Protein AF-A0A936WSJ0-F1 (afdb_monomer)

Solvent-accessible surface area (backbone atoms only — not comparable to full-atom values): 41858 Å² total; per-residue (Å²): 113,62,82,58,49,63,44,75,95,77,45,32,23,40,40,39,38,55,78,35,60,88,35,41,70,76,33,56,67,56,87,48,56,66,60,22,50,51,35,43,51,45,50,39,52,34,29,43,53,52,43,52,55,78,79,51,72,85,82,70,47,81,29,35,66,50,32,38,31,75,76,70,65,37,48,60,80,51,62,91,44,16,68,74,74,42,73,43,69,84,79,43,48,41,74,40,31,39,40,36,34,35,60,49,96,51,84,63,17,32,24,38,35,41,37,22,61,19,29,40,42,50,46,87,44,37,64,72,45,89,43,28,62,64,73,50,87,38,64,82,44,43,40,38,76,60,61,66,48,46,47,52,54,20,41,58,75,37,27,67,35,37,41,42,39,21,20,10,69,92,45,58,56,39,31,18,34,38,46,32,33,76,43,72,54,56,91,94,45,97,61,50,23,43,24,32,40,24,33,63,47,100,86,66,46,84,35,50,44,74,42,72,64,66,70,66,48,70,53,89,73,40,82,52,43,91,66,85,50,66,49,78,32,5,36,39,41,34,28,37,50,26,46,38,80,76,24,58,45,74,78,43,86,38,74,47,7,50,55,32,48,48,18,34,45,27,23,44,37,87,64,42,26,29,43,31,42,40,58,44,56,83,65,35,44,78,46,83,42,51,15,28,52,36,59,50,47,50,48,73,75,37,64,84,72,49,50,98,81,50,47,61,43,74,77,45,74,48,66,49,42,68,40,62,36,52,88,49,99,52,62,33,34,36,40,30,37,38,30,36,50,28,44,43,82,49,99,93,42,76,38,77,44,84,53,28,26,34,52,47,35,60,74,73,26,33,32,40,34,25,50,66,23,31,50,35,33,68,41,59,48,61,57,33,46,76,51,76,30,63,67,44,42,32,21,27,40,34,44,35,41,42,63,66,47,53,75,67,43,44,62,36,35,34,40,97,82,43,83,25,57,34,67,90,30,67,30,37,46,44,45,51,52,50,51,38,48,57,58,58,72,34,66,67,58,54,53,50,26,53,54,48,52,52,53,51,50,55,48,49,53,52,52,52,50,53,50,37,51,51,52,29,52,50,55,42,40,74,73,68,34,42,78,70,71,80,79,80,77,85,76,82,86,83,84,85,83,88,83,79,87,80,73,80,78,71,81,77,70,83,74,75,67,47,78,48,40,67,78,80,43,67,88,55,58,39,66,70,30,65,82,66,60,47,79,44,43,63,86,43,76,48,65,43,34,36,43,32,23,34,30,49,85,51,42,86,40,49,48,77,51,50,48,60,81,44,55,42,80,73,47,75,48,71,43,49,58,17,31,36,35,39,29,38,26,57,35,94,87,59,58,64,73,49,63,36,37,43,39,38,36,39,53,42,88,88,71,51,71,46,69,34,74,41,42,38,35,30,36,69,64,82,81,73,81,88,72,94,72,90,46,75,59,66,56,69,47,74,41,81,43,45,90,90,40,90,61,34,66,78,74,51,51,73,93,81,47,86,56,68,42,70,42,39,57,55,67,46,82,54,99,76,30,38,43,31,39,32,39,56,54,12,49,77,58,36,54,48,46,54,56,30,48,77,74,34,60,69,59,28,53,49,28,53,51,38,32,51,29,47,48,40,43,52,44,57,51,50,62,53,56,52,73,74,53,80,84,66,87,93,59,76,72,66,54,52,58,54,51,48,56,47,38,36,52,51,48,57,52,33,50,53,50,15,50,52,51,41,54,50,54,52,50,52,53,53,51,56,61,71,77,102

pLDDT: mean 82.1, std 16.41, range [25.02, 98.31]

Structure (mmCIF, N/CA/C/O backbone):
data_AF-A0A936WSJ0-F1
#
_entry.id   AF-A0A936WSJ0-F1
#
loop_
_atom_site.group_PDB
_atom_site.id
_atom_site.type_symbol
_atom_site.label_atom_id
_atom_site.label_alt_id
_atom_site.label_comp_id
_atom_site.label_asym_id
_atom_site.label_entity_id
_atom_site.label_seq_id
_atom_site.pdbx_PDB_ins_code
_atom_site.Cartn_x
_atom_site.Cartn_y
_atom_site.Cartn_z
_atom_site.occupancy
_atom_site.B_iso_or_equiv
_atom_site.auth_seq_id
_atom_site.auth_comp_id
_atom_site.auth_asym_id
_atom_site.auth_atom_id
_atom_site.pdbx_PDB_model_num
ATOM 1 N N . MET A 1 1 ? 3.653 -20.282 -38.143 1.00 56.03 1 MET A N 1
ATOM 2 C CA . MET A 1 1 ? 4.941 -19.776 -38.675 1.00 56.03 1 MET A CA 1
ATOM 3 C C . MET A 1 1 ? 6.030 -20.316 -37.776 1.00 56.03 1 MET A C 1
ATOM 5 O O . MET A 1 1 ? 5.825 -20.297 -36.569 1.00 56.03 1 MET A O 1
ATOM 9 N N . GLY A 1 2 ? 7.131 -20.821 -38.331 1.00 66.38 2 GLY A N 1
ATOM 10 C CA . GLY A 1 2 ? 8.258 -21.251 -37.506 1.00 66.38 2 GLY A CA 1
ATOM 11 C C . GLY A 1 2 ? 8.861 -20.064 -36.755 1.00 66.38 2 GLY A C 1
ATOM 12 O O . GLY A 1 2 ? 8.845 -18.932 -37.249 1.00 66.38 2 GLY A O 1
ATOM 13 N N . ILE A 1 3 ? 9.405 -20.310 -35.565 1.00 78.44 3 ILE A N 1
ATOM 14 C CA . ILE A 1 3 ? 10.254 -19.325 -34.891 1.00 78.44 3 ILE A CA 1
ATOM 15 C C . ILE A 1 3 ? 11.417 -18.946 -35.822 1.00 78.44 3 ILE A C 1
ATOM 17 O O . ILE A 1 3 ? 11.889 -19.789 -36.585 1.00 78.44 3 ILE A O 1
ATOM 21 N N . ARG A 1 4 ? 11.819 -17.671 -35.844 1.00 86.50 4 ARG A N 1
ATOM 22 C CA . ARG A 1 4 ? 12.766 -17.100 -36.825 1.00 86.50 4 ARG A CA 1
ATOM 23 C C . ARG A 1 4 ? 12.368 -17.146 -38.310 1.00 86.50 4 ARG A C 1
ATOM 25 O O . ARG A 1 4 ? 13.192 -16.806 -39.149 1.00 86.50 4 ARG A O 1
ATOM 32 N N . SER A 1 5 ? 11.133 -17.508 -38.672 1.00 88.06 5 SER A N 1
ATOM 33 C CA . SER A 1 5 ? 10.676 -17.355 -40.065 1.00 88.06 5 SER A CA 1
ATOM 34 C C . SER A 1 5 ? 10.562 -15.862 -40.418 1.00 88.06 5 SER A C 1
ATOM 36 O O . SER A 1 5 ? 9.755 -15.182 -39.775 1.00 88.06 5 SER A O 1
ATOM 38 N N . PRO A 1 6 ? 11.329 -15.342 -41.400 1.00 90.75 6 PRO A N 1
ATOM 39 C CA . PRO A 1 6 ? 11.254 -13.938 -41.787 1.00 90.75 6 PRO A CA 1
ATOM 40 C C . PRO A 1 6 ? 9.900 -13.590 -42.408 1.00 90.75 6 PRO A C 1
ATOM 42 O O . PRO A 1 6 ? 9.301 -14.400 -43.119 1.00 90.75 6 PRO A O 1
ATOM 45 N N . PHE A 1 7 ? 9.417 -12.375 -42.161 1.00 91.62 7 PHE A N 1
ATOM 46 C CA . PHE A 1 7 ? 8.175 -11.857 -42.720 1.00 91.62 7 PHE A CA 1
ATOM 47 C C . PHE A 1 7 ? 8.258 -10.357 -43.029 1.00 91.62 7 PHE A C 1
ATOM 49 O O . PHE A 1 7 ? 9.036 -9.601 -42.443 1.00 91.62 7 PHE A O 1
ATOM 56 N N . GLY A 1 8 ? 7.400 -9.922 -43.957 1.00 88.25 8 GLY A N 1
ATOM 57 C CA . GLY A 1 8 ? 7.334 -8.536 -44.416 1.00 88.25 8 GLY A CA 1
ATOM 58 C C . GLY A 1 8 ? 8.533 -8.109 -45.268 1.00 88.25 8 GLY A C 1
ATOM 59 O O . GLY A 1 8 ? 9.490 -8.852 -45.477 1.00 88.25 8 GLY A O 1
ATOM 60 N N . THR A 1 9 ? 8.483 -6.877 -45.770 1.00 87.88 9 THR A N 1
ATOM 61 C CA . THR A 1 9 ? 9.547 -6.290 -46.605 1.00 87.88 9 THR A CA 1
ATOM 62 C C . THR A 1 9 ? 10.848 -6.073 -45.835 1.00 87.88 9 THR A C 1
ATOM 64 O O . THR A 1 9 ? 11.922 -6.144 -46.420 1.00 87.88 9 THR A O 1
ATOM 67 N N . SER A 1 10 ? 10.756 -5.859 -44.522 1.00 85.25 10 SER A N 1
ATOM 68 C CA . SER A 1 10 ? 11.901 -5.655 -43.630 1.00 85.25 10 SER A CA 1
ATOM 69 C C . SER A 1 10 ? 12.525 -6.958 -43.113 1.00 85.25 10 SER A C 1
ATOM 71 O O . SER A 1 10 ? 13.404 -6.887 -42.262 1.00 85.25 10 SER A O 1
ATOM 73 N N . GLN A 1 11 ? 12.083 -8.129 -43.599 1.00 91.12 11 GLN A N 1
ATOM 74 C CA . GLN A 1 11 ? 12.616 -9.446 -43.207 1.00 91.12 11 GLN A CA 1
ATOM 75 C C . GLN A 1 11 ? 12.666 -9.640 -41.678 1.00 91.12 11 GLN A C 1
ATOM 77 O O . GLN A 1 11 ? 13.619 -10.194 -41.130 1.00 91.12 11 GLN A O 1
ATOM 82 N N . LEU A 1 12 ? 11.635 -9.154 -40.979 1.00 94.69 12 LEU A N 1
ATOM 83 C CA . LEU A 1 12 ? 11.551 -9.248 -39.524 1.00 94.69 12 LEU A CA 1
ATOM 84 C C . LEU A 1 12 ? 11.225 -10.672 -39.107 1.00 94.69 12 LEU A C 1
ATOM 86 O O . LEU A 1 12 ? 10.547 -11.394 -39.832 1.00 94.69 12 LEU A O 1
ATOM 90 N N . PHE A 1 13 ? 11.642 -11.067 -37.913 1.00 94.44 13 PHE A N 1
ATOM 91 C CA . PHE A 1 13 ? 11.315 -12.377 -37.372 1.00 94.44 13 PHE A CA 1
ATOM 92 C C . PHE A 1 13 ? 11.165 -12.352 -35.851 1.00 94.44 13 PHE A C 1
ATOM 94 O O . PHE A 1 13 ? 11.501 -11.379 -35.179 1.00 94.44 13 PHE A O 1
ATOM 101 N N . TRP A 1 14 ? 10.628 -13.445 -35.309 1.00 93.94 14 TRP A N 1
ATOM 102 C CA . TRP A 1 14 ? 10.502 -13.660 -33.868 1.00 93.94 14 TRP A CA 1
ATOM 103 C C . TRP A 1 14 ? 11.724 -14.412 -33.341 1.00 93.94 14 TRP A C 1
ATOM 105 O O . TRP A 1 14 ? 11.955 -15.559 -33.732 1.00 93.94 14 TRP A O 1
ATOM 115 N N . GLU A 1 15 ? 12.482 -13.764 -32.462 1.00 94.94 15 GLU A N 1
ATOM 116 C CA . GLU A 1 15 ? 13.643 -14.315 -31.766 1.00 94.94 15 GLU A CA 1
ATOM 117 C C . GLU A 1 15 ? 13.230 -14.793 -30.364 1.00 94.94 15 GLU A C 1
ATOM 119 O O . GLU A 1 15 ? 12.604 -14.018 -29.634 1.00 94.94 15 GLU A O 1
ATOM 124 N N . PRO A 1 16 ? 13.545 -16.038 -29.953 1.00 93.00 16 PRO A N 1
ATOM 125 C CA . PRO A 1 16 ? 13.206 -16.508 -28.615 1.00 93.00 16 PRO A CA 1
ATOM 126 C C . PRO A 1 16 ? 13.753 -15.578 -27.526 1.00 93.00 16 PRO A C 1
ATOM 128 O O . PRO A 1 16 ? 14.921 -15.183 -27.545 1.00 93.00 16 PRO A O 1
ATOM 131 N N . TYR A 1 17 ? 12.921 -15.263 -26.536 1.00 91.00 17 TYR A N 1
ATOM 132 C CA . TYR A 1 17 ? 13.346 -14.509 -25.359 1.00 91.00 17 TYR A CA 1
ATOM 133 C C . TYR A 1 17 ? 14.484 -15.252 -24.641 1.00 91.00 17 TYR A C 1
ATOM 135 O O . TYR A 1 17 ? 14.452 -16.480 -24.542 1.00 91.00 17 TYR A O 1
ATOM 143 N N . ASP A 1 18 ? 15.498 -14.522 -24.166 1.00 88.88 18 ASP A N 1
ATOM 144 C CA . ASP A 1 18 ? 16.747 -15.074 -23.610 1.00 88.88 18 ASP A CA 1
ATOM 145 C C . ASP A 1 18 ? 17.560 -15.971 -24.575 1.00 88.88 18 ASP A C 1
ATOM 147 O O . ASP A 1 18 ? 18.516 -16.631 -24.170 1.00 88.88 18 ASP A O 1
ATOM 151 N N . GLY A 1 19 ? 17.208 -16.000 -25.867 1.00 88.25 19 GLY A N 1
ATOM 152 C CA . GLY A 1 19 ? 17.812 -16.898 -26.856 1.00 88.25 19 GLY A CA 1
ATOM 153 C C . GLY A 1 19 ? 17.431 -18.371 -26.665 1.00 88.25 19 GLY A C 1
ATOM 154 O O . GLY A 1 19 ? 18.076 -19.246 -27.240 1.00 88.25 19 GLY A O 1
ATOM 155 N N . ASN A 1 20 ? 16.402 -18.663 -25.861 1.00 86.62 20 ASN A N 1
ATOM 156 C CA . ASN A 1 20 ? 15.948 -20.019 -25.559 1.00 86.62 20 ASN A CA 1
ATOM 157 C C . ASN A 1 20 ? 14.430 -20.149 -25.764 1.00 86.62 20 ASN A C 1
ATOM 159 O O . ASN A 1 20 ? 13.658 -19.402 -25.170 1.00 86.62 20 ASN A O 1
ATOM 163 N N . ALA A 1 21 ? 13.992 -21.123 -26.568 1.00 85.38 21 ALA A N 1
ATOM 164 C CA . ALA A 1 21 ? 12.569 -21.401 -26.789 1.00 85.38 21 ALA A CA 1
ATOM 165 C C . ALA A 1 21 ? 11.871 -22.004 -25.549 1.00 85.38 21 ALA A C 1
ATOM 167 O O . ALA A 1 21 ? 10.668 -21.836 -25.383 1.00 85.38 21 ALA A O 1
ATOM 168 N N . PHE A 1 22 ? 12.614 -22.631 -24.630 1.00 85.44 22 PHE A N 1
ATOM 169 C CA . PHE A 1 22 ? 12.093 -23.185 -23.372 1.00 85.44 22 PHE A CA 1
ATOM 170 C C . PHE A 1 22 ? 12.038 -22.128 -22.258 1.00 85.44 22 PHE A C 1
ATOM 172 O O . PHE A 1 22 ? 12.638 -22.281 -21.193 1.00 85.44 22 PHE A O 1
ATOM 179 N N . ASN A 1 23 ? 11.346 -21.018 -22.513 1.00 87.44 23 ASN A N 1
ATOM 180 C CA . ASN A 1 23 ? 11.270 -19.881 -21.589 1.00 87.44 23 ASN A CA 1
ATOM 181 C C . ASN A 1 23 ? 9.906 -19.726 -20.898 1.00 87.44 23 ASN A C 1
ATOM 183 O O . ASN A 1 23 ? 9.778 -18.925 -19.967 1.00 87.44 23 ASN A O 1
ATOM 187 N N . MET A 1 24 ? 8.905 -20.513 -21.303 1.00 85.50 24 MET A N 1
ATOM 188 C CA . MET A 1 24 ? 7.531 -20.363 -20.834 1.00 85.50 24 MET A CA 1
ATOM 189 C C . MET A 1 24 ? 7.397 -20.643 -19.331 1.00 85.50 24 MET A C 1
ATOM 191 O O . MET A 1 24 ? 6.810 -19.834 -18.613 1.00 85.50 24 MET A O 1
ATOM 195 N N . GLY A 1 25 ? 8.021 -21.717 -18.830 1.00 80.12 25 GLY A N 1
ATOM 196 C CA . GLY A 1 25 ? 8.065 -22.023 -17.396 1.00 80.12 25 GLY A CA 1
ATOM 197 C C . GLY A 1 25 ? 8.745 -20.920 -16.578 1.00 80.12 25 GLY A C 1
ATOM 198 O O . GLY A 1 25 ? 8.178 -20.441 -15.601 1.00 80.12 25 GLY A O 1
ATOM 199 N N . SER A 1 26 ? 9.916 -20.449 -17.022 1.00 78.12 26 SER A N 1
ATOM 200 C CA . SER A 1 26 ? 10.701 -19.402 -16.345 1.00 78.12 26 SER A CA 1
ATOM 201 C C . SER A 1 26 ? 9.974 -18.055 -16.252 1.00 78.12 26 SER A C 1
ATOM 203 O O . SER A 1 26 ? 10.072 -17.374 -15.234 1.00 78.12 26 SER A O 1
ATOM 205 N N . ILE A 1 27 ? 9.243 -17.665 -17.300 1.00 80.69 27 ILE A N 1
ATOM 206 C CA . ILE A 1 27 ? 8.442 -16.428 -17.338 1.00 80.69 27 ILE A CA 1
ATOM 207 C C . ILE A 1 27 ? 7.110 -16.614 -16.594 1.00 80.69 27 ILE A C 1
ATOM 209 O O . ILE A 1 27 ? 6.604 -15.688 -15.958 1.00 80.69 27 ILE A O 1
ATOM 213 N N . GLY A 1 28 ? 6.563 -17.830 -16.626 1.00 66.88 28 GLY A N 1
ATOM 214 C CA . GLY A 1 28 ? 5.284 -18.196 -16.034 1.00 66.88 28 GLY A CA 1
ATOM 215 C C . GLY A 1 28 ? 5.245 -18.219 -14.504 1.00 66.88 28 GLY A C 1
ATOM 216 O O . GLY A 1 28 ? 4.147 -18.328 -13.962 1.00 66.88 28 GLY A O 1
ATOM 217 N N . PHE A 1 29 ? 6.379 -18.089 -13.805 1.00 62.78 29 PHE A N 1
ATOM 218 C CA . PHE A 1 29 ? 6.438 -18.118 -12.335 1.00 62.78 29 PHE A CA 1
ATOM 219 C C . PHE A 1 29 ? 5.736 -16.938 -11.639 1.00 62.78 29 PHE A C 1
ATOM 221 O O . PHE A 1 29 ? 5.418 -17.051 -10.459 1.00 62.78 29 PHE A O 1
ATOM 228 N N . GLY A 1 30 ? 5.451 -15.836 -12.345 1.00 60.38 30 GLY A N 1
ATOM 229 C CA . GLY A 1 30 ? 4.753 -14.684 -11.767 1.00 60.38 30 GLY A CA 1
ATOM 230 C C . GLY A 1 30 ? 3.344 -15.037 -11.290 1.00 60.38 30 GLY A C 1
ATOM 231 O O . GLY A 1 30 ? 2.450 -15.274 -12.101 1.00 60.38 30 GLY A O 1
ATOM 232 N N . SER A 1 31 ? 3.134 -15.044 -9.973 1.00 61.12 31 SER A N 1
ATOM 233 C CA . SER A 1 31 ? 1.866 -15.462 -9.357 1.00 61.12 31 SER A CA 1
ATOM 234 C C . SER A 1 31 ? 0.805 -14.354 -9.283 1.00 61.12 31 SER A C 1
ATOM 236 O O . SER A 1 31 ? -0.389 -14.650 -9.217 1.00 61.12 31 SER A O 1
ATOM 238 N N . LYS A 1 32 ? 1.208 -13.072 -9.292 1.00 76.06 32 LYS A N 1
ATOM 239 C CA . LYS A 1 32 ? 0.305 -11.914 -9.131 1.00 76.06 32 LYS A CA 1
ATOM 240 C C . LYS A 1 32 ? 0.703 -10.742 -10.033 1.00 76.06 32 LYS A C 1
ATOM 242 O O . LYS A 1 32 ? 1.798 -10.203 -9.886 1.00 76.06 32 LYS A O 1
ATOM 247 N N . SER A 1 33 ? -0.227 -10.270 -10.866 1.00 81.88 33 SER A N 1
ATOM 248 C CA . SER A 1 33 ? 0.013 -9.193 -11.843 1.00 81.88 33 SER A CA 1
ATOM 249 C C . SER A 1 33 ? 0.491 -7.880 -11.218 1.00 81.88 33 SER A C 1
ATOM 251 O O . SER A 1 33 ? 1.434 -7.265 -11.714 1.00 81.88 33 SER A O 1
ATOM 253 N N . GLY A 1 34 ? -0.084 -7.485 -10.077 1.00 82.81 34 GLY A N 1
ATOM 254 C CA . GLY A 1 34 ? 0.357 -6.301 -9.337 1.00 82.81 34 GLY A CA 1
ATOM 255 C C . GLY A 1 34 ? 1.824 -6.383 -8.897 1.00 82.81 34 GLY A C 1
ATOM 256 O O . GLY A 1 34 ? 2.570 -5.425 -9.074 1.00 82.81 34 GLY A O 1
ATOM 257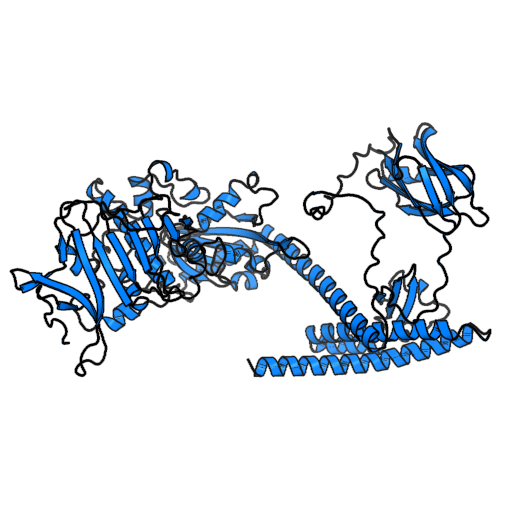 N N . ARG A 1 35 ? 2.279 -7.538 -8.388 1.00 83.00 35 ARG A N 1
ATOM 258 C CA . ARG A 1 35 ? 3.681 -7.711 -7.963 1.00 83.00 35 ARG A CA 1
ATOM 259 C C . ARG A 1 35 ? 4.642 -7.659 -9.150 1.00 83.00 35 ARG A C 1
ATOM 261 O O . ARG A 1 35 ? 5.696 -7.040 -9.044 1.00 83.00 35 ARG A O 1
ATOM 268 N N . SER A 1 36 ? 4.258 -8.220 -10.295 1.00 86.31 36 SER A N 1
ATOM 269 C CA . SER A 1 36 ? 5.034 -8.094 -11.534 1.00 86.31 36 SER A CA 1
ATOM 270 C C . SER A 1 36 ? 5.198 -6.632 -11.978 1.00 86.31 36 SER A C 1
ATOM 272 O O . SER A 1 36 ? 6.268 -6.253 -12.457 1.00 86.31 36 SER A O 1
ATOM 274 N N . LEU A 1 37 ? 4.184 -5.779 -11.774 1.00 90.31 37 LEU A N 1
ATOM 275 C CA . LEU A 1 37 ? 4.313 -4.331 -11.995 1.00 90.31 37 LEU A CA 1
ATOM 276 C C . LEU A 1 37 ? 5.252 -3.672 -10.977 1.00 90.31 37 LEU A C 1
ATOM 278 O O . LEU A 1 37 ? 6.065 -2.834 -11.367 1.00 90.31 37 LEU A O 1
ATOM 282 N N . THR A 1 38 ? 5.192 -4.065 -9.700 1.00 91.44 38 THR A N 1
ATOM 283 C CA . THR A 1 38 ? 6.138 -3.597 -8.673 1.00 91.44 38 THR A CA 1
ATOM 284 C C . THR A 1 38 ? 7.586 -3.840 -9.105 1.00 91.44 38 THR A C 1
ATOM 286 O O . THR A 1 38 ? 8.404 -2.934 -9.011 1.00 91.44 38 THR A O 1
ATOM 289 N N . GLU A 1 39 ? 7.892 -5.004 -9.684 1.00 90.31 39 GLU A N 1
ATOM 290 C CA . GLU A 1 39 ? 9.231 -5.311 -10.207 1.00 90.31 39 GLU A CA 1
ATOM 291 C C . GLU A 1 39 ? 9.656 -4.400 -11.366 1.00 90.31 39 GLU A C 1
ATOM 293 O O . GLU A 1 39 ? 10.820 -4.004 -11.464 1.00 90.31 39 GLU A O 1
ATOM 298 N N . ARG A 1 40 ? 8.737 -4.024 -12.262 1.00 92.69 40 ARG A N 1
ATOM 299 C CA . ARG A 1 40 ? 9.039 -3.045 -13.320 1.00 92.69 40 ARG A CA 1
ATOM 300 C C . ARG A 1 40 ? 9.336 -1.660 -12.742 1.00 92.69 40 ARG A C 1
ATOM 302 O O . ARG A 1 40 ? 10.271 -1.015 -13.204 1.00 92.69 40 ARG A O 1
ATOM 309 N N . ILE A 1 41 ? 8.616 -1.247 -11.701 1.00 95.31 41 ILE A N 1
ATOM 310 C CA . ILE A 1 41 ? 8.871 0.014 -10.988 1.00 95.31 41 ILE A CA 1
ATOM 311 C C . ILE A 1 41 ? 10.220 -0.041 -10.253 1.00 95.31 41 ILE A C 1
ATOM 313 O O . ILE A 1 41 ? 10.997 0.905 -10.336 1.00 95.31 41 ILE A O 1
ATOM 317 N N . THR A 1 42 ? 10.560 -1.159 -9.606 1.00 94.00 42 THR A N 1
ATOM 318 C CA . THR A 1 42 ? 11.886 -1.362 -8.996 1.00 94.00 42 THR A CA 1
ATOM 319 C C . THR A 1 42 ? 13.002 -1.273 -10.040 1.00 94.00 42 THR A C 1
ATOM 321 O O . THR A 1 42 ? 14.043 -0.675 -9.781 1.00 94.00 42 THR A O 1
ATOM 324 N N . ASN A 1 43 ? 12.789 -1.800 -11.251 1.00 93.62 43 ASN A N 1
ATOM 325 C CA . ASN A 1 43 ? 13.753 -1.658 -12.344 1.00 93.62 43 ASN A CA 1
ATOM 326 C C . ASN A 1 43 ? 13.906 -0.204 -12.823 1.00 93.62 43 ASN A C 1
ATOM 328 O O . ASN A 1 43 ? 15.031 0.205 -13.101 1.00 93.62 43 ASN A O 1
ATOM 332 N N . ALA A 1 44 ? 12.818 0.569 -12.875 1.00 96.25 44 ALA A N 1
ATOM 333 C CA . ALA A 1 44 ? 12.856 2.003 -13.169 1.00 96.25 44 ALA A CA 1
ATOM 334 C C . ALA A 1 44 ? 13.630 2.790 -12.092 1.00 96.25 44 ALA A C 1
ATOM 336 O O . ALA A 1 44 ? 14.467 3.630 -12.411 1.00 96.25 44 ALA A O 1
ATOM 337 N N . ILE A 1 45 ? 13.415 2.465 -10.812 1.00 96.12 45 ILE A N 1
ATOM 338 C CA . ILE A 1 45 ? 14.184 3.015 -9.682 1.00 96.12 45 ILE A CA 1
ATOM 339 C C . ILE A 1 45 ? 15.674 2.693 -9.835 1.00 96.12 45 ILE A C 1
ATOM 341 O O . ILE A 1 45 ? 16.511 3.590 -9.750 1.00 96.12 45 ILE A O 1
ATOM 345 N N . ASP A 1 46 ? 16.008 1.428 -10.101 1.00 95.38 46 ASP A N 1
ATOM 346 C CA . ASP A 1 46 ? 17.390 1.006 -10.321 1.00 95.38 46 ASP A CA 1
ATOM 347 C C . ASP A 1 46 ? 18.031 1.769 -11.490 1.00 95.38 46 ASP A C 1
ATOM 349 O O . ASP A 1 46 ? 19.197 2.136 -11.394 1.00 95.38 46 ASP A O 1
ATOM 353 N N . ALA A 1 47 ? 17.290 2.034 -12.572 1.00 95.38 47 ALA A N 1
ATOM 354 C CA . ALA A 1 47 ? 17.796 2.769 -13.732 1.00 95.38 47 ALA A CA 1
ATOM 355 C C . ALA A 1 47 ? 18.168 4.223 -13.396 1.00 95.38 47 ALA A C 1
ATOM 357 O O . ALA A 1 47 ? 19.167 4.724 -13.916 1.00 95.38 47 ALA A O 1
ATOM 358 N N . LEU A 1 48 ? 17.420 4.885 -12.504 1.00 95.88 48 LEU A N 1
ATOM 359 C CA . LEU A 1 48 ? 17.776 6.216 -11.993 1.00 95.88 48 LEU A CA 1
ATOM 360 C C . LEU A 1 48 ? 19.040 6.174 -11.128 1.00 95.88 48 LEU A C 1
ATOM 362 O O . LEU A 1 48 ? 19.915 7.032 -11.248 1.00 95.88 48 LEU A O 1
ATOM 366 N N . ILE A 1 49 ? 19.151 5.167 -10.258 1.00 95.81 49 ILE A N 1
ATOM 367 C CA . ILE A 1 49 ? 20.325 5.000 -9.395 1.00 95.81 49 ILE A CA 1
ATOM 368 C C . ILE A 1 49 ? 21.572 4.689 -10.245 1.00 95.81 49 ILE A C 1
ATOM 370 O O . ILE A 1 49 ? 22.645 5.243 -10.004 1.00 95.81 49 ILE A O 1
ATOM 374 N N . ASP A 1 50 ? 21.445 3.827 -11.256 1.00 94.12 50 ASP A N 1
ATOM 375 C CA . ASP A 1 50 ? 22.555 3.418 -12.122 1.00 94.12 50 ASP A CA 1
ATOM 376 C C . ASP A 1 50 ? 23.025 4.559 -13.042 1.00 94.12 50 ASP A C 1
ATOM 378 O O . ASP A 1 50 ? 24.229 4.681 -13.267 1.00 94.12 50 ASP A O 1
ATOM 382 N N . ALA A 1 51 ? 22.122 5.451 -13.477 1.00 94.25 51 ALA A N 1
ATOM 383 C CA . ALA A 1 51 ? 22.484 6.685 -14.190 1.00 94.25 51 ALA A CA 1
ATOM 384 C C . ALA A 1 51 ? 23.462 7.532 -13.364 1.00 94.25 51 ALA A C 1
ATOM 386 O O . ALA A 1 51 ? 24.508 7.985 -13.836 1.00 94.25 51 ALA A O 1
ATOM 387 N N . ARG A 1 52 ? 23.186 7.666 -12.062 1.00 93.38 52 ARG A N 1
ATOM 388 C 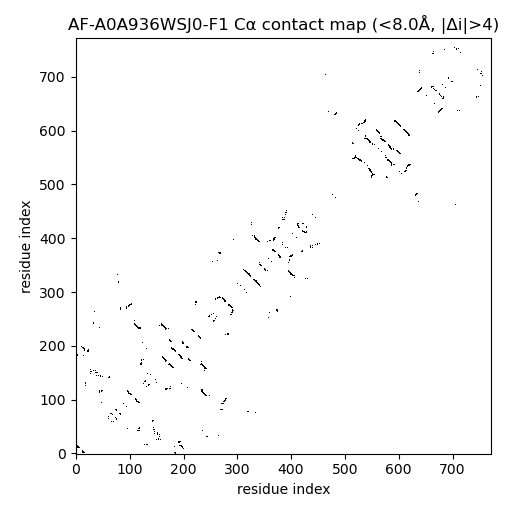CA . ARG A 1 52 ? 24.059 8.406 -11.149 1.00 93.38 52 ARG A CA 1
ATOM 389 C C . ARG A 1 52 ? 25.386 7.688 -10.896 1.00 93.38 52 ARG A C 1
ATOM 391 O O . ARG A 1 52 ? 26.421 8.348 -10.792 1.00 93.38 52 ARG A O 1
ATOM 398 N N . ALA A 1 53 ? 25.384 6.356 -10.871 1.00 92.00 53 ALA A N 1
ATOM 399 C CA . ALA A 1 53 ? 26.576 5.542 -10.635 1.00 92.00 53 ALA A CA 1
ATOM 400 C C . ALA A 1 53 ? 27.674 5.712 -11.703 1.00 92.00 53 ALA A C 1
ATOM 402 O O . ALA A 1 53 ? 28.849 5.491 -11.396 1.00 92.00 53 ALA A O 1
ATOM 403 N N . ALA A 1 54 ? 27.322 6.106 -12.934 1.00 83.44 54 ALA A N 1
ATOM 404 C CA . ALA A 1 54 ? 28.281 6.354 -14.015 1.00 83.44 54 ALA A CA 1
ATOM 405 C C . ALA A 1 54 ? 29.208 7.553 -13.736 1.00 83.44 54 ALA A C 1
ATOM 407 O O . ALA A 1 54 ? 30.358 7.552 -14.167 1.00 83.44 54 ALA A O 1
ATOM 408 N N . SER A 1 55 ? 28.725 8.543 -12.976 1.00 85.31 55 SER A N 1
ATOM 409 C CA . SER A 1 55 ? 29.464 9.765 -12.612 1.00 85.31 55 SER A CA 1
ATOM 410 C C . SER A 1 55 ? 29.944 9.786 -11.154 1.00 85.31 55 SER A C 1
ATOM 412 O O . SER A 1 55 ? 30.540 10.769 -10.712 1.00 85.31 55 SER A O 1
ATOM 414 N N . ALA A 1 56 ? 29.670 8.729 -10.384 1.00 87.94 56 ALA A N 1
ATOM 415 C CA . ALA A 1 56 ? 29.941 8.682 -8.952 1.00 87.94 56 ALA A CA 1
ATOM 416 C C . ALA A 1 56 ? 31.385 8.237 -8.630 1.00 87.94 56 ALA A C 1
ATOM 418 O O . ALA A 1 56 ? 31.915 7.341 -9.295 1.00 87.94 56 ALA A O 1
ATOM 419 N N . PRO A 1 57 ? 32.012 8.797 -7.576 1.00 83.88 57 PRO A N 1
ATOM 420 C CA . PRO A 1 57 ? 33.333 8.370 -7.125 1.00 83.88 57 PRO A CA 1
ATOM 421 C C . PRO A 1 57 ? 33.314 6.944 -6.547 1.00 83.88 57 PRO A C 1
ATOM 423 O O . PRO A 1 57 ? 32.291 6.453 -6.067 1.00 83.88 57 PRO A O 1
ATOM 426 N N . MET A 1 58 ? 34.476 6.285 -6.580 1.00 87.06 58 MET A N 1
ATOM 427 C CA . MET A 1 58 ? 34.704 4.986 -5.938 1.00 87.06 58 MET A CA 1
ATOM 428 C C . MET A 1 58 ? 35.184 5.162 -4.482 1.00 87.06 58 MET A C 1
ATOM 430 O O . MET A 1 58 ? 35.895 6.127 -4.207 1.00 87.06 58 MET A O 1
ATOM 434 N N . PRO A 1 59 ? 34.882 4.217 -3.567 1.00 88.81 59 PRO A N 1
ATOM 435 C CA . PRO A 1 59 ? 34.054 3.029 -3.776 1.00 88.81 59 PRO A CA 1
ATOM 436 C C . PRO A 1 59 ? 32.561 3.373 -3.858 1.00 88.81 59 PRO A C 1
ATOM 438 O O . PRO A 1 59 ? 32.080 4.289 -3.197 1.00 88.81 59 PRO A O 1
ATOM 441 N N . ARG A 1 60 ? 31.813 2.604 -4.657 1.00 92.00 60 ARG A N 1
ATOM 442 C CA . ARG A 1 60 ? 30.354 2.760 -4.729 1.00 92.00 60 ARG A CA 1
ATOM 443 C C . ARG A 1 60 ? 29.688 2.347 -3.405 1.00 92.00 60 ARG A C 1
ATOM 445 O O . ARG A 1 60 ? 30.206 1.452 -2.732 1.00 92.00 60 ARG A O 1
ATOM 452 N N . PRO A 1 61 ? 28.524 2.934 -3.066 1.00 93.38 61 PRO A N 1
ATOM 453 C CA . PRO A 1 61 ? 27.752 2.590 -1.878 1.00 93.38 61 PRO A CA 1
ATOM 454 C C . PRO A 1 61 ? 27.446 1.090 -1.767 1.00 93.38 61 PRO A C 1
ATOM 456 O O . PRO A 1 61 ? 27.220 0.395 -2.763 1.00 93.38 61 PRO A O 1
ATOM 459 N N . GLY A 1 62 ? 27.448 0.592 -0.529 1.00 91.94 62 GLY A N 1
ATOM 460 C CA . GLY A 1 62 ? 27.292 -0.830 -0.213 1.00 91.94 62 GLY A CA 1
ATOM 461 C C . GLY A 1 62 ? 25.846 -1.329 -0.194 1.00 91.94 62 GLY A C 1
ATOM 462 O O . GLY A 1 62 ? 25.637 -2.540 -0.098 1.00 91.94 62 GLY A O 1
ATOM 463 N N . SER A 1 63 ? 24.870 -0.426 -0.288 1.00 92.12 63 SER A N 1
ATOM 464 C CA . SER A 1 63 ? 23.440 -0.729 -0.309 1.00 92.12 63 SER A CA 1
ATOM 465 C C . SER A 1 63 ? 22.658 0.328 -1.104 1.00 92.12 63 SER A C 1
ATOM 467 O O . SER A 1 63 ? 23.174 1.428 -1.333 1.00 92.12 63 SER A O 1
ATOM 469 N N . PRO A 1 64 ? 21.404 0.045 -1.504 1.00 93.75 64 PRO A N 1
ATOM 470 C CA . PRO A 1 64 ? 20.560 1.038 -2.165 1.00 93.75 64 PRO A CA 1
ATOM 471 C C . PRO A 1 64 ? 20.228 2.222 -1.263 1.00 93.75 64 PRO A C 1
ATOM 473 O O . PRO A 1 64 ? 20.225 3.355 -1.724 1.00 93.75 64 PRO A O 1
ATOM 476 N N . GLN A 1 65 ? 20.016 1.987 0.034 1.00 91.62 65 GLN A N 1
ATOM 477 C CA . GLN A 1 65 ? 19.766 3.060 1.002 1.00 91.62 65 GLN A CA 1
ATOM 478 C C . GLN A 1 65 ? 20.968 4.011 1.111 1.00 91.62 65 GLN A C 1
ATOM 480 O O . GLN A 1 65 ? 20.793 5.230 1.084 1.00 91.62 65 GLN A O 1
ATOM 485 N N . ASP A 1 66 ? 22.191 3.470 1.144 1.00 93.19 66 ASP A N 1
ATOM 486 C CA . ASP A 1 66 ? 23.410 4.286 1.163 1.00 93.19 66 ASP A CA 1
ATOM 487 C C . ASP A 1 66 ? 23.567 5.080 -0.133 1.00 93.19 66 ASP A C 1
ATOM 489 O O . ASP A 1 66 ? 24.001 6.229 -0.098 1.00 93.19 66 ASP A O 1
ATOM 493 N N . ALA A 1 67 ? 23.190 4.501 -1.276 1.00 95.19 67 ALA A N 1
ATOM 494 C CA . ALA A 1 67 ? 23.205 5.196 -2.557 1.00 95.19 67 ALA A CA 1
ATOM 495 C C . ALA A 1 67 ? 22.192 6.340 -2.591 1.00 95.19 67 ALA A C 1
ATOM 497 O O . ALA A 1 67 ? 22.533 7.449 -2.993 1.00 95.19 67 ALA A O 1
ATOM 498 N N . MET A 1 68 ? 20.978 6.104 -2.095 1.00 95.31 68 MET A N 1
ATOM 499 C CA . MET A 1 68 ? 19.944 7.130 -1.994 1.00 95.31 68 MET A CA 1
ATOM 500 C C . MET A 1 68 ? 20.360 8.302 -1.102 1.00 95.31 68 MET A C 1
ATOM 502 O O . MET A 1 68 ? 20.184 9.459 -1.484 1.00 95.31 68 MET A O 1
ATOM 506 N N . SER A 1 69 ? 20.952 8.011 0.054 1.00 93.88 69 SER A N 1
ATOM 507 C CA . SER A 1 69 ? 21.467 9.037 0.963 1.00 93.88 69 SER A CA 1
ATOM 508 C C . SER A 1 69 ? 22.646 9.795 0.340 1.00 93.88 69 SER A C 1
ATOM 510 O O . SER A 1 69 ? 22.604 11.016 0.202 1.00 93.88 69 SER A O 1
ATOM 512 N N . THR A 1 70 ? 23.667 9.070 -0.129 1.00 93.75 70 THR A N 1
ATOM 513 C CA . THR A 1 70 ? 24.932 9.653 -0.615 1.00 93.75 70 THR A CA 1
ATOM 514 C C . THR A 1 70 ? 24.775 10.427 -1.920 1.00 93.75 70 THR A C 1
ATOM 516 O O . THR A 1 70 ? 25.418 11.456 -2.113 1.00 93.75 70 THR A O 1
ATOM 519 N N . TRP A 1 71 ? 23.975 9.915 -2.857 1.00 94.75 71 TRP A N 1
ATOM 520 C CA . TRP A 1 71 ? 23.915 10.459 -4.214 1.00 94.75 71 TRP A CA 1
ATOM 521 C C . TRP A 1 71 ? 22.742 11.400 -4.458 1.00 94.75 71 TRP A C 1
ATOM 523 O O . TRP A 1 71 ? 22.850 12.255 -5.338 1.00 94.75 71 TRP A O 1
ATOM 533 N N . PHE A 1 72 ? 21.651 11.240 -3.705 1.00 94.62 72 PHE A N 1
ATOM 534 C CA . PHE A 1 72 ? 20.399 11.971 -3.913 1.00 94.62 72 PHE A CA 1
ATOM 535 C C . PHE A 1 72 ? 19.934 12.749 -2.672 1.00 94.62 72 PHE A C 1
ATOM 537 O O . PHE A 1 72 ? 18.938 13.463 -2.745 1.00 94.62 72 PHE A O 1
ATOM 544 N N . GLY A 1 73 ? 20.631 12.627 -1.535 1.00 93.50 73 GLY A N 1
ATOM 545 C CA . GLY A 1 73 ? 20.280 13.337 -0.303 1.00 93.50 73 GLY A CA 1
ATOM 546 C C . GLY A 1 73 ? 18.986 12.849 0.355 1.00 93.50 73 GLY A C 1
ATOM 547 O O . GLY A 1 73 ? 18.411 13.570 1.169 1.00 93.50 73 GLY A O 1
ATOM 548 N N . ARG A 1 74 ? 18.503 11.643 0.018 1.00 94.69 74 ARG A N 1
ATOM 549 C CA . ARG A 1 74 ? 17.315 11.064 0.664 1.00 94.69 74 ARG A CA 1
ATOM 550 C C . ARG A 1 74 ? 17.636 10.751 2.132 1.00 94.69 74 ARG A C 1
ATOM 552 O O . ARG A 1 74 ? 18.540 9.950 2.378 1.00 94.69 74 ARG A O 1
ATOM 559 N N . PRO A 1 75 ? 16.866 11.264 3.107 1.00 93.75 75 PRO A N 1
ATOM 560 C CA . PRO A 1 75 ? 16.999 10.861 4.501 1.00 93.75 75 PRO A CA 1
ATOM 5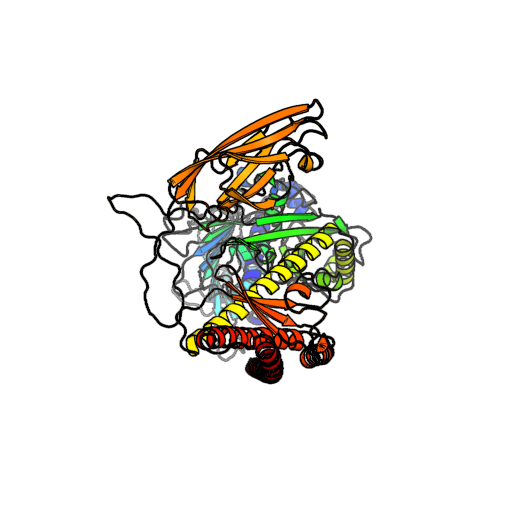61 C C . PRO A 1 75 ? 16.846 9.345 4.656 1.00 93.75 75 PRO A C 1
ATOM 563 O O . PRO A 1 75 ? 15.923 8.738 4.102 1.00 93.75 75 PRO A O 1
ATOM 566 N N . ALA A 1 76 ? 17.747 8.726 5.418 1.00 91.25 76 ALA A N 1
ATOM 567 C CA . ALA A 1 76 ? 17.671 7.300 5.701 1.00 91.25 76 ALA A CA 1
ATOM 568 C C . ALA A 1 76 ? 16.356 6.962 6.417 1.00 91.25 76 ALA A C 1
ATOM 570 O O . ALA A 1 76 ? 15.868 7.724 7.256 1.00 91.25 76 ALA A O 1
ATOM 571 N N . THR A 1 77 ? 15.797 5.797 6.107 1.00 90.25 77 THR A N 1
ATOM 572 C CA . THR A 1 77 ? 14.626 5.280 6.816 1.00 90.25 77 THR A CA 1
ATOM 573 C C . THR A 1 77 ? 15.003 4.998 8.271 1.00 90.25 77 THR A C 1
ATOM 575 O O . THR A 1 77 ? 15.985 4.300 8.558 1.00 90.25 77 THR A O 1
ATOM 578 N N . GLY A 1 78 ? 14.247 5.595 9.186 1.00 89.12 78 GLY A N 1
ATOM 579 C CA . GLY A 1 78 ? 14.462 5.509 10.624 1.00 89.12 78 GLY A CA 1
ATOM 580 C C . GLY A 1 78 ? 13.226 5.962 11.406 1.00 89.12 78 GLY A C 1
ATOM 581 O O . GLY A 1 78 ? 12.212 6.281 10.782 1.00 89.12 78 GLY A O 1
ATOM 582 N N . PRO A 1 79 ? 13.310 6.018 12.747 1.00 83.81 79 PRO A N 1
ATOM 583 C CA . PRO A 1 79 ? 12.159 6.251 13.627 1.00 83.81 79 PRO A CA 1
ATOM 584 C C . PRO A 1 79 ? 11.355 7.505 13.252 1.00 83.81 79 PRO A C 1
ATOM 586 O O . PRO A 1 79 ? 10.148 7.436 13.052 1.00 83.81 79 PRO A O 1
ATOM 589 N N . ASP A 1 80 ? 12.045 8.621 13.005 1.00 84.00 80 ASP A N 1
ATOM 590 C CA . ASP A 1 80 ? 11.423 9.889 12.600 1.00 84.00 80 ASP A CA 1
ATOM 591 C C . ASP A 1 80 ? 11.976 10.423 11.275 1.00 84.00 80 ASP A C 1
ATOM 593 O O . ASP A 1 80 ? 11.785 11.594 10.943 1.00 84.00 80 ASP A O 1
ATOM 597 N N . THR A 1 81 ? 12.659 9.577 10.502 1.00 89.50 81 THR A N 1
ATOM 598 C CA . THR A 1 81 ? 13.324 9.950 9.247 1.00 89.50 81 THR A CA 1
ATOM 599 C C . THR A 1 81 ? 12.898 9.057 8.085 1.00 89.50 81 THR A C 1
ATOM 601 O O . THR A 1 81 ? 12.435 7.923 8.257 1.00 89.50 81 THR A O 1
ATOM 604 N N . GLY A 1 82 ? 13.005 9.575 6.864 1.00 91.69 82 GLY A N 1
ATOM 605 C CA . GLY A 1 82 ? 12.722 8.821 5.644 1.00 91.69 82 GLY A CA 1
ATOM 606 C C . GLY A 1 82 ? 1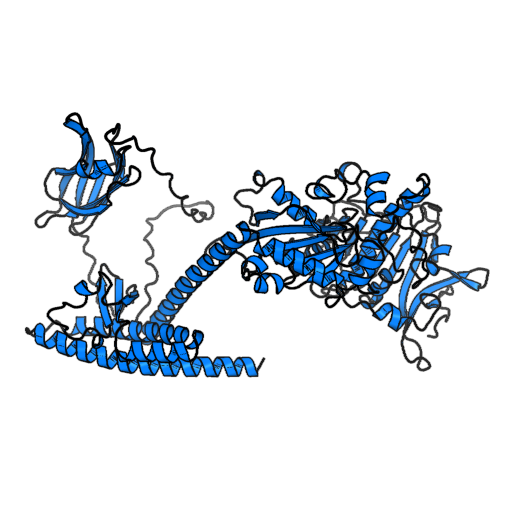2.177 9.694 4.521 1.00 91.69 82 GLY A C 1
ATOM 607 O O . GLY A 1 82 ? 12.290 10.920 4.553 1.00 91.69 82 GLY A O 1
ATOM 608 N N . LEU A 1 83 ? 11.543 9.052 3.537 1.00 93.62 83 LEU A N 1
ATOM 609 C CA . LEU A 1 83 ? 11.037 9.704 2.326 1.00 93.62 83 LEU A CA 1
ATOM 610 C C . LEU A 1 83 ? 10.042 10.847 2.612 1.00 93.62 83 LEU A C 1
ATOM 612 O O . LEU A 1 83 ? 10.049 11.844 1.901 1.00 93.62 83 LEU A O 1
ATOM 616 N N . HIS A 1 84 ? 9.223 10.753 3.661 1.00 91.38 84 HIS A N 1
ATOM 617 C CA . HIS A 1 84 ? 8.274 11.805 4.053 1.00 91.38 84 HIS A CA 1
ATOM 618 C C . HIS A 1 84 ? 8.927 13.150 4.438 1.00 91.38 84 HIS A C 1
ATOM 620 O O . HIS A 1 84 ? 8.240 14.164 4.437 1.00 91.38 84 HIS A O 1
ATOM 626 N N . GLN A 1 85 ? 10.227 13.182 4.754 1.00 92.62 85 GLN A N 1
ATOM 627 C CA . GLN A 1 85 ? 10.983 14.419 5.015 1.00 92.62 85 GLN A CA 1
ATOM 628 C C . GLN A 1 85 ? 11.793 14.907 3.813 1.00 92.62 85 GLN A C 1
ATOM 630 O O . GLN A 1 85 ? 12.423 15.961 3.880 1.00 92.62 85 GLN A O 1
ATOM 635 N N . TRP A 1 86 ? 11.845 14.129 2.736 1.00 94.56 86 TRP A N 1
ATOM 636 C CA . TRP A 1 86 ? 12.655 14.477 1.583 1.00 94.56 86 TRP A CA 1
ATOM 637 C C . TRP A 1 86 ? 11.923 15.499 0.710 1.00 94.56 86 TRP A C 1
ATOM 639 O O . TRP A 1 86 ? 10.816 15.235 0.248 1.00 94.56 86 TRP A O 1
ATOM 649 N N . ASP A 1 87 ? 12.554 16.641 0.429 1.00 94.25 87 ASP A N 1
ATOM 650 C CA . ASP A 1 87 ? 12.070 17.627 -0.550 1.00 94.25 87 ASP A CA 1
ATOM 651 C C . ASP A 1 87 ? 12.373 17.168 -1.990 1.00 94.25 87 ASP A C 1
ATOM 653 O O . ASP A 1 87 ? 13.093 17.808 -2.752 1.00 94.25 87 ASP A O 1
ATOM 657 N N . TYR A 1 88 ? 11.850 16.001 -2.366 1.00 95.00 88 TYR A N 1
ATOM 658 C CA . TYR A 1 88 ? 12.062 15.406 -3.690 1.00 95.00 88 TYR A CA 1
ATOM 659 C C . TYR A 1 88 ? 11.436 16.226 -4.827 1.00 95.00 88 TYR A C 1
ATOM 661 O O . TYR A 1 88 ? 11.837 16.081 -5.982 1.00 95.00 88 TYR A O 1
ATOM 669 N N . ALA A 1 89 ? 10.439 17.060 -4.516 1.00 94.19 89 ALA A N 1
ATOM 670 C CA . ALA A 1 89 ? 9.728 17.873 -5.495 1.00 94.19 89 ALA A CA 1
ATOM 671 C C . ALA A 1 89 ? 10.601 19.023 -6.019 1.00 94.19 89 ALA A C 1
ATOM 673 O O . ALA A 1 89 ? 10.503 19.355 -7.201 1.00 94.19 89 ALA A O 1
ATOM 674 N N . ARG A 1 90 ? 11.488 19.579 -5.177 1.00 93.44 90 ARG A N 1
ATOM 675 C CA . ARG A 1 90 ? 12.472 20.604 -5.564 1.00 93.44 90 ARG A CA 1
ATOM 676 C C . ARG A 1 90 ? 13.325 20.172 -6.756 1.00 93.44 90 ARG A C 1
ATOM 678 O O . ARG A 1 90 ? 13.477 20.939 -7.701 1.00 93.44 90 ARG A O 1
ATOM 685 N N . ASP A 1 91 ? 13.825 18.940 -6.724 1.00 92.00 91 ASP A N 1
ATOM 686 C CA . ASP A 1 91 ? 14.683 18.373 -7.776 1.00 92.00 91 ASP A CA 1
ATOM 687 C C . ASP A 1 91 ? 13.885 17.585 -8.839 1.00 92.00 91 ASP A C 1
ATOM 689 O O . ASP A 1 91 ? 14.443 17.025 -9.791 1.00 92.00 91 ASP A O 1
ATOM 693 N N . GLY A 1 92 ? 12.556 17.528 -8.687 1.00 94.62 92 GLY A N 1
ATOM 694 C CA . GLY A 1 92 ? 11.635 16.851 -9.597 1.00 94.62 92 GLY A CA 1
ATOM 695 C C . GLY A 1 92 ? 11.763 15.326 -9.614 1.00 94.62 92 GLY A C 1
ATOM 696 O O . GLY A 1 92 ? 11.425 14.704 -10.624 1.00 94.62 92 GLY A O 1
ATOM 697 N N . TYR A 1 93 ? 12.257 14.705 -8.537 1.00 96.00 93 TYR A N 1
ATOM 698 C CA . TYR A 1 93 ? 12.452 13.252 -8.474 1.00 96.00 93 TYR A CA 1
ATOM 699 C C . TYR A 1 93 ? 11.136 12.463 -8.540 1.00 96.00 93 TYR A C 1
ATOM 701 O O . TYR A 1 93 ? 11.109 11.379 -9.117 1.00 96.00 93 TYR A O 1
ATOM 709 N N . ASP A 1 94 ? 10.024 13.026 -8.056 1.00 95.56 94 ASP A N 1
ATOM 710 C CA . ASP A 1 94 ? 8.682 12.429 -8.160 1.00 95.56 94 ASP A CA 1
ATOM 711 C C . ASP A 1 94 ? 8.158 12.326 -9.600 1.00 95.56 94 ASP A C 1
ATOM 713 O O . ASP A 1 94 ? 7.161 11.653 -9.853 1.00 95.56 94 ASP A O 1
ATOM 717 N N . ARG A 1 95 ? 8.821 12.996 -10.548 1.00 95.06 95 ARG A N 1
ATOM 718 C CA . ARG A 1 95 ? 8.459 13.060 -11.971 1.00 95.06 95 ARG A CA 1
ATOM 719 C C . ARG A 1 95 ? 9.452 12.317 -12.862 1.00 95.06 95 ARG A C 1
ATOM 721 O O . ARG A 1 95 ? 9.451 12.524 -14.072 1.00 95.06 95 ARG A O 1
ATOM 728 N N . ARG A 1 96 ? 10.321 11.488 -12.279 1.00 96.38 96 ARG A N 1
ATOM 729 C CA . ARG A 1 96 ? 11.310 10.680 -13.012 1.00 96.38 96 ARG A CA 1
ATOM 730 C C . ARG A 1 96 ? 10.787 9.298 -13.393 1.00 96.38 96 ARG A C 1
ATOM 732 O O . ARG A 1 96 ? 11.358 8.668 -14.275 1.00 96.38 96 ARG A O 1
ATOM 739 N N . ILE A 1 97 ? 9.713 8.842 -12.743 1.00 97.88 97 ILE A N 1
ATOM 740 C CA . ILE A 1 97 ? 9.045 7.565 -13.015 1.00 97.88 97 ILE A CA 1
ATOM 741 C C . ILE A 1 97 ? 7.538 7.803 -13.087 1.00 97.88 97 ILE A C 1
ATOM 743 O O . ILE A 1 97 ? 6.951 8.385 -12.169 1.00 97.88 97 ILE A O 1
ATOM 747 N N . HIS A 1 98 ? 6.913 7.313 -14.155 1.00 97.50 98 HIS A N 1
ATOM 748 C CA . HIS A 1 98 ? 5.470 7.368 -14.352 1.00 97.50 98 HIS A CA 1
ATOM 749 C C . HIS A 1 98 ? 4.910 5.980 -14.680 1.00 97.50 98 HIS A C 1
ATOM 751 O O . HIS A 1 98 ? 5.470 5.249 -15.495 1.00 97.50 98 HIS A O 1
ATOM 757 N N . VAL A 1 99 ? 3.775 5.646 -14.067 1.00 97.38 99 VAL A N 1
ATOM 758 C CA . VAL A 1 99 ? 2.951 4.475 -14.390 1.00 97.38 99 VAL A CA 1
ATOM 759 C C . VAL A 1 99 ? 1.654 4.983 -15.013 1.00 97.38 99 VAL A C 1
ATOM 761 O O . VAL A 1 99 ? 0.808 5.508 -14.292 1.00 97.38 99 VAL A O 1
ATOM 764 N N . LEU A 1 100 ? 1.493 4.878 -16.331 1.00 96.12 100 LEU A N 1
ATOM 765 C CA . LEU A 1 100 ? 0.318 5.398 -17.032 1.00 96.12 100 LEU A CA 1
ATOM 766 C C . LEU A 1 100 ? -0.643 4.260 -17.379 1.00 96.12 100 LEU A C 1
ATOM 768 O O . LEU A 1 100 ? -0.245 3.271 -17.989 1.00 96.12 100 LEU A O 1
ATOM 772 N N . LEU A 1 101 ? -1.915 4.422 -17.022 1.00 95.38 101 LEU A N 1
ATOM 773 C CA . LEU A 1 101 ? -3.008 3.543 -17.415 1.00 95.38 101 LEU A CA 1
ATOM 774 C C . LEU A 1 101 ? -3.714 4.192 -18.599 1.00 95.38 101 LEU A C 1
ATOM 776 O O . LEU A 1 101 ? -4.405 5.198 -18.453 1.00 95.38 101 LEU A O 1
ATOM 780 N N . GLN A 1 102 ? -3.526 3.607 -19.767 1.00 93.31 102 GLN A N 1
ATOM 781 C CA . GLN A 1 102 ? -4.116 4.031 -21.025 1.00 93.31 102 GLN A CA 1
ATOM 782 C C . GLN A 1 102 ? -5.401 3.234 -21.298 1.00 93.31 102 GLN A C 1
ATOM 784 O O . GLN A 1 102 ? -5.521 2.085 -20.847 1.00 93.31 102 GLN A O 1
ATOM 789 N N . PRO A 1 103 ? -6.372 3.820 -22.020 1.00 91.00 103 PRO A N 1
ATOM 790 C CA . PRO A 1 103 ? -7.602 3.126 -22.362 1.00 91.00 103 PRO A CA 1
ATOM 791 C C . PRO A 1 103 ? -7.304 1.898 -23.231 1.00 91.00 103 PRO A C 1
ATOM 793 O O . PRO A 1 103 ? -6.311 1.843 -23.959 1.00 91.00 103 PRO A O 1
ATOM 796 N N . ASN A 1 104 ? -8.177 0.905 -23.126 1.00 87.44 104 ASN A N 1
ATOM 797 C CA . ASN A 1 104 ? -8.219 -0.258 -23.998 1.00 87.44 104 ASN A CA 1
ATOM 798 C C . ASN A 1 104 ? -9.691 -0.600 -24.253 1.00 87.44 104 ASN A C 1
ATOM 800 O O . ASN A 1 104 ? -10.537 -0.309 -23.405 1.00 87.44 104 ASN A O 1
ATOM 804 N N . ASP A 1 105 ? -9.984 -1.228 -25.387 1.00 84.25 105 ASP A N 1
ATOM 805 C CA . ASP A 1 105 ? -11.354 -1.587 -25.777 1.00 84.25 105 ASP A CA 1
ATOM 806 C C . ASP A 1 105 ? -11.944 -2.682 -24.873 1.00 84.25 105 ASP A C 1
ATOM 808 O O . ASP A 1 105 ? -13.161 -2.818 -24.747 1.00 84.25 105 ASP A O 1
ATOM 812 N N . LEU A 1 106 ? -11.078 -3.460 -24.218 1.00 82.62 106 LEU A N 1
ATOM 813 C CA . LEU A 1 106 ? -11.460 -4.507 -23.279 1.00 82.62 106 LEU A CA 1
ATOM 814 C C . LEU A 1 106 ? -11.511 -3.981 -21.829 1.00 82.62 106 LEU A C 1
ATOM 816 O O . LEU A 1 106 ? -10.560 -3.327 -21.374 1.00 82.62 106 LEU A O 1
ATOM 820 N N . PRO A 1 107 ? -12.586 -4.291 -21.074 1.00 78.38 107 PRO A N 1
ATOM 821 C CA . PRO A 1 107 ? -12.748 -3.844 -19.694 1.00 78.38 107 PRO A CA 1
ATOM 822 C C . PRO A 1 107 ? -11.673 -4.443 -18.781 1.00 78.38 107 PRO A C 1
ATOM 824 O O . PRO A 1 107 ? -11.227 -5.568 -18.981 1.00 78.38 107 PRO A O 1
ATOM 827 N N . ASP A 1 108 ? -11.266 -3.685 -17.760 1.00 82.06 108 ASP A N 1
ATOM 828 C CA . ASP A 1 108 ? -10.293 -4.084 -16.727 1.00 82.06 108 ASP A CA 1
ATOM 829 C C . ASP A 1 108 ? -8.906 -4.546 -17.224 1.00 82.06 108 ASP A C 1
ATOM 831 O O . ASP A 1 108 ? -8.064 -4.968 -16.424 1.00 82.06 108 ASP A O 1
ATOM 835 N N . THR A 1 109 ? -8.626 -4.383 -18.519 1.00 92.00 109 THR A N 1
ATOM 836 C CA . THR A 1 109 ? -7.351 -4.726 -19.160 1.00 92.00 109 THR A CA 1
ATOM 837 C C . THR A 1 109 ? -6.702 -3.511 -19.829 1.00 92.00 109 THR A C 1
ATOM 839 O O . THR A 1 109 ? -6.550 -3.495 -21.051 1.00 92.00 109 THR A O 1
ATOM 842 N N . PRO A 1 110 ? -6.361 -2.442 -19.088 1.00 93.81 110 PRO A N 1
ATOM 843 C CA . PRO A 1 110 ? -5.786 -1.247 -19.696 1.00 93.81 110 PRO A CA 1
ATOM 844 C C . PRO A 1 110 ? -4.414 -1.521 -20.314 1.00 93.81 110 PRO A C 1
ATOM 846 O O . PRO A 1 110 ? -3.726 -2.482 -19.961 1.00 93.81 110 PRO A O 1
ATOM 849 N N . THR A 1 111 ? -3.980 -0.626 -21.197 1.00 95.19 111 THR A N 1
ATOM 850 C CA . THR A 1 111 ? -2.566 -0.582 -21.582 1.00 95.19 111 THR A CA 1
ATOM 851 C C . THR A 1 111 ? -1.785 0.108 -20.463 1.00 95.19 111 THR A C 1
ATOM 853 O O . THR A 1 111 ? -2.181 1.182 -20.018 1.00 95.19 111 THR A O 1
ATOM 856 N N . ILE A 1 112 ? -0.705 -0.506 -19.974 1.00 96.12 112 ILE A N 1
ATOM 857 C CA . ILE A 1 112 ? 0.104 0.042 -18.876 1.00 96.12 112 ILE A CA 1
ATOM 858 C C . ILE A 1 112 ? 1.490 0.418 -19.375 1.00 96.12 112 ILE A C 1
ATOM 860 O O . ILE A 1 112 ? 2.285 -0.452 -19.737 1.00 96.12 112 ILE A O 1
ATOM 864 N N . ASP A 1 113 ? 1.798 1.706 -19.299 1.00 97.19 113 ASP A N 1
ATOM 865 C CA . ASP A 1 113 ? 3.124 2.243 -19.574 1.00 97.19 113 ASP A CA 1
ATOM 866 C C . ASP A 1 113 ? 3.892 2.429 -18.274 1.00 97.19 113 ASP A C 1
ATOM 868 O O . ASP A 1 113 ? 3.399 3.054 -17.337 1.00 97.19 113 ASP A O 1
ATOM 872 N N . ILE A 1 114 ? 5.120 1.925 -18.232 1.00 97.38 114 ILE A N 1
ATOM 873 C CA . ILE A 1 114 ? 6.093 2.269 -17.199 1.00 97.38 114 ILE A CA 1
ATOM 874 C C . ILE A 1 114 ? 7.209 3.030 -17.889 1.00 97.38 114 ILE A C 1
ATOM 876 O O . ILE A 1 114 ? 7.916 2.475 -18.729 1.00 97.38 114 ILE A O 1
ATOM 880 N N . LEU A 1 115 ? 7.303 4.310 -17.555 1.00 97.56 115 LEU A N 1
ATOM 881 C CA . LEU A 1 115 ? 8.246 5.259 -18.122 1.00 97.56 115 LEU A CA 1
ATOM 882 C C . LEU A 1 115 ? 9.219 5.701 -17.036 1.00 97.56 115 LEU A C 1
ATOM 884 O O . LEU A 1 115 ? 8.784 6.229 -16.012 1.00 97.56 115 LEU A O 1
ATOM 888 N N . ASP A 1 116 ? 10.514 5.550 -17.285 1.00 97.56 116 ASP A N 1
ATOM 889 C CA . ASP A 1 116 ? 11.580 6.117 -16.463 1.00 97.56 116 ASP A CA 1
ATOM 890 C C . ASP A 1 116 ? 12.466 7.068 -17.267 1.00 97.56 116 ASP A C 1
ATOM 892 O O . ASP A 1 116 ? 12.584 6.942 -18.485 1.00 97.56 116 ASP A O 1
ATOM 896 N N . SER A 1 117 ? 13.102 8.009 -16.569 1.00 96.06 117 SER A N 1
ATOM 897 C CA . SER A 1 117 ? 14.141 8.879 -17.126 1.00 96.06 117 SER A CA 1
ATOM 898 C C . SER A 1 117 ? 15.539 8.508 -16.611 1.00 96.06 117 SER A C 1
ATOM 900 O O . SER A 1 117 ? 16.296 9.394 -16.208 1.00 96.06 117 SER A O 1
ATOM 902 N N . GLY A 1 118 ? 15.825 7.210 -16.480 1.00 95.62 118 GLY A N 1
ATOM 903 C CA . GLY A 1 118 ? 17.110 6.694 -16.011 1.00 95.62 118 GLY A CA 1
ATOM 904 C C . GLY A 1 118 ? 18.132 6.503 -17.126 1.00 95.62 118 GLY A C 1
ATOM 905 O O . GLY A 1 118 ? 18.024 7.081 -18.205 1.00 95.62 118 GLY A O 1
ATOM 906 N N . VAL A 1 119 ? 19.112 5.634 -16.863 1.00 95.81 119 VAL A N 1
ATOM 907 C CA . VAL A 1 119 ? 20.290 5.432 -17.728 1.00 95.81 119 VAL A CA 1
ATOM 908 C C . VAL A 1 119 ? 19.951 4.964 -19.150 1.00 95.81 119 VAL A C 1
ATOM 910 O O . VAL A 1 119 ? 20.718 5.202 -20.082 1.00 95.81 119 VAL A O 1
ATOM 913 N N . GLY A 1 120 ? 18.797 4.314 -19.333 1.00 95.75 120 GLY A N 1
ATOM 914 C CA . GLY A 1 120 ? 18.402 3.691 -20.594 1.00 95.75 120 GLY A CA 1
ATOM 915 C C . GLY A 1 120 ? 19.284 2.497 -20.982 1.00 95.75 120 GLY A C 1
ATOM 916 O O . GLY A 1 120 ? 20.158 2.060 -20.236 1.00 95.75 120 GLY A O 1
ATOM 917 N N . ILE A 1 121 ? 19.008 1.912 -22.144 1.00 95.69 121 ILE A N 1
ATOM 918 C CA . ILE A 1 121 ? 19.656 0.694 -22.640 1.00 95.69 121 ILE A CA 1
ATOM 919 C C . ILE A 1 121 ? 20.021 0.922 -24.107 1.00 95.69 121 ILE A C 1
ATOM 921 O O . ILE A 1 121 ? 19.194 1.387 -24.891 1.00 95.69 121 ILE A O 1
ATOM 925 N N . THR A 1 122 ? 21.257 0.605 -24.497 1.00 95.81 122 THR A N 1
ATOM 926 C CA . THR A 1 122 ? 21.656 0.657 -25.912 1.00 95.81 122 THR A CA 1
ATOM 927 C C . THR A 1 122 ? 21.025 -0.513 -26.678 1.00 95.81 122 THR A C 1
ATOM 929 O O . THR A 1 122 ? 20.865 -1.585 -26.091 1.00 95.81 122 THR A O 1
ATOM 932 N N . PRO A 1 123 ? 20.707 -0.389 -27.982 1.00 94.94 123 PRO A N 1
ATOM 933 C CA . PRO A 1 123 ? 20.114 -1.491 -28.750 1.00 94.94 123 PRO A CA 1
ATOM 934 C C . PRO A 1 123 ? 20.893 -2.814 -28.649 1.00 94.94 123 PRO A C 1
ATOM 936 O O . PRO A 1 123 ? 20.303 -3.880 -28.478 1.00 94.94 123 PRO A O 1
ATOM 939 N N . ALA A 1 124 ? 22.228 -2.744 -28.659 1.00 93.50 124 ALA A N 1
ATOM 940 C CA . ALA A 1 124 ? 23.109 -3.907 -28.541 1.00 93.50 124 ALA A CA 1
ATOM 941 C C . ALA A 1 124 ? 23.027 -4.613 -27.171 1.00 93.50 124 ALA A C 1
ATOM 943 O O . ALA A 1 124 ? 23.346 -5.802 -27.060 1.00 93.50 124 ALA A O 1
ATOM 944 N N . ASP A 1 125 ? 22.591 -3.904 -26.127 1.00 93.44 125 ASP A N 1
ATOM 945 C CA . ASP A 1 125 ? 22.481 -4.434 -24.770 1.00 93.44 125 ASP A CA 1
ATOM 946 C C . ASP A 1 125 ? 21.101 -5.030 -24.463 1.00 93.44 125 ASP A C 1
ATOM 948 O O . ASP A 1 125 ? 20.980 -5.762 -23.477 1.00 93.44 125 ASP A O 1
ATOM 952 N N . PHE A 1 126 ? 20.069 -4.802 -25.291 1.00 94.25 126 PHE A N 1
ATOM 953 C CA . PHE A 1 126 ? 18.717 -5.349 -25.070 1.00 94.25 126 PHE A CA 1
ATOM 954 C C . PHE A 1 126 ? 18.731 -6.875 -24.841 1.00 94.25 126 PHE A C 1
ATOM 956 O O . PHE A 1 126 ? 18.235 -7.309 -23.792 1.00 94.25 126 PHE A O 1
ATOM 963 N N . PRO A 1 127 ? 19.352 -7.698 -25.720 1.00 91.50 127 PRO A N 1
ATOM 964 C CA . PRO A 1 127 ? 19.386 -9.159 -25.564 1.00 91.50 127 PRO A CA 1
ATOM 965 C C . PRO A 1 127 ? 20.147 -9.642 -24.326 1.00 91.50 127 PRO A C 1
ATOM 967 O O . PRO A 1 127 ? 19.953 -10.767 -23.877 1.00 91.50 127 PRO A O 1
ATOM 970 N N . LYS A 1 128 ? 21.035 -8.807 -23.773 1.00 89.06 128 LYS A N 1
ATOM 971 C CA . LYS A 1 128 ? 21.860 -9.129 -22.598 1.00 89.06 128 LYS A CA 1
ATOM 972 C C . LYS A 1 128 ? 21.259 -8.600 -21.297 1.00 89.06 128 LYS A C 1
ATOM 974 O O . LYS A 1 128 ? 21.784 -8.912 -20.229 1.00 89.06 128 LYS A O 1
ATOM 979 N N . THR A 1 129 ? 20.213 -7.777 -21.379 1.00 90.25 129 THR A N 1
ATOM 980 C CA . THR A 1 129 ? 19.614 -7.058 -20.250 1.00 90.25 129 THR A CA 1
ATOM 981 C C . THR A 1 129 ? 18.113 -7.331 -20.169 1.00 90.25 129 THR A C 1
ATOM 983 O O . THR A 1 129 ? 17.722 -8.388 -19.675 1.00 90.25 129 THR A O 1
ATOM 986 N N . ILE A 1 130 ? 17.270 -6.411 -20.643 1.00 90.75 130 ILE A N 1
ATOM 987 C CA . ILE A 1 130 ? 15.813 -6.430 -20.485 1.00 90.75 130 ILE A CA 1
ATOM 988 C C . ILE A 1 130 ? 15.132 -7.585 -21.222 1.00 90.75 130 ILE A C 1
ATOM 990 O O . ILE A 1 130 ? 14.024 -7.928 -20.833 1.00 90.75 130 ILE A O 1
ATOM 994 N N . LEU A 1 131 ? 15.782 -8.197 -22.222 1.00 91.88 131 LEU A N 1
ATOM 995 C CA . LEU A 1 131 ? 15.292 -9.376 -22.956 1.00 91.88 131 LEU A CA 1
ATOM 996 C C . LEU A 1 131 ? 15.978 -10.688 -22.535 1.00 91.88 131 LEU A C 1
ATOM 998 O O . LEU A 1 131 ? 15.865 -11.699 -23.228 1.00 91.88 131 LEU A O 1
ATOM 1002 N N . SER A 1 132 ? 16.712 -10.670 -21.422 1.00 88.12 132 SER A N 1
ATOM 1003 C CA . SER A 1 132 ? 17.408 -11.843 -20.884 1.00 88.12 132 SER A CA 1
ATOM 1004 C C . SER A 1 132 ? 16.788 -12.324 -19.576 1.00 88.12 132 SER A C 1
ATOM 1006 O O . SER A 1 132 ? 16.090 -11.567 -18.894 1.00 88.12 132 SER A O 1
ATOM 1008 N N . LEU A 1 133 ? 17.060 -13.576 -19.212 1.00 83.88 133 LEU A N 1
ATOM 1009 C CA . LEU A 1 133 ? 16.675 -14.167 -17.933 1.00 83.88 133 LEU A CA 1
ATOM 1010 C C . LEU A 1 133 ? 17.942 -14.513 -17.135 1.00 83.88 133 LEU A C 1
ATOM 1012 O O . LEU A 1 133 ? 18.906 -15.059 -17.654 1.00 83.88 133 LEU A O 1
ATOM 1016 N N . GLN A 1 134 ? 17.964 -14.180 -15.841 1.00 72.25 134 GLN A N 1
ATOM 1017 C CA . GLN A 1 134 ? 19.001 -14.613 -14.877 1.00 72.25 134 GLN A CA 1
ATOM 1018 C C . GLN A 1 134 ? 20.478 -14.273 -15.193 1.00 72.25 134 GLN A C 1
ATOM 1020 O O . GLN A 1 134 ? 21.364 -14.786 -14.514 1.00 72.25 134 GLN A O 1
ATOM 1025 N N . ARG A 1 135 ? 20.800 -13.349 -16.110 1.00 68.88 135 ARG A N 1
ATOM 1026 C CA . ARG A 1 135 ? 22.205 -13.054 -16.491 1.00 68.88 135 ARG A CA 1
ATOM 1027 C C . ARG A 1 135 ? 23.111 -12.415 -15.426 1.00 68.88 135 ARG A C 1
ATOM 1029 O O . ARG A 1 135 ? 24.278 -12.157 -15.686 1.00 68.88 135 ARG A O 1
ATOM 1036 N N . GLY A 1 136 ? 22.615 -12.158 -14.216 1.00 62.38 136 GLY A N 1
ATOM 1037 C CA . GLY A 1 136 ? 23.455 -11.748 -13.082 1.00 62.38 136 GLY A CA 1
ATOM 1038 C C . GLY A 1 136 ? 24.051 -10.333 -13.148 1.00 62.38 136 GLY A C 1
ATOM 1039 O O . GLY A 1 136 ? 24.762 -9.950 -12.223 1.00 62.38 136 GLY A O 1
ATOM 1040 N N . ASN A 1 137 ? 23.718 -9.516 -14.157 1.00 68.06 137 ASN A N 1
ATOM 1041 C CA . ASN A 1 137 ? 24.270 -8.161 -14.366 1.00 68.06 137 ASN A CA 1
ATOM 1042 C C . ASN A 1 137 ? 24.133 -7.210 -13.157 1.00 68.06 137 ASN A C 1
ATOM 1044 O O . ASN A 1 137 ? 24.871 -6.231 -13.047 1.00 68.06 137 ASN A O 1
ATOM 1048 N N . LYS A 1 138 ? 23.178 -7.478 -12.255 1.00 78.38 138 LYS A N 1
ATOM 1049 C CA . LYS A 1 138 ? 22.920 -6.682 -11.044 1.00 78.38 138 LYS A CA 1
ATOM 1050 C C . LYS A 1 138 ? 23.551 -7.259 -9.768 1.00 78.38 138 LYS A C 1
ATOM 1052 O O . LYS A 1 138 ? 23.635 -6.551 -8.773 1.00 78.38 138 LYS A O 1
ATOM 1057 N N . ILE A 1 139 ? 24.047 -8.503 -9.775 1.00 77.00 139 ILE A N 1
ATOM 1058 C CA . ILE A 1 139 ? 24.505 -9.211 -8.558 1.00 77.00 139 ILE A CA 1
ATOM 1059 C C . ILE A 1 139 ? 25.659 -8.481 -7.854 1.00 77.00 139 ILE A C 1
ATOM 1061 O O . ILE A 1 139 ? 25.740 -8.487 -6.625 1.00 77.00 139 ILE A O 1
ATOM 1065 N N . THR A 1 140 ? 26.552 -7.849 -8.615 1.00 82.62 140 THR A N 1
ATOM 1066 C CA . THR A 1 140 ? 27.719 -7.131 -8.079 1.00 82.62 140 THR A CA 1
ATOM 1067 C C . THR A 1 140 ? 27.427 -5.664 -7.748 1.00 82.62 140 THR A C 1
ATOM 1069 O O . THR A 1 140 ? 28.179 -5.045 -6.993 1.00 82.62 140 THR A O 1
ATOM 1072 N N . LYS A 1 141 ? 26.319 -5.105 -8.249 1.00 89.88 141 LYS A N 1
ATOM 1073 C CA . LYS A 1 141 ? 25.913 -3.707 -8.052 1.00 89.88 141 LYS A CA 1
ATOM 1074 C C . LYS A 1 141 ? 25.107 -3.557 -6.759 1.00 89.88 141 LYS A C 1
ATOM 1076 O O . LYS A 1 141 ? 23.896 -3.380 -6.786 1.00 89.88 141 LYS A O 1
ATOM 1081 N N . LYS A 1 142 ? 25.783 -3.622 -5.607 1.00 90.69 142 LYS A N 1
ATOM 1082 C CA . LYS A 1 142 ? 25.133 -3.590 -4.278 1.00 90.69 142 LYS A CA 1
ATOM 1083 C C . LYS A 1 142 ? 24.277 -2.340 -4.006 1.00 90.69 142 LYS A C 1
ATOM 1085 O O . LYS A 1 142 ? 23.411 -2.388 -3.143 1.00 90.69 142 LYS A O 1
ATOM 1090 N N . TYR A 1 143 ? 24.513 -1.253 -4.737 1.00 93.50 143 TYR A N 1
ATOM 1091 C CA . TYR A 1 143 ? 23.737 -0.015 -4.678 1.00 93.50 143 TYR A CA 1
ATOM 1092 C C . TYR A 1 143 ? 22.361 -0.101 -5.374 1.00 93.50 143 TYR A C 1
ATOM 1094 O O . TYR A 1 143 ? 21.599 0.855 -5.304 1.00 93.50 143 TYR A O 1
ATOM 1102 N N . LEU A 1 144 ? 22.028 -1.215 -6.041 1.00 93.06 144 LEU A N 1
ATOM 1103 C CA . LEU A 1 144 ? 20.728 -1.447 -6.686 1.00 93.06 144 LEU A CA 1
ATOM 1104 C C . LEU A 1 144 ? 19.829 -2.362 -5.845 1.00 93.06 144 LEU A C 1
ATOM 1106 O O . LEU A 1 144 ? 20.305 -3.270 -5.157 1.00 93.06 144 LEU A O 1
ATOM 1110 N N . ALA A 1 145 ? 18.518 -2.125 -5.893 1.00 88.75 145 ALA A N 1
ATOM 1111 C CA . ALA A 1 145 ? 17.533 -2.893 -5.135 1.00 88.75 145 ALA A CA 1
ATOM 1112 C C . ALA A 1 145 ? 17.210 -4.233 -5.813 1.00 88.75 145 ALA A C 1
ATOM 1114 O O . ALA A 1 145 ? 17.113 -5.270 -5.139 1.00 88.75 145 ALA A O 1
ATOM 1115 N N . GLY A 1 146 ? 17.085 -4.225 -7.143 1.00 81.44 146 GLY A N 1
ATOM 1116 C CA . GLY A 1 146 ? 16.819 -5.416 -7.938 1.00 81.44 146 GLY A CA 1
ATOM 1117 C C . GLY A 1 146 ? 18.010 -6.375 -7.946 1.00 81.44 146 GLY A C 1
ATOM 1118 O O . GLY A 1 146 ? 19.123 -6.005 -8.308 1.00 81.44 146 GLY A O 1
ATOM 1119 N N . ALA A 1 147 ? 17.778 -7.638 -7.582 1.00 61.41 147 ALA A N 1
ATOM 1120 C CA . ALA A 1 147 ? 18.832 -8.660 -7.532 1.00 61.41 147 ALA A CA 1
ATOM 1121 C C . ALA A 1 147 ? 18.704 -9.741 -8.619 1.00 61.41 147 ALA A C 1
ATOM 1123 O O . ALA A 1 147 ? 19.717 -10.299 -9.040 1.00 61.41 147 ALA A O 1
ATOM 1124 N N . TYR A 1 148 ? 17.482 -10.031 -9.082 1.00 59.09 148 TYR A N 1
ATOM 1125 C CA . TYR A 1 148 ? 17.203 -11.123 -10.016 1.00 59.09 148 TYR A CA 1
ATOM 1126 C C . TYR A 1 148 ? 16.691 -10.577 -11.350 1.00 59.09 148 TYR A C 1
ATOM 1128 O O . TYR A 1 148 ? 15.677 -9.886 -11.409 1.00 59.09 148 TYR A O 1
ATOM 1136 N N . GLY A 1 149 ? 17.378 -10.911 -12.445 1.00 58.44 149 GLY A N 1
ATOM 1137 C CA . GLY A 1 149 ? 17.017 -10.512 -13.812 1.00 58.44 149 GLY A CA 1
ATOM 1138 C C . GLY A 1 149 ? 15.812 -11.264 -14.389 1.00 58.44 149 GLY A C 1
ATOM 1139 O O . GLY A 1 149 ? 15.856 -11.654 -15.544 1.00 58.44 149 GLY A O 1
ATOM 1140 N N . GLN A 1 150 ? 14.785 -11.548 -13.583 1.00 62.94 150 GLN A N 1
ATOM 1141 C CA . GLN A 1 150 ? 13.568 -12.264 -14.003 1.00 62.94 150 GLN A CA 1
ATOM 1142 C C . GLN A 1 150 ? 12.275 -11.528 -13.638 1.00 62.94 150 GLN A C 1
ATOM 1144 O O . GLN A 1 150 ? 11.275 -11.700 -14.331 1.00 62.94 150 GLN A O 1
ATOM 1149 N N . GLY A 1 151 ? 12.290 -10.674 -12.604 1.00 71.62 151 GLY A N 1
ATOM 1150 C CA . GLY A 1 151 ? 11.080 -10.025 -12.085 1.00 71.62 151 GLY A CA 1
ATOM 1151 C C . GLY A 1 151 ? 10.316 -9.236 -13.150 1.00 71.62 151 GLY A C 1
ATOM 1152 O O . GLY A 1 151 ? 9.101 -9.365 -13.264 1.00 71.62 151 GLY A O 1
ATOM 1153 N N . GLY A 1 152 ? 11.027 -8.510 -14.020 1.00 75.25 152 GLY A N 1
ATOM 1154 C CA . GLY A 1 152 ? 10.408 -7.779 -15.128 1.00 75.25 152 GLY A CA 1
ATOM 1155 C C . GLY A 1 152 ? 9.694 -8.695 -16.128 1.00 75.25 152 GLY A C 1
ATOM 1156 O O . GLY A 1 152 ? 8.559 -8.414 -16.504 1.00 75.25 152 GLY A O 1
ATOM 1157 N N . ALA A 1 153 ? 10.307 -9.814 -16.522 1.00 85.69 153 ALA A N 1
ATOM 1158 C CA . ALA A 1 153 ? 9.749 -10.720 -17.529 1.00 85.69 153 ALA A CA 1
ATOM 1159 C C . ALA A 1 153 ? 8.413 -11.345 -17.094 1.00 85.69 153 ALA A C 1
ATOM 1161 O O . ALA A 1 153 ? 7.564 -11.596 -17.941 1.00 85.69 153 ALA A O 1
ATOM 1162 N N . SER A 1 154 ? 8.172 -11.496 -15.786 1.00 87.19 154 SER A N 1
ATOM 1163 C CA . SER A 1 154 ? 6.910 -12.031 -15.247 1.00 87.19 154 SER A CA 1
ATOM 1164 C C . SER A 1 154 ? 5.658 -11.250 -15.685 1.00 87.19 154 SER A C 1
ATOM 1166 O O . SER A 1 154 ? 4.570 -11.817 -15.759 1.00 87.19 154 SER A O 1
ATOM 1168 N N . THR A 1 155 ? 5.807 -9.967 -16.046 1.00 89.38 155 THR A N 1
ATOM 1169 C CA . THR A 1 155 ? 4.713 -9.148 -16.605 1.00 89.38 155 THR A CA 1
ATOM 1170 C C . THR A 1 155 ? 4.149 -9.693 -17.916 1.00 89.38 155 THR A C 1
ATOM 1172 O O . THR A 1 155 ? 2.966 -9.490 -18.181 1.00 89.38 155 THR A O 1
ATOM 1175 N N . LEU A 1 156 ? 4.954 -10.418 -18.703 1.00 91.25 156 LEU A N 1
ATOM 1176 C CA . LEU A 1 156 ? 4.558 -10.974 -20.001 1.00 91.25 156 LEU A CA 1
ATOM 1177 C C . LEU A 1 156 ? 3.376 -11.944 -19.893 1.00 91.25 156 LEU A C 1
ATOM 1179 O O . LEU A 1 156 ? 2.598 -12.053 -20.829 1.00 91.25 156 LEU A O 1
ATOM 1183 N N . ARG A 1 157 ? 3.203 -12.610 -18.744 1.00 89.94 157 ARG A N 1
ATOM 1184 C CA . ARG A 1 157 ? 2.077 -13.524 -18.503 1.00 89.94 157 ARG A CA 1
ATOM 1185 C C . ARG A 1 157 ? 0.724 -12.808 -18.420 1.00 89.94 157 ARG A C 1
ATOM 1187 O O . ARG A 1 157 ? -0.310 -13.441 -18.607 1.00 89.94 157 ARG A O 1
ATOM 1194 N N . PHE A 1 158 ? 0.724 -11.518 -18.097 1.00 91.12 158 PHE A N 1
ATOM 1195 C CA . PHE A 1 158 ? -0.485 -10.752 -17.795 1.00 91.12 158 PHE A CA 1
ATOM 1196 C C . PHE A 1 158 ? -0.878 -9.783 -18.911 1.00 91.12 158 PHE A C 1
ATOM 1198 O O . PHE A 1 158 ? -1.733 -8.938 -18.682 1.00 91.12 158 PHE A O 1
ATOM 1205 N N . CYS A 1 159 ? -0.250 -9.857 -20.084 1.00 91.50 159 CYS A N 1
ATOM 1206 C CA . CYS A 1 159 ? -0.526 -8.983 -21.222 1.00 91.50 159 CYS A CA 1
ATOM 1207 C C . CYS A 1 159 ? -0.319 -9.727 -22.543 1.00 91.50 159 CYS A C 1
ATOM 1209 O O . CYS A 1 159 ? 0.384 -10.734 -22.592 1.00 91.50 159 CYS A O 1
ATOM 1211 N N . ASP A 1 160 ? -0.910 -9.213 -23.619 1.00 91.62 160 ASP A N 1
ATOM 1212 C CA . ASP A 1 160 ? -0.817 -9.841 -24.943 1.00 91.62 160 ASP A CA 1
ATOM 1213 C C . ASP A 1 160 ? 0.522 -9.526 -25.624 1.00 91.62 160 ASP A C 1
ATOM 1215 O O . ASP A 1 160 ? 1.148 -10.373 -26.269 1.00 91.62 160 ASP A O 1
ATOM 1219 N N . TYR A 1 161 ? 0.969 -8.280 -25.457 1.00 94.50 161 TYR A N 1
ATOM 1220 C CA . TYR A 1 161 ? 2.192 -7.752 -26.042 1.00 94.50 161 TYR A CA 1
ATOM 1221 C C . TYR A 1 161 ? 2.896 -6.813 -25.066 1.00 94.50 161 TYR A C 1
ATOM 1223 O O . TYR A 1 161 ? 2.252 -6.065 -24.326 1.00 94.50 161 TYR A O 1
ATOM 1231 N N . VAL A 1 162 ? 4.226 -6.774 -25.141 1.00 96.81 162 VAL A N 1
ATOM 1232 C CA . VAL A 1 162 ? 5.048 -5.766 -24.465 1.00 96.81 162 VAL A CA 1
ATOM 1233 C C . VAL A 1 162 ? 5.924 -5.047 -25.476 1.00 96.81 162 VAL A C 1
ATOM 1235 O O . VAL A 1 162 ? 6.783 -5.657 -26.103 1.00 96.81 162 VAL A O 1
ATOM 1238 N N . LEU A 1 163 ? 5.728 -3.743 -25.624 1.00 97.62 163 LEU A N 1
ATOM 1239 C CA . LEU A 1 163 ? 6.618 -2.879 -26.391 1.00 97.62 163 LEU A CA 1
ATOM 1240 C C . LEU A 1 163 ? 7.671 -2.301 -25.447 1.00 97.62 163 LEU A C 1
ATOM 1242 O O . LEU A 1 163 ? 7.341 -1.637 -24.466 1.00 97.62 163 LEU A O 1
ATOM 1246 N N . VAL A 1 164 ? 8.937 -2.553 -25.757 1.00 97.75 164 VAL A N 1
ATOM 1247 C CA . VAL A 1 164 ? 10.080 -1.964 -25.058 1.00 97.75 164 VAL A CA 1
ATOM 1248 C C . VAL A 1 164 ? 10.696 -0.922 -25.975 1.00 97.75 164 VAL A C 1
ATOM 1250 O O . VAL A 1 164 ? 11.054 -1.251 -27.104 1.00 97.75 164 VAL A O 1
ATOM 1253 N N . ILE A 1 165 ? 10.838 0.307 -25.490 1.00 97.31 165 ILE A N 1
ATOM 1254 C CA . ILE A 1 165 ? 11.566 1.396 -26.150 1.00 97.31 165 ILE A CA 1
ATOM 1255 C C . ILE A 1 165 ? 12.579 1.933 -25.147 1.00 97.31 165 ILE A C 1
ATOM 1257 O O . ILE A 1 165 ? 12.225 2.189 -24.000 1.00 97.31 165 ILE A O 1
ATOM 1261 N N . SER A 1 166 ? 13.831 2.116 -25.546 1.00 97.44 166 SER A N 1
ATOM 1262 C CA . SER A 1 166 ? 14.848 2.679 -24.660 1.00 97.44 166 SER A CA 1
ATOM 1263 C C . SER A 1 166 ? 15.794 3.596 -25.412 1.00 97.44 166 SER A C 1
ATOM 1265 O O . SER A 1 166 ? 16.145 3.340 -26.567 1.00 97.44 166 SER A O 1
ATOM 1267 N N . ARG A 1 167 ? 16.210 4.663 -24.734 1.00 95.94 167 ARG A N 1
ATOM 1268 C CA . ARG A 1 167 ? 17.211 5.613 -25.205 1.00 95.94 167 ARG A CA 1
ATOM 1269 C C . ARG A 1 167 ? 18.270 5.768 -24.122 1.00 95.94 167 ARG A C 1
ATOM 1271 O O . ARG A 1 167 ? 17.987 6.280 -23.039 1.00 95.94 167 ARG A O 1
ATOM 1278 N N . SER A 1 168 ? 19.474 5.298 -24.425 1.00 95.25 168 SER A N 1
ATOM 1279 C CA . SER A 1 168 ? 20.600 5.302 -23.492 1.00 95.25 168 SER A CA 1
ATOM 1280 C C . SER A 1 168 ? 21.197 6.697 -23.331 1.00 95.25 168 SER A C 1
ATOM 1282 O O . SER A 1 168 ? 21.433 7.382 -24.323 1.00 95.25 168 SER A O 1
ATOM 1284 N N . GLU A 1 169 ? 21.554 7.077 -22.105 1.00 93.56 169 GLU A N 1
ATOM 1285 C CA . GLU A 1 169 ? 22.355 8.280 -21.836 1.00 93.56 169 GLU A CA 1
ATOM 1286 C C . GLU A 1 169 ? 23.723 8.230 -22.536 1.00 93.56 169 GLU A C 1
ATOM 1288 O O . GLU A 1 169 ? 24.249 9.263 -22.944 1.00 93.56 169 GLU A O 1
ATOM 1293 N N . SER A 1 170 ? 24.290 7.032 -22.719 1.00 93.44 170 SER A N 1
ATOM 1294 C CA . SER A 1 170 ? 25.576 6.846 -23.407 1.00 93.44 170 SER A CA 1
ATOM 1295 C C . SER A 1 170 ? 25.490 6.963 -24.931 1.00 93.44 170 SER A C 1
ATOM 1297 O O . SER A 1 170 ? 26.514 7.155 -25.582 1.00 93.44 170 SER A O 1
ATOM 1299 N N . ASN A 1 171 ? 24.290 6.831 -25.504 1.00 93.12 171 ASN A N 1
ATOM 1300 C CA . ASN A 1 171 ? 24.048 6.971 -26.937 1.00 93.12 171 ASN A CA 1
ATOM 1301 C C . ASN A 1 171 ? 22.661 7.598 -27.185 1.00 93.12 171 ASN A C 1
ATOM 1303 O O . ASN A 1 171 ? 21.737 6.905 -27.614 1.00 93.12 171 ASN A O 1
ATOM 1307 N N . PRO A 1 172 ? 22.491 8.903 -26.903 1.00 90.12 172 PRO A N 1
ATOM 1308 C CA . PRO A 1 172 ? 21.187 9.562 -26.962 1.00 90.12 172 PRO A CA 1
ATOM 1309 C C . PRO A 1 172 ? 20.675 9.766 -28.394 1.00 90.12 172 PRO A C 1
ATOM 1311 O O . PRO A 1 172 ? 19.493 10.047 -28.582 1.00 90.12 172 PRO A O 1
ATOM 1314 N N . ALA A 1 173 ? 21.551 9.630 -29.396 1.00 91.88 173 ALA A N 1
ATOM 1315 C CA . ALA A 1 173 ? 21.218 9.800 -30.807 1.00 91.88 173 ALA A CA 1
ATOM 1316 C C . ALA A 1 173 ? 20.456 8.608 -31.404 1.00 91.88 173 ALA A C 1
ATOM 1318 O O . ALA A 1 173 ? 19.930 8.718 -32.505 1.00 91.88 173 ALA A O 1
ATOM 1319 N N . GLN A 1 174 ? 20.398 7.482 -30.690 1.00 93.75 174 GLN A N 1
ATOM 1320 C CA . GLN A 1 174 ? 19.785 6.256 -31.173 1.00 93.75 174 GLN A CA 1
ATOM 1321 C C . GLN A 1 174 ? 18.794 5.700 -30.152 1.00 93.75 174 GLN A C 1
ATOM 1323 O O . GLN A 1 174 ? 19.075 5.601 -28.956 1.00 93.75 174 GLN A O 1
ATOM 1328 N N . ILE A 1 175 ? 17.629 5.292 -30.642 1.00 95.38 175 ILE A N 1
ATOM 1329 C CA . ILE A 1 175 ? 16.599 4.593 -29.877 1.00 95.38 175 ILE A CA 1
ATOM 1330 C C . ILE A 1 175 ? 16.606 3.124 -30.283 1.00 95.38 175 ILE A C 1
ATOM 1332 O O . ILE A 1 175 ? 16.607 2.810 -31.473 1.00 95.38 175 ILE A O 1
ATOM 1336 N N . GLY A 1 176 ? 16.557 2.230 -29.297 1.00 95.94 176 GLY A N 1
ATOM 1337 C CA . GLY A 1 176 ? 16.266 0.812 -29.503 1.00 95.94 176 GLY A CA 1
ATOM 1338 C C . GLY A 1 176 ? 14.815 0.501 -29.169 1.00 95.94 176 GLY A C 1
ATOM 1339 O O . GLY A 1 176 ? 14.287 1.010 -28.176 1.00 95.94 176 GLY A O 1
ATOM 1340 N N . PHE A 1 177 ? 14.164 -0.347 -29.961 1.00 96.94 177 PHE A N 1
ATOM 1341 C CA . PHE A 1 177 ? 12.828 -0.834 -29.643 1.00 96.94 177 PHE A CA 1
ATOM 1342 C C . PHE A 1 177 ? 12.566 -2.260 -30.130 1.00 96.94 177 PHE A C 1
ATOM 1344 O O . PHE A 1 177 ? 13.153 -2.750 -31.093 1.00 96.94 177 PHE A O 1
ATOM 1351 N N . THR A 1 178 ? 11.661 -2.951 -29.444 1.00 97.56 178 THR A N 1
ATOM 1352 C CA . THR A 1 178 ? 11.188 -4.281 -29.841 1.00 97.56 178 THR A CA 1
ATOM 1353 C C . THR A 1 178 ? 9.799 -4.559 -29.272 1.00 97.56 178 THR A C 1
ATOM 1355 O O . THR A 1 178 ? 9.387 -3.959 -28.278 1.00 97.56 178 THR A O 1
ATOM 1358 N N . LEU A 1 179 ? 9.085 -5.492 -29.893 1.00 97.25 179 LEU A N 1
ATOM 1359 C CA . LEU A 1 179 ? 7.804 -6.005 -29.425 1.00 97.25 179 LEU A CA 1
ATOM 1360 C C . LEU A 1 179 ? 7.997 -7.438 -28.934 1.00 97.25 179 LEU A C 1
ATOM 1362 O O . LEU A 1 179 ? 8.548 -8.256 -29.659 1.00 97.25 179 LEU A O 1
ATOM 1366 N N . VAL A 1 180 ? 7.523 -7.753 -27.736 1.00 96.25 180 VAL A N 1
ATOM 1367 C CA . VAL A 1 180 ? 7.570 -9.089 -27.136 1.00 96.25 180 VAL A CA 1
ATOM 1368 C C . VAL A 1 180 ? 6.158 -9.656 -27.072 1.00 96.25 180 VAL A C 1
ATOM 1370 O O . VAL A 1 180 ? 5.229 -8.930 -26.720 1.00 96.25 180 VAL A O 1
ATOM 1373 N N . ARG A 1 181 ? 5.986 -10.940 -27.395 1.00 93.94 181 ARG A N 1
ATOM 1374 C CA . ARG A 1 181 ? 4.705 -11.650 -27.256 1.00 93.94 181 ARG A CA 1
ATOM 1375 C C . ARG A 1 181 ? 4.904 -13.141 -27.027 1.00 93.94 181 ARG A C 1
ATOM 1377 O O . ARG A 1 181 ? 5.988 -13.668 -27.279 1.00 93.94 181 ARG A O 1
ATOM 1384 N N . ASN A 1 182 ? 3.835 -13.825 -26.636 1.00 92.56 182 ASN A N 1
ATOM 1385 C CA . ASN A 1 182 ? 3.763 -15.276 -26.747 1.00 92.56 182 ASN A CA 1
ATOM 1386 C C . ASN A 1 182 ? 3.532 -15.679 -28.221 1.00 92.56 182 ASN A C 1
ATOM 1388 O O . ASN A 1 182 ? 2.634 -15.162 -28.892 1.00 92.56 182 ASN A O 1
ATOM 1392 N N . VAL A 1 183 ? 4.387 -16.551 -28.750 1.00 90.44 183 VAL A N 1
ATOM 1393 C CA . VAL A 1 183 ? 4.338 -17.066 -30.118 1.00 90.44 183 VAL A CA 1
ATOM 1394 C C . VAL A 1 183 ? 3.971 -18.536 -30.069 1.00 90.44 183 VAL A C 1
ATOM 1396 O O . VAL A 1 183 ? 4.705 -19.342 -29.493 1.00 90.44 183 VAL A O 1
ATOM 1399 N N . ARG A 1 184 ? 2.872 -18.868 -30.754 1.00 85.69 184 ARG A N 1
ATOM 1400 C CA . ARG A 1 184 ? 2.469 -20.253 -30.966 1.00 85.69 184 ARG A CA 1
ATOM 1401 C C . ARG A 1 184 ? 3.500 -20.986 -31.800 1.00 85.69 184 ARG A C 1
ATOM 1403 O O . ARG A 1 184 ? 3.734 -20.613 -32.956 1.00 85.69 184 ARG A O 1
ATOM 1410 N N . LEU A 1 185 ? 4.106 -22.000 -31.201 1.00 81.44 185 LEU A N 1
ATOM 1411 C CA . LEU A 1 185 ? 5.014 -22.892 -31.905 1.00 81.44 185 LEU A CA 1
ATOM 1412 C C . LEU A 1 185 ? 4.199 -23.992 -32.604 1.00 81.44 185 LEU A C 1
ATOM 1414 O O . LEU A 1 185 ? 3.043 -24.227 -32.266 1.00 81.44 185 LEU A O 1
ATOM 1418 N N . GLY A 1 186 ? 4.751 -24.577 -33.671 1.00 75.94 186 GLY A N 1
ATOM 1419 C CA . GLY A 1 186 ? 4.075 -25.654 -34.406 1.00 75.94 186 GLY A CA 1
ATOM 1420 C C . GLY A 1 186 ? 3.996 -26.951 -33.596 1.00 75.94 186 GLY A C 1
ATOM 1421 O O . GLY A 1 186 ? 4.584 -27.039 -32.521 1.00 75.94 186 GLY A O 1
ATOM 1422 N N . ASP A 1 187 ? 3.339 -27.970 -34.157 1.00 77.19 187 ASP A N 1
ATOM 1423 C CA . ASP A 1 187 ? 3.057 -29.254 -33.487 1.00 77.19 187 ASP A CA 1
ATOM 1424 C C . ASP A 1 187 ? 4.310 -30.011 -32.990 1.00 77.19 187 ASP A C 1
ATOM 1426 O O . ASP A 1 187 ? 4.211 -30.879 -32.124 1.00 77.19 187 ASP A O 1
ATOM 1430 N N . ASP A 1 188 ? 5.500 -29.655 -33.485 1.00 76.94 188 ASP A N 1
ATOM 1431 C CA . ASP A 1 188 ? 6.791 -30.189 -33.025 1.00 76.94 188 ASP A CA 1
ATOM 1432 C C . ASP A 1 188 ? 7.169 -29.745 -31.595 1.00 76.94 188 ASP A C 1
ATOM 1434 O O . ASP A 1 188 ? 8.086 -30.305 -30.985 1.00 76.94 188 ASP A O 1
ATOM 1438 N N . TYR A 1 189 ? 6.486 -28.737 -31.042 1.00 74.81 189 TYR A N 1
ATOM 1439 C CA . TYR A 1 189 ? 6.759 -28.173 -29.722 1.00 74.81 189 TYR A CA 1
ATOM 1440 C C . TYR A 1 189 ? 5.610 -28.449 -28.750 1.00 74.81 189 TYR A C 1
ATOM 1442 O O . TYR A 1 189 ? 4.438 -28.275 -29.062 1.00 74.81 189 TYR A O 1
ATOM 1450 N N . LYS A 1 190 ? 5.959 -28.848 -27.521 1.00 76.56 190 LYS A N 1
ATOM 1451 C CA . LYS A 1 190 ? 4.979 -29.124 -26.454 1.00 76.56 190 LYS A CA 1
ATOM 1452 C C . LYS A 1 190 ? 4.379 -27.866 -25.825 1.00 76.56 190 LYS A C 1
ATOM 1454 O O . LYS A 1 190 ? 3.314 -27.946 -25.223 1.00 76.56 190 LYS A O 1
ATOM 1459 N N . GLU A 1 191 ? 5.092 -26.748 -25.900 1.00 82.25 191 GLU A N 1
ATOM 1460 C CA . GLU A 1 191 ? 4.714 -25.471 -25.298 1.00 82.25 191 GLU A CA 1
ATOM 1461 C C . GLU A 1 191 ? 5.021 -24.333 -26.272 1.00 82.25 191 GLU A C 1
ATOM 1463 O O . GLU A 1 191 ? 5.953 -24.423 -27.076 1.00 82.25 191 GLU A O 1
ATOM 1468 N N . ASP A 1 192 ? 4.256 -23.250 -26.159 1.00 88.69 192 ASP A N 1
ATOM 1469 C CA . ASP A 1 192 ? 4.549 -21.984 -26.825 1.00 88.69 192 ASP A CA 1
ATOM 1470 C C . ASP A 1 192 ? 5.780 -21.314 -26.196 1.00 88.69 192 ASP A C 1
ATOM 1472 O O . ASP A 1 192 ? 6.255 -21.700 -25.126 1.00 88.69 192 ASP A O 1
ATOM 1476 N N . CYS A 1 193 ? 6.292 -20.256 -26.824 1.00 90.88 193 CYS A N 1
ATOM 1477 C CA . CYS A 1 193 ? 7.406 -19.498 -26.256 1.00 90.88 193 CYS A CA 1
ATOM 1478 C C . CYS A 1 193 ? 7.158 -17.995 -26.302 1.00 90.88 193 CYS A C 1
ATOM 1480 O O . CYS A 1 193 ? 6.461 -17.483 -27.176 1.00 90.88 193 CYS A O 1
ATOM 1482 N N . TYR A 1 194 ? 7.774 -17.262 -25.381 1.00 93.12 194 TYR A N 1
ATOM 1483 C CA . TYR A 1 194 ? 7.886 -15.818 -25.524 1.00 93.12 194 TYR A CA 1
ATOM 1484 C C . TYR A 1 194 ? 9.025 -15.487 -26.485 1.00 93.12 194 TYR A C 1
ATOM 1486 O O . TYR A 1 194 ? 10.123 -16.040 -26.386 1.00 93.12 194 TYR A O 1
ATOM 1494 N N . ALA A 1 195 ? 8.770 -14.567 -27.406 1.00 94.38 195 ALA A N 1
ATOM 1495 C CA . ALA A 1 195 ? 9.738 -14.117 -28.393 1.00 94.38 195 ALA A CA 1
ATOM 1496 C C . ALA A 1 195 ? 9.641 -12.605 -28.588 1.00 94.38 195 ALA A C 1
ATOM 1498 O O . ALA A 1 195 ? 8.575 -12.011 -28.402 1.00 94.38 195 ALA A O 1
ATOM 1499 N N . PHE A 1 196 ? 10.755 -11.991 -28.972 1.00 95.88 196 PHE A N 1
ATOM 1500 C CA . PHE A 1 196 ? 10.834 -10.577 -29.307 1.00 95.88 196 PHE A CA 1
ATOM 1501 C C . PHE A 1 196 ? 11.039 -10.377 -30.809 1.00 95.88 196 PHE A C 1
ATOM 1503 O O . PHE A 1 196 ? 11.586 -11.232 -31.504 1.00 95.88 196 PHE A O 1
ATOM 1510 N N . LEU A 1 197 ? 10.555 -9.251 -31.317 1.00 96.19 197 LEU A N 1
ATOM 1511 C CA . LEU A 1 197 ? 10.670 -8.877 -32.717 1.00 96.19 197 LEU A CA 1
ATOM 1512 C C . LEU A 1 197 ? 12.095 -8.403 -33.009 1.00 96.19 197 LEU A C 1
ATOM 1514 O O . LEU A 1 197 ? 12.591 -7.474 -32.363 1.00 96.19 197 LEU A O 1
ATOM 1518 N N . ALA A 1 198 ? 12.728 -9.030 -33.990 1.00 95.81 198 ALA A N 1
ATOM 1519 C CA . ALA A 1 198 ? 14.108 -8.780 -34.369 1.00 95.81 198 ALA A CA 1
ATOM 1520 C C . ALA A 1 198 ? 14.261 -8.710 -35.893 1.00 95.81 198 ALA A C 1
ATOM 1522 O O . ALA A 1 198 ? 13.364 -9.092 -36.651 1.00 95.81 198 ALA A O 1
ATOM 1523 N N . TYR A 1 199 ? 15.423 -8.235 -36.326 1.00 93.88 199 TYR A N 1
ATOM 1524 C CA . TYR A 1 199 ? 15.917 -8.382 -37.691 1.00 93.88 199 TYR A CA 1
ATOM 1525 C C . TYR A 1 199 ? 17.322 -8.997 -37.661 1.00 93.88 199 TYR A C 1
ATOM 1527 O O . TYR A 1 199 ? 17.958 -9.052 -36.606 1.00 93.88 199 TYR A O 1
ATOM 1535 N N . ALA A 1 200 ? 17.792 -9.488 -38.806 1.00 91.44 200 ALA A N 1
ATOM 1536 C CA . ALA A 1 200 ? 19.152 -9.993 -38.942 1.00 91.44 200 ALA A CA 1
ATOM 1537 C C . ALA A 1 200 ? 20.069 -8.824 -39.304 1.00 91.44 200 ALA A C 1
ATOM 1539 O O . ALA A 1 200 ? 19.870 -8.185 -40.340 1.00 91.44 200 ALA A O 1
ATOM 1540 N N . ASP A 1 201 ? 21.053 -8.535 -38.456 1.00 87.69 201 ASP A N 1
ATOM 1541 C CA . ASP A 1 201 ? 22.074 -7.540 -38.766 1.00 87.69 201 ASP A CA 1
ATOM 1542 C C . ASP A 1 201 ? 23.008 -8.015 -39.899 1.00 87.69 201 ASP A C 1
ATOM 1544 O O . ASP A 1 201 ? 22.867 -9.111 -40.448 1.00 87.69 201 ASP A O 1
ATOM 1548 N N . SER A 1 202 ? 23.996 -7.193 -40.258 1.00 85.88 202 SER A N 1
ATOM 1549 C CA . SER A 1 202 ? 24.970 -7.524 -41.308 1.00 85.88 202 SER A CA 1
ATOM 1550 C C . SER A 1 202 ? 25.796 -8.786 -41.023 1.00 85.88 202 SER A C 1
ATOM 1552 O O . SER A 1 202 ? 26.369 -9.352 -41.953 1.00 85.88 202 SER A O 1
ATOM 1554 N N . SER A 1 203 ? 25.851 -9.243 -39.768 1.00 85.94 203 SER A N 1
ATOM 1555 C CA . SER A 1 203 ? 26.510 -10.488 -39.359 1.00 85.94 203 SER A CA 1
ATOM 1556 C C . SER A 1 203 ? 25.572 -11.702 -39.365 1.00 85.94 203 SER A C 1
ATOM 1558 O O . SER A 1 203 ? 26.016 -12.820 -39.109 1.00 85.94 203 SER A O 1
ATOM 1560 N N . GLY A 1 204 ? 24.281 -11.502 -39.652 1.00 84.06 204 GLY A N 1
ATOM 1561 C CA . GLY A 1 204 ? 23.245 -12.527 -39.536 1.00 84.06 204 GLY A CA 1
ATOM 1562 C C . GLY A 1 204 ? 22.783 -12.772 -38.095 1.00 84.06 204 GLY A C 1
ATOM 1563 O O . GLY A 1 204 ? 22.063 -13.739 -37.842 1.00 84.06 204 GLY A O 1
ATOM 1564 N N . THR A 1 205 ? 23.180 -11.919 -37.146 1.00 88.19 205 THR A N 1
ATOM 1565 C CA . THR A 1 205 ? 22.792 -12.025 -35.735 1.00 88.19 205 THR A CA 1
ATOM 1566 C C . THR A 1 205 ? 21.470 -11.298 -35.502 1.00 88.19 205 THR A C 1
ATOM 1568 O O . THR A 1 205 ? 21.200 -10.259 -36.103 1.00 88.19 205 THR A O 1
ATOM 1571 N N . ALA A 1 206 ? 20.625 -11.839 -34.622 1.00 90.81 206 ALA A N 1
ATOM 1572 C CA . ALA A 1 206 ? 19.380 -11.186 -34.241 1.00 90.81 206 ALA A CA 1
ATOM 1573 C C . ALA A 1 206 ? 19.659 -9.878 -33.480 1.00 90.81 206 ALA A C 1
ATOM 1575 O O . ALA A 1 206 ? 20.275 -9.889 -32.411 1.00 90.81 206 ALA A O 1
ATOM 1576 N N . ALA A 1 207 ? 19.160 -8.766 -34.012 1.00 93.00 207 ALA A N 1
ATOM 1577 C CA . ALA A 1 207 ? 19.252 -7.437 -33.425 1.00 93.00 207 ALA A CA 1
ATOM 1578 C C . ALA A 1 207 ? 17.855 -6.826 -33.227 1.00 93.00 207 ALA A C 1
ATOM 1580 O O . ALA A 1 207 ? 16.910 -7.120 -33.964 1.00 93.00 207 ALA A O 1
ATOM 1581 N N . VAL A 1 208 ? 17.717 -5.970 -32.210 1.00 95.44 208 VAL A N 1
ATOM 1582 C CA . VAL A 1 208 ? 16.487 -5.192 -31.982 1.00 95.44 208 VAL A CA 1
ATOM 1583 C C . VAL A 1 208 ? 16.413 -4.014 -32.946 1.00 95.44 208 VAL A C 1
ATOM 1585 O O . VAL A 1 208 ? 17.443 -3.528 -33.407 1.00 95.44 208 VAL A O 1
ATOM 1588 N N . LEU A 1 209 ? 15.203 -3.534 -33.230 1.00 95.31 209 LEU A N 1
ATOM 1589 C CA . LEU A 1 209 ? 14.981 -2.425 -34.155 1.00 95.31 209 LEU A CA 1
ATOM 1590 C C . LEU A 1 209 ? 15.578 -1.128 -33.602 1.00 95.31 209 LEU A C 1
ATOM 1592 O O . LEU A 1 209 ? 15.553 -0.886 -32.392 1.00 95.31 209 LEU A O 1
ATOM 1596 N N . THR A 1 210 ? 16.088 -0.287 -34.498 1.00 94.94 210 THR A N 1
ATOM 1597 C CA . THR A 1 210 ? 16.708 0.991 -34.145 1.00 94.94 210 THR A CA 1
ATOM 1598 C C . THR A 1 210 ? 16.125 2.142 -34.947 1.00 94.94 210 THR A C 1
ATOM 1600 O O . THR A 1 210 ? 15.673 1.964 -36.077 1.00 94.94 210 THR A O 1
ATOM 1603 N N . SER A 1 211 ? 16.154 3.333 -34.361 1.00 92.88 211 SER A N 1
ATOM 1604 C CA . SER A 1 211 ? 15.877 4.594 -35.044 1.00 92.88 211 SER A CA 1
ATOM 1605 C C . SER A 1 211 ? 16.877 5.641 -34.576 1.00 92.88 211 SER A C 1
ATOM 1607 O O . SER A 1 211 ? 17.097 5.769 -33.372 1.00 92.88 211 SER A O 1
ATOM 1609 N N . ASP A 1 212 ? 17.436 6.408 -35.508 1.00 93.12 212 ASP A N 1
ATOM 1610 C CA . ASP A 1 212 ? 18.346 7.522 -35.210 1.00 93.12 212 ASP A CA 1
ATOM 1611 C C . ASP A 1 212 ? 17.576 8.848 -35.004 1.00 93.12 212 ASP A C 1
ATOM 1613 O O . ASP A 1 212 ? 18.111 9.949 -35.142 1.00 93.12 212 ASP A O 1
ATOM 1617 N N . ASP A 1 213 ? 16.275 8.749 -34.701 1.00 85.06 213 ASP A N 1
ATOM 1618 C CA . ASP A 1 213 ? 15.428 9.890 -34.372 1.00 85.06 213 ASP A CA 1
ATOM 1619 C C . ASP A 1 213 ? 15.756 10.438 -32.973 1.00 85.06 213 ASP A C 1
ATOM 1621 O O . ASP A 1 213 ? 15.592 9.783 -31.935 1.00 85.06 213 ASP A O 1
ATOM 1625 N N . THR A 1 214 ? 16.204 11.690 -32.958 1.00 83.62 214 THR A N 1
ATOM 1626 C CA . THR A 1 214 ? 16.585 12.424 -31.748 1.00 83.62 214 THR A CA 1
ATOM 1627 C C . THR A 1 214 ? 15.411 13.154 -31.097 1.00 83.62 214 THR A C 1
ATOM 1629 O O . THR A 1 214 ? 15.526 13.604 -29.951 1.00 83.62 214 THR A O 1
ATOM 1632 N N . SER A 1 215 ? 14.259 13.242 -31.772 1.00 87.06 215 SER A N 1
ATOM 1633 C CA . SER A 1 215 ? 13.077 13.923 -31.248 1.00 87.06 215 SER A CA 1
ATOM 1634 C C . SER A 1 215 ? 12.566 13.250 -29.962 1.00 87.06 215 SER A C 1
ATOM 1636 O O . SER A 1 215 ? 12.677 12.030 -29.808 1.00 87.06 215 SER A O 1
ATOM 1638 N N . PRO A 1 216 ? 12.064 14.005 -28.968 1.00 84.69 216 PRO A N 1
ATOM 1639 C CA . PRO A 1 216 ? 11.470 13.407 -27.776 1.00 84.69 216 PRO A CA 1
ATOM 1640 C C . PRO A 1 216 ? 10.277 12.519 -28.141 1.00 84.69 216 PRO A C 1
ATOM 1642 O O . PRO A 1 216 ? 9.360 12.961 -28.833 1.00 84.69 216 PRO A O 1
ATOM 1645 N N . LEU A 1 217 ? 10.247 11.283 -27.636 1.00 89.75 217 LEU A N 1
ATOM 1646 C CA . LEU A 1 217 ? 9.111 10.395 -27.877 1.00 89.75 217 LEU A CA 1
ATOM 1647 C C . LEU A 1 217 ? 7.968 10.763 -26.925 1.00 89.75 217 LEU A C 1
ATOM 1649 O O . LEU A 1 217 ? 8.034 10.492 -25.726 1.00 89.75 217 LEU A O 1
ATOM 1653 N N . VAL A 1 218 ? 6.934 11.408 -27.466 1.00 91.69 218 VAL A N 1
ATOM 1654 C CA . VAL A 1 218 ? 5.764 11.873 -26.710 1.00 91.69 218 VAL A CA 1
ATOM 1655 C C . VAL A 1 218 ? 4.737 10.752 -26.566 1.00 91.69 218 VAL A C 1
ATOM 1657 O O . VAL A 1 218 ? 4.243 10.197 -27.550 1.00 91.69 218 VAL A O 1
ATOM 1660 N N . ILE A 1 219 ? 4.371 10.436 -25.327 1.00 91.62 219 ILE A N 1
ATOM 1661 C CA . ILE A 1 219 ? 3.278 9.521 -25.009 1.00 91.62 219 ILE A CA 1
ATOM 1662 C C . ILE A 1 219 ? 1.986 10.326 -25.010 1.00 91.62 219 ILE A C 1
ATOM 1664 O O . ILE A 1 219 ? 1.771 11.186 -24.157 1.00 91.62 219 ILE A O 1
ATOM 1668 N N . LYS A 1 220 ? 1.121 10.035 -25.983 1.00 87.88 220 LYS A N 1
ATOM 1669 C CA . LYS A 1 220 ? -0.183 10.687 -26.092 1.00 87.88 220 LYS A CA 1
ATOM 1670 C C . LYS A 1 220 ? -1.043 10.383 -24.865 1.00 87.88 220 LYS A C 1
ATOM 1672 O O . LYS A 1 220 ? -1.191 9.228 -24.458 1.00 87.88 220 LYS A O 1
ATOM 1677 N N . THR A 1 221 ? -1.641 11.431 -24.323 1.00 88.56 221 THR A N 1
ATOM 1678 C CA . THR A 1 221 ? -2.620 11.390 -23.237 1.00 88.56 221 THR A CA 1
ATOM 1679 C C . THR A 1 221 ? -3.822 12.254 -23.599 1.00 88.56 221 THR A C 1
ATOM 1681 O O . THR A 1 221 ? -3.771 13.011 -24.567 1.00 88.56 221 THR A O 1
ATOM 1684 N N . SER A 1 222 ? -4.929 12.116 -22.868 1.00 85.06 222 SER A N 1
ATOM 1685 C CA . SER A 1 222 ? -6.098 12.972 -23.092 1.00 85.06 222 SER A CA 1
ATOM 1686 C C . SER A 1 222 ? -5.807 14.427 -22.710 1.00 85.06 222 SER A C 1
ATOM 1688 O O . SER A 1 222 ? -4.963 14.688 -21.855 1.00 85.06 222 SER A O 1
ATOM 1690 N N . GLU A 1 223 ? -6.547 15.371 -23.300 1.00 82.81 223 GLU A N 1
ATOM 1691 C CA . GLU A 1 223 ? -6.426 16.812 -23.008 1.00 82.81 223 GLU A CA 1
ATOM 1692 C C . GLU A 1 223 ? -6.708 17.158 -21.536 1.00 82.81 223 GLU A C 1
ATOM 1694 O O . GLU A 1 223 ? -6.239 18.176 -21.028 1.00 82.81 223 GLU A O 1
ATOM 1699 N N . SER A 1 224 ? -7.452 16.299 -20.827 1.00 84.50 224 SER A N 1
ATOM 1700 C CA . SER A 1 224 ? -7.709 16.459 -19.393 1.00 84.50 224 SER A CA 1
ATOM 1701 C C . SER A 1 224 ? -6.427 16.375 -18.549 1.00 84.50 224 SER A C 1
ATOM 1703 O O . SER A 1 224 ? -6.328 17.017 -17.498 1.00 84.50 224 SER A O 1
ATOM 1705 N N . LEU A 1 225 ? -5.411 15.653 -19.033 1.00 83.88 225 LEU A N 1
ATOM 1706 C CA . LEU A 1 225 ? -4.073 15.633 -18.457 1.00 83.88 225 LEU A CA 1
ATOM 1707 C C . LEU A 1 225 ? -3.267 16.802 -19.030 1.00 83.88 225 LEU A C 1
ATOM 1709 O O . LEU A 1 225 ? -2.824 16.791 -20.171 1.00 83.88 225 LEU A O 1
ATOM 1713 N N . LYS A 1 226 ? -3.042 17.823 -18.199 1.00 76.31 226 LYS A N 1
ATOM 1714 C CA . LYS A 1 226 ? -2.392 19.096 -18.574 1.00 76.31 226 LYS A CA 1
ATOM 1715 C C . LYS A 1 226 ? -0.889 18.992 -18.881 1.00 76.31 226 LYS A C 1
ATOM 1717 O O . LYS A 1 226 ? -0.218 20.019 -18.976 1.00 76.31 226 LYS A O 1
ATOM 1722 N N . ARG A 1 227 ? -0.329 17.784 -18.939 1.00 83.56 227 ARG A N 1
ATOM 1723 C CA . ARG A 1 227 ? 1.112 17.545 -19.039 1.00 83.56 227 ARG A CA 1
ATOM 1724 C C . ARG A 1 227 ? 1.411 16.492 -20.092 1.00 83.56 227 ARG A C 1
ATOM 1726 O O . ARG A 1 227 ? 0.758 15.457 -20.141 1.00 83.56 227 ARG A O 1
ATOM 1733 N N . GLU A 1 228 ? 2.459 16.745 -20.865 1.00 85.94 228 GLU A N 1
ATOM 1734 C CA . GLU A 1 228 ? 3.035 15.763 -21.776 1.00 85.94 228 GLU A CA 1
ATOM 1735 C C . GLU A 1 228 ? 4.025 14.853 -21.044 1.00 85.94 228 GLU A C 1
ATOM 1737 O O . GLU A 1 228 ? 4.852 15.308 -20.245 1.00 85.94 228 GLU A O 1
ATOM 1742 N N . TYR A 1 229 ? 3.963 13.560 -21.351 1.00 92.06 229 TYR A N 1
ATOM 1743 C CA . TYR A 1 229 ? 4.910 12.567 -20.857 1.00 92.06 229 TYR A CA 1
ATOM 1744 C C . TYR A 1 229 ? 5.836 12.189 -22.004 1.00 92.06 229 TYR A C 1
ATOM 1746 O O . TYR A 1 229 ? 5.382 11.705 -23.039 1.00 92.06 229 TYR A O 1
ATOM 1754 N N . THR A 1 230 ? 7.131 12.437 -21.840 1.00 92.44 230 THR A N 1
ATOM 1755 C CA . THR A 1 230 ? 8.109 12.281 -22.917 1.00 92.44 230 THR A CA 1
ATOM 1756 C C . THR A 1 230 ? 9.270 11.399 -22.484 1.00 92.44 230 THR A C 1
ATOM 1758 O O . THR A 1 230 ? 9.752 11.483 -21.354 1.00 92.44 230 THR A O 1
ATOM 1761 N N . LEU A 1 231 ? 9.725 10.545 -23.399 1.00 92.25 231 LEU A N 1
ATOM 1762 C CA . LEU A 1 231 ? 10.958 9.785 -23.250 1.00 92.25 231 LEU A CA 1
ATOM 1763 C C . LEU A 1 231 ? 12.084 10.546 -23.960 1.00 92.25 231 LEU A C 1
ATOM 1765 O O . LEU A 1 231 ? 12.233 10.470 -25.181 1.00 92.25 231 LEU A O 1
ATOM 1769 N N . THR A 1 232 ? 12.863 11.303 -23.188 1.00 90.25 232 THR A N 1
ATOM 1770 C CA . THR A 1 232 ? 14.089 11.967 -23.669 1.00 90.25 232 THR A CA 1
ATOM 1771 C C . THR A 1 232 ? 15.334 11.119 -23.453 1.00 90.25 232 THR A C 1
ATOM 1773 O O . THR A 1 232 ? 16.280 11.240 -24.224 1.00 90.25 232 THR A O 1
ATOM 1776 N N . THR A 1 233 ? 15.306 10.284 -22.416 1.00 93.62 233 THR A N 1
ATOM 1777 C CA . THR A 1 233 ? 16.322 9.318 -21.980 1.00 93.62 233 THR A CA 1
ATOM 1778 C C . THR A 1 233 ? 15.634 8.321 -21.052 1.00 93.62 233 THR A C 1
ATOM 1780 O O . THR A 1 233 ? 14.592 8.659 -20.490 1.00 93.62 233 THR A O 1
ATOM 1783 N N . GLY A 1 234 ? 16.182 7.117 -20.895 1.00 96.06 234 GLY A N 1
ATOM 1784 C CA . GLY A 1 234 ? 15.599 6.069 -20.054 1.00 96.06 234 GLY A CA 1
ATOM 1785 C C . GLY A 1 234 ? 14.839 5.020 -20.857 1.00 96.06 234 GLY A C 1
ATOM 1786 O O . GLY A 1 234 ? 15.153 4.769 -22.025 1.00 96.06 234 GLY A O 1
ATOM 1787 N N . THR A 1 235 ? 13.851 4.378 -20.233 1.00 97.62 235 THR A N 1
ATOM 1788 C CA . THR A 1 235 ? 13.096 3.273 -20.844 1.00 97.62 235 THR A CA 1
ATOM 1789 C C . THR A 1 235 ? 11.585 3.460 -20.704 1.00 97.62 235 THR A C 1
ATOM 1791 O O . THR A 1 235 ? 11.074 3.860 -19.662 1.00 97.62 235 THR A O 1
ATOM 1794 N N . LEU A 1 236 ? 10.857 3.124 -21.769 1.00 97.56 236 LEU A N 1
ATOM 1795 C CA . LEU A 1 236 ? 9.415 2.911 -21.786 1.00 97.56 236 LEU A CA 1
ATOM 1796 C C . LEU A 1 236 ? 9.140 1.416 -21.970 1.00 97.56 236 LEU A C 1
ATOM 1798 O O . LEU A 1 236 ? 9.551 0.812 -22.963 1.00 97.56 236 LEU A O 1
ATOM 1802 N N . VAL A 1 237 ? 8.395 0.831 -21.037 1.00 97.56 237 VAL A N 1
ATOM 1803 C CA . VAL A 1 237 ? 7.849 -0.524 -21.159 1.00 97.56 237 VAL A CA 1
ATOM 1804 C C . VAL A 1 237 ? 6.328 -0.434 -21.172 1.00 97.56 237 VAL A C 1
ATOM 1806 O O . VAL A 1 237 ? 5.705 -0.174 -20.142 1.00 97.56 237 VAL A O 1
ATOM 1809 N N . ARG A 1 238 ? 5.736 -0.650 -22.346 1.00 97.69 238 ARG A N 1
ATOM 1810 C CA . ARG A 1 238 ? 4.291 -0.616 -22.583 1.00 97.69 238 ARG A CA 1
ATOM 1811 C C . ARG A 1 238 ? 3.730 -2.028 -22.628 1.00 97.69 238 ARG A C 1
ATOM 1813 O O . ARG A 1 238 ? 4.151 -2.821 -23.463 1.00 97.69 238 ARG A O 1
ATOM 1820 N N . HIS A 1 239 ? 2.754 -2.316 -21.781 1.00 96.50 239 HIS A N 1
ATOM 1821 C CA . HIS A 1 239 ? 2.084 -3.609 -21.689 1.00 96.50 239 HIS A CA 1
ATOM 1822 C C . HIS A 1 239 ? 0.660 -3.473 -22.230 1.00 96.50 239 HIS A C 1
ATOM 1824 O O . HIS A 1 239 ? -0.140 -2.739 -21.655 1.00 96.50 239 HIS A O 1
ATOM 1830 N N . TYR A 1 240 ? 0.340 -4.154 -23.326 1.00 95.38 240 TYR A N 1
ATOM 1831 C CA . TYR A 1 240 ? -0.978 -4.085 -23.963 1.00 95.38 240 TYR A CA 1
ATOM 1832 C C . TYR A 1 240 ? -1.940 -5.107 -23.353 1.00 95.38 240 TYR A C 1
ATOM 1834 O O . TYR A 1 240 ? -1.575 -6.271 -23.197 1.00 95.38 240 TYR A O 1
ATOM 1842 N N . GLY A 1 241 ? -3.164 -4.684 -23.026 1.00 93.88 241 GLY A N 1
ATOM 1843 C CA . GLY A 1 241 ? -4.176 -5.591 -22.473 1.00 93.88 241 GLY A CA 1
ATOM 1844 C C . GLY A 1 241 ? -3.813 -6.143 -21.091 1.00 93.88 241 GLY A C 1
ATOM 1845 O O . GLY A 1 241 ? -4.005 -7.327 -20.828 1.00 93.88 241 GLY A O 1
ATOM 1846 N N . PHE A 1 242 ? -3.240 -5.320 -20.206 1.00 94.12 242 PHE A N 1
ATOM 1847 C CA . PHE A 1 242 ? -2.681 -5.812 -18.948 1.00 94.12 242 PHE A CA 1
ATOM 1848 C C . PHE A 1 242 ? -3.760 -6.192 -17.925 1.00 94.12 242 PHE A C 1
ATOM 1850 O O . PHE A 1 242 ? -4.561 -5.361 -17.502 1.00 94.12 242 PHE A O 1
ATOM 1857 N N . GLN A 1 243 ? -3.735 -7.432 -17.447 1.00 91.94 243 GLN A N 1
ATOM 1858 C CA . GLN A 1 243 ? -4.717 -7.999 -16.523 1.00 91.94 243 GLN A CA 1
ATOM 1859 C C . GLN A 1 243 ? -4.488 -7.531 -15.075 1.00 91.94 243 GLN A C 1
ATOM 1861 O O . GLN A 1 243 ? -3.806 -8.180 -14.273 1.00 91.94 243 GLN A O 1
ATOM 1866 N N . LEU A 1 244 ? -5.111 -6.415 -14.690 1.00 85.56 244 LEU A N 1
ATOM 1867 C CA . LEU A 1 244 ? -4.964 -5.812 -13.356 1.00 85.56 244 LEU A CA 1
ATOM 1868 C C . LEU A 1 244 ? -5.681 -6.550 -12.212 1.00 85.56 244 LEU A C 1
ATOM 1870 O O . LEU A 1 244 ? -5.566 -6.102 -11.076 1.00 85.56 244 LEU A O 1
ATOM 1874 N N . SER A 1 245 ? -6.411 -7.639 -12.474 1.00 77.50 245 SER A N 1
ATOM 1875 C CA . SER A 1 245 ? -7.004 -8.583 -11.499 1.00 77.50 245 SER A CA 1
ATOM 1876 C C . SER A 1 245 ? -7.199 -8.034 -10.069 1.00 77.50 245 SER A C 1
ATOM 1878 O O . SER A 1 245 ? -6.286 -8.075 -9.245 1.00 77.50 245 SER A O 1
ATOM 1880 N N . ASN A 1 246 ? -8.403 -7.542 -9.751 1.00 81.50 246 ASN A N 1
ATOM 1881 C CA . ASN A 1 246 ? -8.776 -6.912 -8.466 1.00 81.50 246 ASN A CA 1
ATOM 1882 C C . ASN A 1 246 ? -8.137 -5.539 -8.163 1.00 81.50 246 ASN A C 1
ATOM 1884 O O . ASN A 1 246 ? -8.360 -4.996 -7.080 1.00 81.50 246 ASN A O 1
ATOM 1888 N N . THR A 1 247 ? -7.375 -4.950 -9.092 1.00 87.38 247 THR A N 1
ATOM 1889 C CA . THR A 1 247 ? -6.801 -3.593 -8.954 1.00 87.38 247 THR A CA 1
ATOM 1890 C C . THR A 1 247 ? -7.163 -2.645 -10.104 1.00 87.38 247 THR A C 1
ATOM 1892 O O . THR A 1 247 ? -6.592 -1.563 -10.225 1.00 87.38 247 THR A O 1
ATOM 1895 N N . ALA A 1 248 ? -8.156 -3.011 -10.919 1.00 87.69 248 ALA A N 1
ATOM 1896 C CA . ALA A 1 248 ? -8.619 -2.220 -12.060 1.00 87.69 248 ALA A CA 1
ATOM 1897 C C . ALA A 1 248 ? -9.527 -1.028 -11.684 1.00 87.69 248 ALA A C 1
ATOM 1899 O O . ALA A 1 248 ? -9.882 -0.237 -12.555 1.00 87.69 248 ALA A O 1
ATOM 1900 N N . GLY A 1 249 ? -9.895 -0.841 -10.411 1.00 89.94 249 GLY A N 1
ATOM 1901 C CA . GLY A 1 249 ? -10.728 0.289 -9.989 1.00 89.94 249 GLY A CA 1
ATOM 1902 C C . GLY A 1 249 ? -10.107 1.666 -10.283 1.00 89.94 249 GLY A C 1
ATOM 1903 O O . GLY A 1 249 ? -8.917 1.792 -10.586 1.00 89.94 249 GLY A O 1
ATOM 1904 N N . LYS A 1 250 ? -10.913 2.730 -10.166 1.00 91.00 250 LYS A N 1
ATOM 1905 C CA . LYS A 1 250 ? -10.420 4.118 -10.241 1.00 91.00 250 LYS A CA 1
ATOM 1906 C C . LYS A 1 250 ? -9.399 4.381 -9.131 1.00 91.00 250 LYS A C 1
ATOM 1908 O O . LYS A 1 250 ? -9.574 3.892 -8.012 1.00 91.00 250 LYS A O 1
ATOM 1913 N N . LEU A 1 251 ? -8.368 5.177 -9.420 1.00 92.69 251 LEU A N 1
ATOM 1914 C CA . LEU A 1 251 ? -7.353 5.535 -8.424 1.00 92.69 251 LEU A CA 1
ATOM 1915 C C . LEU A 1 251 ? -8.005 6.237 -7.230 1.00 92.69 251 LEU A C 1
ATOM 1917 O O . LEU A 1 251 ? -8.674 7.257 -7.394 1.00 92.69 251 LEU A O 1
ATOM 1921 N N . ALA A 1 252 ? -7.832 5.682 -6.034 1.00 89.81 252 ALA A N 1
ATOM 1922 C CA . ALA A 1 252 ? -8.365 6.238 -4.798 1.00 89.81 252 ALA A CA 1
ATOM 1923 C C . ALA A 1 252 ? -7.651 5.622 -3.582 1.00 89.81 252 ALA A C 1
ATOM 1925 O O . ALA A 1 252 ? -7.208 4.474 -3.654 1.00 89.81 252 ALA A O 1
ATOM 1926 N N . PRO A 1 253 ? -7.587 6.319 -2.431 1.00 87.19 253 PRO A N 1
ATOM 1927 C CA . PRO A 1 253 ? -6.981 5.810 -1.196 1.00 87.19 253 PRO A CA 1
ATOM 1928 C C . PRO A 1 253 ? -7.865 4.760 -0.487 1.00 87.19 253 PRO A C 1
ATOM 1930 O O . PRO A 1 253 ? -8.130 4.856 0.707 1.00 87.19 253 PRO A O 1
ATOM 1933 N N . GLN A 1 254 ? -8.334 3.759 -1.232 1.00 88.88 254 GLN A N 1
ATOM 1934 C CA . GLN A 1 254 ? -9.186 2.655 -0.789 1.00 88.88 254 GLN A CA 1
ATOM 1935 C C . GLN A 1 254 ? -8.814 1.366 -1.545 1.00 88.88 254 GLN A C 1
ATOM 1937 O O . GLN A 1 254 ? -8.280 1.464 -2.648 1.00 88.88 254 GLN A O 1
ATOM 1942 N N . PRO A 1 255 ? -9.098 0.169 -1.003 1.00 90.56 255 PRO A N 1
ATOM 1943 C CA . PRO A 1 255 ? -8.850 -1.098 -1.689 1.00 90.56 255 PRO A CA 1
ATOM 1944 C C . PRO A 1 255 ? -9.490 -1.203 -3.076 1.00 90.56 255 PRO A C 1
ATOM 1946 O O . PRO A 1 255 ? -10.497 -0.554 -3.359 1.00 90.56 255 PRO A O 1
ATOM 1949 N N . GLY A 1 256 ? -8.939 -2.084 -3.914 1.00 90.25 256 GLY A N 1
ATOM 1950 C CA . GLY A 1 256 ? -9.513 -2.435 -5.221 1.00 90.25 256 GLY A CA 1
ATOM 1951 C C . GLY A 1 256 ? -8.976 -1.637 -6.414 1.00 90.25 256 GLY A C 1
ATOM 1952 O O . GLY A 1 256 ? -9.517 -1.740 -7.512 1.00 90.25 256 GLY A O 1
ATOM 1953 N N . ASN A 1 257 ? -7.925 -0.835 -6.229 1.00 93.00 257 ASN A N 1
ATOM 1954 C CA . ASN A 1 257 ? -7.276 -0.093 -7.312 1.00 93.00 257 ASN A CA 1
ATOM 1955 C C . ASN A 1 257 ? -5.744 -0.128 -7.205 1.00 93.00 257 ASN A C 1
ATOM 1957 O O . ASN A 1 257 ? -5.187 -0.403 -6.136 1.00 93.00 257 ASN A O 1
ATOM 1961 N N . LEU A 1 258 ? -5.076 0.172 -8.321 1.00 93.81 258 LEU A N 1
ATOM 1962 C CA . LEU A 1 258 ? -3.619 0.124 -8.430 1.00 93.81 258 LEU A CA 1
ATOM 1963 C C . LEU A 1 258 ? -2.914 1.160 -7.538 1.00 93.81 258 LEU A C 1
ATOM 1965 O O . LEU A 1 258 ? -1.849 0.862 -7.010 1.00 93.81 258 LEU A O 1
ATOM 1969 N N . TYR A 1 259 ? -3.512 2.333 -7.293 1.00 94.94 259 TYR A N 1
ATOM 1970 C CA . TYR A 1 259 ? -2.936 3.338 -6.387 1.00 94.94 259 TYR A CA 1
ATOM 1971 C C . TYR A 1 259 ? -2.779 2.784 -4.965 1.00 94.94 259 TYR A C 1
ATOM 1973 O O . TYR A 1 259 ? -1.688 2.822 -4.395 1.00 94.94 259 TYR A O 1
ATOM 1981 N N . HIS A 1 260 ? -3.842 2.205 -4.403 1.00 94.75 260 HIS A N 1
ATOM 1982 C CA . HIS A 1 260 ? -3.765 1.570 -3.089 1.00 94.75 260 HIS A CA 1
ATOM 1983 C C . HIS A 1 260 ? -2.780 0.394 -3.088 1.00 94.75 260 HIS A C 1
ATOM 1985 O O . HIS A 1 260 ? -1.982 0.283 -2.157 1.00 94.75 260 HIS A O 1
ATOM 1991 N N . PHE A 1 261 ? -2.795 -0.437 -4.138 1.00 94.81 261 PHE A N 1
ATOM 1992 C CA . PHE A 1 261 ? -1.865 -1.557 -4.264 1.00 94.81 261 PHE A CA 1
ATOM 1993 C C . PHE A 1 261 ? -0.401 -1.106 -4.211 1.00 94.81 261 PHE A C 1
ATOM 1995 O O . PHE A 1 261 ? 0.369 -1.608 -3.394 1.00 94.81 261 PHE A O 1
ATOM 2002 N N . LEU A 1 262 ? -0.033 -0.114 -5.022 1.00 95.94 262 LEU A N 1
ATOM 2003 C CA . LEU A 1 262 ? 1.341 0.374 -5.105 1.00 95.94 262 LEU A CA 1
ATOM 2004 C C . LEU A 1 262 ? 1.814 1.020 -3.802 1.00 95.94 262 LEU A C 1
ATOM 2006 O O . LEU A 1 262 ? 2.984 0.888 -3.455 1.00 95.94 262 LEU A O 1
ATOM 2010 N N . HIS A 1 263 ? 0.919 1.654 -3.040 1.00 96.31 263 HIS A N 1
ATOM 2011 C CA . HIS A 1 263 ? 1.263 2.192 -1.725 1.00 96.31 263 HIS A CA 1
ATOM 2012 C C . HIS A 1 263 ? 1.672 1.111 -0.719 1.00 96.31 263 HIS A C 1
ATOM 2014 O O . HIS A 1 263 ? 2.605 1.339 0.048 1.00 96.31 263 HIS A O 1
ATOM 2020 N N . TYR A 1 264 ? 1.020 -0.054 -0.709 1.00 94.19 264 TYR A N 1
ATOM 2021 C CA . TYR A 1 264 ? 1.408 -1.115 0.224 1.00 94.19 264 TYR A CA 1
ATOM 2022 C C . TYR A 1 264 ? 2.480 -2.054 -0.347 1.00 94.19 264 TYR A C 1
ATOM 2024 O O . TYR A 1 264 ? 3.265 -2.606 0.423 1.00 94.19 264 TYR A O 1
ATOM 2032 N N . SER A 1 265 ? 2.552 -2.236 -1.673 1.00 94.25 265 SER A N 1
ATOM 2033 C CA . SER A 1 265 ? 3.599 -3.048 -2.308 1.00 94.25 265 SER A CA 1
ATOM 2034 C C . SER A 1 265 ? 4.957 -2.345 -2.275 1.00 94.25 265 SER A C 1
ATOM 2036 O O . SER A 1 265 ? 5.987 -2.985 -2.096 1.00 94.25 265 SER A O 1
ATOM 2038 N N . MET A 1 266 ? 4.964 -1.021 -2.439 1.00 95.50 266 MET A N 1
ATOM 2039 C CA . MET A 1 266 ? 6.128 -0.154 -2.260 1.00 95.50 266 MET A CA 1
ATOM 2040 C C . MET A 1 266 ? 5.932 0.628 -0.965 1.00 95.50 266 MET A C 1
ATOM 2042 O O . MET A 1 266 ? 5.633 1.816 -0.998 1.00 95.50 266 MET A O 1
ATOM 2046 N N . PHE A 1 267 ? 6.011 -0.059 0.174 1.00 96.81 267 PHE A N 1
ATOM 2047 C CA . PHE A 1 267 ? 5.621 0.483 1.476 1.00 96.81 267 PHE A CA 1
ATOM 2048 C C . PHE A 1 267 ? 6.451 1.712 1.901 1.00 96.81 267 PHE A C 1
ATOM 2050 O O . PHE A 1 267 ? 5.884 2.662 2.446 1.00 96.81 267 PHE A O 1
ATOM 2057 N N . ASP A 1 268 ? 7.755 1.731 1.594 1.00 96.31 268 ASP A N 1
ATOM 2058 C CA . ASP A 1 268 ? 8.663 2.877 1.792 1.00 96.31 268 ASP A CA 1
ATOM 2059 C C . ASP A 1 268 ? 9.677 3.010 0.633 1.00 96.31 268 ASP A C 1
ATOM 2061 O O . ASP A 1 268 ? 10.860 2.718 0.803 1.00 96.31 268 ASP A O 1
ATOM 2065 N N . PRO A 1 269 ? 9.244 3.408 -0.575 1.00 96.25 269 PRO A N 1
ATOM 2066 C CA . PRO A 1 269 ? 10.070 3.319 -1.769 1.00 96.25 269 PRO A CA 1
ATOM 2067 C C . PRO A 1 269 ? 11.335 4.185 -1.676 1.00 96.25 269 PRO A C 1
ATOM 2069 O O . PRO A 1 269 ? 11.386 5.202 -0.976 1.00 96.25 269 PRO A O 1
ATOM 2072 N N . LEU A 1 270 ? 12.362 3.796 -2.438 1.00 96.31 270 LEU A N 1
ATOM 2073 C CA . LEU A 1 270 ? 13.589 4.586 -2.567 1.00 96.31 270 LEU A CA 1
ATOM 2074 C C . LEU A 1 270 ? 13.304 5.933 -3.248 1.00 96.31 270 LEU A C 1
ATOM 2076 O O . LEU A 1 270 ? 13.696 6.966 -2.719 1.00 96.31 270 LEU A O 1
ATOM 2080 N N . PHE A 1 271 ? 12.546 5.936 -4.347 1.00 97.38 271 PHE A N 1
ATOM 2081 C CA . PHE A 1 271 ? 12.052 7.151 -5.001 1.00 97.38 271 PHE A CA 1
ATOM 2082 C C . PHE A 1 271 ? 10.522 7.216 -4.980 1.00 97.38 271 PHE A C 1
ATOM 2084 O O . PHE A 1 271 ? 9.870 6.185 -5.171 1.00 97.38 271 PHE A O 1
ATOM 2091 N N . PRO A 1 272 ? 9.929 8.409 -4.806 1.00 97.19 272 PRO A N 1
ATOM 2092 C CA . PRO A 1 272 ? 8.526 8.603 -5.125 1.00 97.19 272 PRO A CA 1
ATOM 2093 C C . PRO A 1 272 ? 8.324 8.534 -6.643 1.00 97.19 272 PRO A C 1
ATOM 2095 O O . PRO A 1 272 ? 9.229 8.828 -7.422 1.00 97.19 272 PRO A O 1
ATOM 2098 N N . PHE A 1 273 ? 7.123 8.166 -7.065 1.00 97.94 273 PHE A N 1
ATOM 2099 C CA . PHE A 1 273 ? 6.761 8.094 -8.478 1.00 97.94 273 PHE A CA 1
ATOM 2100 C C . PHE A 1 273 ? 5.293 8.455 -8.666 1.00 97.94 273 PHE A C 1
ATOM 2102 O O . PHE A 1 273 ? 4.532 8.535 -7.699 1.00 97.94 273 PHE A O 1
ATOM 2109 N N . ARG A 1 274 ? 4.877 8.680 -9.911 1.00 97.00 274 ARG A N 1
ATOM 2110 C CA . ARG A 1 274 ? 3.506 9.095 -10.223 1.00 97.00 274 ARG A CA 1
ATOM 2111 C C . ARG A 1 274 ? 2.751 8.010 -10.967 1.00 97.00 274 ARG A C 1
ATOM 2113 O O . ARG A 1 274 ? 3.293 7.351 -11.849 1.00 97.00 274 ARG A O 1
ATOM 2120 N N . ILE A 1 275 ? 1.488 7.837 -10.606 1.00 96.56 275 ILE A N 1
ATOM 2121 C CA . ILE A 1 275 ? 0.535 7.009 -11.340 1.00 96.56 275 ILE A CA 1
ATOM 2122 C C . ILE A 1 275 ? -0.467 7.928 -12.035 1.00 96.56 275 ILE A C 1
ATOM 2124 O O . ILE A 1 275 ? -0.981 8.871 -11.434 1.00 96.56 275 ILE A O 1
ATOM 2128 N N . VAL A 1 276 ? -0.714 7.666 -13.311 1.00 95.56 276 VAL A N 1
ATOM 2129 C CA . VAL A 1 276 ? -1.539 8.497 -14.185 1.00 95.56 276 VAL A CA 1
ATOM 2130 C C . VAL A 1 276 ? -2.653 7.625 -14.740 1.00 95.56 276 VAL A C 1
ATOM 2132 O O . VAL A 1 276 ? -2.393 6.662 -15.452 1.00 95.56 276 VAL A O 1
ATOM 2135 N N . ASP A 1 277 ? -3.899 7.934 -14.412 1.00 94.69 277 ASP A N 1
ATOM 2136 C CA . ASP A 1 277 ? -5.073 7.277 -14.974 1.00 94.69 277 ASP A CA 1
ATOM 2137 C C . ASP A 1 277 ? -5.593 8.104 -16.145 1.00 94.69 277 ASP A C 1
ATOM 2139 O O . ASP A 1 277 ? -6.176 9.168 -15.945 1.00 94.69 277 ASP A O 1
ATOM 2143 N N . ASN A 1 278 ? -5.346 7.622 -17.361 1.00 93.44 278 ASN A N 1
ATOM 2144 C CA . ASN A 1 278 ? -5.820 8.210 -18.611 1.00 93.44 278 ASN A CA 1
ATOM 2145 C C . ASN A 1 278 ? -6.928 7.359 -19.261 1.00 93.44 278 ASN A C 1
ATOM 2147 O O . ASN A 1 278 ? -7.245 7.542 -20.434 1.00 93.44 278 ASN A O 1
ATOM 2151 N N . ARG A 1 279 ? -7.514 6.399 -18.533 1.00 91.69 279 ARG A N 1
ATOM 2152 C CA . ARG A 1 279 ? -8.554 5.512 -19.084 1.00 91.69 279 ARG A CA 1
ATOM 2153 C C . ARG A 1 279 ? -9.873 6.242 -19.339 1.00 91.69 279 ARG A C 1
ATOM 2155 O O . ARG A 1 279 ? -10.626 5.835 -20.214 1.00 91.69 279 ARG A O 1
ATOM 2162 N N . ASP A 1 280 ? -10.141 7.303 -18.580 1.00 88.00 280 ASP A N 1
ATOM 2163 C CA . ASP A 1 280 ? -11.255 8.225 -18.800 1.00 88.00 280 ASP A CA 1
ATOM 2164 C C . ASP A 1 280 ? -10.715 9.532 -19.391 1.00 88.00 280 ASP A C 1
ATOM 2166 O O . ASP A 1 280 ? -10.052 10.310 -18.703 1.00 88.00 280 ASP A O 1
ATOM 2170 N N . SER A 1 281 ? -11.004 9.776 -20.672 1.00 79.12 281 SER A N 1
ATOM 2171 C CA . SER A 1 281 ? -10.491 10.930 -21.416 1.00 79.12 281 SER A CA 1
ATOM 2172 C C . SER A 1 281 ? -10.969 12.282 -20.879 1.00 79.12 281 SER A C 1
ATOM 2174 O O . SER A 1 281 ? -10.344 13.302 -21.165 1.00 79.12 281 SER A O 1
ATOM 2176 N N . ASN A 1 282 ? -12.063 12.303 -20.112 1.00 83.56 282 ASN A N 1
ATOM 2177 C CA . ASN A 1 282 ? -12.653 13.525 -19.565 1.00 83.56 282 ASN A CA 1
ATOM 2178 C C . ASN A 1 282 ? -12.225 13.790 -18.117 1.00 83.56 282 ASN A C 1
ATOM 2180 O O . ASN A 1 282 ? -12.409 14.901 -17.619 1.00 83.56 282 ASN A O 1
ATOM 2184 N N . SER A 1 283 ? -11.696 12.780 -17.420 1.00 84.50 283 SER A N 1
ATOM 2185 C CA . SER A 1 283 ? -11.354 12.871 -15.998 1.00 84.50 283 SER A CA 1
ATOM 2186 C C . SER A 1 283 ? -10.006 12.232 -15.666 1.00 84.50 283 SER A C 1
ATOM 2188 O O . SER A 1 283 ? -9.857 11.526 -14.665 1.00 84.50 283 SER A O 1
ATOM 2190 N N . GLY A 1 284 ? -9.002 12.514 -16.501 1.00 86.31 284 GLY A N 1
ATOM 2191 C CA . GLY A 1 284 ? -7.632 12.085 -16.274 1.00 86.31 284 GLY A CA 1
ATOM 2192 C C . GLY A 1 284 ? -7.135 12.494 -14.887 1.00 86.31 284 GLY A C 1
ATOM 2193 O O . GLY A 1 284 ? -7.351 13.621 -14.432 1.00 86.31 284 GLY A O 1
ATOM 2194 N N . ARG A 1 285 ? -6.485 11.560 -14.189 1.00 91.44 285 ARG A N 1
ATOM 2195 C CA . ARG A 1 285 ? -6.048 11.749 -12.801 1.00 91.44 285 ARG A CA 1
ATOM 2196 C C . ARG A 1 285 ? -4.579 11.399 -12.648 1.00 91.44 285 ARG A C 1
ATOM 2198 O O . ARG A 1 285 ? -4.152 10.335 -13.071 1.00 91.44 285 ARG A O 1
ATOM 2205 N N . GLU A 1 286 ? -3.823 12.261 -11.987 1.00 93.25 286 GLU A N 1
ATOM 2206 C CA . GLU A 1 286 ? -2.414 12.034 -11.671 1.00 93.25 286 GLU A CA 1
ATOM 2207 C C . GLU A 1 286 ? -2.230 12.046 -10.154 1.00 93.25 286 GLU A C 1
ATOM 2209 O O . GLU A 1 286 ? -2.604 13.009 -9.487 1.00 93.25 286 GLU A O 1
ATOM 2214 N N . GLU A 1 287 ? -1.669 10.970 -9.609 1.00 95.19 287 GLU A N 1
ATOM 2215 C CA . GLU A 1 287 ? -1.490 10.779 -8.172 1.00 95.19 287 GLU A CA 1
ATOM 2216 C C . GLU A 1 287 ? -0.042 10.438 -7.829 1.00 95.19 287 GLU A C 1
ATOM 2218 O O . GLU A 1 287 ? 0.653 9.726 -8.559 1.00 95.19 287 GLU A O 1
ATOM 2223 N N . LEU A 1 288 ? 0.406 10.936 -6.679 1.00 96.56 288 LEU A N 1
ATOM 2224 C CA . LEU A 1 288 ? 1.742 10.687 -6.156 1.00 96.56 288 LEU A CA 1
ATOM 2225 C C . LEU A 1 288 ? 1.760 9.413 -5.309 1.00 96.56 288 LEU A C 1
ATOM 2227 O O . LEU A 1 288 ? 1.010 9.296 -4.342 1.00 96.56 288 LEU A O 1
ATOM 2231 N N . VAL A 1 289 ? 2.692 8.509 -5.599 1.00 97.44 289 VAL A N 1
ATOM 2232 C CA . VAL A 1 289 ? 2.952 7.314 -4.797 1.00 97.44 289 VAL A CA 1
ATOM 2233 C C . VAL A 1 289 ? 4.276 7.463 -4.059 1.00 97.44 289 VAL A C 1
ATOM 2235 O O . VAL A 1 289 ? 5.351 7.554 -4.646 1.00 97.44 289 VAL A O 1
ATOM 2238 N N . ARG A 1 290 ? 4.182 7.448 -2.730 1.00 95.94 290 ARG A N 1
ATOM 2239 C CA . ARG A 1 290 ? 5.315 7.502 -1.790 1.00 95.94 290 ARG A CA 1
ATOM 2240 C C . ARG A 1 290 ? 5.279 6.383 -0.749 1.00 95.94 290 ARG A C 1
ATOM 2242 O O . ARG A 1 290 ? 5.975 6.455 0.251 1.00 95.94 290 ARG A O 1
ATOM 2249 N N . GLY A 1 291 ? 4.444 5.368 -0.954 1.00 97.00 291 GLY A N 1
ATOM 2250 C CA . GLY A 1 291 ? 4.292 4.251 -0.022 1.00 97.00 291 GLY A CA 1
ATOM 2251 C C . GLY A 1 291 ? 3.407 4.536 1.191 1.00 97.00 291 GLY A C 1
ATOM 2252 O O . GLY A 1 291 ? 3.084 5.685 1.508 1.00 97.00 291 GLY A O 1
ATOM 2253 N N . SER A 1 292 ? 2.904 3.473 1.811 1.00 97.06 292 SER A N 1
ATOM 2254 C CA . SER A 1 292 ? 1.995 3.544 2.956 1.00 97.06 292 SER A CA 1
ATOM 2255 C C . SER A 1 292 ? 2.684 4.052 4.215 1.00 97.06 292 SER A C 1
ATOM 2257 O O . SER A 1 292 ? 2.062 4.832 4.933 1.00 97.06 292 SER A O 1
ATOM 2259 N N . ARG A 1 293 ? 3.965 3.720 4.438 1.00 96.50 293 ARG A N 1
ATOM 2260 C CA . ARG A 1 293 ? 4.748 4.245 5.567 1.00 96.50 293 ARG A CA 1
ATOM 2261 C C . ARG A 1 293 ? 4.709 5.767 5.601 1.00 96.50 293 ARG A C 1
ATOM 2263 O O . ARG A 1 293 ? 4.351 6.364 6.605 1.00 96.50 293 ARG A O 1
ATOM 2270 N N . ASN A 1 294 ? 5.017 6.405 4.474 1.00 94.88 294 ASN A N 1
ATOM 2271 C CA . ASN A 1 294 ? 5.110 7.862 4.404 1.00 94.88 294 ASN A CA 1
ATOM 2272 C C . ASN A 1 294 ? 3.742 8.544 4.534 1.00 94.88 294 ASN A C 1
ATOM 2274 O O . ASN A 1 294 ? 3.664 9.632 5.084 1.00 94.88 294 ASN A O 1
ATOM 2278 N N . ARG A 1 295 ? 2.651 7.886 4.116 1.00 93.38 295 ARG A N 1
ATOM 2279 C CA . ARG A 1 295 ? 1.287 8.357 4.418 1.00 93.38 295 ARG A CA 1
ATOM 2280 C C . ARG A 1 295 ? 0.950 8.248 5.907 1.00 93.38 295 ARG A C 1
ATOM 2282 O O . ARG A 1 295 ? 0.240 9.106 6.409 1.00 93.38 295 ARG A O 1
ATOM 2289 N N . LEU A 1 296 ? 1.420 7.205 6.594 1.00 94.69 296 LEU A N 1
ATOM 2290 C CA . LEU A 1 296 ? 1.223 7.023 8.037 1.00 94.69 296 LEU A CA 1
ATOM 2291 C C . LEU A 1 296 ? 2.042 8.039 8.850 1.00 94.69 296 LEU A C 1
ATOM 2293 O O . LEU A 1 296 ? 1.521 8.612 9.803 1.00 94.69 296 LEU A O 1
ATOM 2297 N N . MET A 1 297 ? 3.277 8.328 8.428 1.00 93.44 297 MET A N 1
ATOM 2298 C CA . MET A 1 297 ? 4.144 9.318 9.081 1.00 93.44 297 MET A CA 1
ATOM 2299 C C . MET A 1 297 ? 3.587 10.743 9.034 1.00 93.44 297 MET A C 1
ATOM 2301 O O . MET A 1 297 ? 3.783 11.494 9.986 1.00 93.44 297 MET A O 1
ATOM 2305 N N . ASP A 1 298 ? 2.854 11.114 7.983 1.00 89.69 298 ASP A N 1
ATOM 2306 C CA . ASP A 1 298 ? 2.166 12.409 7.941 1.00 89.69 298 ASP A CA 1
ATOM 2307 C C . ASP A 1 298 ? 1.147 12.557 9.077 1.00 89.69 298 ASP A C 1
ATOM 2309 O O . ASP A 1 298 ? 1.088 13.606 9.715 1.00 89.69 298 ASP A O 1
ATOM 2313 N N . TYR A 1 299 ? 0.391 11.493 9.378 1.00 88.00 299 TYR A N 1
ATOM 2314 C CA . TYR A 1 299 ? -0.538 11.496 10.510 1.00 88.00 299 TYR A CA 1
ATOM 2315 C C . TYR A 1 299 ? 0.192 11.550 11.857 1.00 88.00 299 TYR A C 1
ATOM 2317 O O . TYR A 1 299 ? -0.325 12.142 12.799 1.00 88.00 299 TYR A O 1
ATOM 2325 N N . ALA A 1 300 ? 1.382 10.950 11.955 1.00 85.50 300 ALA A N 1
ATOM 2326 C CA . ALA A 1 300 ? 2.183 10.974 13.178 1.00 85.50 300 ALA A CA 1
ATOM 2327 C C . ALA A 1 300 ? 2.801 12.352 13.462 1.00 85.50 300 ALA A C 1
ATOM 2329 O O . ALA A 1 300 ? 2.916 12.739 14.621 1.00 85.50 300 ALA A O 1
ATOM 2330 N N . LYS A 1 301 ? 3.186 13.102 12.421 1.00 76.94 301 LYS A N 1
ATOM 2331 C CA . LYS A 1 301 ? 3.881 14.394 12.563 1.00 76.94 301 LYS A CA 1
ATOM 2332 C C . LYS A 1 301 ? 2.974 15.612 12.592 1.00 76.94 301 LYS A C 1
ATOM 2334 O O . LYS A 1 301 ? 3.377 16.637 13.130 1.00 76.94 301 LYS A O 1
ATOM 2339 N N . ALA A 1 302 ? 1.784 15.519 12.011 1.00 67.19 302 ALA A N 1
ATOM 2340 C CA . ALA A 1 302 ? 0.849 16.633 11.948 1.00 67.19 302 ALA A CA 1
ATOM 2341 C C . ALA A 1 302 ? -0.543 16.236 12.471 1.00 67.19 302 ALA A C 1
ATOM 2343 O O . ALA A 1 302 ? -1.519 16.326 11.721 1.00 67.19 302 ALA A O 1
ATOM 2344 N N . PRO A 1 303 ? -0.671 15.821 13.751 1.00 58.06 303 PRO A N 1
ATOM 2345 C CA . PRO A 1 303 ? -1.975 15.510 14.339 1.00 58.06 303 PRO A CA 1
ATOM 2346 C C . PRO A 1 303 ? -2.928 16.717 14.297 1.00 58.06 303 PRO A C 1
ATOM 2348 O O . PRO A 1 303 ? -4.129 16.530 14.152 1.00 58.06 303 PRO A O 1
ATOM 2351 N N . GLU A 1 304 ? -2.396 17.945 14.326 1.00 48.38 304 GLU A N 1
ATOM 2352 C CA . GLU A 1 304 ? -3.163 19.200 14.247 1.00 48.38 304 GLU A CA 1
ATOM 2353 C C . GLU A 1 304 ? -3.615 19.579 12.823 1.00 48.38 304 GLU A C 1
ATOM 2355 O O . GLU A 1 304 ? -4.553 20.354 12.665 1.00 48.38 304 GLU A O 1
ATOM 2360 N N . MET A 1 305 ? -2.984 19.032 11.770 1.00 43.69 305 MET A N 1
ATOM 2361 C CA . MET A 1 305 ? -3.443 19.211 10.378 1.00 43.69 305 MET A CA 1
ATOM 2362 C C . MET A 1 305 ? -4.471 18.160 9.952 1.00 43.69 305 MET A C 1
ATOM 2364 O O . MET A 1 305 ? -4.981 18.209 8.828 1.00 43.69 305 MET A O 1
ATOM 2368 N N . ALA A 1 306 ? -4.788 17.200 10.826 1.00 48.88 306 ALA A N 1
ATOM 2369 C CA . ALA A 1 306 ? -5.980 16.395 10.661 1.00 48.88 306 ALA A CA 1
ATOM 2370 C C . ALA A 1 306 ? -7.180 17.313 10.910 1.00 48.88 306 ALA A C 1
ATOM 2372 O O . ALA A 1 306 ? -7.617 17.490 12.040 1.00 48.88 306 ALA A O 1
ATOM 2373 N N . ASP A 1 307 ? -7.670 17.916 9.825 1.00 43.66 307 ASP A N 1
ATOM 2374 C CA . ASP A 1 307 ? -8.954 18.609 9.738 1.00 43.66 307 ASP A CA 1
ATOM 2375 C C . ASP A 1 307 ? -9.970 17.894 10.652 1.00 43.66 307 ASP A C 1
ATOM 2377 O O . ASP A 1 307 ? -10.027 16.661 10.625 1.00 43.66 307 ASP A O 1
ATOM 2381 N N . GLU A 1 308 ? -10.786 18.593 11.450 1.00 47.47 308 GLU A N 1
ATOM 2382 C CA . GLU A 1 308 ? -11.798 17.937 12.315 1.00 47.47 308 GLU A CA 1
ATOM 2383 C C . GLU A 1 308 ? -12.755 17.032 11.497 1.00 47.47 308 GLU A C 1
ATOM 2385 O O . GLU A 1 308 ? -13.416 16.136 12.023 1.00 47.47 308 GLU A O 1
ATOM 2390 N N . ASN A 1 309 ? -12.775 17.224 10.172 1.00 47.75 309 ASN A N 1
ATOM 2391 C CA . ASN A 1 309 ? -13.479 16.426 9.170 1.00 47.75 309 ASN A CA 1
ATOM 2392 C C . ASN A 1 309 ? -12.678 15.247 8.573 1.00 47.75 309 ASN A C 1
ATOM 2394 O O . ASN A 1 309 ? -13.202 14.520 7.717 1.00 47.75 309 ASN A O 1
ATOM 2398 N N . SER A 1 310 ? -11.421 15.036 8.972 1.00 65.12 310 SER A N 1
ATOM 2399 C CA . SER A 1 310 ? -10.587 13.935 8.499 1.00 65.12 310 SER A CA 1
ATOM 2400 C C . SER A 1 310 ? -11.188 12.615 8.954 1.00 65.12 310 SER A C 1
ATOM 2402 O O . SER A 1 310 ? -11.275 12.289 10.137 1.00 65.12 310 SER A O 1
ATOM 2404 N N . ARG A 1 311 ? -11.563 11.798 7.971 1.00 83.88 311 ARG A N 1
ATOM 2405 C CA . ARG A 1 311 ? -12.096 10.454 8.208 1.00 83.88 311 ARG A CA 1
ATOM 2406 C C . ARG A 1 311 ? -11.064 9.509 8.808 1.00 83.88 311 ARG A C 1
ATOM 2408 O O . ARG A 1 311 ? -11.457 8.437 9.239 1.00 83.88 311 ARG A O 1
ATOM 2415 N N . THR A 1 312 ? -9.780 9.852 8.805 1.00 89.31 312 THR A N 1
ATOM 2416 C CA . THR A 1 312 ? -8.695 9.000 9.299 1.00 89.31 312 THR A CA 1
ATOM 2417 C C . THR A 1 312 ? -8.008 9.679 10.473 1.00 89.31 312 THR A C 1
ATOM 2419 O O . THR A 1 312 ? -7.568 10.819 10.344 1.00 89.31 312 THR A O 1
ATOM 2422 N N . GLN A 1 313 ? -7.893 8.960 11.586 1.00 90.31 313 GLN A N 1
ATOM 2423 C CA . GLN A 1 313 ? -7.311 9.432 12.837 1.00 90.31 313 GLN A CA 1
ATOM 2424 C C . GLN A 1 313 ? -6.268 8.433 13.339 1.00 90.31 313 GLN A C 1
ATOM 2426 O O . GLN A 1 313 ? -6.544 7.233 13.432 1.00 90.31 313 GLN A O 1
ATOM 2431 N N . LEU A 1 314 ? -5.086 8.935 13.690 1.00 92.62 314 LEU A N 1
ATOM 2432 C CA . LEU A 1 314 ? -4.056 8.166 14.380 1.00 92.62 314 LEU A CA 1
ATOM 2433 C C . LEU A 1 314 ? -4.405 8.074 15.863 1.00 92.62 314 LEU A C 1
ATOM 2435 O O . LEU A 1 314 ? -4.580 9.092 16.520 1.00 92.62 314 LEU A O 1
ATOM 2439 N N . GLN A 1 315 ? -4.528 6.850 16.366 1.00 94.06 315 GLN A N 1
ATOM 2440 C CA . GLN A 1 315 ? -4.813 6.579 17.777 1.00 94.06 315 GLN A CA 1
ATOM 2441 C C . GLN A 1 315 ? -3.535 6.306 18.560 1.00 94.06 315 GLN A C 1
ATOM 2443 O O . GLN A 1 315 ? -3.434 6.647 19.733 1.00 94.06 315 GLN A O 1
ATOM 2448 N N . HIS A 1 316 ? -2.564 5.669 17.907 1.00 95.06 316 HIS A N 1
ATOM 2449 C CA . HIS A 1 316 ? -1.294 5.312 18.516 1.00 95.06 316 HIS A CA 1
ATOM 2450 C C . HIS A 1 316 ? -0.214 5.154 17.455 1.00 95.06 316 HIS A C 1
ATOM 2452 O O . HIS A 1 316 ? -0.486 4.646 16.364 1.00 95.06 316 HIS A O 1
ATOM 2458 N N . TYR A 1 317 ? 1.007 5.549 17.790 1.00 95.06 317 TYR A N 1
ATOM 2459 C CA . TYR A 1 317 ? 2.203 5.299 16.997 1.00 95.06 317 TYR A CA 1
ATOM 2460 C C . TYR A 1 317 ? 3.328 4.868 17.931 1.00 95.06 317 TYR A C 1
ATOM 2462 O O . TYR A 1 317 ? 3.689 5.606 18.847 1.00 95.06 317 TYR A O 1
ATOM 2470 N N . ARG A 1 318 ? 3.897 3.689 17.671 1.00 93.69 318 ARG A N 1
ATOM 2471 C CA . ARG A 1 318 ? 5.149 3.255 18.283 1.00 93.69 318 ARG A CA 1
ATOM 2472 C C . ARG A 1 318 ? 6.274 3.403 17.273 1.00 93.69 318 ARG A C 1
ATOM 2474 O O . ARG A 1 318 ? 6.247 2.780 16.210 1.00 93.69 318 ARG A O 1
ATOM 2481 N N . SER A 1 319 ? 7.238 4.239 17.643 1.00 92.56 319 SER A N 1
ATOM 2482 C CA . SER A 1 319 ? 8.402 4.562 16.825 1.00 92.56 319 SER A CA 1
ATOM 2483 C C . SER A 1 319 ? 9.298 3.345 16.588 1.00 92.56 319 SER A C 1
ATOM 2485 O O . SER A 1 319 ? 9.256 2.376 17.345 1.00 92.56 319 SER A O 1
ATOM 2487 N N . MET A 1 320 ? 10.097 3.390 15.521 1.00 94.00 320 MET A N 1
ATOM 2488 C CA . MET A 1 320 ? 10.908 2.252 15.088 1.00 94.00 320 MET A CA 1
ATOM 2489 C C . MET A 1 320 ? 11.958 1.836 16.118 1.00 94.00 320 MET A C 1
ATOM 2491 O O . MET A 1 320 ? 12.888 2.583 16.421 1.00 94.00 320 MET A O 1
ATOM 2495 N N . GLU A 1 321 ? 11.865 0.586 16.559 1.00 93.19 321 GLU A N 1
ATOM 2496 C CA . GLU A 1 321 ? 12.835 -0.085 17.418 1.00 93.19 321 GLU A CA 1
ATOM 2497 C C . GLU A 1 321 ? 13.628 -1.121 16.614 1.00 93.19 321 GLU A C 1
ATOM 2499 O O . GLU A 1 321 ? 13.085 -1.816 15.756 1.00 93.19 321 GLU A O 1
ATOM 2504 N N . TRP A 1 322 ? 14.933 -1.227 16.867 1.00 91.94 322 TRP A N 1
ATOM 2505 C CA . TRP A 1 322 ? 15.793 -2.185 16.170 1.00 91.94 322 TRP A CA 1
ATOM 2506 C C . TRP A 1 322 ? 15.920 -3.469 16.979 1.00 91.94 322 TRP A C 1
ATOM 2508 O O . TRP A 1 322 ? 16.464 -3.463 18.081 1.00 91.94 322 TRP A O 1
ATOM 2518 N N . VAL A 1 323 ? 15.471 -4.578 16.400 1.00 91.25 323 VAL A N 1
ATOM 2519 C CA . VAL A 1 323 ? 15.498 -5.905 17.013 1.00 91.25 323 VAL A CA 1
ATOM 2520 C C . VAL A 1 323 ? 16.632 -6.754 16.438 1.00 91.25 323 VAL A C 1
ATOM 2522 O O . VAL A 1 323 ? 17.056 -6.590 15.284 1.00 91.25 323 VAL A O 1
ATOM 2525 N N . THR A 1 324 ? 17.132 -7.679 17.255 1.00 89.62 324 THR A N 1
ATOM 2526 C CA . THR A 1 324 ? 18.174 -8.642 16.874 1.00 89.62 324 THR A CA 1
ATOM 2527 C C . THR A 1 324 ? 17.517 -9.966 16.492 1.00 89.62 324 THR A C 1
ATOM 2529 O O . THR A 1 324 ? 17.106 -10.711 17.381 1.00 89.62 324 THR A O 1
ATOM 2532 N N . PRO A 1 325 ? 17.392 -10.290 15.193 1.00 90.25 325 PRO A N 1
ATOM 2533 C CA . PRO A 1 325 ? 16.820 -11.564 14.783 1.00 90.25 325 PRO A CA 1
ATOM 2534 C C . PRO A 1 325 ? 17.800 -12.718 15.036 1.00 90.25 325 PRO A C 1
ATOM 2536 O O . PRO A 1 325 ? 19.019 -12.522 15.106 1.00 90.25 325 PRO A O 1
ATOM 2539 N N . ALA A 1 326 ? 17.282 -13.946 15.089 1.00 85.62 326 ALA A N 1
ATOM 2540 C CA . ALA A 1 326 ? 18.109 -15.145 15.172 1.00 85.62 326 ALA A CA 1
ATOM 2541 C C . ALA A 1 326 ? 19.143 -15.193 14.031 1.00 85.62 326 ALA A C 1
ATOM 2543 O O . ALA A 1 326 ? 18.825 -14.957 12.864 1.00 85.62 326 ALA A O 1
ATOM 2544 N N . GLY A 1 327 ? 20.394 -15.511 14.372 1.00 83.25 327 GLY A N 1
ATOM 2545 C CA . GLY A 1 327 ? 21.509 -15.544 13.421 1.00 83.25 327 GLY A CA 1
ATOM 2546 C C . GLY A 1 327 ? 22.180 -14.190 13.160 1.00 83.25 327 GLY A C 1
ATOM 2547 O O . GLY A 1 327 ? 23.122 -14.141 12.372 1.00 83.25 327 GLY A O 1
ATOM 2548 N N . SER A 1 328 ? 21.745 -13.107 13.817 1.00 88.75 328 SER A N 1
ATOM 2549 C CA . SER A 1 328 ? 22.454 -11.822 13.816 1.00 88.75 328 SER A CA 1
ATOM 2550 C C . SER A 1 328 ? 23.149 -11.565 15.157 1.00 88.75 328 SER A C 1
ATOM 2552 O O . SER A 1 328 ? 22.528 -11.768 16.198 1.00 88.75 328 SER A O 1
ATOM 2554 N N . PRO A 1 329 ? 24.397 -11.059 15.170 1.00 83.94 329 PRO A N 1
ATOM 2555 C CA . PRO A 1 329 ? 25.058 -10.615 16.397 1.00 83.94 329 PRO A CA 1
ATOM 2556 C C . PRO A 1 329 ? 24.646 -9.197 16.830 1.00 83.94 329 PRO A C 1
ATOM 2558 O O . PRO A 1 329 ? 25.001 -8.769 17.924 1.00 83.94 329 PRO A O 1
ATOM 2561 N N . VAL A 1 330 ? 23.944 -8.447 15.972 1.00 87.25 330 VAL A N 1
ATOM 2562 C CA . VAL A 1 330 ? 23.568 -7.041 16.201 1.00 87.25 330 VAL A CA 1
ATOM 2563 C C . VAL A 1 330 ? 22.115 -6.761 15.786 1.00 87.25 330 VAL A C 1
ATOM 2565 O O . VAL A 1 330 ? 21.596 -7.453 14.896 1.00 87.25 330 VAL A O 1
ATOM 2568 N N . PRO A 1 331 ? 21.465 -5.729 16.359 1.00 90.12 331 PRO A N 1
ATOM 2569 C CA . PRO A 1 331 ? 20.157 -5.275 15.902 1.00 90.12 331 PRO A CA 1
ATOM 2570 C C . PRO A 1 331 ? 20.205 -4.835 14.437 1.00 90.12 331 PRO A C 1
ATOM 2572 O O . PRO A 1 331 ? 21.033 -4.008 14.052 1.00 90.12 331 PRO A O 1
ATOM 2575 N N . CYS A 1 332 ? 19.338 -5.401 13.598 1.00 92.12 332 CYS A N 1
ATOM 2576 C CA . CYS A 1 332 ? 19.343 -5.114 12.156 1.00 92.12 332 CYS A CA 1
ATOM 2577 C C . CYS A 1 332 ? 17.966 -5.175 11.483 1.00 92.12 332 CYS A C 1
ATOM 2579 O O . CYS A 1 332 ? 17.880 -4.991 10.268 1.00 92.12 332 CYS A O 1
ATOM 2581 N N . VAL A 1 333 ? 16.903 -5.410 12.253 1.00 95.69 333 VAL A N 1
ATOM 2582 C CA . VAL A 1 333 ? 15.518 -5.384 11.775 1.00 95.69 333 VAL A CA 1
ATOM 2583 C C . VAL A 1 333 ? 14.785 -4.270 12.509 1.00 95.69 333 VAL A C 1
ATOM 2585 O O . VAL A 1 333 ? 14.752 -4.283 13.732 1.00 95.69 333 VAL A O 1
ATOM 2588 N N . GLY A 1 334 ? 14.236 -3.300 11.784 1.00 96.06 334 GLY A N 1
ATOM 2589 C CA . GLY A 1 334 ? 13.437 -2.225 12.373 1.00 96.06 334 GLY A CA 1
ATOM 2590 C C . GLY A 1 334 ? 11.980 -2.655 12.518 1.00 96.06 334 GLY A C 1
ATOM 2591 O O . GLY A 1 334 ? 11.426 -3.210 11.574 1.00 96.06 334 GLY A O 1
ATOM 2592 N N . VAL A 1 335 ? 11.356 -2.405 13.666 1.00 97.38 335 VAL A N 1
ATOM 2593 C CA . VAL A 1 335 ? 9.941 -2.695 13.937 1.00 97.38 335 VAL A CA 1
ATOM 2594 C C . VAL A 1 335 ? 9.256 -1.427 14.434 1.00 97.38 335 VAL A C 1
ATOM 2596 O O . VAL A 1 335 ? 9.664 -0.855 15.438 1.00 97.38 335 VAL A O 1
ATOM 2599 N N . GLU A 1 336 ? 8.205 -0.998 13.745 1.00 96.62 336 GLU A N 1
ATOM 2600 C CA . GLU A 1 336 ? 7.344 0.135 14.122 1.00 96.62 336 GLU A CA 1
ATOM 2601 C C . GLU A 1 336 ? 5.878 -0.213 13.841 1.00 96.62 336 GLU A C 1
ATOM 2603 O O . GLU A 1 336 ? 5.589 -1.088 13.014 1.00 96.62 336 GLU A O 1
ATOM 2608 N N . TYR A 1 337 ? 4.934 0.459 14.503 1.00 97.56 337 TYR A N 1
ATOM 2609 C CA . TYR A 1 337 ? 3.516 0.262 14.198 1.00 97.56 337 TYR A CA 1
ATOM 2610 C C . TYR A 1 337 ? 2.631 1.471 14.485 1.00 97.56 337 TYR A C 1
ATOM 2612 O O . TYR A 1 337 ? 2.890 2.279 15.373 1.00 97.56 337 TYR A O 1
ATOM 2620 N N . TRP A 1 338 ? 1.525 1.542 13.746 1.00 97.44 338 TRP A N 1
ATOM 2621 C CA . TRP A 1 338 ? 0.490 2.566 13.864 1.00 97.44 338 TRP A CA 1
ATOM 2622 C C . TRP A 1 338 ? -0.862 1.911 14.104 1.00 97.44 338 TRP A C 1
ATOM 2624 O O . TRP A 1 338 ? -1.188 0.916 13.458 1.00 97.44 338 TRP A O 1
ATOM 2634 N N . VAL A 1 339 ? -1.689 2.511 14.956 1.00 97.38 339 VAL A N 1
ATOM 2635 C CA . VAL A 1 339 ? -3.112 2.183 15.073 1.00 97.38 339 VAL A CA 1
ATOM 2636 C C . VAL A 1 339 ? -3.923 3.330 14.493 1.00 97.38 339 VAL A C 1
ATOM 2638 O O . VAL A 1 339 ? -3.862 4.460 14.977 1.00 97.38 339 VAL A O 1
ATOM 2641 N N . ILE A 1 340 ? -4.685 3.037 13.442 1.00 95.19 340 ILE A N 1
ATOM 2642 C CA . ILE A 1 340 ? -5.467 4.022 12.697 1.00 95.19 340 ILE A CA 1
ATOM 2643 C C . ILE A 1 340 ? -6.949 3.682 12.796 1.00 95.19 340 ILE A C 1
ATOM 2645 O O . ILE A 1 340 ? -7.377 2.577 12.455 1.00 95.19 340 ILE A O 1
ATOM 2649 N N . PHE A 1 341 ? -7.763 4.668 13.155 1.00 94.38 341 PHE A N 1
ATOM 2650 C CA . PHE A 1 341 ? -9.212 4.604 13.021 1.00 94.38 341 PHE A CA 1
ATOM 2651 C C . PHE A 1 341 ? -9.647 5.368 11.780 1.00 94.38 341 PHE A C 1
ATOM 2653 O O . PHE A 1 341 ? -9.304 6.532 11.595 1.00 94.38 341 PHE A O 1
ATOM 2660 N N . ASN A 1 342 ? -10.393 4.698 10.904 1.00 92.56 342 ASN A N 1
ATOM 2661 C CA . ASN A 1 342 ? -10.994 5.320 9.741 1.00 92.56 342 ASN A CA 1
ATOM 2662 C C . ASN A 1 342 ? -12.516 5.244 9.843 1.00 92.56 342 ASN A C 1
ATOM 2664 O O . ASN A 1 342 ? -13.059 4.179 10.114 1.00 92.56 342 ASN A O 1
ATOM 2668 N N . TYR A 1 343 ? -13.203 6.352 9.601 1.00 90.25 343 TYR A N 1
ATOM 2669 C CA . TYR A 1 343 ? -14.645 6.472 9.725 1.00 90.25 343 TYR A CA 1
ATOM 2670 C C . TYR A 1 343 ? -15.302 6.625 8.353 1.00 90.25 343 TYR A C 1
ATOM 2672 O O . TYR A 1 343 ? -14.961 7.502 7.556 1.00 90.25 343 TYR A O 1
ATOM 2680 N N . GLU A 1 344 ? -16.300 5.793 8.077 1.00 85.88 344 GLU A N 1
ATOM 2681 C CA . GLU A 1 344 ? -17.112 5.859 6.867 1.00 85.88 344 GLU A CA 1
ATOM 2682 C C . GLU A 1 344 ? -18.459 6.532 7.139 1.00 85.88 344 GLU A C 1
ATOM 2684 O O . GLU A 1 344 ? -19.104 6.305 8.164 1.00 85.88 344 GLU A O 1
ATOM 2689 N N . LYS A 1 345 ? -18.903 7.377 6.206 1.00 81.94 345 LYS A N 1
ATOM 2690 C CA . LYS A 1 345 ? -20.207 8.035 6.297 1.00 81.94 345 LYS A CA 1
ATOM 2691 C C . LYS A 1 345 ? -21.306 7.042 5.906 1.00 81.94 345 LYS A C 1
ATOM 2693 O O . LYS A 1 345 ? -21.342 6.588 4.765 1.00 81.94 345 LYS A O 1
ATOM 2698 N N . LYS A 1 346 ? -22.223 6.750 6.829 1.00 80.56 346 LYS A N 1
ATOM 2699 C CA . LYS A 1 346 ? -23.469 5.994 6.604 1.00 80.56 346 LYS A CA 1
ATOM 2700 C C . LYS A 1 346 ? -24.688 6.886 6.848 1.00 80.56 346 LYS A C 1
ATOM 2702 O O . LYS A 1 346 ? -24.552 8.017 7.311 1.00 80.56 346 LYS A O 1
ATOM 2707 N N . LYS A 1 347 ? -25.893 6.376 6.548 1.00 71.56 347 LYS A N 1
ATOM 2708 C CA . LYS A 1 347 ? -27.166 7.105 6.738 1.00 71.56 347 LYS A CA 1
ATOM 2709 C C . LYS A 1 347 ? -27.327 7.667 8.162 1.00 71.56 347 LYS A C 1
ATOM 2711 O O . LYS A 1 347 ? -27.823 8.774 8.308 1.00 71.56 347 LYS A O 1
ATOM 2716 N N . ALA A 1 348 ? -26.860 6.935 9.176 1.00 66.88 348 ALA A N 1
ATOM 2717 C CA . ALA A 1 348 ? -26.948 7.306 10.591 1.00 66.88 348 ALA A CA 1
ATOM 2718 C C . ALA A 1 348 ? -25.740 8.114 11.127 1.00 66.88 348 ALA A C 1
ATOM 2720 O O . ALA A 1 348 ? -25.649 8.341 12.327 1.00 66.88 348 ALA A O 1
ATOM 2721 N N . GLY A 1 349 ? -24.797 8.536 10.271 1.00 79.38 349 GLY A N 1
ATOM 2722 C CA . GLY A 1 349 ? -23.599 9.289 10.675 1.00 79.38 349 GLY A CA 1
ATOM 2723 C C . GLY A 1 349 ? -22.281 8.590 10.332 1.00 79.38 349 GLY A C 1
ATOM 2724 O O . GLY A 1 349 ? -22.236 7.675 9.504 1.00 79.38 349 GLY A O 1
ATOM 2725 N N . TYR A 1 350 ? -21.187 9.036 10.946 1.00 81.75 350 TYR A N 1
ATOM 2726 C CA . TYR A 1 350 ? -19.859 8.449 10.757 1.00 81.75 350 TYR A CA 1
ATOM 2727 C C . TYR A 1 350 ? -19.681 7.208 11.629 1.00 81.75 350 TYR A C 1
ATOM 2729 O O . TYR A 1 350 ? -19.922 7.246 12.830 1.00 81.75 350 TYR A O 1
ATOM 2737 N N . HIS A 1 351 ? -19.258 6.107 11.017 1.00 84.38 351 HIS A N 1
ATOM 2738 C CA . HIS A 1 351 ? -19.060 4.830 11.692 1.00 84.38 351 HIS A CA 1
ATOM 2739 C C . HIS A 1 351 ? -17.629 4.366 11.498 1.00 84.38 351 HIS A C 1
ATOM 2741 O O . HIS A 1 351 ? -17.109 4.435 10.386 1.00 84.38 351 HIS A O 1
ATOM 2747 N N . LEU A 1 352 ? -17.009 3.861 12.564 1.00 87.50 352 LEU A N 1
ATOM 2748 C CA . LEU A 1 352 ? -15.696 3.232 12.468 1.00 87.50 352 LEU A CA 1
ATOM 2749 C C . LEU A 1 352 ? -15.761 2.079 11.459 1.00 87.50 352 LEU A C 1
ATOM 2751 O O . LEU A 1 352 ? -16.591 1.172 11.590 1.00 87.50 352 LEU A O 1
ATOM 2755 N N . ARG A 1 353 ? -14.894 2.136 10.452 1.00 89.19 353 ARG A N 1
ATOM 2756 C CA . ARG A 1 353 ? -14.724 1.102 9.439 1.00 89.19 353 ARG A CA 1
ATOM 2757 C C . ARG A 1 353 ? -14.276 -0.193 10.124 1.00 89.19 353 ARG A C 1
ATOM 2759 O O . ARG A 1 353 ? -13.376 -0.136 10.955 1.00 89.19 353 ARG A O 1
ATOM 2766 N N . PRO A 1 354 ? -14.816 -1.364 9.741 1.00 86.50 354 PRO A N 1
ATOM 2767 C CA . PRO A 1 354 ? -14.448 -2.623 10.386 1.00 86.50 354 PRO A CA 1
ATOM 2768 C C . PRO A 1 354 ? -12.960 -2.975 10.263 1.00 86.50 354 PRO A C 1
ATOM 2770 O O . PRO A 1 354 ? -12.392 -3.531 11.188 1.00 86.50 354 PRO A O 1
ATOM 2773 N N . ASP A 1 355 ? -12.335 -2.659 9.126 1.00 90.75 355 ASP A N 1
ATOM 2774 C CA . ASP A 1 355 ? -10.911 -2.893 8.868 1.00 90.75 355 ASP A CA 1
ATOM 2775 C C . ASP A 1 355 ? -10.262 -1.574 8.412 1.00 90.75 355 ASP A C 1
ATOM 2777 O O . ASP A 1 355 ? -10.199 -1.281 7.213 1.00 90.75 355 ASP A O 1
ATOM 2781 N N . SER A 1 356 ? -9.850 -0.730 9.361 1.00 94.44 356 SER A N 1
ATOM 2782 C CA . SER A 1 356 ? -9.215 0.566 9.059 1.00 94.44 356 SER A CA 1
ATOM 2783 C C . SER A 1 356 ? -7.832 0.393 8.431 1.00 94.44 356 SER A C 1
ATOM 2785 O O . SER A 1 356 ? -7.463 1.148 7.529 1.00 94.44 356 SER A O 1
ATOM 2787 N N . ASN A 1 357 ? -7.077 -0.620 8.871 1.00 95.19 357 ASN A N 1
ATOM 2788 C CA . ASN A 1 357 ? -5.726 -0.878 8.369 1.00 95.19 357 ASN A CA 1
ATOM 2789 C C . ASN A 1 357 ? -5.700 -1.243 6.878 1.00 95.19 357 ASN A C 1
ATOM 2791 O O . ASN A 1 357 ? -4.737 -0.930 6.180 1.00 95.19 357 ASN A O 1
ATOM 2795 N N . ALA A 1 358 ? -6.798 -1.793 6.354 1.00 94.38 358 ALA A N 1
ATOM 2796 C CA . ALA A 1 358 ? -6.940 -2.170 4.954 1.00 94.38 358 ALA A CA 1
ATOM 2797 C C . ALA A 1 358 ? -6.818 -0.986 3.976 1.00 94.38 358 ALA A C 1
ATOM 2799 O O . ALA A 1 358 ? -6.773 -1.206 2.776 1.00 94.38 358 ALA A O 1
ATOM 2800 N N . LEU A 1 359 ? -6.774 0.269 4.439 1.00 94.19 359 LEU A N 1
ATOM 2801 C CA . LEU A 1 359 ? -6.483 1.433 3.588 1.00 94.19 359 LEU A CA 1
ATOM 2802 C C . LEU A 1 359 ? -4.985 1.617 3.282 1.00 94.19 359 LEU A C 1
ATOM 2804 O O . LEU A 1 359 ? -4.631 2.354 2.352 1.00 94.19 359 LEU A O 1
ATOM 2808 N N . PHE A 1 360 ? -4.122 0.950 4.049 1.00 96.31 360 PHE A N 1
ATOM 2809 C CA . PHE A 1 360 ? -2.665 1.096 4.015 1.00 96.31 360 PHE A CA 1
ATOM 2810 C C . PHE A 1 360 ? -1.934 -0.226 3.766 1.00 96.31 360 PHE A C 1
ATOM 2812 O O . PHE A 1 360 ? -0.811 -0.200 3.271 1.00 96.31 360 PHE A O 1
ATOM 2819 N N . VAL A 1 361 ? -2.555 -1.362 4.080 1.00 95.62 361 VAL A N 1
ATOM 2820 C CA . VAL A 1 361 ? -1.975 -2.700 3.900 1.00 95.62 361 VAL A CA 1
ATOM 2821 C C . VAL A 1 361 ? -2.975 -3.670 3.289 1.00 95.62 361 VAL A C 1
ATOM 2823 O O . VAL A 1 361 ? -4.172 -3.382 3.201 1.00 95.62 361 VAL A O 1
ATOM 2826 N N . GLN A 1 362 ? -2.491 -4.847 2.889 1.00 91.50 362 GLN A N 1
ATOM 2827 C CA . GLN A 1 362 ? -3.357 -5.916 2.418 1.00 91.50 362 GLN A CA 1
ATOM 2828 C C . GLN A 1 362 ? -4.336 -6.336 3.527 1.00 91.50 362 GLN A C 1
ATOM 2830 O O . GLN A 1 362 ? -3.961 -6.613 4.667 1.00 91.50 362 GLN A O 1
ATOM 2835 N N . LYS A 1 363 ? -5.627 -6.402 3.186 1.00 89.19 363 LYS A N 1
ATOM 2836 C CA . LYS A 1 363 ? -6.694 -6.751 4.132 1.00 89.19 363 LYS A CA 1
ATOM 2837 C C . LYS A 1 363 ? -6.379 -8.071 4.852 1.00 89.19 363 LYS A C 1
ATOM 2839 O O . LYS A 1 363 ? -6.088 -9.060 4.189 1.00 89.19 363 LYS A O 1
ATOM 2844 N N . ARG A 1 364 ? -6.521 -8.095 6.186 1.00 88.19 364 ARG A N 1
ATOM 2845 C CA . ARG A 1 364 ? -6.208 -9.226 7.098 1.00 88.19 364 ARG A CA 1
ATOM 2846 C C . ARG A 1 364 ? -4.719 -9.558 7.279 1.00 88.19 364 ARG A C 1
ATOM 2848 O O . ARG A 1 364 ? -4.424 -10.446 8.076 1.00 88.19 364 ARG A O 1
ATOM 2855 N N . HIS A 1 365 ? -3.810 -8.841 6.624 1.00 93.88 365 HIS A N 1
ATOM 2856 C CA . HIS A 1 365 ? -2.366 -8.996 6.795 1.00 93.88 365 HIS A CA 1
ATOM 2857 C C . HIS A 1 365 ? -1.758 -7.689 7.334 1.00 93.88 365 HIS A C 1
ATOM 2859 O O . HIS A 1 365 ? -1.245 -6.881 6.562 1.00 93.88 365 HIS A O 1
ATOM 2865 N N . PRO A 1 366 ? -1.889 -7.419 8.649 1.00 95.75 366 PRO A N 1
ATOM 2866 C CA . PRO A 1 366 ? -1.465 -6.152 9.241 1.00 95.75 366 PRO A CA 1
ATOM 2867 C C . PRO A 1 366 ? 0.055 -5.967 9.319 1.00 95.75 366 PRO A C 1
ATOM 2869 O O . PRO A 1 366 ? 0.500 -4.841 9.521 1.00 95.75 366 PRO A O 1
ATOM 2872 N N . ILE A 1 367 ? 0.841 -7.040 9.201 1.00 97.19 367 ILE A N 1
ATOM 2873 C CA . ILE A 1 367 ? 2.294 -7.017 9.398 1.00 97.19 367 ILE A CA 1
ATOM 2874 C C . ILE A 1 367 ? 2.983 -7.129 8.042 1.00 97.19 367 ILE A C 1
ATOM 2876 O O . ILE A 1 367 ? 2.843 -8.149 7.370 1.00 97.19 367 ILE A O 1
ATOM 2880 N N . VAL A 1 368 ? 3.746 -6.106 7.663 1.00 96.94 368 VAL A N 1
ATOM 2881 C CA . VAL A 1 368 ? 4.406 -6.000 6.357 1.00 96.94 368 VAL A CA 1
ATOM 2882 C C . VAL A 1 368 ? 5.918 -6.071 6.525 1.00 96.94 368 VAL A C 1
ATOM 2884 O O . VAL A 1 368 ? 6.504 -5.250 7.231 1.00 96.94 368 VAL A O 1
ATOM 2887 N N . PHE A 1 369 ? 6.556 -7.018 5.838 1.00 96.94 369 PHE A N 1
ATOM 2888 C CA . PHE A 1 369 ? 8.010 -7.144 5.780 1.00 96.94 369 PHE A CA 1
ATOM 2889 C C . PHE A 1 369 ? 8.544 -6.474 4.524 1.00 96.94 369 PHE A C 1
ATOM 2891 O O . PHE A 1 369 ? 8.177 -6.838 3.402 1.00 96.94 369 PHE A O 1
ATOM 2898 N N . THR A 1 370 ? 9.455 -5.524 4.703 1.00 95.31 370 THR A N 1
ATOM 2899 C CA . THR A 1 370 ? 10.055 -4.790 3.593 1.00 95.31 370 THR A CA 1
ATOM 2900 C C . THR A 1 370 ? 11.546 -5.060 3.462 1.00 95.31 370 THR A C 1
ATOM 2902 O O . THR A 1 370 ? 12.253 -5.356 4.425 1.00 95.31 370 THR A O 1
ATOM 2905 N N . PHE A 1 371 ? 12.041 -4.954 2.232 1.00 93.38 371 PHE A N 1
ATOM 2906 C CA . PHE A 1 371 ? 13.465 -4.944 1.924 1.00 93.38 371 PHE A CA 1
ATOM 2907 C C . PHE A 1 371 ? 13.732 -3.858 0.885 1.00 93.38 371 PHE A C 1
ATOM 2909 O O . PHE A 1 371 ? 13.168 -3.898 -0.210 1.00 93.38 371 PHE A O 1
ATOM 2916 N N . ASN A 1 372 ? 14.565 -2.873 1.233 1.00 92.50 372 ASN A N 1
ATOM 2917 C CA . ASN A 1 372 ? 14.758 -1.639 0.462 1.00 92.50 372 ASN A CA 1
ATOM 2918 C C . ASN A 1 372 ? 13.431 -0.924 0.147 1.00 92.50 372 ASN A C 1
ATOM 2920 O O . ASN A 1 372 ? 13.255 -0.386 -0.945 1.00 92.50 372 ASN A O 1
ATOM 2924 N N . GLY A 1 373 ? 12.478 -0.966 1.085 1.00 92.56 373 GLY A N 1
ATOM 2925 C CA . GLY A 1 373 ? 11.190 -0.289 0.938 1.00 92.56 373 GLY A CA 1
ATOM 2926 C C . GLY A 1 373 ? 10.111 -1.035 0.155 1.00 92.56 373 GLY A C 1
ATOM 2927 O O . GLY A 1 373 ? 8.943 -0.648 0.206 1.00 92.56 373 GLY A O 1
ATOM 2928 N N . GLN A 1 374 ? 10.475 -2.105 -0.552 1.00 93.44 374 GLN A N 1
ATOM 2929 C CA . GLN A 1 374 ? 9.534 -2.984 -1.242 1.00 93.44 374 GLN A CA 1
ATOM 2930 C C . GLN A 1 374 ? 9.012 -4.045 -0.274 1.00 93.44 374 GLN A C 1
ATOM 2932 O O . GLN A 1 374 ? 9.796 -4.656 0.450 1.00 93.44 374 GLN A O 1
ATOM 2937 N N . ASN A 1 375 ? 7.709 -4.302 -0.293 1.00 94.19 375 ASN A N 1
ATOM 2938 C CA . ASN A 1 375 ? 7.081 -5.403 0.425 1.00 94.19 375 ASN A CA 1
ATOM 2939 C C . ASN A 1 375 ? 7.483 -6.753 -0.198 1.00 94.19 375 ASN A C 1
ATOM 2941 O O . ASN A 1 375 ? 7.235 -6.993 -1.381 1.00 94.19 375 ASN A O 1
ATOM 2945 N N . GLN A 1 376 ? 8.080 -7.623 0.614 1.00 91.19 376 GLN A N 1
ATOM 2946 C CA . GLN A 1 376 ? 8.524 -8.970 0.236 1.00 91.19 376 GLN A CA 1
ATOM 2947 C C . GLN A 1 376 ? 7.683 -10.076 0.904 1.00 91.19 376 GLN A C 1
ATOM 2949 O O . GLN A 1 376 ? 7.880 -11.262 0.638 1.00 91.19 376 GLN A O 1
ATOM 2954 N N . GLY A 1 377 ? 6.742 -9.717 1.779 1.00 91.81 377 GLY A N 1
ATOM 2955 C CA . GLY A 1 377 ? 5.836 -10.657 2.424 1.00 91.81 377 GLY A CA 1
ATOM 2956 C C . GLY A 1 377 ? 5.027 -10.036 3.557 1.00 91.81 377 GLY A C 1
ATOM 2957 O O . GLY A 1 377 ? 5.427 -9.047 4.168 1.00 91.81 377 GLY A O 1
ATOM 2958 N N . ASP A 1 378 ? 3.886 -10.655 3.845 1.00 93.44 378 ASP A N 1
ATOM 2959 C CA . ASP A 1 378 ? 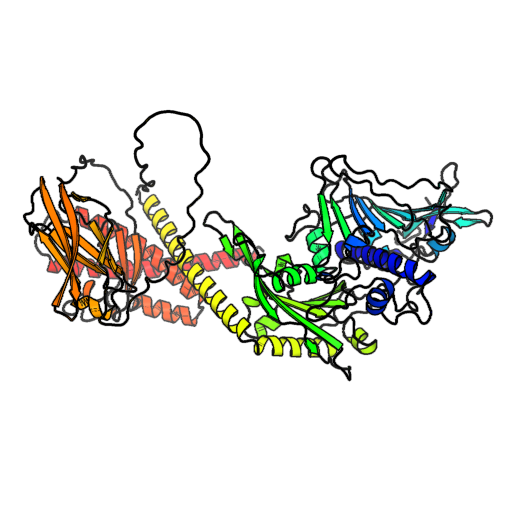2.905 -10.139 4.791 1.00 93.44 378 ASP A CA 1
ATOM 2960 C C . ASP A 1 378 ? 2.458 -11.243 5.755 1.00 93.44 378 ASP A C 1
ATOM 2962 O O . ASP A 1 378 ? 2.130 -12.346 5.319 1.00 93.44 378 ASP A O 1
ATOM 2966 N N . ILE A 1 379 ? 2.363 -10.938 7.048 1.00 93.69 379 ILE A N 1
ATOM 2967 C CA . ILE A 1 379 ? 1.882 -11.871 8.074 1.00 93.69 379 ILE A CA 1
ATOM 2968 C C . ILE A 1 379 ? 0.451 -11.510 8.493 1.00 93.69 379 ILE A C 1
ATOM 2970 O O . ILE A 1 379 ? 0.070 -10.341 8.607 1.00 93.69 379 ILE A O 1
ATOM 2974 N N . GLY A 1 380 ? -0.363 -12.550 8.694 1.00 91.38 380 GLY A N 1
ATOM 2975 C CA . GLY A 1 380 ? -1.746 -12.436 9.150 1.00 91.38 380 GLY A CA 1
ATOM 2976 C C . GLY A 1 380 ? -1.883 -11.946 10.596 1.00 91.38 380 GLY A C 1
ATOM 2977 O O . GLY A 1 380 ? -0.921 -11.735 11.326 1.00 91.38 380 GLY A O 1
ATOM 2978 N N . ASN A 1 381 ? -3.123 -11.803 11.053 1.00 89.56 381 ASN A N 1
ATOM 2979 C CA . ASN A 1 381 ? -3.428 -11.235 12.369 1.00 89.56 381 ASN A CA 1
ATOM 2980 C C . ASN A 1 381 ? -3.308 -12.202 13.568 1.00 89.56 381 ASN A C 1
ATOM 2982 O O . ASN A 1 381 ? -3.779 -11.875 14.657 1.00 89.56 381 ASN A O 1
ATOM 2986 N N . TYR A 1 382 ? -2.719 -13.391 13.406 1.00 86.88 382 TYR A N 1
ATOM 2987 C CA . TYR A 1 382 ? -2.706 -14.407 14.469 1.00 86.88 382 TYR A CA 1
ATOM 2988 C C . TYR A 1 382 ? -1.893 -13.989 15.701 1.00 86.88 382 TYR A C 1
ATOM 2990 O O . TYR A 1 382 ? -2.268 -14.354 16.810 1.00 86.88 382 TYR A O 1
ATOM 2998 N N . ILE A 1 383 ? -0.841 -13.184 15.526 1.00 88.56 383 ILE A N 1
ATOM 2999 C CA . ILE A 1 383 ? -0.004 -12.691 16.634 1.00 88.56 383 ILE A CA 1
ATOM 3000 C C . ILE A 1 383 ? -0.829 -11.827 17.586 1.00 88.56 383 ILE A C 1
ATOM 3002 O O . ILE A 1 383 ? -0.778 -12.003 18.796 1.00 88.56 383 ILE A O 1
ATOM 3006 N N . PHE A 1 384 ? -1.683 -10.963 17.039 1.00 88.12 384 PHE A N 1
ATOM 3007 C CA . PHE A 1 384 ? -2.589 -10.144 17.840 1.00 88.12 384 PHE A CA 1
ATOM 3008 C C . PHE A 1 384 ? -3.627 -10.985 18.585 1.00 88.12 384 PHE A C 1
ATOM 3010 O O . PHE A 1 384 ? -3.987 -10.656 19.708 1.00 88.12 384 PHE A O 1
ATOM 3017 N N . LYS A 1 385 ? -4.086 -12.102 18.005 1.00 82.00 385 LYS A N 1
ATOM 3018 C CA . LYS A 1 385 ? -4.975 -13.035 18.717 1.00 82.00 385 LYS A CA 1
ATOM 3019 C C . LYS A 1 385 ? -4.261 -13.708 19.889 1.00 82.00 385 LYS A C 1
ATOM 3021 O O . LYS A 1 385 ? -4.849 -13.820 20.954 1.00 82.00 385 LYS A O 1
ATOM 3026 N N . GLN A 1 386 ? -3.012 -14.132 19.697 1.00 80.56 386 GLN A N 1
ATOM 3027 C CA . GLN A 1 386 ? -2.194 -14.737 20.756 1.00 80.56 386 GLN A CA 1
ATOM 3028 C C . GLN A 1 386 ? -1.870 -13.743 21.878 1.00 80.56 386 GLN A C 1
ATOM 3030 O O . GLN A 1 386 ? -1.824 -14.135 23.038 1.00 80.56 386 GLN A O 1
ATOM 3035 N N . ALA A 1 387 ? -1.716 -12.462 21.541 1.00 80.44 387 ALA A N 1
ATOM 3036 C CA . ALA A 1 387 ? -1.516 -11.376 22.497 1.00 80.44 387 ALA A CA 1
ATOM 3037 C C . ALA A 1 387 ? -2.823 -10.849 23.134 1.00 80.44 387 ALA A C 1
ATOM 3039 O O . ALA A 1 387 ? -2.795 -9.817 23.797 1.00 80.44 387 ALA A O 1
ATOM 3040 N N . ASN A 1 388 ? -3.976 -11.510 22.936 1.00 81.62 388 ASN A N 1
ATOM 3041 C CA . ASN A 1 388 ? -5.292 -11.056 23.419 1.00 81.62 388 ASN A CA 1
ATOM 3042 C C . ASN A 1 388 ? -5.664 -9.625 22.966 1.00 81.62 388 ASN A C 1
ATOM 3044 O O . ASN A 1 388 ? -6.193 -8.834 23.747 1.00 81.62 388 ASN A O 1
ATOM 3048 N N . ARG A 1 389 ? -5.369 -9.282 21.704 1.00 87.12 389 ARG A N 1
ATOM 3049 C CA . ARG A 1 389 ? -5.728 -8.011 21.039 1.00 87.12 389 ARG A CA 1
ATOM 3050 C C . ARG A 1 389 ? -6.441 -8.207 19.676 1.00 87.12 389 ARG A C 1
ATOM 3052 O O . ARG A 1 389 ? -6.005 -7.649 18.659 1.00 87.12 389 ARG A O 1
ATOM 3059 N N . PRO A 1 390 ? -7.468 -9.077 19.562 1.00 86.50 390 PRO A N 1
ATOM 3060 C CA . PRO A 1 390 ? -8.094 -9.409 18.278 1.00 86.50 390 PRO A CA 1
ATOM 3061 C C . PRO A 1 390 ? -8.811 -8.242 17.574 1.00 86.50 390 PRO A C 1
ATOM 3063 O O . PRO A 1 390 ? -8.875 -8.252 16.338 1.00 86.50 390 PRO A O 1
ATOM 3066 N N . MET A 1 391 ? -9.354 -7.259 18.298 1.00 86.25 391 MET A N 1
ATOM 3067 C CA . MET A 1 391 ? -10.056 -6.105 17.722 1.00 86.25 391 MET A CA 1
ATOM 3068 C C . MET A 1 391 ? -9.070 -5.091 17.142 1.00 86.25 391 MET A C 1
ATOM 3070 O O . MET A 1 391 ? -9.207 -4.689 15.981 1.00 86.25 391 MET A O 1
ATOM 3074 N N . VAL A 1 392 ? -8.021 -4.742 17.890 1.00 92.69 392 VAL A N 1
ATOM 3075 C CA . VAL A 1 392 ? -6.934 -3.851 17.448 1.00 92.69 392 VAL A CA 1
ATOM 3076 C C . VAL A 1 392 ? -6.270 -4.369 16.173 1.00 92.69 392 VAL A C 1
ATOM 3078 O O . VAL A 1 392 ? -5.897 -3.579 15.302 1.00 92.69 392 VAL A O 1
ATOM 3081 N N . ALA A 1 393 ? -6.201 -5.690 15.993 1.00 91.12 393 ALA A N 1
ATOM 3082 C CA . ALA A 1 393 ? -5.625 -6.332 14.812 1.00 91.12 393 ALA A CA 1
ATOM 3083 C C . ALA A 1 393 ? -6.228 -5.869 13.464 1.00 91.12 393 ALA A C 1
ATOM 3085 O O . ALA A 1 393 ? -5.624 -6.056 12.404 1.00 91.12 393 ALA A O 1
ATOM 3086 N N . ARG A 1 394 ? -7.430 -5.279 13.483 1.00 92.06 394 ARG A N 1
ATOM 3087 C CA . ARG A 1 394 ? -8.147 -4.745 12.309 1.00 92.06 394 ARG A CA 1
ATOM 3088 C C . ARG A 1 394 ? -7.832 -3.272 12.015 1.00 92.06 394 ARG A C 1
ATOM 3090 O O . ARG A 1 394 ? -8.234 -2.727 10.984 1.00 92.06 394 ARG A O 1
ATOM 3097 N N . HIS A 1 395 ? -7.110 -2.622 12.917 1.00 95.81 395 HIS A N 1
ATOM 3098 C CA . HIS A 1 395 ? -6.819 -1.189 12.896 1.00 95.81 395 HIS A CA 1
ATOM 3099 C C . HIS A 1 395 ? -5.319 -0.885 12.963 1.00 95.81 395 HIS A C 1
ATOM 3101 O O . HIS A 1 395 ? -4.909 0.231 12.653 1.00 95.81 395 HIS A O 1
ATOM 3107 N N . VAL A 1 396 ? -4.504 -1.881 13.307 1.00 97.31 396 VAL A N 1
ATOM 3108 C CA . VAL A 1 396 ? -3.046 -1.782 13.387 1.00 97.31 396 VAL A CA 1
ATOM 3109 C C . VAL A 1 396 ? -2.356 -2.090 12.055 1.00 97.31 396 VAL A C 1
ATOM 3111 O O . VAL A 1 396 ? -2.790 -2.965 11.298 1.00 97.31 396 VAL A O 1
ATOM 3114 N N . ILE A 1 397 ? -1.272 -1.365 11.787 1.00 98.25 397 ILE A N 1
ATOM 3115 C CA . ILE A 1 397 ? -0.302 -1.602 10.719 1.00 98.25 397 ILE A CA 1
ATOM 3116 C C . ILE A 1 397 ? 1.062 -1.769 11.385 1.00 98.25 397 ILE A C 1
ATOM 3118 O O . ILE A 1 397 ? 1.505 -0.846 12.061 1.00 98.25 397 ILE A O 1
ATOM 3122 N N . VAL A 1 398 ? 1.729 -2.902 11.176 1.00 98.31 398 VAL A N 1
ATOM 3123 C CA . VAL A 1 398 ? 3.091 -3.164 11.664 1.00 98.31 398 VAL A CA 1
ATOM 3124 C C . VAL A 1 398 ? 4.037 -3.203 10.475 1.00 98.31 398 VAL A C 1
ATOM 3126 O O . VAL A 1 398 ? 3.789 -3.916 9.502 1.00 98.31 398 VAL A O 1
ATOM 3129 N N . HIS A 1 399 ? 5.128 -2.454 10.557 1.00 98.19 399 HIS A N 1
ATOM 3130 C CA . HIS A 1 399 ? 6.177 -2.440 9.551 1.00 98.19 399 HIS A CA 1
ATOM 3131 C C . HIS A 1 399 ? 7.444 -3.078 10.107 1.00 98.19 399 HIS A C 1
ATOM 3133 O O . HIS A 1 399 ? 7.926 -2.698 11.172 1.00 98.19 399 HIS A O 1
ATOM 3139 N N . VAL A 1 400 ? 7.973 -4.043 9.357 1.00 97.75 400 VAL A N 1
ATOM 3140 C CA . VAL A 1 400 ? 9.233 -4.724 9.639 1.00 97.75 400 VAL A CA 1
ATOM 3141 C C . VAL A 1 400 ? 10.230 -4.388 8.528 1.00 97.75 400 VAL A C 1
ATOM 3143 O O . VAL A 1 400 ? 10.149 -4.941 7.429 1.00 97.75 400 VAL A O 1
ATOM 3146 N N . ASP A 1 401 ? 11.165 -3.480 8.802 1.00 96.50 401 ASP A N 1
ATOM 3147 C CA . ASP A 1 401 ? 12.215 -3.069 7.865 1.00 96.50 401 ASP A CA 1
ATOM 3148 C C . ASP A 1 401 ? 13.433 -3.997 7.966 1.00 96.50 401 ASP A C 1
ATOM 3150 O O . ASP A 1 401 ? 14.208 -3.946 8.925 1.00 96.50 401 ASP A O 1
ATOM 3154 N N . ALA A 1 402 ? 13.633 -4.829 6.943 1.00 95.19 402 ALA A N 1
ATOM 3155 C CA . ALA A 1 402 ? 14.786 -5.716 6.829 1.00 95.19 402 ALA A CA 1
ATOM 3156 C C . ALA A 1 402 ? 15.914 -5.132 5.954 1.00 95.19 402 ALA A C 1
ATOM 3158 O O . ALA A 1 402 ? 16.836 -5.851 5.571 1.00 95.19 402 ALA A O 1
ATOM 3159 N N . SER A 1 403 ? 15.903 -3.843 5.604 1.00 92.19 403 SER A N 1
ATOM 3160 C CA . SER A 1 403 ? 16.902 -3.259 4.687 1.00 92.19 403 SER A CA 1
ATOM 3161 C C . SER A 1 403 ? 18.341 -3.332 5.222 1.00 92.19 403 SER A C 1
ATOM 3163 O O . SER A 1 403 ? 19.285 -3.347 4.432 1.00 92.19 403 SER A O 1
ATOM 3165 N N . ARG A 1 404 ? 18.526 -3.436 6.548 1.00 91.44 404 ARG A N 1
ATOM 3166 C CA . ARG A 1 404 ? 19.846 -3.530 7.202 1.00 91.44 404 ARG A CA 1
ATOM 3167 C C . ARG A 1 404 ? 20.316 -4.964 7.469 1.00 91.44 404 ARG A C 1
ATOM 3169 O O . ARG A 1 404 ? 21.407 -5.148 8.006 1.00 91.44 404 ARG A O 1
ATOM 3176 N N . VAL A 1 405 ? 19.547 -5.992 7.090 1.00 91.50 405 VAL A N 1
ATOM 3177 C CA . VAL A 1 405 ? 19.938 -7.377 7.390 1.00 91.50 405 VAL A CA 1
ATOM 3178 C C . VAL A 1 405 ? 21.107 -7.860 6.524 1.00 91.50 405 VAL A C 1
ATOM 3180 O O . VAL A 1 405 ? 21.166 -7.638 5.302 1.00 91.50 405 VAL A O 1
ATOM 3183 N N . GLY A 1 406 ? 22.016 -8.604 7.159 1.00 89.31 406 GLY A N 1
ATOM 3184 C CA . GLY A 1 406 ? 23.105 -9.320 6.496 1.00 89.31 406 GLY A CA 1
ATOM 3185 C C . GLY A 1 406 ? 22.612 -10.451 5.582 1.00 89.31 406 GLY A C 1
ATOM 3186 O O . GLY A 1 406 ? 21.449 -10.853 5.619 1.00 89.31 406 GLY A O 1
ATOM 3187 N N . LYS A 1 407 ? 23.507 -10.985 4.741 1.00 87.94 407 LYS A N 1
ATOM 3188 C CA . LYS A 1 407 ? 23.174 -11.998 3.720 1.00 87.94 407 LYS 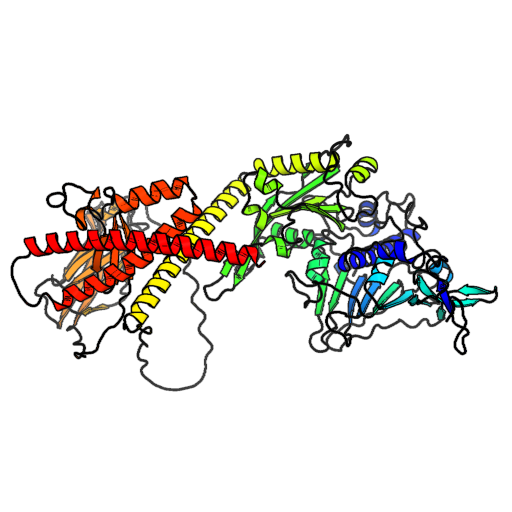A CA 1
ATOM 3189 C C . LYS A 1 407 ? 22.559 -13.274 4.310 1.00 87.94 407 LYS A C 1
ATOM 3191 O O . LYS A 1 407 ? 21.635 -13.814 3.708 1.00 87.94 407 LYS A O 1
ATOM 3196 N N . ASP A 1 408 ? 23.056 -13.741 5.452 1.00 87.75 408 ASP A N 1
ATOM 3197 C CA . ASP A 1 408 ? 22.618 -15.011 6.045 1.00 87.75 408 ASP A CA 1
ATOM 3198 C C . ASP A 1 408 ? 21.237 -14.887 6.692 1.00 87.75 408 ASP A C 1
ATOM 3200 O O . ASP A 1 408 ? 20.336 -15.657 6.366 1.00 87.75 408 ASP A O 1
ATOM 3204 N N . VAL A 1 409 ? 21.021 -13.831 7.482 1.00 90.56 409 VAL A N 1
ATOM 3205 C CA . VAL A 1 409 ? 19.701 -13.473 8.029 1.00 90.56 409 VAL A CA 1
ATOM 3206 C C . VAL A 1 409 ? 18.685 -13.291 6.897 1.00 90.56 409 VAL A C 1
ATOM 3208 O O . VAL A 1 409 ? 17.588 -13.838 6.952 1.00 90.56 4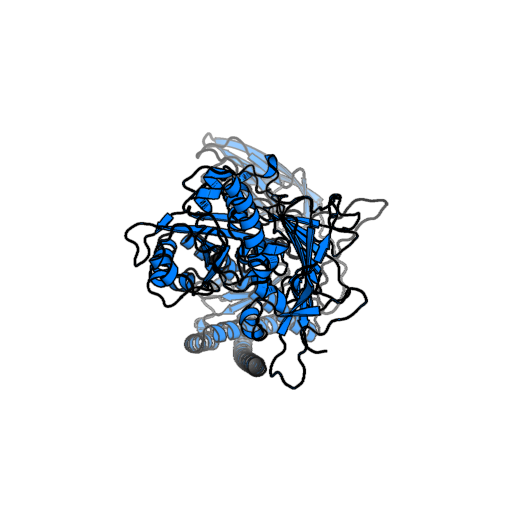09 VAL A O 1
ATOM 3211 N N . ARG A 1 410 ? 19.067 -12.611 5.806 1.00 90.00 410 ARG A N 1
ATOM 3212 C CA . ARG A 1 410 ? 18.205 -12.410 4.629 1.00 90.00 410 ARG A CA 1
ATOM 3213 C C . ARG A 1 410 ? 17.736 -13.717 3.995 1.00 90.00 410 ARG A C 1
ATOM 3215 O O . ARG A 1 410 ? 16.570 -13.815 3.626 1.00 90.00 410 ARG A O 1
ATOM 3222 N N . LYS A 1 411 ? 18.629 -14.704 3.863 1.00 88.44 411 LYS A N 1
ATOM 3223 C CA . LYS A 1 411 ? 18.297 -16.036 3.327 1.00 88.44 411 LYS A CA 1
ATOM 3224 C C . LYS A 1 411 ? 17.353 -16.820 4.237 1.00 88.44 411 LYS A C 1
ATOM 3226 O O . LYS A 1 411 ? 16.642 -17.681 3.741 1.00 88.44 411 LYS A O 1
ATOM 3231 N N . GLY A 1 412 ? 17.374 -16.549 5.542 1.00 89.75 412 GLY A N 1
ATOM 3232 C CA . GLY A 1 412 ? 16.441 -17.133 6.505 1.00 89.75 412 GLY A CA 1
ATOM 3233 C C . GLY A 1 412 ? 15.099 -16.399 6.605 1.00 89.75 412 GLY A C 1
ATOM 3234 O O . GLY A 1 412 ? 14.162 -16.957 7.167 1.00 89.75 412 GLY A O 1
ATOM 3235 N N . LEU A 1 413 ? 15.001 -15.171 6.079 1.00 90.81 413 LEU A N 1
ATOM 3236 C CA . LEU A 1 413 ? 13.777 -14.359 6.082 1.00 90.81 413 LEU A CA 1
ATOM 3237 C C . LEU A 1 413 ? 12.916 -14.579 4.843 1.00 90.81 413 LEU A C 1
ATOM 3239 O O . LEU A 1 413 ? 11.720 -14.834 4.962 1.00 90.81 413 LEU A O 1
ATOM 3243 N N . PHE A 1 414 ? 13.517 -14.454 3.661 1.00 89.94 414 PHE A N 1
ATOM 3244 C CA . PHE A 1 414 ? 12.794 -14.427 2.393 1.00 89.94 414 PHE A CA 1
ATOM 3245 C C . PHE A 1 414 ? 13.070 -15.682 1.574 1.00 89.94 414 PHE A C 1
ATOM 3247 O O . PHE A 1 414 ? 14.189 -16.196 1.546 1.00 89.94 414 PHE A O 1
ATOM 3254 N N . THR A 1 415 ? 12.050 -16.136 0.851 1.00 84.69 415 THR A N 1
ATOM 3255 C CA . THR A 1 415 ? 12.189 -17.180 -0.171 1.00 84.69 415 THR A CA 1
ATOM 3256 C C . THR A 1 415 ? 13.193 -16.766 -1.257 1.00 84.69 415 THR A C 1
ATOM 3258 O O . THR A 1 415 ? 13.492 -15.585 -1.444 1.00 84.69 415 THR A O 1
ATOM 3261 N N . SER A 1 416 ? 13.728 -17.733 -2.008 1.00 71.00 416 SER A N 1
ATOM 3262 C CA . SER A 1 416 ? 14.717 -17.472 -3.070 1.00 71.00 416 SER A CA 1
ATOM 3263 C C . SER A 1 416 ? 14.184 -16.573 -4.191 1.00 71.00 416 SER A C 1
ATOM 3265 O O . SER A 1 416 ? 14.949 -15.793 -4.756 1.00 71.00 416 SER A O 1
ATOM 3267 N N . THR A 1 417 ? 12.881 -16.642 -4.472 1.00 65.44 417 THR A N 1
ATOM 3268 C CA . THR A 1 417 ? 12.172 -15.762 -5.414 1.00 65.44 417 THR A CA 1
ATOM 3269 C C . THR A 1 417 ? 11.828 -14.400 -4.808 1.00 65.44 417 THR A C 1
ATOM 3271 O O . THR A 1 417 ? 11.410 -13.504 -5.531 1.00 65.44 417 THR A O 1
ATOM 3274 N N . ARG A 1 418 ? 12.014 -14.235 -3.489 1.00 67.00 418 ARG A N 1
ATOM 3275 C CA . ARG A 1 418 ? 11.558 -13.096 -2.677 1.00 67.00 418 ARG A CA 1
ATOM 3276 C C . ARG A 1 418 ? 10.052 -12.820 -2.787 1.00 67.00 418 ARG A C 1
ATOM 3278 O O . ARG A 1 418 ? 9.587 -11.756 -2.418 1.00 67.00 418 ARG A O 1
ATOM 3285 N N . GLU A 1 419 ? 9.259 -13.801 -3.218 1.00 69.69 419 GLU A N 1
ATOM 3286 C CA . GLU A 1 419 ? 7.798 -13.663 -3.310 1.00 69.69 419 GLU A CA 1
ATOM 3287 C C . GLU A 1 419 ? 7.073 -13.957 -1.983 1.00 69.69 419 GLU A C 1
ATOM 3289 O O . GLU A 1 419 ? 5.841 -13.993 -1.927 1.00 69.69 419 GLU A O 1
ATOM 3294 N N . GLY A 1 420 ? 7.809 -14.163 -0.896 1.00 82.62 420 GLY A N 1
ATOM 3295 C CA . GLY A 1 420 ? 7.229 -14.452 0.408 1.00 82.62 420 GLY A CA 1
ATOM 3296 C C . GLY A 1 420 ? 8.273 -14.723 1.478 1.00 82.62 420 GLY A C 1
ATOM 3297 O O . GLY A 1 420 ? 9.476 -14.813 1.200 1.00 82.62 420 GLY A O 1
ATOM 3298 N N . LEU A 1 421 ? 7.779 -14.885 2.701 1.00 89.50 421 LEU A N 1
ATOM 3299 C CA . LEU A 1 421 ? 8.567 -15.186 3.889 1.00 89.50 421 LEU A CA 1
ATOM 3300 C C . LEU A 1 421 ? 8.761 -16.693 4.048 1.00 89.50 421 LEU A C 1
ATOM 3302 O O . LEU A 1 421 ? 7.907 -17.491 3.664 1.00 89.50 421 LEU A O 1
ATOM 3306 N N . ILE A 1 422 ? 9.869 -17.084 4.669 1.00 89.62 422 ILE A N 1
ATOM 3307 C CA . ILE A 1 422 ? 10.047 -18.441 5.191 1.00 89.62 422 ILE A CA 1
ATOM 3308 C C . ILE A 1 422 ? 9.399 -18.464 6.579 1.00 89.62 422 ILE A C 1
ATOM 3310 O O . ILE A 1 422 ? 10.088 -18.370 7.592 1.00 89.62 422 ILE A O 1
ATOM 3314 N N . GLU A 1 423 ? 8.063 -18.508 6.622 1.00 84.06 423 GLU A N 1
ATOM 3315 C CA . GLU A 1 423 ? 7.280 -18.316 7.857 1.00 84.06 423 GLU A CA 1
ATOM 3316 C C . GLU A 1 423 ? 7.679 -19.288 8.978 1.00 84.06 423 GLU A C 1
ATOM 3318 O O . GLU A 1 423 ? 7.771 -18.904 10.144 1.00 84.06 423 GLU A O 1
ATOM 3323 N N . ASP A 1 424 ? 8.008 -20.532 8.621 1.00 84.38 424 ASP A N 1
ATOM 3324 C CA . ASP A 1 424 ? 8.447 -21.551 9.574 1.00 84.38 424 ASP A CA 1
ATOM 3325 C C . ASP A 1 424 ? 9.915 -21.450 10.003 1.00 84.38 424 ASP A C 1
ATOM 3327 O O . ASP A 1 424 ? 10.346 -22.184 10.902 1.00 84.38 424 ASP A O 1
ATOM 3331 N N . GLY A 1 425 ? 10.676 -20.541 9.394 1.00 89.69 425 GLY A N 1
ATOM 3332 C CA . GLY A 1 425 ? 12.095 -20.349 9.646 1.00 89.69 425 GLY A CA 1
ATOM 3333 C C . GLY A 1 425 ? 12.383 -19.749 11.030 1.00 89.69 425 GLY A C 1
ATOM 3334 O O . GLY A 1 425 ? 11.595 -18.955 11.550 1.00 89.69 425 GLY A O 1
ATOM 3335 N N . PRO A 1 426 ? 13.548 -20.066 11.630 1.00 89.69 426 PRO A N 1
ATOM 3336 C CA . PRO A 1 426 ? 13.915 -19.573 12.960 1.00 89.69 426 PRO A CA 1
ATOM 3337 C C . PRO A 1 426 ? 14.032 -18.044 13.008 1.00 89.69 426 PRO A C 1
ATOM 3339 O O . PRO A 1 426 ? 13.719 -17.431 14.026 1.00 89.69 426 PRO A O 1
ATOM 3342 N N . VAL A 1 427 ? 14.438 -17.418 11.898 1.00 92.31 427 VAL A N 1
ATOM 3343 C CA . VAL A 1 427 ? 14.604 -15.963 11.808 1.00 92.31 427 VAL A CA 1
ATOM 3344 C C . VAL A 1 427 ? 13.251 -15.253 11.887 1.00 92.31 427 VAL A C 1
ATOM 3346 O O . VAL A 1 427 ? 13.073 -14.390 12.745 1.00 92.31 427 VAL A O 1
ATOM 3349 N N . VAL A 1 428 ? 12.274 -15.660 11.066 1.00 94.19 428 VAL A N 1
ATOM 3350 C CA . VAL A 1 428 ? 10.916 -15.091 11.099 1.00 94.19 428 VAL A CA 1
ATOM 3351 C C . VAL A 1 428 ? 10.274 -15.330 12.465 1.00 94.19 428 VAL A C 1
ATOM 3353 O O . VAL A 1 428 ? 9.811 -14.377 13.083 1.00 94.19 428 VAL A O 1
ATOM 3356 N N . LYS A 1 429 ? 10.341 -16.558 12.999 1.00 92.25 429 LYS A N 1
ATOM 3357 C CA . LYS A 1 429 ? 9.810 -16.883 14.335 1.00 92.25 429 LYS A CA 1
ATOM 3358 C C . LYS A 1 429 ? 10.397 -15.995 15.437 1.00 92.25 429 LYS A C 1
ATOM 3360 O O . LYS A 1 429 ? 9.632 -15.495 16.254 1.00 92.25 429 LYS A O 1
ATOM 3365 N N . SER A 1 430 ? 11.709 -15.737 15.426 1.00 92.56 430 SER A N 1
ATOM 3366 C CA . SER A 1 430 ? 12.348 -14.856 16.418 1.00 92.56 430 SER A CA 1
ATOM 3367 C C . SER A 1 430 ? 11.848 -13.407 16.352 1.00 92.56 430 SER A C 1
ATOM 3369 O O . SER A 1 430 ? 11.575 -12.805 17.385 1.00 92.56 430 SER A O 1
ATOM 3371 N N . ILE A 1 431 ? 11.646 -12.862 15.146 1.00 93.94 431 ILE A N 1
ATOM 3372 C CA . ILE A 1 431 ? 11.113 -11.502 14.966 1.00 93.94 431 ILE A CA 1
ATOM 3373 C C . ILE A 1 431 ? 9.655 -11.440 15.415 1.00 93.94 431 ILE A C 1
ATOM 3375 O O . ILE A 1 431 ? 9.247 -10.488 16.068 1.00 93.94 431 ILE A O 1
ATOM 3379 N N . LEU A 1 432 ? 8.859 -12.458 15.089 1.00 94.19 432 LEU A N 1
ATOM 3380 C CA . LEU A 1 432 ? 7.451 -12.495 15.472 1.00 94.19 432 LEU A CA 1
ATOM 3381 C C . LEU A 1 432 ? 7.253 -12.658 16.982 1.00 94.19 432 LEU A C 1
ATOM 3383 O O . LEU A 1 432 ? 6.313 -12.084 17.526 1.00 94.19 432 LEU A O 1
ATOM 3387 N N . GLN A 1 433 ? 8.135 -13.395 17.661 1.00 90.81 433 GLN A N 1
ATOM 3388 C CA . GLN A 1 433 ? 8.168 -13.457 19.125 1.00 90.81 433 GLN A CA 1
ATOM 3389 C C . GLN A 1 433 ? 8.441 -12.078 19.729 1.00 90.81 433 GLN A C 1
ATOM 3391 O O . GLN A 1 433 ? 7.743 -11.670 20.654 1.00 90.81 433 GLN A O 1
ATOM 3396 N N . GLU A 1 434 ? 9.397 -11.339 19.165 1.00 90.94 434 GLU A N 1
ATOM 3397 C CA . GLU A 1 434 ? 9.703 -9.978 19.602 1.00 90.94 434 GLU A CA 1
ATOM 3398 C C . GLU A 1 434 ? 8.524 -9.024 19.368 1.00 90.94 434 GLU A C 1
ATOM 3400 O O . GLU A 1 434 ? 8.102 -8.330 20.286 1.00 90.94 434 GLU A O 1
ATOM 3405 N N . ILE A 1 435 ? 7.904 -9.068 18.184 1.00 94.25 435 ILE A N 1
ATOM 3406 C CA . ILE A 1 435 ? 6.684 -8.302 17.882 1.00 94.25 435 ILE A CA 1
ATOM 3407 C C . ILE A 1 435 ? 5.559 -8.660 18.865 1.00 94.25 435 ILE A C 1
ATOM 3409 O O . ILE A 1 435 ? 4.866 -7.773 19.357 1.00 94.25 435 ILE A O 1
ATOM 3413 N N . SER A 1 436 ? 5.377 -9.945 19.186 1.00 91.75 436 SER A N 1
ATOM 3414 C CA . SER A 1 436 ? 4.371 -10.388 20.157 1.00 91.75 436 SER A CA 1
ATOM 3415 C C . SER A 1 436 ? 4.632 -9.821 21.552 1.00 91.75 436 SER A C 1
ATOM 3417 O O . SER A 1 436 ? 3.681 -9.423 22.228 1.00 91.75 436 SER A O 1
ATOM 3419 N N . ARG A 1 437 ? 5.900 -9.768 21.981 1.00 87.69 437 ARG A N 1
ATOM 3420 C CA . ARG A 1 437 ? 6.302 -9.142 23.245 1.00 87.69 437 ARG A CA 1
ATOM 3421 C C . ARG A 1 437 ? 5.990 -7.648 23.228 1.00 87.69 437 ARG A C 1
ATOM 3423 O O . ARG A 1 437 ? 5.257 -7.183 24.093 1.00 87.69 437 ARG A O 1
ATOM 3430 N N . MET A 1 438 ? 6.435 -6.942 22.186 1.00 91.00 438 MET A N 1
ATOM 3431 C CA . MET A 1 438 ? 6.172 -5.515 21.993 1.00 91.00 438 MET A CA 1
ATOM 3432 C C . MET A 1 438 ? 4.672 -5.188 22.061 1.00 91.00 438 MET A C 1
ATOM 3434 O O . MET A 1 438 ? 4.296 -4.232 22.730 1.00 91.00 438 MET A O 1
ATOM 3438 N N . ILE A 1 439 ? 3.816 -5.986 21.411 1.00 92.19 439 ILE A N 1
ATOM 3439 C CA . ILE A 1 439 ? 2.354 -5.805 21.432 1.00 92.19 439 ILE A CA 1
ATOM 3440 C C . ILE A 1 439 ? 1.771 -6.053 22.830 1.00 92.19 439 ILE A C 1
ATOM 3442 O O . ILE A 1 439 ? 0.852 -5.348 23.238 1.00 92.19 439 ILE A O 1
ATOM 3446 N N . SER A 1 440 ? 2.266 -7.067 23.544 1.00 86.56 440 SER A N 1
ATOM 3447 C CA . SER A 1 440 ? 1.723 -7.463 24.852 1.00 86.56 440 SER A CA 1
ATOM 3448 C C . SER A 1 440 ? 2.073 -6.464 25.957 1.00 86.56 440 SER A C 1
ATOM 3450 O O . SER A 1 440 ? 1.282 -6.279 26.875 1.00 86.56 440 SER A O 1
ATOM 3452 N N . GLU A 1 441 ? 3.236 -5.820 25.861 1.00 88.12 441 GLU A N 1
ATOM 3453 C CA . GLU A 1 441 ? 3.727 -4.825 26.826 1.00 88.12 441 GLU A CA 1
ATOM 3454 C C . GLU A 1 441 ? 3.136 -3.419 26.607 1.00 88.12 441 GLU A C 1
ATOM 3456 O O . GLU A 1 441 ? 3.306 -2.537 27.445 1.00 88.12 441 GLU A O 1
ATOM 3461 N N . ASP A 1 442 ? 2.447 -3.178 25.488 1.00 88.75 442 ASP A N 1
ATOM 3462 C CA . ASP A 1 442 ? 1.918 -1.858 25.147 1.00 88.75 442 ASP A CA 1
ATOM 3463 C C . ASP A 1 442 ? 0.528 -1.611 25.767 1.00 88.75 442 ASP A C 1
ATOM 3465 O O . ASP A 1 442 ? -0.511 -2.024 25.237 1.00 88.75 442 ASP A O 1
ATOM 3469 N N . GLU A 1 443 ? 0.507 -0.874 26.881 1.00 91.50 443 GLU A N 1
ATOM 3470 C CA . GLU A 1 443 ? -0.714 -0.485 27.605 1.00 91.50 443 GLU A CA 1
ATOM 3471 C C . GLU A 1 443 ? -1.698 0.339 26.752 1.00 91.50 443 GLU A C 1
ATOM 3473 O O . GLU A 1 443 ? -2.905 0.363 27.015 1.00 91.50 443 GLU A O 1
ATOM 3478 N N . VAL A 1 444 ? -1.229 1.039 25.709 1.00 93.69 444 VAL A N 1
ATOM 3479 C CA . VAL A 1 444 ? -2.117 1.784 24.803 1.00 93.69 444 VAL A CA 1
ATOM 3480 C C . VAL A 1 444 ? -2.951 0.812 23.976 1.00 93.69 444 VAL A C 1
ATOM 3482 O O . VAL A 1 444 ? -4.155 1.024 23.818 1.00 93.69 444 VAL A O 1
ATOM 3485 N N . LEU A 1 445 ? -2.349 -0.280 23.498 1.00 91.19 445 LEU A N 1
ATOM 3486 C CA . LEU A 1 445 ? -3.072 -1.309 22.749 1.00 91.19 445 LEU A CA 1
ATOM 3487 C C . LEU A 1 445 ? -4.107 -2.020 23.622 1.00 91.19 445 LEU A C 1
ATOM 3489 O O . LEU A 1 445 ? -5.187 -2.339 23.132 1.00 91.19 445 LEU A O 1
ATOM 3493 N N . GLU A 1 446 ? -3.818 -2.226 24.908 1.00 88.12 446 GLU A N 1
ATOM 3494 C CA . GLU A 1 446 ? -4.792 -2.765 25.864 1.00 88.12 446 GLU A CA 1
ATOM 3495 C C . GLU A 1 446 ? -6.014 -1.858 26.023 1.00 88.12 446 GLU A C 1
ATOM 3497 O O . GLU A 1 446 ? -7.155 -2.313 25.912 1.00 88.12 446 GLU A O 1
ATOM 3502 N N . ARG A 1 447 ? -5.785 -0.556 26.226 1.00 92.56 447 ARG A N 1
ATOM 3503 C CA . ARG A 1 447 ? -6.872 0.425 26.343 1.00 92.56 447 ARG A CA 1
ATOM 3504 C C . ARG A 1 447 ? -7.713 0.498 25.070 1.00 92.56 447 ARG A C 1
ATOM 3506 O O . ARG A 1 447 ? -8.939 0.541 25.157 1.00 92.56 447 ARG A O 1
ATOM 3513 N N . LEU A 1 448 ? -7.070 0.482 23.901 1.00 90.94 448 LEU A N 1
ATOM 3514 C CA . LEU A 1 448 ? -7.760 0.506 22.609 1.00 90.94 448 LEU A CA 1
ATOM 3515 C C . LEU A 1 448 ? -8.562 -0.777 22.354 1.00 90.94 448 LEU A C 1
ATOM 3517 O O . LEU A 1 448 ? -9.662 -0.692 21.813 1.00 90.94 448 LEU A O 1
ATOM 3521 N N . GLU A 1 449 ? -8.056 -1.945 22.759 1.00 89.06 449 GLU A N 1
ATOM 3522 C CA . GLU A 1 449 ? -8.798 -3.208 22.669 1.00 89.06 449 GLU A CA 1
ATOM 3523 C C . GLU A 1 449 ? -10.091 -3.132 23.484 1.00 89.06 449 GLU A C 1
ATOM 3525 O O . GLU A 1 449 ? -11.172 -3.324 22.928 1.00 89.06 449 GLU A O 1
ATOM 3530 N N . LYS A 1 450 ? -9.998 -2.732 24.760 1.00 84.50 450 LYS A N 1
ATOM 3531 C CA . LYS A 1 450 ? -11.163 -2.575 25.640 1.00 84.50 450 LYS A CA 1
ATOM 3532 C C . LYS A 1 450 ? -12.175 -1.569 25.082 1.00 84.50 450 LYS A C 1
ATOM 3534 O O . LYS A 1 450 ? -13.371 -1.848 25.053 1.00 84.50 450 LYS A O 1
ATOM 3539 N N . GLN A 1 451 ? -11.704 -0.427 24.576 1.00 87.81 451 GLN A N 1
ATOM 3540 C CA . GLN A 1 451 ? -12.564 0.577 23.942 1.00 87.81 451 GLN A CA 1
ATOM 3541 C C . GLN A 1 451 ? -13.317 0.008 22.726 1.00 87.81 451 GLN A C 1
ATOM 3543 O O . GLN A 1 451 ? -14.499 0.300 22.528 1.00 87.81 451 GLN A O 1
ATOM 3548 N N . LEU A 1 452 ? -12.645 -0.793 21.894 1.00 84.00 452 LEU A N 1
ATOM 3549 C CA . LEU A 1 452 ? -13.259 -1.426 20.728 1.00 84.00 452 LEU A CA 1
ATOM 3550 C C . LEU A 1 452 ? -14.267 -2.510 21.136 1.00 84.00 452 LEU A C 1
ATOM 3552 O O . LEU A 1 452 ? -15.347 -2.574 20.547 1.00 84.00 452 LEU A O 1
ATOM 3556 N N . GLU A 1 453 ? -13.958 -3.323 22.147 1.00 80.12 453 GLU A N 1
ATOM 3557 C CA . GLU A 1 453 ? -14.868 -4.340 22.693 1.00 80.12 453 GLU A CA 1
ATOM 3558 C C . GLU A 1 453 ? -16.142 -3.721 23.283 1.00 80.12 453 GLU A C 1
ATOM 3560 O O . GLU A 1 453 ? -17.255 -4.168 22.978 1.00 80.12 453 GLU A O 1
ATOM 3565 N N . GLU A 1 454 ? -16.006 -2.652 24.071 1.00 77.19 454 GLU A N 1
ATOM 3566 C CA . GLU A 1 454 ? -17.133 -1.897 24.627 1.00 77.19 454 GLU A CA 1
ATOM 3567 C C . GLU A 1 454 ? -17.999 -1.299 23.511 1.00 77.19 454 GLU A C 1
ATOM 3569 O O . GLU A 1 454 ? -19.225 -1.446 23.527 1.00 77.19 454 GLU A O 1
ATOM 3574 N N . ALA A 1 455 ? -17.376 -0.703 22.488 1.00 74.19 455 ALA A N 1
ATOM 3575 C CA . ALA A 1 455 ? -18.086 -0.131 21.346 1.00 74.19 455 ALA A CA 1
ATOM 3576 C C . ALA A 1 455 ? -18.844 -1.190 20.523 1.00 74.19 455 ALA A C 1
ATOM 3578 O O . ALA A 1 455 ? -19.953 -0.928 20.050 1.00 74.19 455 ALA A O 1
ATOM 3579 N N . VAL A 1 456 ? -18.276 -2.388 20.345 1.00 70.88 456 VAL A N 1
ATOM 3580 C CA . VAL A 1 456 ? -18.953 -3.510 19.671 1.00 70.88 456 VAL A CA 1
ATOM 3581 C C . VAL A 1 456 ? -20.109 -4.033 20.519 1.00 70.88 456 VAL A C 1
ATOM 3583 O O . VAL A 1 456 ? -21.188 -4.285 19.982 1.00 70.88 456 VAL A O 1
ATOM 3586 N N . THR A 1 457 ? -19.918 -4.154 21.833 1.00 66.00 457 THR A N 1
ATOM 3587 C CA . THR A 1 457 ? -20.950 -4.637 22.761 1.00 66.00 457 THR A CA 1
ATOM 3588 C C . THR A 1 457 ? -22.149 -3.693 22.788 1.00 66.00 457 THR A C 1
ATOM 3590 O O . THR A 1 457 ? -23.278 -4.139 22.602 1.00 66.00 457 THR A O 1
ATOM 3593 N N . GLN A 1 458 ? -21.913 -2.384 22.914 1.00 63.94 458 GLN A N 1
ATOM 3594 C CA . GLN A 1 458 ? -22.974 -1.372 22.885 1.00 63.94 458 GLN A CA 1
ATOM 3595 C C . GLN A 1 458 ? -23.745 -1.378 21.559 1.00 63.94 458 GLN A C 1
ATOM 3597 O O . GLN A 1 458 ? -24.974 -1.340 21.565 1.00 63.94 458 GLN A O 1
ATOM 3602 N N . ARG A 1 459 ? -23.045 -1.486 20.418 1.00 62.81 459 ARG A N 1
ATOM 3603 C CA . ARG A 1 459 ? -23.702 -1.595 19.104 1.00 62.81 459 ARG A CA 1
ATOM 3604 C C . ARG A 1 459 ? -24.524 -2.867 18.975 1.00 62.81 459 ARG A C 1
ATOM 3606 O O . ARG A 1 459 ? -25.651 -2.796 18.508 1.00 62.81 459 ARG A O 1
ATOM 3613 N N . THR A 1 460 ? -23.986 -4.006 19.406 1.00 56.06 460 THR A N 1
ATOM 3614 C CA . THR A 1 460 ? -24.688 -5.294 19.316 1.00 56.06 460 THR A CA 1
ATOM 3615 C C . THR A 1 460 ? -25.955 -5.281 20.169 1.00 56.06 460 THR A C 1
ATOM 3617 O O . THR A 1 460 ? -26.990 -5.762 19.716 1.00 56.06 460 THR A O 1
ATOM 3620 N N . SER A 1 461 ? -25.910 -4.695 21.371 1.00 54.88 461 SER A N 1
ATOM 3621 C CA . SER A 1 461 ? -27.097 -4.523 22.217 1.00 54.88 461 SER A CA 1
ATOM 3622 C C . SER A 1 461 ? -28.155 -3.652 21.537 1.00 54.88 461 SER A C 1
ATOM 3624 O O . SER A 1 461 ? -29.305 -4.074 21.444 1.00 54.88 461 SER A O 1
ATOM 3626 N N . GLN A 1 462 ? -27.756 -2.504 20.977 1.00 59.06 462 GLN A N 1
ATOM 3627 C CA . GLN A 1 462 ? -28.671 -1.598 20.278 1.00 59.06 462 GLN A CA 1
ATOM 3628 C C . GLN A 1 462 ? -29.275 -2.234 19.012 1.00 59.06 462 GLN A C 1
ATOM 3630 O O . GLN A 1 462 ? -30.477 -2.145 18.792 1.00 59.06 462 GLN A O 1
ATOM 3635 N N . GLU A 1 463 ? -28.465 -2.921 18.199 1.00 59.91 463 GLU A N 1
ATOM 3636 C CA . GLU A 1 463 ? -28.923 -3.617 16.987 1.00 59.91 463 GLU A CA 1
ATOM 3637 C C . GLU A 1 463 ? -29.869 -4.779 17.321 1.00 59.91 463 GLU A C 1
ATOM 3639 O O . GLU A 1 463 ? -30.876 -4.967 16.640 1.00 59.91 463 GLU A O 1
ATOM 3644 N N . THR A 1 464 ? -29.589 -5.526 18.396 1.00 61.44 464 THR A N 1
ATOM 3645 C CA . THR A 1 464 ? -30.463 -6.614 18.864 1.00 61.44 464 THR A CA 1
ATOM 3646 C C . THR A 1 464 ? -31.807 -6.065 19.350 1.00 61.44 464 THR A C 1
ATOM 3648 O O . THR A 1 464 ? -32.848 -6.661 19.081 1.00 61.44 464 THR A O 1
ATOM 3651 N N . GLU A 1 465 ? -31.817 -4.925 20.045 1.00 66.44 465 GLU A N 1
ATOM 3652 C CA . GLU A 1 465 ? -33.049 -4.262 20.490 1.00 66.44 465 GLU A CA 1
ATOM 3653 C C . GLU A 1 465 ? -33.873 -3.707 19.319 1.00 66.44 465 GLU A C 1
ATOM 3655 O O . GLU A 1 465 ? -35.087 -3.928 19.270 1.00 66.44 465 GLU A O 1
ATOM 3660 N N . ASP A 1 466 ? -33.223 -3.075 18.339 1.00 67.75 466 ASP A N 1
ATOM 3661 C CA . ASP A 1 466 ? -33.870 -2.574 17.121 1.00 67.75 466 ASP A CA 1
ATOM 3662 C C . ASP A 1 466 ? -34.466 -3.722 16.281 1.00 67.75 466 ASP A C 1
ATOM 3664 O O . ASP A 1 466 ? -35.572 -3.604 15.738 1.00 67.75 466 ASP A O 1
ATOM 3668 N N . GLU A 1 467 ? -33.770 -4.861 16.184 1.00 73.00 467 GLU A N 1
ATOM 3669 C CA . GLU A 1 467 ? -34.259 -6.051 15.480 1.00 73.00 467 GLU A CA 1
ATOM 3670 C C . GLU A 1 467 ? -35.481 -6.663 16.181 1.00 73.00 467 GLU A C 1
ATOM 3672 O O . GLU A 1 467 ? -36.486 -6.953 15.522 1.00 73.00 467 GLU A O 1
ATOM 3677 N N . VAL A 1 468 ? -35.442 -6.781 17.513 1.00 77.12 468 VAL A N 1
ATOM 3678 C CA . VAL A 1 468 ? -36.582 -7.239 18.326 1.00 77.12 468 VAL A CA 1
ATOM 3679 C C . VAL A 1 468 ? -37.791 -6.319 18.130 1.00 77.12 468 VAL A C 1
ATOM 3681 O O . VAL A 1 468 ? -38.892 -6.804 17.857 1.00 77.12 468 VAL A O 1
ATOM 3684 N N . GLN A 1 469 ? -37.607 -4.995 18.184 1.00 77.06 469 GLN A N 1
ATOM 3685 C CA . GLN A 1 469 ? -38.694 -4.033 17.950 1.00 77.06 469 GLN A CA 1
ATOM 3686 C C . GLN A 1 469 ? -39.272 -4.134 16.535 1.00 77.06 469 GLN A C 1
ATOM 3688 O O . GLN A 1 469 ? -40.493 -4.060 16.352 1.00 77.06 469 GLN A O 1
ATOM 3693 N N . LYS A 1 470 ? -38.423 -4.331 15.521 1.00 81.25 470 LYS A N 1
ATOM 3694 C CA . LYS A 1 470 ? -38.858 -4.481 14.128 1.00 81.25 470 LYS A CA 1
ATOM 3695 C C . LYS A 1 470 ? -39.674 -5.757 13.920 1.00 81.25 470 LYS A C 1
ATOM 3697 O O . LYS A 1 470 ? -40.700 -5.700 13.241 1.00 81.25 470 LYS A O 1
ATOM 3702 N N . GLN A 1 471 ? -39.254 -6.878 14.508 1.00 81.44 471 GLN A N 1
ATOM 3703 C CA . GLN A 1 471 ? -39.984 -8.147 14.423 1.00 81.44 471 GLN A CA 1
ATOM 3704 C C . GLN A 1 471 ? -41.336 -8.073 15.145 1.00 81.44 471 GLN A C 1
ATOM 3706 O O . GLN A 1 471 ? -42.352 -8.441 14.557 1.00 81.44 471 GLN A O 1
ATOM 3711 N N . ILE A 1 472 ? -41.389 -7.502 16.355 1.00 82.12 472 ILE A N 1
ATOM 3712 C CA . ILE A 1 472 ? -42.659 -7.288 17.070 1.00 82.12 472 ILE A CA 1
ATOM 3713 C C . ILE A 1 472 ? -43.586 -6.371 16.258 1.00 82.12 472 ILE A C 1
ATOM 3715 O O . ILE A 1 472 ? -44.766 -6.669 16.097 1.00 82.12 472 ILE A O 1
ATOM 3719 N N . SER A 1 473 ? -43.058 -5.286 15.682 1.00 79.69 473 SER A N 1
ATOM 3720 C CA . SER A 1 473 ? -43.846 -4.374 14.841 1.00 79.69 473 SER A CA 1
ATOM 3721 C C . SER A 1 473 ? -44.407 -5.060 13.591 1.00 79.69 473 SER A C 1
ATOM 3723 O O . SER A 1 473 ? -45.512 -4.733 13.167 1.00 79.69 473 SER A O 1
ATOM 3725 N N . ALA A 1 474 ? -43.670 -6.000 12.992 1.00 80.19 474 ALA A N 1
ATOM 3726 C CA . ALA A 1 474 ? -44.142 -6.781 11.850 1.00 80.19 474 ALA A CA 1
ATOM 3727 C C . ALA A 1 474 ? -45.282 -7.735 12.243 1.00 80.19 474 ALA A C 1
ATOM 3729 O O . ALA A 1 474 ? -46.312 -7.741 11.573 1.00 80.19 474 ALA A O 1
ATOM 3730 N N . LEU A 1 475 ? -45.137 -8.454 13.361 1.00 82.25 475 LEU A N 1
ATOM 3731 C CA . LEU A 1 475 ? -46.182 -9.339 13.890 1.00 82.25 475 LEU A CA 1
ATOM 3732 C C . LEU A 1 475 ? -47.453 -8.562 14.265 1.00 82.25 475 LEU A C 1
ATOM 3734 O O . LEU A 1 475 ? -48.562 -8.997 13.972 1.00 82.25 475 LEU A O 1
ATOM 3738 N N . LEU A 1 476 ? -47.310 -7.370 14.855 1.00 79.94 476 LEU A N 1
ATOM 3739 C CA . LEU A 1 476 ? -48.451 -6.499 15.156 1.00 79.94 476 LEU A CA 1
ATOM 3740 C C . LEU A 1 476 ? -49.154 -6.009 13.880 1.00 79.94 476 LEU A C 1
ATOM 3742 O O . LEU A 1 476 ? -50.379 -5.947 13.851 1.00 79.94 476 LEU A O 1
ATOM 3746 N N . LYS A 1 477 ? -48.417 -5.703 12.804 1.00 78.25 477 LYS A N 1
ATOM 3747 C CA . LYS A 1 477 ? -49.028 -5.355 11.507 1.00 78.25 477 LYS A CA 1
ATOM 3748 C C . LYS A 1 477 ? -49.820 -6.517 10.914 1.00 78.25 477 LYS A C 1
ATOM 3750 O O . LYS A 1 477 ? -50.933 -6.306 10.443 1.00 78.25 477 LYS A O 1
ATOM 3755 N N . GLU A 1 478 ? -49.271 -7.728 10.964 1.00 75.56 478 GLU A N 1
ATOM 3756 C CA . GLU A 1 478 ? -49.956 -8.945 10.509 1.00 75.56 478 GLU A CA 1
ATOM 3757 C C . GLU A 1 478 ? -51.229 -9.224 11.324 1.00 75.56 478 GLU A C 1
ATOM 3759 O O . GLU A 1 478 ? -52.256 -9.598 10.765 1.00 75.56 478 GLU A O 1
ATOM 3764 N N . ALA A 1 479 ? -51.207 -8.918 12.624 1.00 71.00 479 ALA A N 1
ATOM 3765 C CA . ALA A 1 479 ? -52.372 -8.971 13.507 1.00 71.00 479 ALA A CA 1
ATOM 3766 C C . ALA A 1 479 ? -53.400 -7.835 13.281 1.00 71.00 479 ALA A C 1
ATOM 3768 O O . ALA A 1 479 ? -54.336 -7.691 14.069 1.00 71.00 479 ALA A O 1
ATOM 3769 N N . GLY A 1 480 ? -53.246 -7.019 12.229 1.00 62.94 480 GLY A N 1
ATOM 3770 C CA . GLY A 1 480 ? -54.210 -5.987 11.830 1.00 62.94 480 GLY A CA 1
ATOM 3771 C C . GLY A 1 480 ? -54.002 -4.609 12.467 1.00 62.94 480 GLY A C 1
ATOM 3772 O O . GLY A 1 480 ? -54.949 -3.824 12.527 1.00 62.94 480 GLY A O 1
ATOM 3773 N N . TYR A 1 481 ? -52.798 -4.299 12.960 1.00 66.38 481 TYR A N 1
ATOM 3774 C CA . TYR A 1 481 ? -52.484 -2.989 13.536 1.00 66.38 481 TYR A CA 1
ATOM 3775 C C . TYR A 1 481 ? -51.843 -2.049 12.497 1.00 66.38 481 TYR A C 1
ATOM 3777 O O . TYR A 1 481 ? -50.923 -2.430 11.772 1.00 66.38 481 TYR A O 1
ATOM 3785 N N . GLU A 1 482 ? -52.265 -0.783 12.466 1.00 55.31 482 GLU A N 1
ATOM 3786 C CA . GLU A 1 482 ? -51.719 0.233 11.559 1.00 55.31 482 GLU A CA 1
ATOM 3787 C C . GLU A 1 482 ? -50.474 0.923 12.148 1.00 55.31 482 GLU A C 1
ATOM 3789 O O . GLU A 1 482 ? -50.429 1.318 13.321 1.00 55.31 482 GLU A O 1
ATOM 3794 N N . SER A 1 483 ? -49.442 1.083 11.312 1.00 45.62 483 SER A N 1
ATOM 3795 C CA . SER A 1 483 ? -48.220 1.826 11.643 1.00 45.62 483 SER A CA 1
ATOM 3796 C C . SER A 1 483 ? -48.544 3.312 11.768 1.00 45.62 483 SER A C 1
ATOM 3798 O O . SER A 1 483 ? -49.131 3.887 10.859 1.00 45.62 483 SER A O 1
ATOM 3800 N N . THR A 1 484 ? -48.089 3.971 12.828 1.00 41.41 484 THR A N 1
ATOM 3801 C CA . THR A 1 484 ? -47.959 5.429 12.801 1.00 41.41 484 THR A CA 1
ATOM 3802 C C . THR A 1 484 ? -46.835 5.788 11.829 1.00 41.41 484 THR A C 1
ATOM 3804 O O . THR A 1 484 ? -45.658 5.561 12.112 1.00 41.41 484 THR A O 1
ATOM 3807 N N . GLU A 1 485 ? -47.174 6.335 10.660 1.00 36.91 485 GLU A N 1
ATOM 3808 C CA . GLU A 1 485 ? -46.252 7.274 10.025 1.00 36.91 485 GLU A CA 1
ATOM 3809 C C . GLU A 1 485 ? -46.051 8.433 11.006 1.00 36.91 485 GLU A C 1
ATOM 3811 O O . GLU A 1 485 ? -46.987 8.874 11.681 1.00 36.91 485 GLU A O 1
ATOM 3816 N N . LYS A 1 486 ? -44.793 8.851 11.173 1.00 30.53 486 LYS A N 1
ATOM 3817 C CA . LYS A 1 486 ? -44.446 10.020 11.982 1.00 30.53 486 LYS A CA 1
ATOM 3818 C C . LYS A 1 486 ? -45.320 11.176 11.514 1.00 30.53 486 LYS A C 1
ATOM 3820 O O . LYS A 1 486 ? -45.273 11.507 10.337 1.00 30.53 486 LYS A O 1
ATOM 3825 N N . ALA A 1 487 ? -46.085 11.748 12.440 1.00 27.97 487 ALA A N 1
ATOM 3826 C CA . ALA A 1 487 ? -46.929 12.901 12.186 1.00 27.97 487 ALA A CA 1
ATOM 3827 C C . ALA A 1 487 ? -46.147 13.964 11.405 1.00 27.97 487 ALA A C 1
ATOM 3829 O O . ALA A 1 487 ? -45.137 14.488 11.887 1.00 27.97 487 ALA A O 1
ATOM 3830 N N . GLU A 1 488 ? -46.620 14.233 10.191 1.00 28.02 488 GLU A N 1
ATOM 3831 C CA . GLU A 1 488 ? -46.376 15.477 9.485 1.00 28.02 488 GLU A CA 1
ATOM 3832 C C . GLU A 1 488 ? -46.775 16.615 10.424 1.00 28.02 488 GLU A C 1
ATOM 3834 O O . GLU A 1 488 ? -47.904 16.699 10.904 1.00 28.02 488 GLU A O 1
ATOM 3839 N N . THR A 1 489 ? -45.809 17.458 10.762 1.00 27.52 489 THR A N 1
ATOM 3840 C CA . THR A 1 489 ? -46.091 18.760 11.350 1.00 27.52 489 THR A CA 1
ATOM 3841 C C . THR A 1 489 ? -46.633 19.655 10.248 1.00 27.52 489 THR A C 1
ATOM 3843 O O . THR A 1 489 ? -45.907 19.949 9.294 1.00 27.52 489 THR A O 1
ATOM 3846 N N . ASP A 1 490 ? -47.886 20.080 10.410 1.00 25.25 490 ASP A N 1
ATOM 3847 C CA . ASP A 1 490 ? -48.531 21.138 9.639 1.00 25.25 490 ASP A CA 1
ATOM 3848 C C . ASP A 1 490 ? -47.585 22.325 9.428 1.00 25.25 490 ASP A C 1
ATOM 3850 O O . ASP A 1 490 ? -46.997 22.872 10.366 1.00 25.25 490 ASP A O 1
ATOM 3854 N N . THR A 1 491 ? -47.452 22.732 8.170 1.00 25.02 491 THR A N 1
ATOM 3855 C CA . THR A 1 491 ? -46.825 23.999 7.786 1.00 25.02 491 THR A CA 1
ATOM 3856 C C . THR A 1 491 ? -47.944 25.015 7.559 1.00 25.02 491 THR A C 1
ATOM 3858 O O . THR A 1 491 ? -48.877 24.699 6.823 1.00 25.02 491 THR A O 1
ATOM 3861 N N . PRO A 1 492 ? -47.876 26.246 8.092 1.00 29.09 492 PRO A N 1
ATOM 3862 C CA . PRO A 1 492 ? -48.585 27.361 7.480 1.00 29.09 492 PRO A CA 1
ATOM 3863 C C . PRO A 1 492 ? -47.843 27.771 6.196 1.00 29.09 492 PRO A C 1
ATOM 3865 O O . PRO A 1 492 ? -46.610 27.821 6.191 1.00 29.09 492 PRO A O 1
ATOM 3868 N N . GLY A 1 493 ? -48.587 28.069 5.121 1.00 25.30 493 GLY A N 1
ATOM 3869 C CA . GLY A 1 493 ? -48.070 28.747 3.918 1.00 25.30 493 GLY A CA 1
ATOM 3870 C C . GLY A 1 493 ? -47.400 30.087 4.272 1.00 25.30 493 GLY A C 1
ATOM 3871 O O . GLY A 1 493 ? -47.600 30.612 5.361 1.00 25.30 493 GLY A O 1
ATOM 3872 N N . GLU A 1 494 ? -46.569 30.708 3.440 1.00 25.98 494 GLU A N 1
ATOM 3873 C CA . GLU A 1 494 ? -46.666 30.898 1.992 1.00 25.98 494 GLU A CA 1
ATOM 3874 C C . GLU A 1 494 ? -45.314 31.457 1.466 1.00 25.98 494 GLU A C 1
ATOM 3876 O O . GLU A 1 494 ? -44.574 32.091 2.218 1.00 25.98 494 GLU A O 1
ATOM 3881 N N . ASN A 1 495 ? -45.069 31.295 0.160 1.00 25.78 495 ASN A N 1
ATOM 3882 C CA . ASN A 1 495 ? -44.148 32.049 -0.717 1.00 25.78 495 ASN A CA 1
ATOM 3883 C C . ASN A 1 495 ? -42.623 31.772 -0.720 1.00 25.78 495 ASN A C 1
ATOM 3885 O O . ASN A 1 495 ? -41.834 32.340 0.024 1.00 25.78 495 ASN A O 1
ATOM 3889 N N . ASP A 1 496 ? -42.267 30.933 -1.699 1.00 28.12 496 ASP A N 1
ATOM 3890 C CA . ASP A 1 496 ? -41.362 31.158 -2.842 1.00 28.12 496 ASP A CA 1
ATOM 3891 C C . ASP A 1 496 ? -39.852 31.470 -2.671 1.00 28.12 496 ASP A C 1
ATOM 3893 O O . ASP A 1 496 ? -39.405 32.346 -1.940 1.00 28.12 496 ASP A O 1
ATOM 3897 N N . ASN A 1 497 ? -39.097 30.764 -3.520 1.00 25.81 497 ASN A N 1
ATOM 3898 C CA . ASN A 1 497 ? -37.710 30.932 -3.956 1.00 25.81 497 ASN A CA 1
ATOM 3899 C C . ASN A 1 497 ? -36.544 30.755 -2.966 1.00 25.81 497 ASN A C 1
ATOM 3901 O O . ASN A 1 497 ? -35.981 31.696 -2.420 1.00 25.81 497 ASN A O 1
ATOM 3905 N N . GLY A 1 498 ? -36.052 29.507 -2.965 1.00 36.84 498 GLY A N 1
ATOM 3906 C CA . GLY A 1 498 ? -34.630 29.160 -2.958 1.00 36.84 498 GLY A CA 1
ATOM 3907 C C . GLY A 1 498 ? -33.906 29.285 -1.622 1.00 36.84 498 GLY A C 1
ATOM 3908 O O . GLY A 1 498 ? -33.622 30.387 -1.196 1.00 36.84 498 GLY A O 1
ATOM 3909 N N . ILE A 1 499 ? -33.499 28.152 -1.026 1.00 25.19 499 ILE A N 1
ATOM 3910 C CA . ILE A 1 499 ? -32.226 27.952 -0.297 1.00 25.19 499 ILE A CA 1
ATOM 3911 C C . ILE A 1 499 ? -32.112 26.474 0.147 1.00 25.19 499 ILE A C 1
ATOM 3913 O O . ILE A 1 499 ? -32.963 25.932 0.840 1.00 25.19 499 ILE A O 1
ATOM 3917 N N . ARG A 1 500 ? -31.014 25.865 -0.319 1.00 26.77 500 ARG A N 1
ATOM 3918 C CA . ARG A 1 500 ? -30.212 24.695 0.109 1.00 26.77 500 ARG A CA 1
ATOM 3919 C C . ARG A 1 500 ? -30.741 23.731 1.202 1.00 26.77 500 ARG A C 1
ATOM 3921 O O . ARG A 1 500 ? -31.216 24.169 2.246 1.00 26.77 500 ARG A O 1
ATOM 3928 N N . PRO A 1 501 ? -30.481 22.411 1.057 1.00 27.59 501 PRO A N 1
ATOM 3929 C CA . PRO A 1 501 ? -30.796 21.418 2.083 1.00 27.59 501 PRO A CA 1
ATOM 3930 C C . PRO A 1 501 ? -30.089 21.744 3.406 1.00 27.59 501 PRO A C 1
ATOM 3932 O O . PRO A 1 501 ? -28.862 21.859 3.461 1.00 27.59 501 PRO A O 1
ATOM 3935 N N . ARG A 1 502 ? -30.874 21.882 4.482 1.00 27.08 502 ARG A N 1
ATOM 3936 C CA . ARG A 1 502 ? -30.374 22.037 5.852 1.00 27.08 502 ARG A CA 1
ATOM 3937 C C . ARG A 1 502 ? -29.629 20.769 6.263 1.00 27.08 502 ARG A C 1
ATOM 3939 O O . ARG A 1 502 ? -30.195 19.680 6.329 1.00 27.08 502 ARG A O 1
ATOM 3946 N N . THR A 1 503 ? -28.344 20.940 6.537 1.00 29.47 503 THR A N 1
ATOM 3947 C CA . THR A 1 503 ? -27.459 19.961 7.160 1.00 29.47 503 THR A CA 1
ATOM 3948 C C . THR A 1 503 ? -28.076 19.406 8.451 1.00 29.47 503 THR A C 1
ATOM 3950 O O . THR A 1 503 ? -28.654 20.171 9.229 1.00 29.47 503 THR A O 1
ATOM 3953 N N . PRO A 1 504 ? -27.927 18.097 8.731 1.00 31.31 504 PRO A N 1
ATOM 3954 C CA . PRO A 1 504 ? -28.214 17.564 10.056 1.00 31.31 504 PRO A CA 1
ATOM 3955 C C . PRO A 1 504 ? -27.316 18.295 11.055 1.00 31.31 504 PRO A C 1
ATOM 3957 O O . PRO A 1 504 ? -26.103 18.378 10.842 1.00 31.31 504 PRO A O 1
ATOM 3960 N N . ARG A 1 505 ? -27.898 18.853 12.121 1.00 26.89 505 ARG A N 1
ATOM 3961 C CA . ARG A 1 505 ? -27.095 19.451 13.191 1.00 26.89 505 ARG A CA 1
ATOM 3962 C C . ARG A 1 505 ? -26.179 18.366 13.771 1.00 26.89 505 ARG A C 1
ATOM 3964 O O . ARG A 1 505 ? -26.682 17.284 14.081 1.00 26.89 505 ARG A O 1
ATOM 3971 N N . PRO A 1 506 ? -24.870 18.636 13.913 1.00 31.89 506 PRO A N 1
ATOM 3972 C CA . PRO A 1 506 ? -23.966 17.718 14.588 1.00 31.89 506 PRO A CA 1
ATOM 3973 C C . PRO A 1 506 ? -24.474 17.446 16.013 1.00 31.89 506 PRO A C 1
ATOM 3975 O O . PRO A 1 506 ? -25.165 18.300 16.589 1.00 31.89 506 PRO A O 1
ATOM 3978 N N . PRO A 1 507 ? -24.163 16.272 16.591 1.00 34.41 507 PRO A N 1
ATOM 3979 C CA . PRO A 1 507 ? -24.403 16.048 18.008 1.00 34.41 507 PRO A CA 1
ATOM 3980 C C . PRO A 1 507 ? -23.725 17.184 18.773 1.00 34.41 507 PRO A C 1
ATOM 3982 O O . PRO A 1 507 ? -22.570 17.512 18.497 1.00 34.41 507 PRO A O 1
ATOM 3985 N N . LYS A 1 508 ? -24.471 17.847 19.668 1.00 27.83 508 LYS A N 1
ATOM 3986 C CA . LYS A 1 508 ? -23.900 18.926 20.478 1.00 27.83 508 LYS A CA 1
ATOM 3987 C C . LYS A 1 508 ? -22.664 18.361 21.191 1.00 27.83 508 LYS A C 1
ATOM 3989 O O . LYS A 1 508 ? -22.798 17.296 21.799 1.00 27.83 508 LYS A O 1
ATOM 3994 N N . PRO A 1 509 ? -21.504 19.038 21.125 1.00 34.44 509 PRO A N 1
ATOM 3995 C CA . PRO A 1 509 ? -20.352 18.646 21.924 1.00 34.44 509 PRO A CA 1
ATOM 3996 C C . PRO A 1 509 ? -20.780 18.538 23.396 1.00 34.44 509 PRO A C 1
ATOM 3998 O O . PRO A 1 509 ? -21.707 19.258 23.802 1.00 34.44 509 PRO A O 1
ATOM 4001 N N . PRO A 1 510 ? -20.176 17.633 24.189 1.00 41.91 510 PRO A N 1
ATOM 4002 C CA . PRO A 1 510 ? -20.440 17.578 25.621 1.00 41.91 510 PRO A CA 1
ATOM 4003 C C . PRO A 1 510 ? -20.253 18.989 26.181 1.00 41.91 510 PRO A C 1
ATOM 4005 O O . PRO A 1 510 ? -19.186 19.578 26.047 1.00 41.91 510 PRO A O 1
ATOM 4008 N N . GLN A 1 511 ? -21.337 19.578 26.697 1.00 44.47 511 GLN A N 1
ATOM 4009 C CA . GLN A 1 511 ? -21.296 20.952 27.184 1.00 44.47 511 GLN A CA 1
ATOM 4010 C C . GLN A 1 511 ? -20.309 21.005 28.343 1.00 44.47 511 GLN A C 1
ATOM 4012 O O . GLN A 1 511 ? -20.526 20.319 29.345 1.00 44.47 511 GLN A O 1
ATOM 4017 N N . GLU A 1 512 ? -19.265 21.822 28.208 1.00 51.44 512 GLU A N 1
ATOM 4018 C CA . GLU A 1 512 ? -18.297 22.044 29.277 1.00 51.44 512 GLU A CA 1
ATOM 4019 C C . GLU A 1 512 ? -19.047 22.359 30.588 1.00 51.44 512 GLU A C 1
ATOM 4021 O O . GLU A 1 512 ? -20.069 23.075 30.576 1.00 51.44 512 GLU A O 1
ATOM 4026 N N . PRO A 1 513 ? -18.649 21.747 31.719 1.00 58.00 513 PRO A N 1
ATOM 4027 C CA . PRO A 1 513 ? -19.236 22.075 33.010 1.00 58.00 513 PRO A CA 1
ATOM 4028 C C . PRO A 1 513 ? -19.060 23.577 33.254 1.00 58.00 513 PRO A C 1
ATOM 4030 O O . PRO A 1 513 ? -18.000 24.131 32.971 1.00 58.00 513 PRO A O 1
ATOM 4033 N N . LEU A 1 514 ? -20.115 24.253 33.725 1.00 68.94 514 LEU A N 1
ATOM 4034 C CA . LEU A 1 514 ? -19.982 25.662 34.099 1.00 68.94 514 LEU A CA 1
ATOM 4035 C C . LEU A 1 514 ? -18.918 25.762 35.196 1.00 68.94 514 LEU A C 1
ATOM 4037 O O . LEU A 1 514 ? -18.861 24.895 36.068 1.00 68.94 514 LEU A O 1
ATOM 4041 N N . HIS A 1 515 ? -18.082 26.800 35.145 1.00 77.81 515 HIS A N 1
ATOM 4042 C CA . HIS A 1 515 ? -17.108 27.065 36.198 1.00 77.81 515 HIS A CA 1
ATOM 4043 C C . HIS A 1 515 ? -17.855 27.333 37.512 1.00 77.81 515 HIS A C 1
ATOM 4045 O O . HIS A 1 515 ? -18.478 28.382 37.671 1.00 77.81 515 HIS A O 1
ATOM 4051 N N . THR A 1 516 ? -17.840 26.359 38.421 1.00 84.44 516 THR A N 1
ATOM 4052 C CA . THR A 1 516 ? -18.442 26.481 39.751 1.00 84.44 516 THR A CA 1
ATOM 4053 C C . THR A 1 516 ? -17.424 27.039 40.734 1.00 84.44 516 THR A C 1
ATOM 4055 O O . THR A 1 516 ? -16.277 26.588 40.749 1.00 84.44 516 THR A O 1
ATOM 4058 N N . LEU A 1 517 ? -17.845 27.979 41.576 1.00 85.56 517 LEU A N 1
ATOM 4059 C CA . LEU A 1 517 ? -17.041 28.469 42.685 1.00 85.56 517 LEU A CA 1
ATOM 4060 C C . LEU A 1 517 ? -16.918 27.401 43.788 1.00 85.56 517 LEU A C 1
ATOM 4062 O O . LEU A 1 517 ? -17.793 26.536 43.920 1.00 85.56 517 LEU A O 1
ATOM 4066 N N . PRO A 1 518 ? -15.844 27.436 44.595 1.00 83.62 518 PRO A N 1
ATOM 4067 C CA . PRO A 1 518 ? -15.724 26.582 45.767 1.00 83.62 518 PRO A CA 1
ATOM 4068 C C . PRO A 1 518 ? -16.873 26.829 46.752 1.00 83.62 518 PRO A C 1
ATOM 4070 O O . PRO A 1 518 ? -17.241 27.966 47.033 1.00 83.62 518 PRO A O 1
ATOM 4073 N N . TYR A 1 519 ? -17.420 25.760 47.330 1.00 83.88 519 TYR A N 1
ATOM 4074 C CA . TYR A 1 519 ? -18.421 25.878 48.393 1.00 83.88 519 TYR A CA 1
ATOM 4075 C C . TYR A 1 519 ? -17.912 26.753 49.563 1.00 83.88 519 TYR A C 1
ATOM 4077 O O . TYR A 1 519 ? -16.795 26.499 50.028 1.00 83.88 519 TYR A O 1
ATOM 4085 N N . PRO A 1 520 ? -18.720 27.689 50.116 1.00 84.75 520 PRO A N 1
ATOM 4086 C CA . PRO A 1 520 ? -20.141 27.964 49.841 1.00 84.75 520 PRO A CA 1
ATOM 4087 C C . PRO A 1 520 ? -20.394 29.201 48.947 1.00 84.75 520 PRO A C 1
ATOM 4089 O O . PRO A 1 520 ? -21.422 29.867 49.096 1.00 84.75 520 PRO A O 1
ATOM 4092 N N . GLU A 1 521 ? -19.455 29.570 48.076 1.00 86.94 521 GLU A N 1
ATOM 4093 C CA . GLU A 1 521 ? -19.557 30.789 47.267 1.00 86.94 521 GLU A CA 1
ATOM 4094 C C . GLU A 1 521 ? -20.518 30.627 46.072 1.00 86.94 521 GLU A C 1
ATOM 4096 O O . GLU A 1 521 ? -20.565 29.586 45.417 1.00 86.94 521 GLU A O 1
ATOM 4101 N N . VAL A 1 522 ? -21.290 31.682 45.779 1.00 91.06 522 VAL A N 1
ATOM 4102 C CA . VAL A 1 522 ? -22.167 31.789 44.598 1.00 91.06 522 VAL A CA 1
ATOM 4103 C C . VAL A 1 522 ? -22.332 33.257 44.204 1.00 91.06 522 VAL A C 1
ATOM 4105 O O . VAL A 1 522 ? -22.758 34.093 45.015 1.00 91.06 522 VAL A O 1
ATOM 4108 N N . SER A 1 523 ? -22.015 33.596 42.956 1.00 89.56 523 SER A N 1
ATOM 4109 C CA . SER A 1 523 ? -22.093 34.971 42.457 1.00 89.56 523 SER A CA 1
ATOM 4110 C C . SER A 1 523 ? -23.331 35.225 41.600 1.00 89.56 523 SER A C 1
ATOM 4112 O O . SER A 1 523 ? -23.850 36.342 41.656 1.00 89.56 523 SER A O 1
ATOM 4114 N N . PHE A 1 524 ? -23.867 34.218 40.895 1.00 92.19 524 PHE A N 1
ATOM 4115 C CA . PHE A 1 524 ? -25.015 34.413 40.005 1.00 92.19 524 PHE A CA 1
ATOM 4116 C C . PHE A 1 524 ? -26.025 33.257 39.996 1.00 92.19 524 PHE A C 1
ATOM 4118 O O . PHE A 1 524 ? -25.712 32.094 40.250 1.00 92.19 524 PHE A O 1
ATOM 4125 N N . LEU A 1 525 ? -27.262 33.600 39.638 1.00 91.75 525 LEU A N 1
ATOM 4126 C CA . LEU A 1 525 ? -28.366 32.681 39.382 1.00 91.75 525 LEU A CA 1
ATOM 4127 C C . LEU A 1 525 ? -29.162 33.220 38.193 1.00 91.75 525 LEU A C 1
ATOM 4129 O O . LEU A 1 525 ? -29.521 34.395 38.199 1.00 91.75 525 LEU A O 1
ATOM 4133 N N . LYS A 1 526 ? -29.424 32.382 37.185 1.00 91.69 526 LYS A N 1
ATOM 4134 C CA . LYS A 1 526 ? -30.204 32.778 36.009 1.00 91.69 526 LYS A CA 1
ATOM 4135 C C . LYS A 1 526 ? -31.056 31.638 35.453 1.00 91.69 526 LYS A C 1
ATOM 4137 O O . LYS A 1 526 ? -30.546 30.536 35.246 1.00 91.69 526 LYS A O 1
ATOM 4142 N N . ILE A 1 527 ? -32.317 31.911 35.143 1.00 89.44 527 ILE A N 1
ATOM 4143 C CA . ILE A 1 527 ? -33.212 31.073 34.348 1.00 89.44 527 ILE A CA 1
ATOM 4144 C C . ILE A 1 527 ? -32.809 31.232 32.881 1.00 89.44 527 ILE A C 1
ATOM 4146 O O . ILE A 1 527 ? -32.793 32.322 32.318 1.00 89.44 527 ILE A O 1
ATOM 4150 N N . VAL A 1 528 ? -32.415 30.121 32.266 1.00 84.94 528 VAL A N 1
ATOM 4151 C CA . VAL A 1 528 ? -31.946 30.081 30.871 1.00 84.94 528 VAL A CA 1
ATOM 4152 C C . VAL A 1 528 ? -32.941 29.402 29.941 1.00 84.94 528 VAL A C 1
ATOM 4154 O O . VAL A 1 528 ? -32.779 29.440 28.726 1.00 84.94 528 VAL A O 1
ATOM 4157 N N . TYR A 1 529 ? -33.948 28.737 30.503 1.00 77.44 529 TYR A N 1
ATOM 4158 C CA . TYR A 1 529 ? -35.070 28.211 29.747 1.00 77.44 529 TYR A CA 1
ATOM 4159 C C . TYR A 1 529 ? -36.291 28.092 30.662 1.00 77.44 529 TYR A C 1
ATOM 4161 O O . TYR A 1 529 ? -36.158 27.484 31.726 1.00 77.44 529 TYR A O 1
ATOM 4169 N N . PRO A 1 530 ? -37.474 28.558 30.242 1.00 77.06 530 PRO A N 1
ATOM 4170 C CA . PRO A 1 530 ? -37.717 29.407 29.066 1.00 77.06 530 PRO A CA 1
ATOM 4171 C C . PRO A 1 530 ? -36.998 30.769 29.189 1.00 77.06 530 PRO A C 1
ATOM 4173 O O . PRO A 1 530 ? -36.537 31.110 30.269 1.00 77.06 530 PRO A O 1
ATOM 4176 N N . GLU A 1 531 ? -36.809 31.514 28.095 1.00 72.12 531 GLU A N 1
ATOM 4177 C CA . GLU A 1 531 ? -36.023 32.770 28.127 1.00 72.12 531 GLU A CA 1
ATOM 4178 C C . GLU A 1 531 ? -36.852 34.021 28.470 1.00 72.12 531 GLU A C 1
ATOM 4180 O O . GLU A 1 531 ? -36.274 35.030 28.862 1.00 72.12 531 GLU A O 1
ATOM 4185 N N . VAL A 1 532 ? -38.183 33.981 28.306 1.00 77.75 532 VAL A N 1
ATOM 4186 C CA . VAL A 1 532 ? -39.050 35.169 28.453 1.00 77.75 532 VAL A CA 1
ATOM 4187 C C . VAL A 1 532 ? -40.292 34.870 29.292 1.00 77.75 532 VAL A C 1
ATOM 4189 O O . VAL A 1 532 ? -40.394 35.317 30.424 1.00 77.75 532 VAL A O 1
ATOM 4192 N N . ALA A 1 533 ? -41.231 34.106 28.742 1.00 87.44 533 ALA A N 1
ATOM 4193 C CA . ALA A 1 533 ? -42.450 33.659 29.403 1.00 87.44 533 ALA A CA 1
ATOM 4194 C C . ALA A 1 533 ? -42.899 32.345 28.756 1.00 87.44 533 ALA A C 1
ATOM 4196 O O . ALA A 1 533 ? -42.445 32.014 27.653 1.00 87.44 533 ALA A O 1
ATOM 4197 N N . PHE A 1 534 ? -43.770 31.583 29.416 1.00 85.56 534 PHE A N 1
ATOM 4198 C CA . PHE A 1 534 ? -44.292 30.341 28.845 1.00 85.56 534 PHE A CA 1
ATOM 4199 C C . PHE A 1 534 ? -45.785 30.131 29.096 1.00 85.56 534 PHE A C 1
ATOM 4201 O O . PHE A 1 534 ? -46.327 30.486 30.138 1.00 85.56 534 PHE A O 1
ATOM 4208 N N . GLU A 1 535 ? -46.443 29.479 28.144 1.00 86.62 535 GLU A N 1
ATOM 4209 C CA . GLU A 1 535 ? -47.824 29.025 28.291 1.00 86.62 535 GLU A CA 1
ATOM 4210 C C . GLU A 1 535 ? -47.836 27.548 28.700 1.00 86.62 535 GLU A C 1
ATOM 4212 O O . GLU A 1 535 ? -47.116 26.727 28.123 1.00 86.62 535 GLU A O 1
ATOM 4217 N N . LEU A 1 536 ? -48.633 27.204 29.711 1.00 81.94 536 LEU A N 1
ATOM 4218 C CA . LEU A 1 536 ? -48.775 25.842 30.217 1.00 81.94 536 LEU A CA 1
ATOM 4219 C C . LEU A 1 536 ? -50.226 25.376 30.079 1.00 81.94 536 LEU A C 1
ATOM 4221 O O . LEU A 1 536 ? -51.137 25.928 30.691 1.00 81.94 536 LEU A O 1
ATOM 4225 N N . GLU A 1 537 ? -50.442 24.327 29.291 1.00 81.25 537 GLU A N 1
ATOM 4226 C CA . GLU A 1 537 ? -51.747 23.668 29.187 1.00 81.25 537 GLU A CA 1
ATOM 4227 C C . GLU A 1 537 ? -52.105 22.967 30.508 1.00 81.25 537 GLU A C 1
ATOM 4229 O O . GLU A 1 537 ? -51.248 22.331 31.134 1.00 81.25 537 GLU A O 1
ATOM 4234 N N . LEU A 1 538 ? -53.375 23.051 30.928 1.00 72.44 538 LEU A N 1
ATOM 4235 C CA . LEU A 1 538 ? -53.867 22.291 32.085 1.00 72.44 538 LEU A CA 1
ATOM 4236 C C . LEU A 1 538 ? -53.562 20.792 31.892 1.00 72.44 538 LEU A C 1
ATOM 4238 O O . LEU A 1 538 ? -53.885 20.222 30.850 1.00 72.44 538 LEU A O 1
ATOM 4242 N N . ASN A 1 539 ? -52.960 20.158 32.905 1.00 63.66 539 ASN A N 1
ATOM 4243 C CA . ASN A 1 539 ? -52.468 18.767 32.897 1.00 63.66 539 ASN A CA 1
ATOM 4244 C C . ASN A 1 539 ? -51.213 18.486 32.039 1.00 63.66 539 ASN A C 1
ATOM 4246 O O . ASN A 1 539 ? -50.869 17.320 31.833 1.00 63.66 539 ASN A O 1
ATOM 4250 N N . SER A 1 540 ? -50.495 19.514 31.578 1.00 69.12 540 SER A N 1
ATOM 4251 C CA . SER A 1 540 ? -49.192 19.374 30.908 1.00 69.12 540 SER A CA 1
ATOM 4252 C C . SER A 1 540 ? -48.013 19.666 31.852 1.00 69.12 540 SER A C 1
ATOM 4254 O O . SER A 1 540 ? -48.193 20.017 33.021 1.00 69.12 540 SER A O 1
ATOM 4256 N N . THR A 1 541 ? -46.782 19.502 31.354 1.00 78.06 541 THR A N 1
ATOM 4257 C CA . THR A 1 541 ? -45.554 19.834 32.093 1.00 78.06 541 THR A CA 1
ATOM 4258 C C . THR A 1 541 ? -44.630 20.737 31.285 1.00 78.06 541 THR A C 1
ATOM 4260 O O . THR A 1 541 ? -44.488 20.569 30.076 1.00 78.06 541 THR A O 1
ATOM 4263 N N . VAL A 1 542 ? -43.928 21.641 31.964 1.00 78.88 542 VAL A N 1
ATOM 4264 C CA . VAL A 1 542 ? -42.911 22.530 31.377 1.00 78.88 542 VAL A CA 1
ATOM 4265 C C . VAL A 1 542 ? -41.609 22.422 32.159 1.00 78.88 542 VAL A C 1
ATOM 4267 O O . VAL A 1 542 ? -41.616 22.162 33.359 1.00 78.88 542 VAL A O 1
ATOM 4270 N N . SER A 1 543 ? -40.468 22.579 31.487 1.00 81.44 543 SER A N 1
ATOM 4271 C CA . SER A 1 543 ? -39.157 22.573 32.147 1.00 81.44 543 SER A CA 1
ATOM 4272 C C . SER A 1 543 ? -38.661 23.993 32.383 1.00 81.44 543 SER A C 1
ATOM 4274 O O . SER A 1 543 ? -38.639 24.773 31.440 1.00 81.44 543 SER A O 1
ATOM 4276 N N . VAL A 1 544 ? -38.178 24.273 33.592 1.00 85.06 544 VAL A N 1
ATOM 4277 C CA . VAL A 1 544 ? -37.424 25.479 33.952 1.00 85.06 544 VAL A CA 1
ATOM 4278 C C . VAL A 1 544 ? -35.976 25.071 34.232 1.00 85.06 544 VAL A C 1
ATOM 4280 O O . VAL A 1 544 ? -35.718 24.275 35.139 1.00 85.06 544 VAL A O 1
ATOM 4283 N N . LEU A 1 545 ? -35.033 25.545 33.416 1.00 87.06 545 LEU A N 1
ATOM 4284 C CA . LEU A 1 545 ? -33.595 25.284 33.535 1.00 87.06 545 LEU A CA 1
ATOM 4285 C C . LEU A 1 545 ? -32.893 26.534 34.057 1.00 87.06 545 LEU A C 1
ATOM 4287 O O . LEU A 1 545 ? -33.090 27.621 33.517 1.00 87.06 545 LEU A O 1
ATOM 4291 N N . ILE A 1 546 ? -32.009 26.348 35.034 1.00 91.69 546 ILE A N 1
ATOM 4292 C CA . ILE A 1 546 ? -31.164 27.419 35.556 1.00 91.69 546 ILE A CA 1
ATOM 4293 C C . ILE A 1 546 ? -29.680 27.146 35.344 1.00 91.69 546 ILE A C 1
ATOM 4295 O O . ILE A 1 546 ? -29.244 25.989 35.321 1.00 91.69 546 ILE A O 1
ATOM 4299 N N . HIS A 1 547 ? -28.916 28.229 35.257 1.00 91.94 547 HIS A N 1
ATOM 4300 C CA . HIS A 1 547 ? -27.465 28.264 35.370 1.00 91.94 547 HIS A CA 1
ATOM 4301 C C . HIS A 1 547 ? -27.061 29.072 36.611 1.00 91.94 547 HIS A C 1
ATOM 4303 O O . HIS A 1 547 ? -27.636 30.122 36.901 1.00 91.94 547 HIS A O 1
ATOM 4309 N N . THR A 1 548 ? -26.057 28.580 37.326 1.00 91.25 548 THR A N 1
ATOM 4310 C CA . THR A 1 548 ? -25.432 29.212 38.491 1.00 91.25 548 THR A CA 1
ATOM 4311 C C . THR A 1 548 ? -23.981 28.741 38.593 1.00 91.25 548 THR A C 1
ATOM 4313 O O . THR A 1 548 ? -23.628 27.693 38.053 1.00 91.25 548 THR A O 1
ATOM 4316 N N . ASP A 1 549 ? -23.134 29.493 39.279 1.00 90.44 549 ASP A N 1
ATOM 4317 C CA . ASP A 1 549 ? -21.777 29.091 39.658 1.00 90.44 549 ASP A CA 1
ATOM 4318 C C . ASP A 1 549 ? -21.715 28.370 41.014 1.00 90.44 549 ASP A C 1
ATOM 4320 O O . ASP A 1 549 ? -20.628 28.083 41.502 1.00 90.44 549 ASP A O 1
ATOM 4324 N N . ALA A 1 550 ? -22.852 28.038 41.627 1.00 88.81 550 ALA A N 1
ATOM 4325 C CA . ALA A 1 550 ? -22.878 27.327 42.900 1.00 88.81 550 ALA A CA 1
ATOM 4326 C C . ALA A 1 550 ? -22.367 25.869 42.801 1.00 88.81 550 ALA A C 1
ATOM 4328 O O . ALA A 1 550 ? -22.725 25.116 41.886 1.00 88.81 550 ALA A O 1
ATOM 4329 N N . ASP A 1 551 ? -21.584 25.449 43.801 1.00 89.12 551 ASP A N 1
ATOM 4330 C CA . ASP A 1 551 ? -21.200 24.048 44.037 1.00 89.12 551 ASP A CA 1
ATOM 4331 C C . ASP A 1 551 ? -22.442 23.164 44.276 1.00 89.12 551 ASP A C 1
ATOM 4333 O O . ASP A 1 551 ? -23.439 23.605 44.851 1.00 89.12 551 ASP A O 1
ATOM 4337 N N . ALA A 1 552 ? -22.387 21.886 43.884 1.00 86.56 552 ALA A N 1
ATOM 4338 C CA . ALA A 1 552 ? -23.500 20.941 44.031 1.00 86.56 552 ALA A CA 1
ATOM 4339 C C . ALA A 1 552 ? -24.019 20.813 45.481 1.00 86.56 552 ALA A C 1
ATOM 4341 O O . ALA A 1 552 ? -25.214 20.589 45.692 1.00 86.56 552 ALA A O 1
ATOM 4342 N N . ARG A 1 553 ? -23.156 21.021 46.489 1.00 85.75 553 ARG A N 1
ATOM 4343 C CA . ARG A 1 553 ? -23.527 21.040 47.917 1.00 85.75 553 ARG A CA 1
ATOM 4344 C C . ARG A 1 553 ? -24.505 22.160 48.273 1.00 85.75 553 ARG A C 1
ATOM 4346 O O . ARG A 1 553 ? -25.227 22.026 49.257 1.00 85.75 553 ARG A O 1
ATOM 4353 N N . MET A 1 554 ? -24.586 23.221 47.467 1.00 86.50 554 MET A N 1
ATOM 4354 C CA . MET A 1 554 ? -25.545 24.313 47.658 1.00 86.50 554 MET A CA 1
ATOM 4355 C C . MET A 1 554 ? -26.968 23.986 47.170 1.00 86.50 554 MET A C 1
ATOM 4357 O O . MET A 1 554 ? -27.857 24.839 47.209 1.00 86.50 554 MET A O 1
ATOM 4361 N N . HIS A 1 555 ? -27.226 22.755 46.707 1.00 88.38 555 HIS A N 1
ATOM 4362 C CA . HIS A 1 555 ? -28.560 22.342 46.264 1.00 88.38 555 HIS A CA 1
ATOM 4363 C C . HIS A 1 555 ? -29.633 22.554 47.346 1.00 88.38 555 HIS A C 1
ATOM 4365 O O . HIS A 1 555 ? -30.754 22.954 47.037 1.00 88.38 555 HIS A O 1
ATOM 4371 N N . ALA A 1 556 ? -29.286 22.349 48.621 1.00 85.81 556 ALA A N 1
ATOM 4372 C CA . ALA A 1 556 ? -30.208 22.523 49.740 1.00 85.81 556 ALA A CA 1
ATOM 4373 C C . ALA A 1 556 ? -30.653 23.984 49.949 1.00 85.81 556 ALA A C 1
ATOM 4375 O O . ALA A 1 556 ? -31.695 24.204 50.567 1.00 85.81 556 ALA A O 1
ATOM 4376 N N . GLN A 1 557 ? -29.917 24.962 49.419 1.00 89.75 557 GLN A N 1
ATOM 4377 C CA . GLN A 1 557 ? -30.191 26.401 49.489 1.00 89.75 557 GLN A CA 1
ATOM 4378 C C . GLN A 1 557 ? -30.947 26.923 48.257 1.00 89.75 557 GLN A C 1
ATOM 4380 O O . GLN A 1 557 ? -31.325 28.096 48.226 1.00 89.75 557 GLN A O 1
ATOM 4385 N N . LEU A 1 558 ? -31.174 26.059 47.262 1.00 90.69 558 LEU A N 1
ATOM 4386 C CA . LEU A 1 558 ? -31.893 26.358 46.031 1.00 90.69 558 LEU A CA 1
ATOM 4387 C C . LEU A 1 558 ? -33.397 26.076 46.210 1.00 90.69 558 LEU A C 1
ATOM 4389 O O . LEU A 1 558 ? -33.792 24.992 46.656 1.00 90.69 558 LEU A O 1
ATOM 4393 N N . ARG A 1 559 ? -34.259 27.039 45.877 1.00 91.69 559 ARG A N 1
ATOM 4394 C CA . ARG A 1 559 ? -35.724 26.923 45.994 1.00 91.69 559 ARG A CA 1
ATOM 4395 C C . ARG A 1 559 ? -36.416 27.456 44.746 1.00 91.69 559 ARG A C 1
ATOM 4397 O O . ARG A 1 559 ? -35.919 28.367 44.096 1.00 91.69 559 ARG A O 1
ATOM 4404 N N . VAL A 1 560 ? -37.579 26.889 44.440 1.00 92.25 560 VAL A N 1
ATOM 4405 C CA . VAL A 1 560 ? -38.520 27.416 43.446 1.00 92.25 560 VAL A CA 1
ATOM 4406 C C . VAL A 1 560 ? -39.853 27.671 44.141 1.00 92.25 560 VAL A C 1
ATOM 4408 O O . VAL A 1 560 ? -40.288 26.848 44.949 1.00 92.25 560 VAL A O 1
ATOM 4411 N N . ARG A 1 561 ? -40.475 28.814 43.859 1.00 92.25 561 ARG A N 1
ATOM 4412 C CA . ARG A 1 561 ? -41.805 29.190 44.353 1.00 92.25 561 ARG A CA 1
ATOM 4413 C C . ARG A 1 561 ? -42.649 29.766 43.216 1.00 92.25 561 ARG A C 1
ATOM 4415 O O . ARG A 1 561 ? -42.104 30.212 42.207 1.00 92.25 561 ARG A O 1
ATOM 4422 N N . PHE A 1 562 ? -43.966 29.745 43.388 1.00 91.81 562 PHE A N 1
ATOM 4423 C CA . PHE A 1 562 ? -44.936 30.136 42.365 1.00 91.81 562 PHE A CA 1
ATOM 4424 C C . PHE A 1 562 ? -45.872 31.204 42.921 1.00 91.81 562 PHE A C 1
ATOM 4426 O O . PHE A 1 562 ? -46.388 31.059 44.030 1.00 91.81 562 PHE A O 1
ATOM 4433 N N . GLU A 1 563 ? -46.083 32.270 42.159 1.00 90.44 563 GLU A N 1
ATOM 4434 C CA . GLU A 1 563 ? -46.930 33.398 42.543 1.00 90.44 563 GLU A CA 1
ATOM 4435 C C . GLU A 1 563 ? -47.915 33.684 41.392 1.00 90.44 563 GLU A C 1
ATOM 4437 O O . GLU A 1 563 ? -47.496 34.275 40.402 1.00 90.44 563 GLU A O 1
ATOM 4442 N N . PRO A 1 564 ? -49.199 33.262 41.452 1.00 86.00 564 PRO A N 1
ATOM 4443 C CA . PRO A 1 564 ? -49.873 32.558 42.548 1.00 86.00 564 PRO A CA 1
ATOM 4444 C C . PRO A 1 564 ? -49.522 31.055 42.623 1.00 86.00 564 PRO A C 1
ATOM 4446 O O . PRO A 1 564 ? -48.989 30.479 41.676 1.00 86.00 564 PRO A O 1
ATOM 4449 N N . ASP A 1 565 ? -49.848 30.405 43.748 1.00 88.06 565 ASP A N 1
ATOM 4450 C CA . ASP A 1 565 ? -49.586 28.976 44.034 1.00 88.06 565 ASP A CA 1
ATOM 4451 C C . ASP A 1 565 ? -50.526 28.030 43.249 1.00 88.06 565 ASP A C 1
ATOM 4453 O O . ASP A 1 565 ? -51.345 27.298 43.807 1.00 88.06 565 ASP A O 1
ATOM 4457 N N . VAL A 1 566 ? -50.440 28.099 41.919 1.00 89.00 566 VAL A N 1
ATOM 4458 C CA . VAL A 1 566 ? -51.258 27.334 40.954 1.00 89.00 566 VAL A CA 1
ATOM 4459 C C . VAL A 1 566 ? -50.445 26.281 40.188 1.00 89.00 566 VAL A C 1
ATOM 4461 O O . VAL A 1 566 ? -50.995 25.514 39.389 1.00 89.00 566 VAL A O 1
ATOM 4464 N N . LEU A 1 567 ? -49.136 26.224 40.440 1.00 87.56 567 LEU A N 1
ATOM 4465 C CA . LEU A 1 567 ? -48.197 25.244 39.898 1.00 87.56 567 LEU A CA 1
ATOM 4466 C C . LEU A 1 567 ? -47.603 24.403 41.030 1.00 87.56 567 LEU A C 1
ATOM 4468 O O . LEU A 1 567 ? -47.509 24.844 42.170 1.00 87.56 567 LEU A O 1
ATOM 4472 N N . GLU A 1 568 ? -47.151 23.201 40.702 1.00 87.44 568 GLU A N 1
ATOM 4473 C CA . GLU A 1 568 ? -46.378 22.351 41.601 1.00 87.44 568 GLU A CA 1
ATOM 4474 C C . GLU A 1 568 ? -45.201 21.699 40.865 1.00 87.44 568 GLU A C 1
ATOM 4476 O O . GLU A 1 568 ? -45.180 21.567 39.636 1.00 87.44 568 GLU A O 1
ATOM 4481 N N . VAL A 1 569 ? -44.186 21.287 41.621 1.00 85.56 569 VAL A N 1
ATOM 4482 C CA . VAL A 1 569 ? -42.998 20.632 41.067 1.00 85.56 569 VAL A CA 1
ATOM 4483 C C . VAL A 1 569 ? -43.319 19.169 40.759 1.00 85.56 569 VAL A C 1
ATOM 4485 O O . VAL A 1 569 ? -43.558 18.374 41.660 1.00 85.56 569 VAL A O 1
ATOM 4488 N N . ALA A 1 570 ? -43.276 18.793 39.481 1.00 73.25 570 ALA A N 1
ATOM 4489 C CA . ALA A 1 570 ? -43.443 17.413 39.028 1.00 73.25 570 ALA A CA 1
ATOM 4490 C C . ALA A 1 570 ? -42.162 16.577 39.185 1.00 73.25 570 ALA A C 1
ATOM 4492 O O . ALA A 1 570 ? -42.229 15.385 39.462 1.00 73.25 570 ALA A O 1
ATOM 4493 N N . SER A 1 571 ? -40.988 17.178 38.968 1.00 58.69 571 SER A N 1
ATOM 4494 C CA . SER A 1 571 ? -39.689 16.512 39.157 1.00 58.69 571 SER A CA 1
ATOM 4495 C C . SER A 1 571 ? -38.551 17.528 39.238 1.00 58.69 571 SER A C 1
ATOM 4497 O O . SER A 1 571 ? -38.642 18.589 38.615 1.00 58.69 571 SER A O 1
ATOM 4499 N N . VAL A 1 572 ? -37.450 17.175 39.907 1.00 75.75 572 VAL A N 1
ATOM 4500 C CA . VAL A 1 572 ? -36.238 18.007 40.011 1.00 75.75 572 VAL A CA 1
ATOM 4501 C C . VAL A 1 572 ? -35.019 17.219 39.548 1.00 75.75 572 VAL A C 1
ATOM 4503 O O . VAL A 1 572 ? -34.816 16.084 39.969 1.00 75.75 572 VAL A O 1
ATOM 4506 N N . LYS A 1 573 ? -34.177 17.831 38.711 1.00 77.88 573 LYS A N 1
ATOM 4507 C CA . LYS A 1 573 ? -32.784 17.413 38.532 1.00 77.88 573 LYS A CA 1
ATOM 4508 C C . LYS A 1 573 ? -31.924 18.232 39.505 1.00 77.88 573 LYS A C 1
ATOM 4510 O O . LYS A 1 573 ? -31.892 19.457 39.337 1.00 77.88 573 LYS A O 1
ATOM 4515 N N . PRO A 1 574 ? -31.250 17.594 40.483 1.00 82.00 574 PRO A N 1
ATOM 4516 C CA . PRO A 1 574 ? -30.419 18.293 41.459 1.00 82.00 574 PRO A CA 1
ATOM 4517 C C . PRO A 1 574 ? -29.319 19.130 40.804 1.00 82.00 574 PRO A C 1
ATOM 4519 O O . PRO A 1 574 ? -28.927 18.873 39.662 1.00 82.00 574 PRO A O 1
ATOM 4522 N N . LEU A 1 575 ? -28.815 20.120 41.544 1.00 84.12 575 LEU A N 1
ATOM 4523 C CA . LEU A 1 575 ? -27.730 20.983 41.085 1.00 84.12 575 LEU A CA 1
ATOM 4524 C C . LEU A 1 575 ? -26.469 20.146 40.818 1.00 84.12 575 LEU A C 1
ATOM 4526 O O . LEU A 1 575 ? -25.935 19.508 41.720 1.00 84.12 575 LEU A O 1
ATOM 4530 N N . SER A 1 576 ? -25.991 20.154 39.575 1.00 79.62 576 SER A N 1
ATOM 4531 C CA . SER A 1 576 ? -24.763 19.468 39.167 1.00 79.62 576 SER A CA 1
ATOM 4532 C C . SER A 1 576 ? -24.072 20.260 38.060 1.00 79.62 576 SER A C 1
ATOM 4534 O O . SER A 1 576 ? -24.706 20.629 37.068 1.00 79.62 576 SER A O 1
ATOM 4536 N N . GLY A 1 577 ? -22.783 20.566 38.248 1.00 79.94 577 GLY A N 1
ATOM 4537 C CA . GLY A 1 577 ? -21.990 21.365 37.304 1.00 79.94 577 GLY A CA 1
ATOM 4538 C C . GLY A 1 577 ? -22.594 22.742 37.008 1.00 79.94 577 GLY A C 1
ATOM 4539 O O . GLY A 1 577 ? -22.647 23.138 35.842 1.00 79.94 577 GLY A O 1
ATOM 4540 N N . GLY A 1 578 ? -23.139 23.409 38.035 1.00 84.25 578 GLY A N 1
ATOM 4541 C CA . GLY A 1 578 ? -23.771 24.728 37.923 1.00 84.25 578 GLY A CA 1
ATOM 4542 C C . GLY A 1 578 ? -25.159 24.740 37.267 1.00 84.25 578 GLY A C 1
ATOM 4543 O O . GLY A 1 578 ? -25.679 25.799 36.923 1.00 84.25 578 GLY A O 1
ATOM 4544 N N . ARG A 1 579 ? -25.777 23.573 37.038 1.00 88.12 579 ARG A N 1
ATOM 4545 C CA . ARG A 1 579 ? -27.071 23.456 36.344 1.00 88.12 579 ARG A CA 1
ATOM 4546 C C . ARG A 1 579 ? -28.090 22.711 37.197 1.00 88.12 579 ARG A C 1
ATOM 4548 O O . ARG A 1 579 ? -27.792 21.633 37.709 1.00 88.12 579 ARG A O 1
ATOM 4555 N N . ALA A 1 580 ? -29.306 23.239 37.287 1.00 85.19 580 ALA A N 1
ATOM 4556 C CA . ALA A 1 580 ? -30.451 22.559 37.897 1.00 85.19 580 ALA A CA 1
ATOM 4557 C C . ALA A 1 580 ? -31.695 22.727 37.020 1.00 85.19 580 ALA A C 1
ATOM 4559 O O . ALA A 1 580 ? -31.805 23.689 36.256 1.00 85.19 580 ALA A O 1
ATOM 4560 N N . ARG A 1 581 ? -32.625 21.770 37.093 1.00 87.31 581 ARG A N 1
ATOM 4561 C CA . ARG A 1 581 ? -33.859 21.794 36.295 1.00 87.31 581 ARG A CA 1
ATOM 4562 C C . ARG A 1 581 ? -35.055 21.386 37.139 1.00 87.31 581 ARG A C 1
ATOM 4564 O O . ARG A 1 581 ? -35.031 20.312 37.732 1.00 87.31 581 ARG A O 1
ATOM 4571 N N . TRP A 1 582 ? -36.128 22.162 37.074 1.00 88.00 582 TRP A N 1
ATOM 4572 C CA . TRP A 1 582 ? -37.447 21.759 37.559 1.00 88.00 582 TRP A CA 1
ATOM 4573 C C . TRP A 1 582 ? -38.357 21.436 36.383 1.00 88.00 582 TRP A C 1
ATOM 4575 O O . TRP A 1 582 ? -38.326 22.124 35.365 1.00 88.00 582 TRP A O 1
ATOM 4585 N N . ARG A 1 583 ? -39.177 20.393 36.513 1.00 77.25 583 ARG A N 1
ATOM 4586 C CA . ARG A 1 583 ? -40.390 20.248 35.704 1.00 77.25 583 ARG A CA 1
ATOM 4587 C C . ARG A 1 583 ? -41.570 20.680 36.547 1.00 77.25 583 ARG A C 1
ATOM 4589 O O . ARG A 1 583 ? -41.730 20.176 37.656 1.00 77.25 583 ARG A O 1
ATOM 4596 N N . LEU A 1 584 ? -42.362 21.596 36.020 1.00 84.50 584 LEU A N 1
ATOM 4597 C CA . LEU A 1 584 ? -43.533 22.162 36.671 1.00 84.50 584 LEU A CA 1
ATOM 4598 C C . LEU A 1 584 ? -44.787 21.589 36.017 1.00 84.50 584 LEU A C 1
ATOM 4600 O O . LEU A 1 584 ? -44.796 21.378 34.802 1.00 84.50 584 LEU A O 1
ATOM 4604 N N . LYS A 1 585 ? -45.821 21.340 36.817 1.00 82.94 585 LYS A N 1
ATOM 4605 C CA . LYS A 1 585 ? -47.165 20.960 36.366 1.00 82.94 585 LYS A CA 1
ATOM 4606 C C . LYS A 1 585 ? -48.209 21.823 37.065 1.00 82.94 585 LYS A C 1
ATOM 4608 O O . LYS A 1 585 ? -47.914 22.465 38.069 1.00 82.94 585 LYS A O 1
ATOM 4613 N N . THR A 1 586 ? -49.426 21.835 36.543 1.00 85.31 586 THR A N 1
ATOM 4614 C CA . THR A 1 586 ? -50.553 22.537 37.170 1.00 85.31 586 THR A CA 1
ATOM 4615 C C . THR A 1 586 ? -51.026 21.804 38.425 1.00 85.31 586 THR A C 1
ATOM 4617 O O . THR A 1 586 ? -51.155 20.580 38.406 1.00 85.31 586 THR A O 1
ATOM 4620 N N . LYS A 1 587 ? -51.310 22.545 39.500 1.00 83.81 587 LYS A N 1
ATOM 4621 C CA . LYS A 1 587 ? -51.893 22.016 40.743 1.00 83.81 587 LYS A CA 1
ATOM 4622 C C . LYS A 1 587 ? -53.361 21.611 40.525 1.00 83.81 587 LYS A C 1
ATOM 4624 O O . LYS A 1 587 ? -54.030 22.133 39.631 1.00 83.81 587 LYS A O 1
ATOM 4629 N N . GLN A 1 588 ? -53.886 20.680 41.326 1.00 73.38 588 GLN A N 1
ATOM 4630 C CA . GLN A 1 588 ? -55.317 20.348 41.278 1.00 73.38 588 GLN A CA 1
ATOM 4631 C C . GLN A 1 588 ? -56.158 21.569 41.687 1.00 73.38 588 GLN A C 1
ATOM 4633 O O . GLN A 1 588 ? -55.939 22.143 42.750 1.00 73.38 588 GLN A O 1
ATOM 4638 N N . GLY A 1 589 ? -57.114 21.958 40.837 1.00 72.62 589 GLY A N 1
ATOM 4639 C CA . GLY A 1 589 ? -57.978 23.127 41.049 1.00 72.62 589 GLY A CA 1
ATOM 4640 C C . GLY A 1 589 ? -57.565 24.400 40.297 1.00 72.62 589 GLY A C 1
ATOM 4641 O O . GLY A 1 589 ? -58.311 25.376 40.336 1.00 72.62 589 GLY A O 1
ATOM 4642 N N . SER A 1 590 ? -56.432 24.403 39.585 1.00 81.38 590 SER A N 1
ATOM 4643 C CA . SER A 1 590 ? -56.028 25.530 38.730 1.00 81.38 590 SER A CA 1
ATOM 4644 C C . SER A 1 590 ? -56.953 25.676 37.514 1.00 81.38 590 SER A C 1
ATOM 4646 O O . SER A 1 590 ? -57.361 24.682 36.909 1.00 81.38 590 SER A O 1
ATOM 4648 N N . THR A 1 591 ? -57.279 26.914 37.135 1.00 81.94 591 THR A N 1
ATOM 4649 C CA . THR A 1 591 ? -58.204 27.223 36.031 1.00 81.94 591 THR A CA 1
ATOM 4650 C C . THR A 1 591 ? -57.479 27.860 34.846 1.00 81.94 591 THR A C 1
ATOM 4652 O O . THR A 1 591 ? -56.479 28.561 34.998 1.00 81.94 591 THR A O 1
ATOM 4655 N N . ALA A 1 592 ? -57.978 27.608 33.632 1.00 78.75 592 ALA A N 1
ATOM 4656 C CA . ALA A 1 592 ? -57.449 28.237 32.424 1.00 78.75 592 ALA A CA 1
ATOM 4657 C C . ALA A 1 592 ? -57.642 29.763 32.494 1.00 78.75 592 ALA A C 1
ATOM 4659 O O . ALA A 1 592 ? -58.695 30.236 32.920 1.00 78.75 592 ALA A O 1
ATOM 4660 N N . GLY A 1 593 ? -56.628 30.522 32.076 1.00 79.06 593 GLY A N 1
ATOM 4661 C CA . GLY A 1 593 ? -56.590 31.986 32.136 1.00 79.06 593 GLY A CA 1
ATOM 4662 C C . GLY A 1 593 ? -55.854 32.568 33.349 1.00 79.06 593 GLY A C 1
ATOM 4663 O O . GLY A 1 593 ? -55.675 33.780 33.410 1.00 79.06 593 GLY A O 1
ATOM 4664 N N . GLN A 1 594 ? -55.401 31.745 34.301 1.00 85.44 594 GLN A N 1
ATOM 4665 C CA . GLN A 1 594 ? -54.541 32.209 35.397 1.00 85.44 594 GLN A CA 1
ATOM 4666 C C . GLN A 1 594 ? -53.115 32.472 34.895 1.00 85.44 594 GLN A C 1
ATOM 4668 O O . GLN A 1 594 ? -52.536 31.635 34.205 1.00 85.44 594 GLN A O 1
ATOM 4673 N N . SER A 1 595 ? -52.532 33.607 35.274 1.00 89.00 595 SER A N 1
ATOM 4674 C CA . SER A 1 595 ? -51.141 33.967 34.981 1.00 89.00 595 SER A CA 1
ATOM 4675 C C . SER A 1 595 ? -50.385 34.322 36.257 1.00 89.00 595 SER A C 1
ATOM 4677 O O . SER A 1 595 ? -50.994 34.716 37.255 1.00 89.00 595 SER A O 1
ATOM 4679 N N . GLY A 1 596 ? -49.065 34.190 36.225 1.00 91.31 596 GLY A N 1
ATOM 4680 C CA . GLY A 1 596 ? -48.207 34.477 37.365 1.00 91.31 596 GLY A CA 1
ATOM 4681 C C . GLY A 1 596 ? -46.735 34.275 37.060 1.00 91.31 596 GLY A C 1
ATOM 4682 O O . GLY A 1 596 ? -46.338 34.199 35.902 1.00 91.31 596 GLY A O 1
ATOM 4683 N N . ASN A 1 597 ? -45.933 34.151 38.112 1.00 92.12 597 ASN A N 1
ATOM 4684 C CA . ASN A 1 597 ? -44.483 34.156 38.039 1.00 92.12 597 ASN A CA 1
ATOM 4685 C C . ASN A 1 597 ? -43.901 32.919 38.738 1.00 92.12 597 ASN A C 1
ATOM 4687 O O . ASN A 1 597 ? -44.321 32.530 39.833 1.00 92.12 597 ASN A O 1
ATOM 4691 N N . VAL A 1 598 ? -42.902 32.302 38.112 1.00 93.50 598 VAL A N 1
ATOM 4692 C CA . VAL A 1 598 ? -42.027 31.299 38.726 1.00 93.50 598 VAL A CA 1
ATOM 4693 C C . VAL A 1 598 ? -40.783 32.016 39.228 1.00 93.50 598 VAL A C 1
ATOM 4695 O O . VAL A 1 598 ? -40.045 32.593 38.435 1.00 93.50 598 VAL A O 1
ATOM 4698 N N . VAL A 1 599 ? -40.529 31.943 40.531 1.00 93.69 599 VAL A N 1
ATOM 4699 C CA . VAL A 1 599 ? -39.392 32.599 41.184 1.00 93.69 599 VAL A CA 1
ATOM 4700 C C . VAL A 1 599 ? -38.412 31.530 41.664 1.00 93.69 599 VAL A C 1
ATOM 4702 O O . VAL A 1 599 ? -38.780 30.651 42.448 1.00 93.69 599 VAL A O 1
ATOM 4705 N N . VAL A 1 600 ? -37.159 31.595 41.212 1.00 94.50 600 VAL A N 1
ATOM 4706 C CA . VAL A 1 600 ? -36.074 30.705 41.654 1.00 94.50 600 VAL A CA 1
ATOM 4707 C C . VAL A 1 600 ? -35.104 31.488 42.529 1.00 94.50 600 VAL A C 1
ATOM 4709 O O . VAL A 1 600 ? -34.657 32.562 42.134 1.00 94.50 600 VAL A O 1
ATOM 4712 N N . THR A 1 601 ? -34.745 30.943 43.694 1.00 94.62 601 THR A N 1
ATOM 4713 C CA . THR A 1 601 ? -33.815 31.579 44.636 1.00 94.62 601 THR A CA 1
ATOM 4714 C C . THR A 1 601 ? -32.674 30.659 45.066 1.00 94.62 601 THR A C 1
ATOM 4716 O O . THR A 1 601 ? -32.863 29.454 45.237 1.00 94.62 601 THR A O 1
ATOM 4719 N N . VAL A 1 602 ? -31.483 31.232 45.276 1.00 93.19 602 VAL A N 1
ATOM 4720 C CA . VAL A 1 602 ? -30.344 30.609 45.977 1.00 93.19 602 VAL A CA 1
ATOM 4721 C C . VAL A 1 602 ? -30.017 31.452 47.201 1.00 93.19 602 VAL A C 1
ATOM 4723 O O . VAL A 1 602 ? -29.762 32.649 47.072 1.00 93.19 602 VAL A O 1
ATOM 4726 N N . THR A 1 603 ? -29.984 30.829 48.379 1.00 91.38 603 THR A N 1
ATOM 4727 C CA . THR A 1 603 ? -29.571 31.498 49.625 1.00 91.38 603 THR A CA 1
ATOM 4728 C C . THR A 1 603 ? -28.060 31.368 49.831 1.00 91.38 603 THR A C 1
ATOM 4730 O O . THR A 1 603 ? -27.531 30.257 49.875 1.00 91.38 603 THR A O 1
ATOM 4733 N N . ARG A 1 604 ? -27.363 32.500 49.955 1.00 88.75 604 ARG A N 1
ATOM 4734 C CA . ARG A 1 604 ? -25.933 32.575 50.284 1.00 88.75 604 ARG A CA 1
ATOM 4735 C C . ARG A 1 604 ? -25.693 32.293 51.768 1.00 88.75 604 ARG A C 1
ATOM 4737 O O . ARG A 1 604 ? -26.600 32.389 52.592 1.00 88.75 604 ARG A O 1
ATOM 4744 N N . HIS A 1 605 ? -24.446 31.982 52.121 1.00 83.44 605 HIS A N 1
ATOM 4745 C CA . HIS A 1 605 ? -24.055 31.728 53.512 1.00 83.44 605 HIS A CA 1
ATOM 4746 C C . HIS A 1 605 ? -24.224 32.958 54.430 1.00 83.44 605 HIS A C 1
ATOM 4748 O O . HIS A 1 605 ? -24.422 32.805 55.631 1.00 83.44 605 HIS A O 1
ATOM 4754 N N . ASP A 1 606 ? -24.180 34.174 53.880 1.00 84.75 606 ASP A N 1
ATOM 4755 C CA . ASP A 1 606 ? -24.429 35.429 54.608 1.00 84.75 606 ASP A CA 1
ATOM 4756 C C . ASP A 1 606 ? -25.928 35.736 54.821 1.00 84.75 606 ASP A C 1
ATOM 4758 O O . ASP A 1 606 ? -26.274 36.760 55.407 1.00 84.75 606 ASP A O 1
ATOM 4762 N N . GLY A 1 607 ? -26.823 34.857 54.353 1.00 83.31 607 GLY A N 1
ATOM 4763 C CA . GLY A 1 607 ? -28.276 35.014 54.439 1.00 83.31 607 GLY A CA 1
ATOM 4764 C C . GLY A 1 607 ? -28.903 35.829 53.302 1.00 83.31 607 GLY A C 1
ATOM 4765 O O . GLY A 1 607 ? -30.130 35.879 53.209 1.00 83.31 607 GLY A O 1
ATOM 4766 N N . SER A 1 608 ? -28.111 36.431 52.409 1.00 89.88 608 SER A N 1
ATOM 4767 C CA . SER A 1 608 ? -28.636 37.125 51.227 1.00 89.88 608 SER A CA 1
ATOM 4768 C C . SER A 1 608 ? -29.121 36.134 50.157 1.00 89.88 608 SER A C 1
ATOM 4770 O O . SER A 1 608 ? -28.669 34.989 50.092 1.00 89.88 608 SER A O 1
ATOM 4772 N N . GLN A 1 609 ? -30.076 36.544 49.316 1.00 91.00 609 GLN A N 1
ATOM 4773 C CA . GLN A 1 609 ? -30.659 35.684 48.279 1.00 91.00 609 GLN A CA 1
ATOM 4774 C C . GLN A 1 609 ? -30.407 36.241 46.880 1.00 91.00 609 GLN A C 1
ATOM 4776 O O . GLN A 1 609 ? -30.681 37.408 46.606 1.00 91.00 609 GLN A O 1
ATOM 4781 N N . LEU A 1 610 ? -29.941 35.379 45.978 1.00 92.62 610 LEU A N 1
ATOM 4782 C CA . LEU A 1 610 ? -29.988 35.625 44.539 1.00 92.62 610 LEU A CA 1
ATOM 4783 C C . LEU A 1 610 ? -31.315 35.098 44.009 1.00 92.62 610 LEU A C 1
ATOM 4785 O O . LEU A 1 610 ? -31.697 33.980 44.350 1.00 92.62 610 LEU A O 1
ATOM 4789 N N . THR A 1 611 ? -32.006 35.895 43.198 1.00 94.25 611 THR A N 1
ATOM 4790 C CA . THR A 1 611 ? -33.349 35.582 42.697 1.00 94.25 611 THR A CA 1
ATOM 4791 C C . THR A 1 611 ? -33.425 35.839 41.201 1.00 94.25 611 THR A C 1
ATOM 4793 O O . THR A 1 611 ? -32.919 36.858 40.738 1.00 94.25 611 THR A O 1
ATOM 4796 N N . ASP A 1 612 ? -34.090 34.946 40.473 1.00 94.31 612 ASP A N 1
ATOM 4797 C CA . ASP A 1 612 ? -34.498 35.177 39.089 1.00 94.31 612 ASP A CA 1
ATOM 4798 C C . ASP A 1 612 ? -35.944 34.710 38.873 1.00 94.31 612 ASP A C 1
ATOM 4800 O O . ASP A 1 612 ? -36.421 33.813 39.575 1.00 94.31 612 ASP A O 1
ATOM 4804 N N . THR A 1 613 ? -36.666 35.359 37.961 1.00 93.62 613 THR A N 1
ATOM 4805 C CA . THR A 1 613 ? -38.123 35.209 37.810 1.00 93.62 613 THR A CA 1
ATOM 4806 C C . THR A 1 613 ? -38.529 35.080 36.348 1.00 93.62 613 THR A C 1
ATOM 4808 O O . THR A 1 613 ? -37.959 35.745 35.490 1.00 93.62 613 THR A O 1
ATOM 4811 N N . ILE A 1 614 ? -39.535 34.246 36.070 1.00 93.62 614 ILE A N 1
ATOM 4812 C CA . ILE A 1 614 ? -40.110 34.087 34.731 1.00 93.62 614 ILE A CA 1
ATOM 4813 C C . ILE A 1 614 ? -41.640 34.012 34.761 1.00 93.62 614 ILE A C 1
ATOM 4815 O O . ILE A 1 614 ? -42.211 33.339 35.620 1.00 93.62 614 ILE A O 1
ATOM 4819 N N . ASP A 1 615 ? -42.295 34.668 33.805 1.00 92.00 615 ASP A N 1
ATOM 4820 C CA . ASP A 1 615 ? -43.756 34.744 33.730 1.00 92.00 615 ASP A CA 1
ATOM 4821 C C . ASP A 1 615 ? -44.371 33.492 33.072 1.00 92.00 615 ASP A C 1
ATOM 4823 O O . ASP A 1 615 ? -43.780 32.864 32.184 1.00 92.00 615 ASP A O 1
ATOM 4827 N N . PHE A 1 616 ? -45.589 33.133 33.483 1.00 92.94 616 PHE A N 1
ATOM 4828 C CA . PHE A 1 616 ? -46.368 32.036 32.913 1.00 92.94 616 PHE A CA 1
ATOM 4829 C C . PHE A 1 616 ? -47.859 32.356 32.766 1.00 92.94 616 PHE A C 1
ATOM 4831 O O . PHE A 1 616 ? -48.419 33.155 33.519 1.00 92.94 616 PHE A O 1
ATOM 4838 N N . ALA A 1 617 ? -48.524 31.666 31.835 1.00 88.88 617 ALA A N 1
ATOM 4839 C CA . ALA A 1 617 ? -49.979 31.696 31.663 1.00 88.88 617 ALA A CA 1
ATOM 4840 C C . ALA A 1 617 ? -50.558 30.284 31.469 1.00 88.88 617 ALA A C 1
ATOM 4842 O O . ALA A 1 617 ? -50.000 29.471 30.733 1.00 88.88 617 ALA A O 1
ATOM 4843 N N . LEU A 1 618 ? -51.683 29.980 32.123 1.00 87.75 618 LEU A N 1
ATOM 4844 C CA . LEU A 1 618 ? -52.389 28.706 31.986 1.00 87.75 618 LEU A CA 1
ATOM 4845 C C . LEU A 1 618 ? -53.397 28.764 30.840 1.00 87.75 618 LEU A C 1
ATOM 4847 O O . LEU A 1 618 ? -54.277 29.624 30.830 1.00 87.75 618 LEU A O 1
ATOM 4851 N N . ILE A 1 619 ? -53.327 27.810 29.915 1.00 85.31 619 ILE A N 1
ATOM 4852 C CA . ILE A 1 619 ? -54.242 27.727 28.769 1.00 85.31 619 ILE A CA 1
ATOM 4853 C C . ILE A 1 619 ? -55.110 26.463 28.833 1.00 85.31 619 ILE A C 1
ATOM 4855 O O . ILE A 1 619 ? -54.730 25.443 29.415 1.00 85.31 619 ILE A O 1
ATOM 4859 N N . ALA A 1 620 ? -56.318 26.545 28.267 1.00 73.69 620 ALA A N 1
ATOM 4860 C CA . ALA A 1 620 ? -57.254 25.425 28.235 1.00 73.69 620 ALA A CA 1
ATOM 4861 C C . ALA A 1 620 ? -56.674 24.250 27.423 1.00 73.69 620 ALA A C 1
ATOM 4863 O O . ALA A 1 620 ? -56.000 24.482 26.414 1.00 73.69 620 ALA A O 1
ATOM 4864 N N . PRO A 1 621 ? -56.939 22.993 27.824 1.00 63.41 621 PRO A N 1
ATOM 4865 C CA . PRO A 1 621 ? -56.482 21.835 27.073 1.00 63.41 621 PRO A CA 1
ATOM 4866 C C . PRO A 1 621 ? -57.155 21.848 25.698 1.00 63.41 621 PRO A C 1
ATOM 4868 O O . PRO A 1 621 ? -58.381 21.928 25.596 1.00 63.41 621 PRO A O 1
ATOM 4871 N N . LYS A 1 622 ? -56.360 21.788 24.627 1.00 50.50 622 LYS A N 1
ATOM 4872 C CA . LYS A 1 622 ? -56.889 21.727 23.261 1.00 50.50 622 LYS A CA 1
ATOM 4873 C C . LYS A 1 622 ? -57.698 20.440 23.103 1.00 50.50 622 LYS A C 1
ATOM 4875 O O . LYS A 1 622 ? -57.145 19.343 23.152 1.00 50.50 622 LYS A O 1
ATOM 4880 N N . SER A 1 623 ? -59.010 20.567 22.913 1.00 38.78 623 SER A N 1
ATOM 4881 C CA . SER A 1 623 ? -59.883 19.434 22.617 1.00 38.78 623 SER A CA 1
ATOM 4882 C C . SER A 1 623 ? -59.496 18.847 21.261 1.00 38.78 623 SER A C 1
ATOM 4884 O O . SER A 1 623 ? -59.733 19.468 20.224 1.00 38.78 623 SER A O 1
ATOM 4886 N N . GLN A 1 624 ? -58.902 17.655 21.254 1.00 35.56 624 GLN A N 1
ATOM 4887 C CA . GLN A 1 624 ? -58.800 16.878 20.024 1.00 35.56 624 GLN A CA 1
ATOM 4888 C C . GLN A 1 624 ? -60.205 16.378 19.657 1.00 35.56 624 GLN A C 1
ATOM 4890 O O . GLN A 1 624 ? -60.888 15.825 20.526 1.00 35.56 624 GLN A O 1
ATOM 4895 N N . PRO A 1 625 ? -60.672 16.565 18.411 1.00 30.45 625 PRO A N 1
ATOM 4896 C CA . PRO A 1 625 ? -61.936 15.990 17.989 1.00 30.45 625 PRO A CA 1
ATOM 4897 C C . PRO A 1 625 ? -61.850 14.464 18.072 1.00 30.45 625 PRO A C 1
ATOM 4899 O O . PRO A 1 625 ? -60.887 13.846 17.614 1.00 30.45 625 PRO A O 1
ATOM 4902 N N . ALA A 1 626 ? -62.869 13.862 18.681 1.00 33.62 626 ALA A N 1
ATOM 4903 C CA . ALA A 1 626 ? -63.005 12.422 18.792 1.00 33.62 626 ALA A CA 1
ATOM 4904 C C . ALA A 1 626 ? -63.098 11.798 17.392 1.00 33.62 626 ALA A C 1
ATOM 4906 O O . ALA A 1 626 ? -64.063 12.025 16.665 1.00 33.62 626 ALA A O 1
ATOM 4907 N N . GLN A 1 627 ? -62.110 10.981 17.030 1.00 32.16 627 GLN A N 1
ATOM 4908 C CA . GLN A 1 627 ? -62.218 10.059 15.906 1.00 32.16 627 GLN A CA 1
ATOM 4909 C C . GLN A 1 627 ? -62.216 8.627 16.429 1.00 32.16 627 GLN A C 1
ATOM 4911 O O . GLN A 1 627 ? -61.208 8.098 16.894 1.00 32.16 627 GLN A O 1
ATOM 4916 N N . GLN A 1 628 ? -63.388 8.005 16.328 1.00 38.31 628 GLN A N 1
ATOM 4917 C CA . GLN A 1 628 ? -63.538 6.559 16.304 1.00 38.31 628 GLN A CA 1
ATOM 4918 C C . GLN A 1 628 ? -62.772 6.023 15.085 1.00 38.31 628 GLN A C 1
ATOM 4920 O O . GLN A 1 628 ? -63.132 6.309 13.946 1.00 38.31 628 GLN A O 1
ATOM 4925 N N . GLY A 1 629 ? -61.702 5.263 15.315 1.00 35.38 629 GLY A N 1
ATOM 4926 C CA . GLY A 1 629 ? -60.902 4.660 14.250 1.00 35.38 629 GLY A CA 1
ATOM 4927 C C . GLY A 1 629 ? -59.976 3.582 14.803 1.00 35.38 629 GLY A C 1
ATOM 4928 O O . GLY A 1 629 ? -59.224 3.811 15.748 1.00 35.38 629 GLY A O 1
ATOM 4929 N N . ARG A 1 630 ? -60.076 2.377 14.247 1.00 37.28 630 ARG A N 1
ATOM 4930 C CA . ARG A 1 630 ? -59.376 1.162 14.678 1.00 37.28 630 ARG A CA 1
ATOM 4931 C C . ARG A 1 630 ? -57.839 1.330 14.635 1.00 37.28 630 ARG A C 1
ATOM 4933 O O . ARG A 1 630 ? -57.281 1.637 13.599 1.00 37.28 630 ARG A O 1
ATOM 4940 N N . GLY A 1 631 ? -57.164 1.052 15.759 1.00 48.91 631 GLY A N 1
ATOM 4941 C CA . GLY A 1 631 ? -55.911 0.274 15.786 1.00 48.91 631 GLY A CA 1
ATOM 4942 C C . GLY A 1 631 ? -54.548 0.896 15.418 1.00 48.91 631 GLY A C 1
ATOM 4943 O O . GLY A 1 631 ? -53.816 0.259 14.674 1.00 48.91 631 GLY A O 1
ATOM 4944 N N . LYS A 1 632 ? -54.101 2.017 16.011 1.00 58.56 632 LYS A N 1
ATOM 4945 C CA . LYS A 1 632 ? -52.680 2.461 15.903 1.00 58.56 632 LYS A CA 1
ATOM 4946 C C . LYS A 1 632 ? -51.729 1.651 16.817 1.00 58.56 632 LYS A C 1
ATOM 4948 O O . LYS A 1 632 ? -52.117 1.304 17.944 1.00 58.56 632 LYS A O 1
ATOM 4953 N N . ILE A 1 633 ? -50.501 1.352 16.359 1.00 61.16 633 ILE A N 1
ATOM 4954 C CA . ILE A 1 633 ? -49.407 0.755 17.168 1.00 61.16 633 ILE A CA 1
ATOM 4955 C C . ILE A 1 633 ? -48.743 1.850 18.034 1.00 61.16 633 ILE A C 1
ATOM 4957 O O . ILE A 1 633 ? -48.156 2.780 17.477 1.00 61.16 633 ILE A O 1
ATOM 4961 N N . PRO A 1 634 ? -48.807 1.781 19.379 1.00 65.19 634 PRO A N 1
ATOM 4962 C CA . PRO A 1 634 ? -48.070 2.691 20.260 1.00 65.19 634 PRO A CA 1
ATOM 4963 C C . PRO A 1 634 ? -46.575 2.334 20.292 1.00 65.19 634 PRO A C 1
ATOM 4965 O O . PRO A 1 634 ? -46.247 1.157 20.141 1.00 65.19 634 PRO A O 1
ATOM 4968 N N . PRO A 1 635 ? -45.659 3.289 20.540 1.00 74.19 635 PRO A N 1
ATOM 4969 C CA . PRO A 1 635 ? -44.261 2.959 20.815 1.00 74.19 635 PRO A CA 1
ATOM 4970 C C . PRO A 1 635 ? -44.168 1.989 22.002 1.00 74.19 635 PRO A C 1
ATOM 4972 O O . PRO A 1 635 ? -44.891 2.152 22.988 1.00 74.19 635 PRO A O 1
ATOM 4975 N N . PHE A 1 636 ? -43.293 0.983 21.919 1.00 82.50 636 PHE A N 1
ATOM 4976 C CA . PHE A 1 636 ? -43.156 -0.038 22.958 1.00 82.50 636 PHE A CA 1
ATOM 4977 C C . PHE A 1 636 ? -41.700 -0.437 23.232 1.00 82.50 636 PHE A C 1
ATOM 4979 O O . PHE A 1 636 ? -40.818 -0.190 22.414 1.00 82.50 636 PHE A O 1
ATOM 4986 N N . GLU A 1 637 ? -41.450 -1.049 24.388 1.00 81.44 637 GLU A N 1
ATOM 4987 C CA . GLU A 1 637 ? -40.145 -1.579 24.800 1.00 81.44 637 GLU A CA 1
ATOM 4988 C C . GLU A 1 637 ? -40.319 -2.873 25.606 1.00 81.44 637 GLU A C 1
ATOM 4990 O O . GLU A 1 637 ? -41.323 -3.026 26.298 1.00 81.44 637 GLU A O 1
ATOM 4995 N N . VAL A 1 638 ? -39.363 -3.805 25.511 1.00 84.81 638 VAL A N 1
ATOM 4996 C CA . VAL A 1 638 ? -39.391 -5.095 26.223 1.00 84.81 638 VAL A CA 1
ATOM 4997 C C . VAL A 1 638 ? -38.133 -5.223 27.081 1.00 84.81 638 VAL A C 1
ATOM 4999 O O . VAL A 1 638 ? -37.036 -5.384 26.545 1.00 84.81 638 VAL A O 1
ATOM 5002 N N . LEU A 1 639 ? -38.289 -5.159 28.402 1.00 83.00 639 LEU A N 1
ATOM 5003 C CA . LEU A 1 639 ? -37.199 -5.087 29.373 1.00 83.00 639 LEU A CA 1
ATOM 5004 C C . LEU A 1 639 ? -37.142 -6.342 30.263 1.00 83.00 639 LEU A C 1
ATOM 5006 O O . LEU A 1 639 ? -38.184 -6.814 30.720 1.00 83.00 639 LEU A O 1
ATOM 5010 N N . PRO A 1 640 ? -35.947 -6.903 30.525 1.00 87.88 640 PRO A N 1
ATOM 5011 C CA . PRO A 1 640 ? -35.769 -7.878 31.596 1.00 87.88 640 PRO A CA 1
ATOM 5012 C C . PRO A 1 640 ? -35.878 -7.199 32.964 1.00 87.88 640 PRO A C 1
ATOM 5014 O O . PRO A 1 640 ? -35.482 -6.045 33.107 1.00 87.88 640 PRO A O 1
ATOM 5017 N N . VAL A 1 641 ? -36.346 -7.936 33.968 1.00 82.81 641 VAL A N 1
ATOM 5018 C CA . VAL A 1 641 ? -36.341 -7.493 35.369 1.00 82.81 641 VAL A CA 1
ATOM 5019 C C . VAL A 1 641 ? -36.006 -8.658 36.308 1.00 82.81 641 VAL A C 1
ATOM 5021 O O . VAL A 1 641 ? -36.308 -9.827 36.021 1.00 82.81 641 VAL A O 1
ATOM 5024 N N . ASN A 1 642 ? -35.322 -8.355 37.403 1.00 83.19 642 ASN A N 1
ATOM 5025 C CA . ASN A 1 642 ? -34.918 -9.263 38.472 1.00 83.19 642 ASN A CA 1
ATOM 5026 C C . ASN A 1 642 ? -35.456 -8.745 39.827 1.00 83.19 642 ASN A C 1
ATOM 5028 O O . ASN A 1 642 ? -35.619 -7.535 39.966 1.00 83.19 642 ASN A O 1
ATOM 5032 N N . PRO A 1 643 ? -35.724 -9.617 40.820 1.00 76.94 643 PRO A N 1
ATOM 5033 C CA . PRO A 1 643 ? -36.064 -9.211 42.188 1.00 76.94 643 PRO A CA 1
ATOM 5034 C C . PRO A 1 643 ? -35.161 -8.157 42.835 1.00 76.94 643 PRO A C 1
ATOM 5036 O O . PRO A 1 643 ? -35.632 -7.433 43.703 1.00 76.94 643 PRO A O 1
ATOM 5039 N N . ASP A 1 644 ? -33.896 -8.059 42.425 1.00 74.06 644 ASP A N 1
ATOM 5040 C CA . ASP A 1 644 ? -32.951 -7.067 42.957 1.00 74.06 644 ASP A CA 1
ATOM 5041 C C . ASP A 1 644 ? -33.100 -5.667 42.311 1.00 74.06 644 ASP A C 1
ATOM 5043 O O . ASP A 1 644 ? -32.44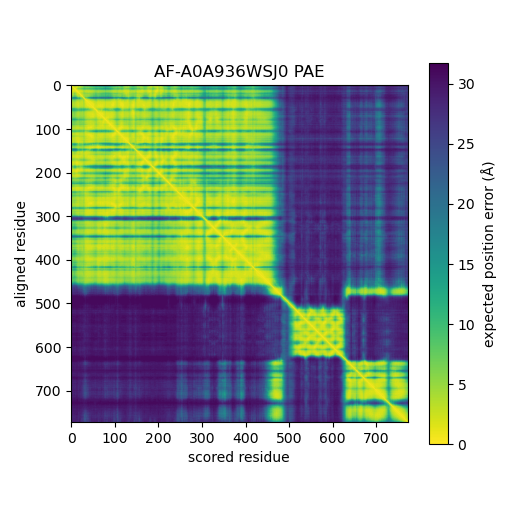6 -4.708 42.731 1.00 74.06 644 ASP A O 1
ATOM 5047 N N . ASP A 1 645 ? -33.935 -5.520 41.274 1.00 69.56 645 ASP A N 1
ATOM 5048 C CA . ASP A 1 645 ? -34.135 -4.254 40.568 1.00 69.56 645 ASP A CA 1
ATOM 5049 C C . ASP A 1 645 ? -35.166 -3.364 41.277 1.00 69.56 645 ASP A C 1
ATOM 5051 O O . ASP A 1 645 ? -36.280 -3.787 41.565 1.00 69.56 645 ASP A O 1
ATOM 5055 N N . SER A 1 646 ? -34.866 -2.065 41.416 1.00 70.00 646 SER A N 1
ATOM 5056 C CA . SER A 1 646 ? -35.773 -1.053 42.015 1.00 70.00 646 SER A CA 1
ATOM 5057 C C . SER A 1 646 ? -37.181 -0.957 41.399 1.00 70.00 646 SER A C 1
ATOM 5059 O O . SER A 1 646 ? -38.072 -0.336 41.970 1.00 70.00 646 SER A O 1
ATOM 5061 N N . GLN A 1 647 ? -37.379 -1.527 40.209 1.00 63.69 647 GLN A N 1
ATOM 5062 C CA . GLN A 1 647 ? -38.656 -1.546 39.497 1.00 63.69 647 GLN A CA 1
ATOM 5063 C C . GLN A 1 647 ? -39.529 -2.748 39.889 1.00 63.69 647 GLN A C 1
ATOM 5065 O O . GLN A 1 647 ? -40.723 -2.726 39.597 1.00 63.69 647 GLN A O 1
ATOM 5070 N N . TRP A 1 648 ? -38.960 -3.776 40.533 1.00 70.31 648 TRP A N 1
ATOM 5071 C CA . TRP A 1 648 ? -39.654 -5.010 40.904 1.00 70.31 648 TRP A CA 1
ATOM 5072 C C . TRP A 1 648 ? -40.815 -4.739 41.860 1.00 70.31 648 TRP A C 1
ATOM 5074 O O . TRP A 1 648 ? -41.948 -5.079 41.531 1.00 70.31 648 TRP A O 1
ATOM 5084 N N . ASP A 1 649 ? -40.559 -4.016 42.952 1.00 64.38 649 ASP A N 1
ATOM 5085 C CA . ASP A 1 649 ? -41.563 -3.692 43.980 1.00 64.38 649 ASP A CA 1
ATOM 5086 C C . ASP A 1 649 ? -42.681 -2.778 43.448 1.00 64.38 649 ASP A C 1
ATOM 5088 O O . ASP A 1 649 ? -43.776 -2.711 43.993 1.00 64.38 649 ASP A O 1
ATOM 5092 N N . THR A 1 650 ? -42.426 -2.067 42.342 1.00 66.31 650 THR A N 1
ATOM 5093 C CA . THR A 1 650 ? -43.447 -1.261 41.647 1.00 66.31 650 THR A CA 1
ATOM 5094 C C . THR A 1 650 ? -44.307 -2.107 40.696 1.00 66.31 650 THR A C 1
ATOM 5096 O O . THR A 1 650 ? -45.409 -1.705 40.321 1.00 66.31 650 THR A O 1
ATOM 5099 N N . LEU A 1 651 ? -43.802 -3.262 40.256 1.00 67.94 651 LEU A N 1
ATOM 5100 C CA . LEU A 1 651 ? -44.472 -4.164 39.317 1.00 67.94 651 LEU A CA 1
ATOM 5101 C C . LEU A 1 651 ? -45.260 -5.265 40.040 1.00 67.94 651 LEU A C 1
ATOM 5103 O O . LEU A 1 651 ? -46.364 -5.596 39.590 1.00 67.94 651 LEU A O 1
ATOM 5107 N N . TRP A 1 652 ? -44.712 -5.800 41.133 1.00 71.62 652 TRP A N 1
ATOM 5108 C CA . TRP A 1 652 ? -45.273 -6.877 41.949 1.00 71.62 652 TRP A CA 1
ATOM 5109 C C . TRP A 1 652 ? -45.041 -6.566 43.432 1.00 71.62 652 TRP A C 1
ATOM 5111 O O . TRP A 1 652 ? -43.893 -6.456 43.854 1.00 71.62 652 TRP A O 1
ATOM 5121 N N . ASP A 1 653 ? -46.122 -6.416 44.201 1.00 59.19 653 ASP A N 1
ATOM 5122 C CA . ASP A 1 653 ? -46.062 -6.137 45.641 1.00 59.19 653 ASP A CA 1
ATOM 5123 C C . ASP A 1 653 ? -45.613 -7.391 46.420 1.00 59.19 653 ASP A C 1
ATOM 5125 O O . ASP A 1 653 ? -46.025 -8.509 46.101 1.00 59.19 653 ASP A O 1
ATOM 5129 N N . GLU A 1 654 ? -44.762 -7.246 47.437 1.00 52.59 654 GLU A N 1
ATOM 5130 C CA . GLU A 1 654 ? -44.254 -8.391 48.208 1.00 52.59 654 GLU A CA 1
ATOM 5131 C C . GLU A 1 654 ? -45.354 -9.099 49.017 1.00 52.59 654 GLU A C 1
ATOM 5133 O O . GLU A 1 654 ? -45.230 -10.299 49.281 1.00 52.59 654 GLU A O 1
ATOM 5138 N N . GLU A 1 655 ? -46.443 -8.404 49.368 1.00 51.34 655 GLU A N 1
ATOM 5139 C CA . GLU A 1 655 ? -47.576 -9.004 50.091 1.00 51.34 655 GLU A CA 1
ATOM 5140 C C . GLU A 1 655 ? -48.410 -9.962 49.212 1.00 51.34 655 GLU A C 1
ATOM 5142 O O . GLU A 1 655 ? -48.952 -10.945 49.725 1.00 51.34 655 GLU A O 1
ATOM 5147 N N . ASP A 1 656 ? -48.432 -9.750 47.890 1.00 52.25 656 ASP A N 1
ATOM 5148 C CA . ASP A 1 656 ? -49.248 -10.516 46.936 1.00 52.25 656 ASP A CA 1
ATOM 5149 C C . ASP A 1 656 ? -48.497 -11.696 46.278 1.00 52.25 656 ASP A C 1
ATOM 5151 O O . ASP A 1 656 ? -49.121 -12.654 45.807 1.00 52.25 656 ASP A O 1
ATOM 5155 N N . TYR A 1 657 ? -47.156 -11.680 46.254 1.00 61.78 657 TYR A N 1
ATOM 5156 C CA . TYR A 1 657 ? -46.340 -12.653 45.505 1.00 61.78 657 TYR A CA 1
ATOM 5157 C C . TYR A 1 657 ? -45.252 -13.310 46.366 1.00 61.78 657 TYR A C 1
ATOM 5159 O O . TYR A 1 657 ? -44.062 -13.011 46.249 1.00 61.78 657 TYR A O 1
ATOM 5167 N N . GLN A 1 658 ? -45.647 -14.297 47.180 1.00 61.50 658 GLN A N 1
ATOM 5168 C CA . GLN A 1 658 ? -44.713 -15.059 48.028 1.00 61.50 658 GLN A CA 1
ATOM 5169 C C . GLN A 1 658 ? -43.670 -15.877 47.236 1.00 61.50 658 GLN A C 1
ATOM 5171 O O . GLN A 1 658 ? -42.575 -16.121 47.741 1.00 61.50 658 GLN A O 1
ATOM 5176 N N . ASP A 1 659 ? -43.974 -16.292 45.998 1.00 77.38 659 ASP A N 1
ATOM 5177 C CA . ASP A 1 659 ? -43.028 -16.990 45.113 1.00 77.38 659 ASP A CA 1
ATOM 5178 C C . ASP A 1 659 ? -42.617 -16.114 43.920 1.00 77.38 659 ASP A C 1
ATOM 5180 O O . ASP A 1 659 ? -43.251 -16.111 42.859 1.00 77.38 659 ASP A O 1
ATOM 5184 N N . LYS A 1 660 ? -41.488 -15.411 44.070 1.00 78.69 660 LYS A N 1
ATOM 5185 C CA . LYS A 1 660 ? -40.904 -14.554 43.023 1.00 78.69 660 LYS A CA 1
ATOM 5186 C C . LYS A 1 660 ? -40.557 -15.329 41.737 1.00 78.69 660 LYS A C 1
ATOM 5188 O O . LYS A 1 660 ? -40.520 -14.737 40.658 1.00 78.69 660 LYS A O 1
ATOM 5193 N N . ASN A 1 661 ? -40.359 -16.652 41.805 1.00 82.88 661 ASN A N 1
ATOM 5194 C CA . ASN A 1 661 ? -40.024 -17.479 40.639 1.00 82.88 661 ASN A CA 1
ATOM 5195 C C . ASN A 1 661 ? -41.254 -17.936 39.834 1.00 82.88 661 ASN A C 1
ATOM 5197 O O . ASN A 1 661 ? -41.094 -18.522 38.752 1.00 82.88 661 ASN A O 1
ATOM 5201 N N . ALA A 1 662 ? -42.465 -17.691 40.346 1.00 79.00 662 ALA A N 1
ATOM 5202 C CA . ALA A 1 662 ? -43.727 -17.981 39.667 1.00 79.00 662 ALA A CA 1
ATOM 5203 C C . ALA A 1 662 ? -44.189 -16.834 38.751 1.00 79.00 662 ALA A C 1
ATOM 5205 O O . ALA A 1 662 ? -45.064 -17.032 37.909 1.00 79.00 662 ALA A O 1
ATOM 5206 N N . VAL A 1 663 ? -43.576 -15.655 38.868 1.00 81.75 663 VAL A N 1
ATOM 5207 C CA . VAL A 1 663 ? -43.938 -14.445 38.123 1.00 81.75 663 VAL A CA 1
ATOM 5208 C C . VAL A 1 663 ? -43.280 -14.435 36.744 1.00 81.75 663 VAL A C 1
ATOM 5210 O O . VAL A 1 663 ? -42.072 -14.634 36.642 1.00 81.75 663 VAL A O 1
ATOM 5213 N N . ALA A 1 664 ? -44.056 -14.189 35.680 1.00 84.19 664 ALA A N 1
ATOM 5214 C CA . ALA A 1 664 ? -43.593 -14.325 34.294 1.00 84.19 664 ALA A CA 1
ATOM 5215 C C . ALA A 1 664 ? -43.305 -12.996 33.567 1.00 84.19 664 ALA A C 1
ATOM 5217 O O . ALA A 1 664 ? -42.171 -12.761 33.154 1.00 84.19 664 ALA A O 1
ATOM 5218 N N . TYR A 1 665 ? -44.306 -12.134 33.364 1.00 88.62 665 TYR A N 1
ATOM 5219 C CA . TYR A 1 665 ? -44.150 -10.809 32.744 1.00 88.62 665 TYR A CA 1
ATOM 5220 C C . TYR A 1 665 ? -45.324 -9.891 33.101 1.00 88.62 665 TYR A C 1
ATOM 5222 O O . TYR A 1 665 ? -46.383 -10.380 33.479 1.00 88.62 665 TYR A O 1
ATOM 5230 N N . LYS A 1 666 ? -45.158 -8.574 32.943 1.00 83.38 666 LYS A N 1
ATOM 5231 C CA . LYS A 1 666 ? -46.204 -7.555 33.124 1.00 83.38 666 LYS A CA 1
ATOM 5232 C C . LYS A 1 666 ? -45.997 -6.412 32.132 1.00 83.38 666 LYS A C 1
ATOM 5234 O O . LYS A 1 666 ? -44.865 -6.024 31.862 1.00 83.38 666 LYS A O 1
ATOM 5239 N N . ALA A 1 667 ? -47.077 -5.882 31.564 1.00 82.69 667 ALA A N 1
ATOM 5240 C CA . ALA A 1 667 ? -47.021 -4.753 30.637 1.00 82.69 667 ALA A CA 1
ATOM 5241 C C . ALA A 1 667 ? -47.673 -3.515 31.257 1.00 82.69 667 ALA A C 1
ATOM 5243 O O . ALA A 1 667 ? -48.751 -3.610 31.836 1.00 82.69 667 ALA A O 1
ATOM 5244 N N . LEU A 1 668 ? -47.028 -2.358 31.115 1.00 79.06 668 LEU A N 1
ATOM 5245 C CA . LEU A 1 668 ? -47.493 -1.072 31.631 1.00 79.06 668 LEU A CA 1
ATOM 5246 C C . LEU A 1 668 ? -47.620 -0.048 30.501 1.00 79.06 668 LEU A C 1
ATOM 5248 O O . LEU A 1 668 ? -46.839 -0.056 29.548 1.00 79.06 668 LEU A O 1
ATOM 5252 N N . LYS A 1 669 ? -48.586 0.868 30.620 1.00 72.44 669 LYS A N 1
ATOM 5253 C CA . LYS A 1 669 ? -48.770 1.996 29.698 1.00 72.44 669 LYS A CA 1
ATOM 5254 C C . LYS A 1 669 ? -48.380 3.295 30.402 1.00 72.44 669 LYS A C 1
ATOM 5256 O O . LYS A 1 669 ? -49.104 3.768 31.271 1.00 72.44 669 LYS A O 1
ATOM 5261 N N . THR A 1 670 ? -47.279 3.905 29.976 1.00 59.72 670 THR A N 1
ATOM 5262 C CA . THR A 1 670 ? -46.726 5.122 30.589 1.00 59.72 670 THR A CA 1
ATOM 5263 C C . THR A 1 670 ? -46.556 6.198 29.520 1.00 59.72 670 THR A C 1
ATOM 5265 O O . THR A 1 670 ? -45.840 5.987 28.546 1.00 59.72 670 THR A O 1
ATOM 5268 N N . GLN A 1 671 ? -47.225 7.351 29.669 1.00 55.53 671 GLN A N 1
ATOM 5269 C CA . GLN A 1 671 ? -47.063 8.542 28.805 1.00 55.53 671 GLN A CA 1
ATOM 5270 C C . GLN A 1 671 ? -47.053 8.251 27.283 1.00 55.53 671 GLN A C 1
ATOM 5272 O O . GLN A 1 671 ? -46.239 8.787 26.537 1.00 55.53 671 GLN A O 1
ATOM 5277 N N . GLY A 1 672 ? -47.948 7.376 26.809 1.00 61.25 672 GLY A N 1
ATOM 5278 C CA . GLY A 1 672 ? -48.067 7.030 25.384 1.00 61.25 672 GLY A CA 1
ATOM 5279 C C . GLY A 1 672 ? -47.139 5.912 24.889 1.00 61.25 672 GLY A C 1
ATOM 5280 O O . GLY A 1 672 ? -47.207 5.573 23.709 1.00 61.25 672 GLY A O 1
ATOM 5281 N N . LYS A 1 673 ? -46.332 5.305 25.768 1.00 75.69 673 LYS A N 1
ATOM 5282 C CA . LYS A 1 673 ? -45.454 4.159 25.486 1.00 75.69 673 LYS A CA 1
ATOM 5283 C C . LYS A 1 673 ? -45.897 2.916 26.270 1.00 75.69 673 LYS A C 1
ATOM 5285 O O . LYS A 1 673 ? -46.346 3.036 27.408 1.00 75.69 673 LYS A O 1
ATOM 5290 N N . ILE A 1 674 ? -45.779 1.733 25.669 1.00 82.06 674 ILE A N 1
ATOM 5291 C CA . ILE A 1 674 ? -45.986 0.441 26.345 1.00 82.06 674 ILE A CA 1
ATOM 5292 C C . ILE A 1 674 ? -44.625 -0.111 26.783 1.00 82.06 674 ILE A C 1
ATOM 5294 O O . ILE A 1 674 ? -43.710 -0.196 25.972 1.00 82.06 674 ILE A O 1
ATOM 5298 N N . ILE A 1 675 ? -44.469 -0.509 28.040 1.00 81.06 675 ILE A N 1
ATOM 5299 C CA . ILE A 1 675 ? -43.255 -1.182 28.516 1.00 81.06 675 ILE A CA 1
ATOM 5300 C C . ILE A 1 675 ? -43.644 -2.573 29.004 1.00 81.06 675 ILE A C 1
ATOM 5302 O O . ILE A 1 675 ? -44.504 -2.706 29.869 1.00 81.06 675 ILE A O 1
ATOM 5306 N N . VAL A 1 676 ? -43.037 -3.604 28.422 1.00 86.06 676 VAL A N 1
ATOM 5307 C CA . VAL A 1 676 ? -43.237 -5.012 28.773 1.00 86.06 676 VAL A CA 1
ATOM 5308 C C . VAL A 1 676 ? -42.048 -5.471 29.605 1.00 86.06 676 VAL A C 1
ATOM 5310 O O . VAL A 1 676 ? -40.946 -5.598 29.083 1.00 86.06 676 VAL A O 1
ATOM 5313 N N . TYR A 1 677 ? -42.268 -5.747 30.882 1.00 85.06 677 TYR A N 1
ATOM 5314 C CA . TYR A 1 677 ? -41.270 -6.305 31.786 1.00 85.06 677 TYR A CA 1
ATOM 5315 C C . TYR A 1 677 ? -41.405 -7.820 31.835 1.00 85.06 677 TYR A C 1
ATOM 5317 O O . TYR A 1 677 ? -42.494 -8.310 32.119 1.00 85.06 677 TYR A O 1
ATOM 5325 N N . TYR A 1 678 ? -40.332 -8.573 31.591 1.00 89.88 678 TYR A N 1
ATOM 5326 C CA . TYR A 1 678 ? -40.326 -10.027 31.781 1.00 89.88 678 TYR A CA 1
ATOM 5327 C C . TYR A 1 678 ? -39.347 -10.437 32.882 1.00 89.88 678 TYR A C 1
ATOM 5329 O O . TYR A 1 678 ? -38.212 -9.962 32.945 1.00 89.88 678 TYR A O 1
ATOM 5337 N N . SER A 1 679 ? -39.794 -11.342 33.747 1.00 88.38 679 SER A N 1
ATOM 5338 C CA . SER A 1 679 ? -39.027 -11.832 34.885 1.00 88.38 679 SER A CA 1
ATOM 5339 C C . SER A 1 679 ? -37.917 -12.773 34.423 1.00 88.38 679 SER A C 1
ATOM 5341 O O . SER A 1 679 ? -38.155 -13.783 33.753 1.00 88.38 679 SER A O 1
ATOM 5343 N N . THR A 1 680 ? -36.685 -12.451 34.806 1.00 87.75 680 THR A N 1
ATOM 5344 C CA . THR A 1 680 ? -35.507 -13.289 34.531 1.00 87.75 680 THR A CA 1
ATOM 5345 C C . THR A 1 680 ? -35.388 -14.481 35.480 1.00 87.75 680 THR A C 1
ATOM 5347 O O . THR A 1 680 ? -34.713 -15.455 35.143 1.00 87.75 680 THR A O 1
ATOM 5350 N N . VAL A 1 681 ? -36.080 -14.435 36.622 1.00 86.00 681 VAL A N 1
ATOM 5351 C CA . VAL A 1 681 ? -36.123 -15.505 37.633 1.00 86.00 681 VAL A CA 1
ATOM 5352 C C . VAL A 1 681 ? -37.302 -16.460 37.446 1.00 86.00 681 VAL A C 1
ATOM 5354 O O . VAL A 1 681 ? -37.394 -17.466 38.144 1.00 86.00 681 VAL A O 1
ATOM 5357 N N . PHE A 1 682 ? -38.184 -16.200 36.474 1.00 90.56 682 PHE A N 1
ATOM 5358 C CA . PHE A 1 682 ? -39.280 -17.103 36.134 1.00 90.56 682 PHE A CA 1
ATOM 5359 C C . PHE A 1 682 ? -38.750 -18.520 35.868 1.00 90.56 682 PHE A C 1
ATOM 5361 O O . PHE A 1 682 ? -38.004 -18.734 34.905 1.00 90.56 682 PHE A O 1
ATOM 5368 N N . THR A 1 683 ? -39.132 -19.493 36.705 1.00 88.75 683 THR A N 1
ATOM 5369 C CA . THR A 1 683 ? -38.475 -20.817 36.773 1.00 88.75 683 THR A CA 1
ATOM 5370 C C . THR A 1 683 ? -38.293 -21.482 35.400 1.00 88.75 683 THR A C 1
ATOM 5372 O O . THR A 1 683 ? -37.169 -21.884 35.079 1.00 88.75 683 THR A O 1
ATOM 5375 N N . PRO A 1 684 ? -39.326 -21.568 34.532 1.00 89.19 684 PRO A N 1
ATOM 5376 C CA . PRO A 1 684 ? -39.176 -22.184 33.213 1.00 89.19 684 PRO A CA 1
ATOM 5377 C C . PRO A 1 684 ? -38.165 -21.462 32.309 1.00 89.19 684 PRO A C 1
ATOM 5379 O O . PRO A 1 684 ? -37.412 -22.112 31.575 1.00 89.19 684 PRO A O 1
ATOM 5382 N N . PHE A 1 685 ? -38.125 -20.127 32.366 1.00 90.69 685 PHE A N 1
ATOM 5383 C CA . PHE A 1 685 ? -37.192 -19.303 31.596 1.00 90.69 685 PHE A CA 1
ATOM 5384 C C . PHE A 1 685 ? -35.762 -19.462 32.116 1.00 90.69 685 PHE A C 1
ATOM 5386 O O . PHE A 1 685 ? -34.875 -19.833 31.344 1.00 90.69 685 PHE A O 1
ATOM 5393 N N . ALA A 1 686 ? -35.552 -19.287 33.422 1.00 88.88 686 ALA A N 1
ATOM 5394 C CA . ALA A 1 686 ? -34.240 -19.388 34.058 1.00 88.88 686 ALA A CA 1
ATOM 5395 C C . ALA A 1 686 ? -33.590 -20.767 33.836 1.00 88.88 686 ALA A C 1
ATOM 5397 O O . ALA A 1 686 ? -32.428 -20.853 33.428 1.00 88.88 686 ALA A O 1
ATOM 5398 N N . GLN A 1 687 ? -34.354 -21.856 34.002 1.00 90.69 687 GLN A N 1
ATOM 5399 C CA . GLN A 1 687 ? -33.874 -23.221 33.746 1.00 90.69 687 GLN A CA 1
ATOM 5400 C C . GLN A 1 687 ? -33.500 -23.440 32.274 1.00 90.69 687 GLN A C 1
ATOM 5402 O O . GLN A 1 687 ? -32.497 -24.091 31.970 1.00 90.69 687 GLN A O 1
ATOM 5407 N N . THR A 1 688 ? -34.276 -22.877 31.344 1.00 88.00 688 THR A N 1
ATOM 5408 C CA . THR A 1 688 ? -34.002 -22.990 29.905 1.00 88.00 688 THR A CA 1
ATOM 5409 C C . THR A 1 688 ? -32.747 -22.218 29.515 1.00 88.00 688 THR A C 1
ATOM 5411 O O . THR A 1 688 ? -31.899 -22.762 28.806 1.00 88.00 688 THR A O 1
ATOM 5414 N N . VAL A 1 689 ? -32.577 -20.995 30.023 1.00 87.88 689 VAL A N 1
ATOM 5415 C CA . VAL A 1 689 ? -31.370 -20.184 29.808 1.00 87.88 689 VAL A CA 1
ATOM 5416 C C . VAL A 1 689 ? -30.139 -20.882 30.382 1.00 87.88 689 VAL A C 1
ATOM 5418 O O . VAL A 1 689 ? -29.140 -21.011 29.675 1.00 87.88 689 VAL A O 1
ATOM 5421 N N . ALA A 1 690 ? -30.210 -21.402 31.612 1.00 87.75 690 ALA A N 1
ATOM 5422 C CA . ALA A 1 690 ? -29.110 -22.135 32.240 1.00 87.75 690 ALA A CA 1
ATOM 5423 C C . ALA A 1 690 ? -28.716 -23.385 31.433 1.00 87.75 690 ALA A C 1
ATOM 5425 O O . ALA A 1 690 ? -27.538 -23.590 31.131 1.00 87.75 690 ALA A O 1
ATOM 5426 N N . ARG A 1 691 ? -29.705 -24.178 30.997 1.00 90.88 691 ARG A N 1
ATOM 5427 C CA . ARG A 1 691 ? -29.490 -25.361 30.149 1.00 90.88 691 ARG A CA 1
ATOM 5428 C C . ARG A 1 691 ? -28.859 -24.999 28.803 1.00 90.88 691 ARG A C 1
ATOM 5430 O O . ARG A 1 691 ? -27.933 -25.677 28.366 1.00 90.88 691 ARG A O 1
ATOM 5437 N N . LEU A 1 692 ? -29.343 -23.952 28.134 1.00 85.75 692 LEU A N 1
ATOM 5438 C CA . LEU A 1 692 ? -28.818 -23.527 26.832 1.00 85.75 692 LEU A CA 1
ATOM 5439 C C . LEU A 1 692 ? -27.427 -22.903 26.946 1.00 85.75 692 LEU A C 1
ATOM 5441 O O . LEU A 1 692 ? -26.599 -23.142 26.071 1.00 85.75 692 LEU A O 1
ATOM 5445 N N . LYS A 1 693 ? -27.141 -22.173 28.029 1.00 83.94 693 LYS A N 1
ATOM 5446 C CA . LYS A 1 693 ? -25.817 -21.598 28.305 1.00 83.94 693 LYS A CA 1
ATOM 5447 C C . LYS A 1 693 ? -24.738 -22.681 28.396 1.00 83.94 693 LYS A C 1
ATOM 5449 O O . LYS A 1 693 ? -23.652 -22.482 27.867 1.00 83.94 693 LYS A O 1
ATOM 5454 N N . LEU A 1 694 ? -25.060 -23.838 28.986 1.00 82.62 694 LEU A N 1
ATOM 5455 C CA . LEU A 1 694 ? -24.168 -25.007 29.029 1.00 82.62 694 LEU A CA 1
ATOM 5456 C C . LEU A 1 694 ? -23.955 -25.661 27.654 1.00 82.62 694 LEU A C 1
ATOM 5458 O O . LEU A 1 694 ? -22.917 -26.270 27.421 1.00 82.62 694 LEU A O 1
ATOM 5462 N N . GLN A 1 695 ? -24.925 -25.556 26.743 1.00 80.44 695 GLN A N 1
ATOM 5463 C CA . GLN A 1 695 ? -24.832 -26.153 25.408 1.00 80.44 695 GLN A CA 1
ATOM 5464 C C . GLN A 1 695 ? -24.115 -25.247 24.401 1.00 80.44 695 GLN A C 1
ATOM 5466 O O . GLN A 1 695 ? -23.326 -25.729 23.592 1.00 80.44 695 GLN A O 1
ATOM 5471 N N . SER A 1 696 ? -24.453 -23.956 24.374 1.00 77.19 696 SER A N 1
ATOM 5472 C CA . SER A 1 696 ? -23.867 -22.958 23.476 1.00 77.19 696 SER A CA 1
ATOM 5473 C C . SER A 1 696 ? -24.354 -21.556 23.837 1.00 77.19 696 SER A C 1
ATOM 5475 O O . SER A 1 696 ? -25.557 -21.282 23.860 1.00 77.19 696 SER A O 1
ATOM 5477 N N . GLU A 1 697 ? -23.412 -20.631 24.012 1.00 75.50 697 GLU A N 1
ATOM 5478 C CA . GLU A 1 697 ? -23.721 -19.228 24.288 1.00 75.50 697 GLU A CA 1
ATOM 5479 C C . GLU A 1 697 ? -24.505 -18.564 23.141 1.00 75.50 697 GLU A C 1
ATOM 5481 O O . GLU A 1 697 ? -25.466 -17.835 23.385 1.00 75.50 697 GLU A O 1
ATOM 5486 N N . SER A 1 698 ? -24.169 -18.875 21.885 1.00 69.31 698 SER A N 1
ATOM 5487 C CA . SER A 1 698 ? -24.884 -18.368 20.707 1.00 69.31 698 SER A CA 1
ATOM 5488 C C . SER A 1 698 ? -26.335 -18.853 20.655 1.00 69.31 698 SER A C 1
ATOM 5490 O O . SER A 1 698 ? -27.231 -18.072 20.341 1.00 69.31 698 SER A O 1
ATOM 5492 N N . LYS A 1 699 ? -26.593 -20.121 21.014 1.00 77.81 699 LYS A N 1
ATOM 5493 C CA . LYS A 1 699 ? -27.966 -20.653 21.087 1.00 77.81 699 LYS A CA 1
ATOM 5494 C C . LYS A 1 699 ? -28.775 -19.993 22.198 1.00 77.81 699 LYS A C 1
ATOM 5496 O O . LYS A 1 699 ? -29.948 -19.701 21.996 1.00 77.81 699 LYS A O 1
ATOM 5501 N N . MET A 1 700 ? -28.155 -19.754 23.353 1.00 87.12 700 MET A N 1
ATOM 5502 C CA . MET A 1 700 ? -28.790 -19.060 24.473 1.00 87.12 700 MET A CA 1
ATOM 5503 C C . MET A 1 700 ? -29.171 -17.621 24.097 1.00 87.12 700 MET A C 1
ATOM 5505 O O . MET A 1 700 ? -30.307 -17.212 24.347 1.00 87.12 700 MET A O 1
ATOM 5509 N N . LYS A 1 701 ? -28.267 -16.879 23.439 1.00 80.75 701 LYS A N 1
ATOM 5510 C CA . LYS A 1 701 ? -28.546 -15.516 22.954 1.00 80.75 701 LYS A CA 1
ATOM 5511 C C . LYS A 1 701 ? -29.702 -15.507 21.951 1.00 80.75 701 LYS A C 1
ATOM 5513 O O . LYS A 1 701 ? -30.651 -14.756 22.145 1.00 80.75 701 LYS A O 1
ATOM 5518 N N . LEU A 1 702 ? -29.682 -16.403 20.959 1.00 80.62 702 LEU A N 1
ATOM 5519 C CA . LEU A 1 702 ? -30.747 -16.516 19.955 1.00 80.62 702 LEU A CA 1
ATOM 5520 C C . LEU A 1 702 ? -32.112 -16.870 20.574 1.00 80.62 702 LEU A C 1
ATOM 5522 O O . LEU A 1 702 ? -33.120 -16.251 20.241 1.00 80.62 702 LEU A O 1
ATOM 5526 N N . PHE A 1 703 ? -32.141 -17.816 21.518 1.00 89.56 703 PHE A N 1
ATOM 5527 C CA . PHE A 1 703 ? -33.349 -18.146 22.278 1.00 89.56 703 PHE A CA 1
ATOM 5528 C C . PHE A 1 703 ? -33.887 -16.942 23.052 1.00 89.56 703 PHE A C 1
ATOM 5530 O O . PHE A 1 703 ? -35.084 -16.670 23.003 1.00 89.56 703 PHE A O 1
ATOM 5537 N N . THR A 1 704 ? -33.009 -16.205 23.734 1.00 86.88 704 THR A N 1
ATOM 5538 C CA . THR A 1 704 ? -33.400 -15.038 24.535 1.00 86.88 704 THR A CA 1
ATOM 5539 C C . THR A 1 704 ? -33.987 -13.937 23.650 1.00 86.88 704 THR A C 1
ATOM 5541 O O . THR A 1 704 ? -35.023 -13.371 23.995 1.00 86.88 704 THR A O 1
ATOM 5544 N N . THR A 1 705 ? -33.390 -13.676 22.483 1.00 84.62 705 THR A N 1
ATOM 5545 C CA . THR A 1 705 ? -33.926 -12.737 21.483 1.00 84.62 705 THR A CA 1
ATOM 5546 C C . THR A 1 705 ? -35.307 -13.171 20.990 1.00 84.62 705 THR A C 1
ATOM 5548 O O . THR A 1 705 ? -36.247 -12.379 21.031 1.00 84.62 705 THR A O 1
ATOM 5551 N N . ASN A 1 706 ? -35.472 -14.442 20.609 1.00 85.44 706 ASN A N 1
ATOM 5552 C CA . ASN A 1 706 ? -36.763 -14.979 20.167 1.00 85.44 706 ASN A CA 1
ATOM 5553 C C . ASN A 1 706 ? -37.828 -14.898 21.272 1.00 85.44 706 ASN A C 1
ATOM 5555 O O . ASN A 1 706 ? -38.975 -14.547 21.007 1.00 85.44 706 ASN A O 1
ATOM 5559 N N . TYR A 1 707 ? -37.456 -15.177 22.522 1.00 89.88 707 TYR A N 1
ATOM 5560 C CA . TYR A 1 707 ? -38.360 -15.072 23.665 1.00 89.88 707 TYR A CA 1
ATOM 5561 C C . TYR A 1 707 ? -38.839 -13.633 23.887 1.00 89.88 707 TYR A C 1
ATOM 5563 O O . TYR A 1 707 ? -40.035 -13.419 24.075 1.00 89.88 707 TYR A O 1
ATOM 5571 N N . LYS A 1 708 ? -37.944 -12.637 23.780 1.00 89.62 708 LYS A N 1
ATOM 5572 C CA . LYS A 1 708 ? -38.313 -11.211 23.854 1.00 89.62 708 LYS A CA 1
ATOM 5573 C C . LYS A 1 708 ? -39.336 -10.819 22.784 1.00 89.62 708 LYS A C 1
ATOM 5575 O O . LYS A 1 708 ? -40.289 -10.111 23.100 1.00 89.62 708 LYS A O 1
ATOM 5580 N N . VAL A 1 709 ? -39.163 -11.288 21.545 1.00 86.56 709 VAL A N 1
ATOM 5581 C CA . VAL A 1 709 ? -40.094 -11.011 20.434 1.00 86.56 709 VAL A CA 1
ATOM 5582 C C . VAL A 1 709 ? -41.483 -11.560 20.743 1.00 86.56 709 VAL A C 1
ATOM 5584 O O . VAL A 1 709 ? -42.466 -10.820 20.714 1.00 86.56 709 VAL A O 1
ATOM 5587 N N . TRP A 1 710 ? -41.562 -12.840 21.099 1.00 87.25 710 TRP A N 1
ATOM 5588 C CA . TRP A 1 710 ? -42.833 -13.511 21.358 1.00 87.25 710 TRP A CA 1
ATOM 5589 C C . TRP A 1 710 ? -43.558 -12.960 22.587 1.00 87.25 710 TRP A C 1
ATOM 5591 O O . TRP A 1 710 ? -44.767 -12.722 22.536 1.00 87.25 710 TRP A O 1
ATOM 5601 N N . ILE A 1 711 ? -42.830 -12.702 23.678 1.00 88.31 711 ILE A N 1
ATOM 5602 C CA . ILE A 1 711 ? -43.438 -12.165 24.897 1.00 88.31 711 ILE A CA 1
ATOM 5603 C C . ILE A 1 711 ? -43.866 -10.709 24.716 1.00 88.31 711 ILE A C 1
ATOM 5605 O O . ILE A 1 711 ? -44.950 -10.339 25.156 1.00 88.31 711 ILE A O 1
ATOM 5609 N N . GLY A 1 712 ? -43.072 -9.906 23.999 1.00 85.06 712 GLY A N 1
ATOM 5610 C CA . GLY A 1 712 ? -43.413 -8.527 23.663 1.00 85.06 712 GLY A CA 1
ATOM 5611 C C . GLY A 1 712 ? -44.675 -8.438 22.811 1.00 85.06 712 GLY A C 1
ATOM 5612 O O . GLY A 1 712 ? -45.591 -7.689 23.146 1.00 85.06 712 GLY A O 1
ATOM 5613 N N . TYR A 1 713 ? -44.761 -9.247 21.752 1.00 86.69 713 TYR A N 1
ATOM 5614 C CA . TYR A 1 713 ? -45.939 -9.328 20.887 1.00 86.69 713 TYR A CA 1
ATOM 5615 C C . TYR A 1 713 ? -47.212 -9.686 21.672 1.00 86.69 713 TYR A C 1
ATOM 5617 O O . TYR A 1 713 ? -48.202 -8.952 21.618 1.00 86.69 713 TYR A O 1
ATOM 5625 N N . HIS A 1 714 ? -47.179 -10.768 22.456 1.00 84.62 714 HIS A N 1
ATOM 5626 C CA . HIS A 1 714 ? -48.354 -11.224 23.202 1.00 84.62 714 HIS A CA 1
ATOM 5627 C C . HIS A 1 714 ? -48.763 -10.276 24.332 1.00 84.62 714 HIS A C 1
ATOM 5629 O O . HIS A 1 714 ? -49.957 -10.036 24.522 1.00 84.62 714 HIS A O 1
ATOM 5635 N N . ALA A 1 715 ? -47.800 -9.690 25.045 1.00 85.00 715 ALA A N 1
ATOM 5636 C CA . ALA A 1 715 ? -48.084 -8.744 26.116 1.00 85.00 715 ALA A CA 1
ATOM 5637 C C . ALA A 1 715 ? -48.780 -7.469 25.600 1.00 85.00 715 ALA A C 1
ATOM 5639 O O . ALA A 1 715 ? -49.696 -6.959 26.245 1.00 85.00 715 ALA A O 1
ATOM 5640 N N . ILE A 1 716 ? -48.400 -6.979 24.412 1.00 83.12 716 ILE A N 1
ATOM 5641 C CA . ILE A 1 716 ? -49.029 -5.805 23.779 1.00 83.12 716 ILE A CA 1
ATOM 5642 C C . ILE A 1 716 ? -50.469 -6.106 23.337 1.00 83.12 716 ILE A C 1
ATOM 5644 O O . ILE A 1 716 ? -51.340 -5.238 23.449 1.00 83.12 716 ILE A O 1
ATOM 5648 N N . ILE A 1 717 ? -50.739 -7.323 22.855 1.00 81.06 717 ILE A N 1
ATOM 5649 C CA . ILE A 1 717 ? -52.096 -7.757 22.491 1.00 81.06 717 ILE A CA 1
ATOM 5650 C C . ILE A 1 717 ? -52.987 -7.847 23.734 1.00 81.06 717 ILE A C 1
ATOM 5652 O O . ILE A 1 717 ? -54.074 -7.267 23.743 1.00 81.06 717 ILE A O 1
ATOM 5656 N N . GLN A 1 718 ? -52.515 -8.506 24.796 1.00 79.81 718 GLN A N 1
ATOM 5657 C CA . GLN A 1 718 ? -53.278 -8.661 26.040 1.00 79.81 718 GLN A CA 1
ATOM 5658 C C . GLN A 1 718 ? -53.628 -7.318 26.691 1.00 79.81 718 GLN A C 1
ATOM 5660 O O . GLN A 1 718 ? -54.769 -7.116 27.099 1.00 79.81 718 GLN A O 1
ATOM 5665 N N . LEU A 1 719 ? -52.690 -6.365 26.711 1.00 74.56 719 LEU A N 1
ATOM 5666 C CA . LEU A 1 719 ? -52.916 -5.037 27.291 1.00 74.56 719 LEU A CA 1
ATOM 5667 C C . LEU A 1 719 ? -54.005 -4.229 26.552 1.00 74.56 719 LEU A C 1
ATOM 5669 O O . LEU A 1 719 ? -54.645 -3.364 27.148 1.00 74.56 719 LEU A O 1
ATOM 5673 N N . LYS A 1 720 ? -54.246 -4.497 25.260 1.00 64.25 720 LYS A N 1
ATOM 5674 C CA . LYS A 1 720 ? -55.382 -3.909 24.525 1.00 64.25 720 LYS A CA 1
ATOM 5675 C C . LYS A 1 720 ? -56.690 -4.674 24.722 1.00 64.25 720 LYS A C 1
ATOM 5677 O O . LYS A 1 720 ? -57.734 -4.032 24.720 1.00 64.25 720 LYS A O 1
ATOM 5682 N N . GLY A 1 721 ? -56.644 -5.998 24.888 1.00 59.28 721 GLY A N 1
ATOM 5683 C CA . GLY A 1 721 ? -57.828 -6.802 25.221 1.00 59.28 721 GLY A CA 1
ATOM 5684 C C . GLY A 1 721 ? -58.483 -6.333 26.522 1.00 59.28 721 GLY A C 1
ATOM 5685 O O . GLY A 1 721 ? -59.689 -6.116 26.557 1.00 59.28 721 GLY A O 1
ATOM 5686 N N . GLN A 1 722 ? -57.661 -6.028 27.529 1.00 60.41 722 GLN A N 1
ATOM 5687 C CA . GLN A 1 722 ? -58.104 -5.524 28.835 1.00 60.41 722 GLN A CA 1
ATOM 5688 C C . GLN A 1 722 ? -58.820 -4.161 28.747 1.00 60.41 722 GLN A C 1
ATOM 5690 O O . GLN A 1 722 ? -59.839 -3.960 29.397 1.00 60.41 722 GLN A O 1
ATOM 5695 N N . GLN A 1 723 ? -58.387 -3.258 27.853 1.00 52.25 723 GLN A N 1
ATOM 5696 C CA . GLN A 1 723 ? -59.055 -1.960 27.629 1.00 52.25 723 GLN A CA 1
ATOM 5697 C C . GLN A 1 723 ? -60.474 -2.068 27.036 1.00 52.25 723 GLN A C 1
ATOM 5699 O O . GLN A 1 723 ? -61.208 -1.083 27.085 1.00 52.25 723 GLN A O 1
ATOM 5704 N N . ASN A 1 724 ? -60.863 -3.219 26.473 1.00 45.94 724 ASN A N 1
ATOM 5705 C CA . ASN A 1 724 ? -62.220 -3.451 25.964 1.00 45.94 724 ASN A CA 1
ATOM 5706 C C . ASN A 1 724 ? -63.160 -4.097 27.002 1.00 45.94 724 ASN A C 1
ATOM 5708 O O . ASN A 1 724 ? -64.369 -4.076 26.784 1.00 45.94 724 ASN A O 1
ATOM 5712 N N . GLU A 1 725 ? -62.637 -4.665 28.096 1.00 46.25 725 GLU A N 1
ATOM 5713 C CA . GLU A 1 725 ? -63.415 -5.429 29.090 1.00 46.25 725 GLU A CA 1
ATOM 5714 C C . GLU A 1 725 ? -63.708 -4.656 30.388 1.00 46.25 725 GLU A C 1
ATOM 5716 O O . GLU A 1 725 ? -64.695 -4.960 31.056 1.00 46.25 725 GLU A O 1
ATOM 5721 N N . ASP A 1 726 ? -62.952 -3.597 30.705 1.00 45.81 726 ASP A N 1
ATOM 5722 C CA . ASP A 1 726 ? -63.104 -2.795 31.939 1.00 45.81 726 ASP A CA 1
ATOM 5723 C C . ASP A 1 726 ? -64.401 -1.928 31.996 1.00 45.81 726 ASP A C 1
ATOM 5725 O O . ASP A 1 726 ? -64.496 -0.969 32.760 1.00 45.81 726 ASP A O 1
ATOM 5729 N N . ALA A 1 727 ? -65.435 -2.242 31.201 1.00 43.88 727 ALA A N 1
ATOM 5730 C CA . ALA A 1 727 ? -66.740 -1.567 31.232 1.00 43.88 727 ALA A CA 1
ATOM 5731 C C . ALA A 1 727 ? -67.784 -2.251 32.138 1.00 43.88 727 ALA A C 1
ATOM 5733 O O . ALA A 1 727 ? -68.867 -1.697 32.341 1.00 43.88 727 ALA A O 1
ATOM 5734 N N . THR A 1 728 ? -67.496 -3.425 32.704 1.00 45.16 728 THR A N 1
ATOM 5735 C CA . THR A 1 728 ? -68.442 -4.131 33.578 1.00 45.16 728 THR A CA 1
ATOM 5736 C C . THR A 1 728 ? -67.732 -4.933 34.664 1.00 45.16 728 THR A C 1
ATOM 5738 O O . THR A 1 728 ? -66.851 -5.726 34.366 1.00 45.16 728 THR A O 1
ATOM 5741 N N . THR A 1 729 ? -68.239 -4.785 35.892 1.00 43.00 729 THR A N 1
ATOM 5742 C CA . THR A 1 729 ? -67.989 -5.523 37.150 1.00 43.00 729 THR A CA 1
ATOM 5743 C C . THR A 1 729 ? -66.857 -5.076 38.082 1.00 43.00 729 THR A C 1
ATOM 5745 O O . THR A 1 729 ? -65.731 -4.812 37.691 1.00 43.00 729 THR A O 1
ATOM 5748 N N . SER A 1 730 ? -67.248 -4.989 39.357 1.00 42.91 730 SER A N 1
ATOM 5749 C CA . SER A 1 730 ? -66.514 -4.543 40.535 1.00 42.91 730 SER A CA 1
ATOM 5750 C C . SER A 1 730 ? -66.066 -5.754 41.361 1.00 42.91 730 SER A C 1
ATOM 5752 O O . SER A 1 730 ? -66.851 -6.227 42.186 1.00 42.91 730 SER A O 1
ATOM 5754 N N . ASP A 1 731 ? -64.853 -6.260 41.120 1.00 45.16 731 ASP A N 1
ATOM 5755 C CA . ASP A 1 731 ? -64.107 -7.119 42.060 1.00 45.16 731 ASP A CA 1
ATOM 5756 C C . ASP A 1 731 ? -62.607 -7.180 41.672 1.00 45.16 731 ASP A C 1
ATOM 5758 O O . ASP A 1 731 ? -62.142 -8.117 41.023 1.00 45.16 731 ASP A O 1
ATOM 5762 N N . ASP A 1 732 ? -61.839 -6.135 42.005 1.00 51.34 732 ASP A N 1
ATOM 5763 C CA . ASP A 1 732 ? -60.477 -5.906 41.475 1.00 51.34 732 ASP A CA 1
ATOM 5764 C C . ASP A 1 732 ? -59.432 -6.976 41.882 1.00 51.34 732 ASP A C 1
ATOM 5766 O O . ASP A 1 732 ? -58.454 -7.183 41.163 1.00 51.34 732 ASP A O 1
ATOM 5770 N N . GLY A 1 733 ? -59.626 -7.695 42.998 1.00 49.59 733 GLY A N 1
ATOM 5771 C CA . GLY A 1 733 ? -58.637 -8.651 43.529 1.00 49.59 733 GLY A CA 1
ATOM 5772 C C . GLY A 1 733 ? -58.649 -10.039 42.871 1.00 49.59 733 GLY A C 1
ATOM 5773 O O . GLY A 1 733 ? -57.598 -10.647 42.668 1.00 49.59 733 GLY A O 1
ATOM 5774 N N . VAL A 1 734 ? -59.826 -10.547 42.490 1.00 50.94 734 VAL A N 1
ATOM 5775 C CA . VAL A 1 734 ? -59.960 -11.860 41.822 1.00 50.94 734 VAL A CA 1
ATOM 5776 C C . VAL A 1 734 ? -59.482 -11.783 40.365 1.00 50.94 734 VAL A C 1
ATOM 5778 O O . VAL A 1 734 ? -58.895 -12.734 39.844 1.00 50.94 734 VAL A O 1
ATOM 5781 N N . ILE A 1 735 ? -59.664 -10.623 39.729 1.00 58.19 735 ILE A N 1
ATOM 5782 C CA . ILE A 1 735 ? -59.329 -10.373 38.323 1.00 58.19 735 ILE A CA 1
ATOM 5783 C C . ILE A 1 735 ? -57.808 -10.364 38.089 1.00 58.19 735 ILE A C 1
ATOM 5785 O O . ILE A 1 735 ? -57.344 -10.938 37.101 1.00 58.19 735 ILE A O 1
ATOM 5789 N N . GLU A 1 736 ? -57.004 -9.767 38.977 1.00 61.03 736 GLU A N 1
ATOM 5790 C CA . GLU A 1 736 ? -55.542 -9.728 38.786 1.00 61.03 736 GLU A CA 1
ATOM 5791 C C . GLU A 1 736 ? -54.902 -11.115 38.980 1.00 61.03 736 GLU A C 1
ATOM 5793 O O . GLU A 1 736 ? -54.063 -11.521 38.174 1.00 61.03 736 GLU A O 1
ATOM 5798 N N . PHE A 1 737 ? -55.388 -11.910 39.942 1.00 60.25 737 PHE A N 1
ATOM 5799 C CA . PHE A 1 737 ? -54.924 -13.288 40.145 1.00 60.25 737 PHE A CA 1
ATOM 5800 C C . PHE A 1 737 ? -55.180 -14.189 38.921 1.00 60.25 737 PHE A C 1
ATOM 5802 O O . PHE A 1 737 ? -54.333 -15.003 38.534 1.00 60.25 737 PHE A O 1
ATOM 5809 N N . GLU A 1 738 ? -56.339 -14.050 38.269 1.00 64.88 738 GLU A N 1
ATOM 5810 C CA . GLU A 1 738 ? -56.629 -14.774 37.026 1.00 64.88 738 GLU A CA 1
ATOM 5811 C C . GLU A 1 738 ? -55.767 -14.286 35.851 1.00 64.88 738 GLU A C 1
ATOM 5813 O O . GLU A 1 738 ? -55.235 -15.116 35.100 1.00 64.88 738 GLU A O 1
ATOM 5818 N N . ARG A 1 739 ? -55.540 -12.969 35.742 1.00 69.81 739 ARG A N 1
ATOM 5819 C CA . ARG A 1 739 ? -54.644 -12.362 34.740 1.00 69.81 739 ARG A CA 1
ATOM 5820 C C . ARG A 1 739 ? -53.201 -12.853 34.894 1.00 69.81 739 ARG A C 1
ATOM 5822 O O . ARG A 1 739 ? -52.542 -13.119 33.886 1.00 69.81 739 ARG A O 1
ATOM 5829 N N . ASP A 1 740 ? -52.709 -13.058 36.112 1.00 69.31 740 ASP A N 1
ATOM 5830 C CA . ASP A 1 740 ? -51.368 -13.612 36.339 1.00 69.31 740 ASP A CA 1
ATOM 5831 C C . ASP A 1 740 ? -51.245 -15.082 35.970 1.00 69.31 740 ASP A C 1
ATOM 5833 O O . ASP A 1 740 ? -50.266 -15.482 35.328 1.00 69.31 740 ASP A O 1
ATOM 5837 N N . ARG A 1 741 ? -52.259 -15.900 36.276 1.00 73.88 741 ARG A N 1
ATOM 5838 C CA . ARG A 1 741 ? -52.287 -17.293 35.803 1.00 73.88 741 ARG A CA 1
ATOM 5839 C C . ARG A 1 741 ? -52.263 -17.365 34.280 1.00 73.88 741 ARG A C 1
ATOM 5841 O O . ARG A 1 741 ? -51.633 -18.269 33.721 1.00 73.88 741 ARG A O 1
ATOM 5848 N N . GLU A 1 742 ? -52.920 -16.429 33.603 1.00 78.19 742 GLU A N 1
ATOM 5849 C CA . GLU A 1 742 ? -52.877 -16.327 32.148 1.00 78.19 742 GLU A CA 1
ATOM 5850 C C . GLU A 1 742 ? -51.490 -15.904 31.641 1.00 78.19 742 GLU A C 1
ATOM 5852 O O . GLU A 1 742 ? -50.937 -16.585 30.773 1.00 78.19 742 GLU A O 1
ATOM 5857 N N . ARG A 1 743 ? -50.874 -14.864 32.225 1.00 83.81 743 ARG A N 1
ATOM 5858 C CA . ARG A 1 743 ? -49.498 -14.426 31.901 1.00 83.81 743 ARG A CA 1
ATOM 5859 C C . ARG A 1 743 ? -48.498 -15.581 32.044 1.00 83.81 743 ARG A C 1
ATOM 5861 O O . ARG A 1 743 ? -47.684 -15.810 31.150 1.00 83.81 743 ARG A O 1
ATOM 5868 N N . VAL A 1 744 ? -48.601 -16.383 33.105 1.00 84.12 744 VAL A N 1
ATOM 5869 C CA . VAL A 1 744 ? -47.748 -17.570 33.310 1.00 84.12 744 VAL A CA 1
ATOM 5870 C C . VAL A 1 744 ? -47.957 -18.623 32.217 1.00 84.12 744 VAL A C 1
ATOM 5872 O O . VAL A 1 744 ? -46.980 -19.133 31.660 1.00 84.12 744 VAL A O 1
ATOM 5875 N N . ARG A 1 745 ? -49.210 -18.939 31.856 1.00 82.88 745 ARG A N 1
ATOM 5876 C CA . ARG A 1 745 ? -49.507 -19.897 30.771 1.00 82.88 745 ARG A CA 1
ATOM 5877 C C . ARG A 1 745 ? -48.982 -19.408 29.426 1.00 82.88 745 ARG A C 1
ATOM 5879 O O . ARG A 1 745 ? -48.371 -20.185 28.691 1.00 82.88 745 ARG A O 1
ATOM 5886 N N . VAL A 1 746 ? -49.188 -18.130 29.112 1.00 85.38 746 VAL A N 1
ATOM 5887 C CA . VAL A 1 746 ? -48.701 -17.521 27.871 1.00 85.38 746 VAL A CA 1
ATOM 5888 C C . VAL A 1 746 ? -47.180 -17.565 27.827 1.00 85.38 746 VAL A C 1
ATOM 5890 O O . VAL A 1 746 ? -46.631 -18.049 26.842 1.00 85.38 746 VAL A O 1
ATOM 5893 N N . ALA A 1 747 ? -46.488 -17.182 28.899 1.00 86.12 747 ALA A N 1
ATOM 5894 C CA . ALA A 1 747 ? -45.029 -17.242 28.958 1.00 86.12 747 ALA A CA 1
ATOM 5895 C C . ALA A 1 747 ? -44.480 -18.663 28.746 1.00 86.12 747 ALA A C 1
ATOM 5897 O O . ALA A 1 747 ? -43.508 -18.847 28.014 1.00 86.12 747 ALA A O 1
ATOM 5898 N N . GLN A 1 748 ? -45.125 -19.689 29.314 1.00 86.88 748 GLN A N 1
ATOM 5899 C CA . GLN A 1 748 ? -44.749 -21.090 29.083 1.00 86.88 748 GLN A CA 1
ATOM 5900 C C . GLN A 1 748 ? -44.938 -21.524 27.621 1.00 86.88 748 GLN A C 1
ATOM 5902 O O . GLN A 1 748 ? -44.116 -22.277 27.090 1.00 86.88 748 GLN A O 1
ATOM 5907 N N . LEU A 1 749 ? -45.996 -21.054 26.954 1.00 87.19 749 LEU A N 1
ATOM 5908 C CA . LEU A 1 749 ? -46.213 -21.298 25.526 1.00 87.19 749 LEU A CA 1
ATOM 5909 C C . LEU A 1 749 ? -45.173 -20.567 24.669 1.00 87.19 749 LEU A C 1
ATOM 5911 O O . LEU A 1 749 ? -44.567 -21.187 23.791 1.00 87.19 749 LEU A O 1
ATOM 5915 N N . GLN A 1 750 ? -44.897 -19.296 24.970 1.00 88.88 750 GLN A N 1
ATOM 5916 C CA . GLN A 1 750 ? -43.900 -18.500 24.249 1.00 88.88 750 GLN A CA 1
ATOM 5917 C C . GLN A 1 750 ? -42.485 -19.043 24.428 1.00 88.88 750 GLN A C 1
ATOM 5919 O O . GLN A 1 750 ? -41.684 -19.003 23.498 1.00 88.88 750 GLN A O 1
ATOM 5924 N N . LEU A 1 751 ? -42.183 -19.650 25.575 1.00 87.38 751 LEU A N 1
ATOM 5925 C CA . LEU A 1 751 ? -40.920 -20.345 25.794 1.00 87.38 751 LEU A CA 1
ATOM 5926 C C . LEU A 1 751 ? -40.741 -21.528 24.832 1.00 87.38 751 LEU A C 1
ATOM 5928 O O . LEU A 1 751 ? -39.662 -21.706 24.261 1.00 87.38 751 LEU A O 1
ATOM 5932 N N . LYS A 1 752 ? -41.802 -22.314 24.603 1.00 87.88 752 LYS A N 1
ATOM 5933 C CA . LYS A 1 752 ? -41.787 -23.421 23.632 1.00 87.88 752 LYS A CA 1
ATOM 5934 C C . LYS A 1 752 ? -41.659 -22.911 22.196 1.00 87.88 752 LYS A C 1
ATOM 5936 O O . LYS A 1 752 ? -40.887 -23.483 21.428 1.00 87.88 752 LYS A O 1
ATOM 5941 N N . GLN A 1 753 ? -42.359 -21.833 21.842 1.00 86.00 753 GLN A N 1
ATOM 5942 C CA . GLN A 1 753 ? -42.247 -21.226 20.511 1.00 86.00 753 GLN A CA 1
ATOM 5943 C C . GLN A 1 753 ? -40.855 -20.636 20.257 1.00 86.00 753 GLN A C 1
ATOM 5945 O O . GLN A 1 753 ? -40.258 -20.904 19.215 1.00 86.00 753 GLN A O 1
ATOM 5950 N N . ALA A 1 754 ? -40.288 -19.914 21.226 1.00 88.19 754 ALA A N 1
ATOM 5951 C CA . ALA A 1 754 ? -38.937 -19.370 21.134 1.00 88.19 754 ALA A CA 1
ATOM 5952 C C . ALA A 1 754 ? -37.886 -20.479 20.964 1.00 88.19 754 ALA A C 1
ATOM 5954 O O . ALA A 1 754 ? -36.985 -20.359 20.132 1.00 88.19 754 ALA A O 1
ATOM 5955 N N . MET A 1 755 ? -38.027 -21.591 21.695 1.00 87.00 755 MET A N 1
ATOM 5956 C CA . MET A 1 755 ? -37.213 -22.802 21.527 1.00 87.00 755 MET A CA 1
ATOM 5957 C C . MET A 1 755 ? -37.329 -23.384 20.109 1.00 87.00 755 MET A C 1
ATOM 5959 O O . MET A 1 755 ? -36.309 -23.592 19.452 1.00 87.00 755 MET A O 1
ATOM 5963 N N . ALA A 1 756 ? -38.551 -23.600 19.614 1.00 86.25 756 ALA A N 1
ATOM 5964 C CA . ALA A 1 756 ? -38.787 -24.168 18.286 1.00 86.25 756 ALA A CA 1
ATOM 5965 C C . ALA A 1 756 ? -38.219 -23.280 17.164 1.00 86.25 756 ALA A C 1
ATOM 5967 O O . ALA A 1 756 ? -37.561 -23.778 16.249 1.00 86.25 756 ALA A O 1
ATOM 5968 N N . MET A 1 757 ? -38.399 -21.959 17.266 1.00 84.56 757 MET A N 1
ATOM 5969 C CA . MET A 1 757 ? -37.855 -21.001 16.300 1.00 84.56 757 MET A CA 1
ATOM 5970 C C . MET A 1 757 ? -36.324 -20.990 16.309 1.00 84.56 757 MET A C 1
ATOM 5972 O O . MET A 1 757 ? -35.689 -20.995 15.256 1.00 84.56 757 MET A O 1
ATOM 5976 N N . THR A 1 758 ? -35.722 -21.055 17.498 1.00 82.94 758 THR A N 1
ATOM 5977 C CA . THR A 1 758 ? -34.264 -21.139 17.663 1.00 82.94 758 THR A CA 1
ATOM 5978 C C . THR A 1 758 ? -33.706 -22.382 16.971 1.00 82.94 758 THR A C 1
ATOM 5980 O O . THR A 1 758 ? -32.705 -22.305 16.260 1.00 82.94 758 THR A O 1
ATOM 5983 N N . GLU A 1 759 ? -34.366 -23.531 17.120 1.00 84.75 759 GLU A N 1
ATOM 5984 C CA . GLU A 1 759 ? -33.962 -24.770 16.450 1.00 84.75 759 GLU A CA 1
ATOM 5985 C C . GLU A 1 759 ? -34.116 -24.702 14.927 1.00 84.75 759 GLU A C 1
ATOM 5987 O O . GLU A 1 759 ? -33.230 -25.169 14.206 1.00 84.75 759 GLU A O 1
ATOM 5992 N N . LEU A 1 760 ? -35.203 -24.106 14.428 1.00 84.12 760 LEU A N 1
ATOM 5993 C CA . LEU A 1 760 ? -35.438 -23.918 12.994 1.00 84.12 760 LEU A CA 1
ATOM 5994 C C . LEU A 1 760 ? -34.390 -23.000 12.358 1.00 84.12 760 LEU A C 1
ATOM 5996 O O . LEU A 1 760 ? -33.803 -23.364 11.339 1.00 84.12 760 LEU A O 1
ATOM 6000 N N . MET A 1 761 ? -34.094 -21.857 12.980 1.00 80.06 761 MET A N 1
ATOM 6001 C CA . MET A 1 761 ? -33.080 -20.916 12.495 1.00 80.06 761 MET A CA 1
ATOM 6002 C C . MET A 1 761 ? -31.683 -21.548 12.455 1.00 80.06 761 MET A C 1
ATOM 6004 O O . MET A 1 761 ? -30.948 -21.381 11.484 1.00 80.06 761 MET A O 1
ATOM 6008 N N . LEU A 1 762 ? -31.327 -22.345 13.467 1.00 77.69 762 LEU A N 1
ATOM 6009 C CA . LEU A 1 762 ? -30.052 -23.067 13.487 1.00 77.69 762 LEU A CA 1
ATOM 6010 C C . LEU A 1 762 ? -29.978 -24.154 12.408 1.00 77.69 762 LEU A C 1
ATOM 6012 O O . LEU A 1 762 ? -28.914 -24.361 11.827 1.00 77.69 762 LEU A O 1
ATOM 6016 N N . LYS A 1 763 ? -31.085 -24.852 12.127 1.00 77.88 763 LYS A N 1
ATOM 6017 C CA . LYS A 1 763 ? -31.158 -25.824 11.024 1.00 77.88 763 LYS A CA 1
ATOM 6018 C C . LYS A 1 763 ? -31.014 -25.137 9.664 1.00 77.88 763 LYS A C 1
ATOM 6020 O O . LYS A 1 763 ? -30.255 -25.626 8.835 1.00 77.88 763 LYS A O 1
ATOM 6025 N N . ALA A 1 764 ? -31.672 -23.996 9.463 1.00 71.81 764 ALA A N 1
ATOM 6026 C CA . ALA A 1 764 ? -31.569 -23.210 8.234 1.00 71.81 764 ALA A CA 1
ATOM 6027 C C . ALA A 1 764 ? -30.146 -22.667 8.006 1.00 71.81 764 ALA A C 1
ATOM 6029 O O . ALA A 1 764 ? -29.612 -22.790 6.907 1.00 71.81 764 ALA A O 1
ATOM 6030 N N . SER A 1 765 ? -29.498 -22.153 9.058 1.00 69.12 765 SER A N 1
ATOM 6031 C CA . SER A 1 765 ? -28.101 -21.697 9.013 1.00 69.12 765 SER A CA 1
ATOM 6032 C C . SER A 1 765 ? -27.147 -22.821 8.603 1.00 69.12 765 SER A C 1
ATOM 6034 O O . SER A 1 765 ? -26.296 -22.625 7.742 1.00 69.12 765 SER A O 1
ATOM 6036 N N . LYS A 1 766 ? -27.317 -24.021 9.172 1.00 68.31 766 LYS A N 1
ATOM 6037 C CA . LYS A 1 766 ? -26.506 -25.198 8.823 1.00 68.31 766 LYS A CA 1
ATOM 6038 C C . LYS A 1 766 ? -26.750 -25.699 7.399 1.00 68.31 766 LYS A C 1
ATOM 6040 O O . LYS A 1 766 ? -25.823 -26.200 6.778 1.00 68.31 766 LYS A O 1
ATOM 6045 N N . ALA A 1 767 ? -27.974 -25.578 6.887 1.00 61.62 767 ALA A N 1
ATOM 6046 C CA . ALA A 1 767 ? -28.285 -25.929 5.504 1.00 61.62 767 ALA A CA 1
ATOM 6047 C C . ALA A 1 767 ? -27.633 -24.946 4.513 1.00 61.62 767 ALA A C 1
ATOM 6049 O O . ALA A 1 767 ? -27.026 -25.381 3.542 1.00 61.62 767 ALA A O 1
ATOM 6050 N N . GLN A 1 768 ? -27.659 -23.639 4.806 1.00 49.59 768 GLN A N 1
ATOM 6051 C CA . GLN A 1 768 ? -26.980 -22.618 3.993 1.00 49.59 768 GLN A CA 1
ATOM 6052 C C . GLN A 1 768 ? -25.449 -22.721 4.032 1.00 49.59 768 GLN A C 1
ATOM 6054 O O . GLN A 1 768 ? -24.792 -22.383 3.052 1.00 49.59 768 GLN A O 1
ATOM 6059 N N . GLU A 1 769 ? -24.873 -23.164 5.151 1.00 44.88 769 GLU A N 1
ATOM 6060 C CA . GLU A 1 769 ? -23.440 -23.469 5.246 1.00 44.88 769 GLU A CA 1
ATOM 6061 C C . GLU A 1 769 ? -23.051 -24.753 4.503 1.00 44.88 769 GLU A C 1
ATOM 6063 O O . GLU A 1 769 ? -21.900 -24.878 4.117 1.00 44.88 769 GLU A O 1
ATOM 6068 N N . ALA A 1 770 ? -23.978 -25.691 4.290 1.00 42.69 770 ALA A N 1
ATOM 6069 C CA . ALA A 1 770 ? -23.731 -26.905 3.509 1.00 42.69 770 ALA A CA 1
ATOM 6070 C C . ALA A 1 770 ? -23.892 -26.693 1.988 1.00 42.69 770 ALA A C 1
ATOM 6072 O O . ALA A 1 770 ? -23.370 -27.481 1.205 1.00 42.69 770 ALA A O 1
ATOM 6073 N N . GLU A 1 771 ? -24.615 -25.646 1.573 1.00 42.22 771 GLU A N 1
ATOM 6074 C CA . GLU A 1 771 ? -24.752 -25.217 0.170 1.00 42.22 771 GLU A CA 1
ATOM 6075 C C . GLU A 1 771 ? -23.640 -24.256 -0.298 1.00 42.22 771 GLU A C 1
ATOM 6077 O O . GLU A 1 771 ? -23.536 -23.981 -1.495 1.00 42.22 771 GLU A O 1
ATOM 6082 N N . ARG A 1 772 ? -22.824 -23.730 0.625 1.00 38.66 772 ARG A N 1
ATOM 6083 C CA . ARG A 1 772 ? -21.663 -22.866 0.352 1.00 38.66 772 ARG A CA 1
ATOM 6084 C C . ARG A 1 772 ? -20.363 -23.642 0.460 1.00 38.66 772 ARG A C 1
ATOM 6086 O O . ARG A 1 772 ? -19.443 -23.295 -0.315 1.00 38.66 772 ARG A O 1
#

Foldseek 3Di:
DAAQQFDDPQRKGWQFQQNDFPCCVLLQPQPALLQLVVVVVLVLVQLALVQQVVVDDPPDDQAQQRSLCVRVVFWHDFQQGGPLPDPCVVVPLQAQWEWEFAADPDPQFTKIKIHGQGQWDDQVCCSVAQRHFQNQPCCPVRSGQDGGRRSNSNQQVFFAKKKKWFAGPVHLQKIFIKMWGWDDHDPVDPDTGITIMFHQDPVRDTTTDMDSDQDWAWDDFAVLPVDIDTPNGGMMIIGGRGNNDQASDDDDLAGRHSLLSLQAQLQAASTKYWYWYRNDNNHIDIDIHGHLNSVQSVLVPCVVPCDPPNQKHWLDWDTWDFDAFPPGPDGQKIKIKTFMWGWDQDPVGTDTDQQQCNSRYPQQFQEFEDANSGTLATHGLVLCVVLVLNSSSRGMHMYIYNNRPDPVLVPQAADPVSNYGPCPGRRNVRVSVVVSVVCNPDVSSVVVSVVRVVVVVVVVVVVLQVVLQVLLVVVQVVVPADEDDDDDDDDDDDDDDDDDDDDDDDDPDPPPQAQADPPPDWDAKDFPPPPAAEEAEAFGKDKTKMFINGDLVQQVQKDKDWVVRQKDFPDKDGQDSRMIMTIIHGDPPHDAFDKTKIKMWGAGPVRDIHIDIHIYGYHYDPDDPDDDDDHHDFAEGEEEDEPVDPCPCVFDPCVHPVDLLLFAWAWDDDPRYIYIYGYCSNPVNVVVLVVVVVVDPVLSVQLVSQLSSQLRNVNSVVVVVVVVPVPDDDDVPVVVVVVRVVSSVSSVVSSVVSNVVSVVVVVVVVVVVVVD

Nearest PDB structures (foldseek):
  3pxj-assembly4_D  TM=5.409E-01  e=4.989E-04  Drosophila melanogaster
  5icu-assembly1_A  TM=5.325E-01  e=3.956E-03  Methylosinus trichosporium OB3b
  6tpb-assembly1_A  TM=4.946E-01  e=7.742E-03  Pseudomonas fluorescens
  2yd1-assembly1_A  TM=4.188E-01  e=1.292E-03  Drosophila melanogaster
  5erp-assembly1_B  TM=4.915E-01  e=2.120E-02  Homo sapiens

Radius of gyration: 38.14 Å; Cα contacts (8 Å, |Δi|>4): 1445; chains: 1; bounding box: 103×67×101 Å

Sequence (772 aa):
MGIRSPFGTSQLFWEPYDGNAFNMGSIGFGSKSGRSLTERITNAIDALIDARAASAPMPRPGSPQDAMSTWFGRPATGPDTGLHQWDYARDGYDRRIHVLLQPNDLPDTPTIDILDSGVGITPADFPKTILSLQRGNKITKKYLAGAYGQGGASTLRFCDYVLVISRSESNPAQIGFTLVRNVRLGDDYKEDCYAFLAYADSS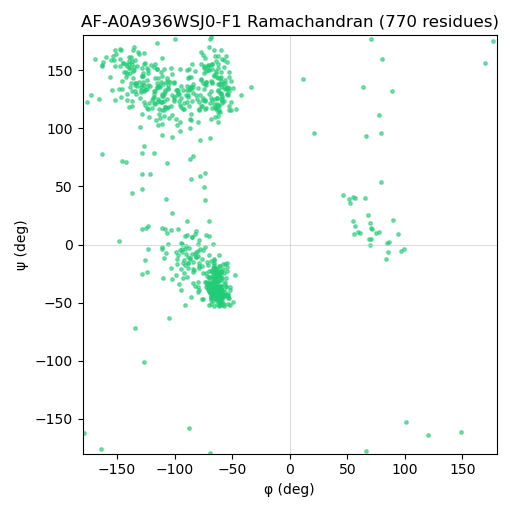GTAAVLTSDDTSPLVIKTSESLKREYTLTTGTLVRHYGFQLSNTAGKLAPQPGNLYHFLHYSMFDPLFPFRIVDNRDSNSGREELVRGSRNRLMDYAKAPEMADENSRTQLQHYRSMEWVTPAGSPVPCVGVEYWVIFNYEKKKAGYHLRPDSNALFVQKRHPIVFTFNGQNQGDIGNYIFKQANRPMVARHVIVHVDASRVGKDVRKGLFTSTREGLIEDGPVVKSILQEISRMISEDEVLERLEKQLEEAVTQRTSQETEDEVQKQISALLKEAGYESTEKAETDTPGENDNGIRPRTPRPPKPPQEPLHTLPYPEVSFLKIVYPEVAFELELNSTVSVLIHTDADARMHAQLRVRFEPDVLEVASVKPLSGGRARWRLKTKQGSTAGQSGNVVVTVTRHDGSQLTDTIDFALIAPKSQPAQQGRGKIPPFEVLPVNPDDSQWDTLWDEEDYQDKNAVAYKALKTQGKIIVYYSTVFTPFAQTVARLKLQSESKMKLFTTNYKVWIGYHAIIQLKGQQNEDATTSDDGVIEFERDRERVRVAQLQLKQAMAMTELMLKASKAQEAER

Secondary structure (DSSP, 8-state):
--TT--BTTTTBEEEEGGG-S--HHHHHT---HHHHHHHHHHHHHHHHHHHHHTSPPSSPPSSHHHHHHHHH-PPPSSSS-SGGG--TTTTTGGGSEEEEEE--SSTT--EEEEEE-SS---GGGGGGTTT-SS--TTTT-TT-S---TTTTGGGGGG-SEEEEEEE-TT-TT-EEEEEEEEE---TT-SS-EEEEEEEE-TTS-EE-EEE---S-EEE---TTS-S-EEESSEEEEEEET---TT-BSPS-SSSSBHHHHHHHHTSS-SS-EEEEE-SSTTS-EEEEE-HHHHHHHHHHH-GGGS-TT-SEEEEEEEEEEEE--TT-SS--EEEEEEEEEEEEEETTEEEE-S-SGGGTS-TT--EEEEETTEEEEEE-THHHHHTT-TTGGGTEEEEEE-TT--HHHHHHHB-TTSSSB-TTSHHHHHHHHHHHHHHHH-HHHHHHHHHHHHHHHHHHHHHHHHHHHHHHHHHHHHTTPBP-PPPPP-PPP-------PPPPPPPPPPPPPP-PPSTT----EEEEESSSEEEEETT-EEEEEEEE---GGGGGGEEEEEESS-EEEEEEEEEETTEEEEEEEEPTT--TT-EEEEEEEEE-TTS-EEEEEEEEEEE------------BPPPEEEEEE-TTSTTHHHHS-TTT-S-GGG--EEEEEETTEEEEEEESS-HHHHHHHHHHHHH-HHHHHHHHHHHHHHHHHHHHHHHHHHHHHTTS---HHHHHHHHHHHHHHHHHHHHHHHHHHHHHHHHHHHHHHH--

Mean predicted aligned error: 17.86 Å